Protein AF-F8IJN5-F1 (afdb_monomer_lite)

Organism: Alicyclobacillus acidocaldarius (strain Tc-4-1) (NCBI:txid1048834)

Sequence (780 aa):
MKATGIVRRIDDLGRVVIPKEIRRTLRIREGDPLEIFVDRDGEVILKKYSPIGELGDFAKEYADSLAENTGHIAMIADRDVIIAVSGAPKKEFLDKPVSEDIEQAMEERKTVHNSTAGEYAIVRDRPERFGARVIAPIIAAGDPIGAVILATRDESVRMGETEVKLAETAAGFLGSRWNNEQASSIMYHICMGCSSAIRTDERQRRMSKPTADRHRASRTGETGASGRPFCVRDPCAVSCGRCVGRRMGRRRRAEPQVQHAKTDRSPPRGPRTPRVARKPVHGGVGALSTVHIVGLGPGDPDSIPIGSYEIMRRGWPVVLRTREHPAVKRLDEAGVTYQTCDDLYKTCDTFDAVYDAIVARLLHLAEGHPHVVYAVPGHPLVAERAVQILLAQPHPGVEVEVGPGQSFLDLAAARLGIDPVEGLLLLDGLALRHDQLNPRLHTFIAQVYDRAVASEVKLTLMELYPDEYEVVVVRAAGVRGEERMERVPLYEIDRLAWIDHLTTLYVPPAKDAAVLYRDLHEAPRIVEVLRGPNGCPWDRKQTHASLRKYVVEEAYEVAEAIDEGDADHLAEELGDLLLQILLHARIAEEAGEFTLRDVFAGLAAKLVRRHPHVFGDEVAKTADDVRGIWEQVKQDERRNEEREESALSGVKLAGPALAVAQAVQKAAAKVGFDWSDEADVWQKVKEEMNELDIERRREPRDAAKLTAEAGDVLFAVVNLCRFLDLDAETVLAQATRRFVRRFRYVEERLRSNGEAWETASPEALDAYWNEAKIAFSQSN

Secondary structure (DSSP, 8-state):
--------PPPTTS--PPPHHHHHHTT--TT--EEEEE-TTS-EEEEE--TTTTTHHHHHHHHHHHHHHHSSEEEEE-SSBEEEEESS-HHHHTTPBBPHHHHHHHHHT--EEE-S-EEEEEETTEEEEESEEEEEEEEETTEEEEEEEEEES-TT----HHHHHHHHHHHHHHHHHHHHHHHHHHHHHHHHTSSSSSS-SSS--------------------------------------------------------------PPPPP-PPP---PPP--S--PPPEEEEEEE-BSS-GGGS-HHHHHHHTSS--EEES-S--TTHHHHHHTT--EEESTTHHHH-SSHHHHHHHHHHHHHHHHHH-SEEEEEESB-TTSS-HHHHHHHHS-BTTEEEEE-----HHHHHHHHHT--GGG-EEEEETTS--GGG--TTSEEEEE---SHHHHHHHHHHHHTTS-TT-EEEEEESTT-TTT-EEEEEEGGGGGG-TT--TTEEEEEPPP--HHHHTTSTTHHHHHHHHHHSTTS-HHHHH--HHHHHHHHHHHHHHHHHHHHHT-HHHHHHHHHHHHHHHHHHHHHHHHHTS--HHHHHHHHHHHHHHH-HHHHSS----SHHHHHHHHHHHHHHHHHHS-----TTTT--SSS-HHHHHHHHHHHHHHTT-S-SSHHHHHHHHHHHHHHHHHHHH-SS--HHHHHHHHHHHHHHHHHHHHHTT--HHHHHHHHHHHHHHHHHHHHHHHHHHT--TTTS-HHHHHHHHHHHHHHTTT--

Radius of gyration: 39.78 Å; chains: 1; bounding box: 106×105×98 Å

Structure (mmCIF, N/CA/C/O backbone):
data_AF-F8IJN5-F1
#
_entry.id   AF-F8IJN5-F1
#
loop_
_atom_site.group_PDB
_atom_site.id
_atom_site.type_symbol
_atom_site.label_atom_id
_atom_site.label_alt_id
_atom_site.label_comp_id
_atom_site.label_asym_id
_atom_site.label_entity_id
_atom_site.label_seq_id
_atom_site.pdbx_PDB_ins_code
_atom_site.Cartn_x
_atom_site.Cartn_y
_atom_site.Cartn_z
_atom_site.occupancy
_atom_site.B_iso_or_equiv
_atom_site.auth_seq_id
_atom_site.auth_comp_id
_atom_site.auth_asym_id
_atom_site.auth_atom_id
_atom_site.pdbx_PDB_model_num
ATOM 1 N N . MET A 1 1 ? 5.096 32.241 -8.360 1.00 29.88 1 MET A N 1
ATOM 2 C CA . MET A 1 1 ? 4.282 31.108 -7.872 1.00 29.88 1 MET A CA 1
ATOM 3 C C . MET A 1 1 ? 2.913 31.641 -7.490 1.00 29.88 1 MET A C 1
ATOM 5 O O . MET A 1 1 ? 2.860 32.597 -6.730 1.00 29.88 1 MET A O 1
ATOM 9 N N . LYS A 1 2 ? 1.823 31.118 -8.065 1.00 25.70 2 LYS A N 1
ATOM 10 C CA . LYS A 1 2 ? 0.472 31.438 -7.579 1.00 25.70 2 LYS A CA 1
ATOM 11 C C . LYS A 1 2 ? 0.274 30.662 -6.279 1.00 25.70 2 LYS A C 1
ATOM 13 O O . LYS A 1 2 ? 0.343 29.439 -6.312 1.00 25.70 2 LYS A O 1
ATOM 18 N N . ALA A 1 3 ? 0.097 31.362 -5.162 1.00 30.45 3 ALA A N 1
ATOM 19 C CA . ALA A 1 3 ? -0.222 30.741 -3.886 1.00 30.45 3 ALA A CA 1
ATOM 20 C C . ALA A 1 3 ? -1.545 29.974 -4.025 1.00 30.45 3 ALA A C 1
ATOM 22 O O . ALA A 1 3 ? -2.585 30.558 -4.332 1.00 30.45 3 ALA A O 1
ATOM 23 N N . THR A 1 4 ? -1.506 28.659 -3.842 1.00 35.78 4 THR A N 1
ATOM 24 C CA . THR A 1 4 ? -2.698 27.828 -3.658 1.00 35.78 4 THR A CA 1
ATOM 25 C C . THR A 1 4 ? -3.188 28.051 -2.230 1.00 35.78 4 THR A C 1
ATOM 27 O O . THR A 1 4 ? -2.928 27.245 -1.341 1.00 35.78 4 THR A O 1
ATOM 30 N N . GLY A 1 5 ? -3.793 29.212 -1.976 1.00 34.50 5 GLY A N 1
ATOM 31 C CA . GLY A 1 5 ? -4.299 29.575 -0.656 1.00 34.50 5 GLY A CA 1
ATOM 32 C C . GLY A 1 5 ? -5.468 28.674 -0.272 1.00 34.50 5 GLY A C 1
ATOM 33 O O . GLY A 1 5 ? -6.594 28.901 -0.704 1.00 34.50 5 GLY A O 1
ATOM 34 N N . ILE A 1 6 ? -5.199 27.640 0.524 1.00 42.84 6 ILE A N 1
ATOM 35 C CA . ILE A 1 6 ? -6.222 26.832 1.184 1.00 42.84 6 ILE A CA 1
ATOM 36 C C . ILE A 1 6 ? -6.203 27.220 2.662 1.00 42.84 6 ILE A C 1
ATOM 38 O O . ILE A 1 6 ? -5.230 26.971 3.370 1.00 42.84 6 ILE A O 1
ATOM 42 N N . VAL A 1 7 ? -7.281 27.848 3.133 1.00 44.09 7 VAL A N 1
ATOM 43 C CA . VAL A 1 7 ? -7.426 28.247 4.538 1.00 44.09 7 VAL A CA 1
ATOM 44 C C . VAL A 1 7 ? -7.708 27.003 5.381 1.00 44.09 7 VAL A C 1
ATOM 46 O O . VAL A 1 7 ? -8.750 26.365 5.234 1.00 44.09 7 VAL A O 1
ATOM 49 N N . ARG A 1 8 ? -6.793 26.658 6.293 1.00 54.19 8 ARG A N 1
ATOM 50 C CA . ARG A 1 8 ? -6.940 25.527 7.221 1.00 54.19 8 ARG A CA 1
ATOM 51 C C . ARG A 1 8 ? -6.914 26.034 8.660 1.00 54.19 8 ARG A C 1
ATOM 53 O O . ARG A 1 8 ? -6.051 26.816 9.041 1.00 54.19 8 ARG A O 1
ATOM 60 N N . ARG A 1 9 ? -7.879 25.596 9.472 1.00 45.94 9 ARG A N 1
ATOM 61 C CA . ARG A 1 9 ? -7.892 25.890 10.914 1.00 45.94 9 ARG A CA 1
ATOM 62 C C . ARG A 1 9 ? -6.937 24.948 11.641 1.00 45.94 9 ARG A C 1
ATOM 64 O O . ARG A 1 9 ? -6.897 23.766 11.303 1.00 45.94 9 ARG A O 1
ATOM 71 N N . ILE A 1 10 ? -6.225 25.480 12.626 1.00 49.03 10 ILE A N 1
ATOM 72 C CA . ILE A 1 10 ? -5.372 24.733 13.557 1.00 49.03 10 ILE A CA 1
ATOM 73 C C . ILE A 1 10 ? -6.261 23.774 14.368 1.00 49.03 10 ILE A C 1
ATOM 75 O O . ILE A 1 10 ? -7.403 24.125 14.678 1.00 49.03 10 ILE A O 1
ATOM 79 N N . ASP A 1 11 ? -5.788 22.552 14.631 1.00 51.91 11 ASP A N 1
ATOM 80 C CA . ASP A 1 11 ? -6.500 21.630 15.526 1.00 51.91 11 ASP A CA 1
ATOM 81 C C . ASP A 1 11 ? -6.397 22.081 17.000 1.00 51.91 11 ASP A C 1
ATOM 83 O O . ASP A 1 11 ? -5.630 22.979 17.350 1.00 51.91 11 ASP A O 1
ATOM 87 N N . ASP A 1 12 ? -7.172 21.464 17.890 1.00 40.34 12 ASP A N 1
ATOM 88 C CA . ASP A 1 12 ? -7.183 21.830 19.316 1.00 40.34 12 ASP A CA 1
ATOM 89 C C . ASP A 1 12 ? -5.861 21.483 20.042 1.00 40.34 12 ASP A C 1
ATOM 91 O O . ASP A 1 12 ? -5.656 21.885 21.187 1.00 40.34 12 ASP A O 1
ATOM 95 N N . LEU A 1 13 ? -4.958 20.753 19.376 1.00 45.34 13 LEU A N 1
ATOM 96 C CA . LEU A 1 13 ? -3.607 20.420 19.834 1.00 45.34 13 LEU A CA 1
ATOM 97 C C . LEU A 1 13 ? -2.547 21.382 19.268 1.00 45.34 13 LEU A C 1
ATOM 99 O O . LEU A 1 13 ? -1.357 21.200 19.519 1.00 45.34 13 LEU A O 1
ATOM 103 N N . GLY A 1 14 ? -2.956 22.412 18.521 1.00 52.09 14 GLY A N 1
ATOM 104 C CA . GLY A 1 14 ? -2.047 23.396 17.939 1.00 52.09 14 GLY A CA 1
ATOM 105 C C . GLY A 1 14 ? -1.330 22.924 16.669 1.00 52.09 14 GLY A C 1
ATOM 106 O O . GLY A 1 14 ? -0.403 23.594 16.216 1.00 52.09 14 GLY A O 1
ATOM 107 N N . ARG A 1 15 ? -1.718 21.784 16.085 1.00 60.88 15 ARG A N 1
ATOM 108 C CA . ARG A 1 15 ? -1.035 21.163 14.942 1.00 60.88 15 ARG A CA 1
ATOM 109 C C . ARG A 1 15 ? -1.649 21.610 13.616 1.00 60.88 15 ARG A C 1
ATOM 111 O O . ARG A 1 15 ? -2.865 21.754 13.467 1.00 60.88 15 ARG A O 1
ATOM 118 N N . VAL A 1 16 ? -0.781 21.773 12.621 1.00 64.25 16 VAL A N 1
ATOM 119 C CA . VAL A 1 16 ? -1.135 22.008 11.216 1.00 64.25 16 VAL A CA 1
ATOM 120 C C . VAL A 1 16 ? -0.645 20.807 10.413 1.00 64.25 16 VAL A C 1
ATOM 122 O O . VAL A 1 16 ? 0.556 20.564 10.317 1.00 64.25 16 VAL A O 1
ATOM 125 N N . VAL A 1 17 ? -1.570 20.020 9.860 1.00 66.62 17 VAL A N 1
ATOM 126 C CA . VAL A 1 17 ? -1.230 18.850 9.038 1.00 66.62 17 VAL A CA 1
ATOM 127 C C . VAL A 1 17 ? -0.984 19.313 7.606 1.00 66.62 17 VAL A C 1
ATOM 129 O O . VAL A 1 17 ? -1.893 19.818 6.955 1.00 66.62 17 VAL A O 1
ATOM 132 N N . ILE A 1 18 ? 0.246 19.139 7.118 1.00 69.12 18 ILE A N 1
ATOM 133 C CA . ILE A 1 18 ? 0.611 19.435 5.727 1.00 69.12 18 ILE A CA 1
ATOM 134 C C . ILE A 1 18 ? 0.317 18.193 4.866 1.00 69.12 18 ILE A C 1
ATOM 136 O O . ILE A 1 18 ? 0.940 17.155 5.129 1.00 69.12 18 ILE A O 1
ATOM 140 N N . PRO A 1 19 ? -0.583 18.277 3.863 1.00 63.47 19 PRO A N 1
ATOM 141 C CA . PRO A 1 19 ? -0.875 17.188 2.929 1.00 63.47 19 PRO A CA 1
ATOM 142 C C . PRO A 1 19 ? 0.376 16.658 2.230 1.00 63.47 19 PRO A C 1
ATOM 144 O O . PRO A 1 19 ? 1.329 17.405 1.984 1.00 63.47 19 PRO A O 1
ATOM 147 N N . LYS A 1 20 ? 0.367 15.370 1.875 1.00 58.75 20 LYS A N 1
ATOM 148 C CA . LYS A 1 20 ? 1.511 14.694 1.243 1.00 58.75 20 LYS A CA 1
ATOM 149 C C . LYS A 1 20 ? 1.900 15.353 -0.081 1.00 58.75 20 LYS A C 1
ATOM 151 O O . LYS A 1 20 ? 3.083 15.444 -0.394 1.00 58.75 20 LYS A O 1
ATOM 156 N N . GLU A 1 21 ? 0.919 15.856 -0.815 1.00 55.59 21 GLU A N 1
ATOM 157 C CA . GLU A 1 21 ? 1.078 16.572 -2.077 1.00 55.59 21 GLU A CA 1
ATOM 158 C C . GLU A 1 21 ? 1.878 17.864 -1.862 1.00 55.59 21 GLU A C 1
ATOM 160 O O . GLU A 1 21 ? 2.892 18.077 -2.518 1.00 55.59 21 GLU A O 1
ATOM 165 N N . ILE A 1 22 ? 1.505 18.670 -0.859 1.00 65.00 22 ILE A N 1
ATOM 166 C CA . ILE A 1 22 ? 2.220 19.907 -0.508 1.00 65.00 22 ILE A CA 1
ATOM 167 C C . ILE A 1 22 ? 3.633 19.596 -0.003 1.00 65.00 22 ILE A C 1
ATOM 169 O O . ILE A 1 22 ? 4.579 20.287 -0.380 1.00 65.00 22 ILE A O 1
ATOM 173 N N . ARG A 1 23 ? 3.806 18.533 0.797 1.00 68.19 23 ARG A N 1
ATOM 174 C CA . ARG A 1 23 ? 5.140 18.094 1.243 1.00 68.19 23 ARG A CA 1
ATOM 175 C C . ARG A 1 23 ? 6.041 17.724 0.067 1.00 68.19 23 ARG A C 1
ATOM 177 O O . ARG A 1 23 ? 7.199 18.126 0.061 1.00 68.19 23 ARG A O 1
ATOM 184 N N . ARG A 1 24 ? 5.515 17.005 -0.933 1.00 59.97 24 ARG A N 1
ATOM 185 C CA . ARG A 1 24 ? 6.250 16.643 -2.157 1.00 59.97 24 ARG A CA 1
ATOM 186 C C . ARG A 1 24 ? 6.622 17.880 -2.968 1.00 59.97 24 ARG A C 1
ATOM 188 O O . ARG A 1 24 ? 7.800 18.084 -3.243 1.00 59.97 24 ARG A O 1
ATOM 195 N N . THR A 1 25 ? 5.650 18.739 -3.279 1.00 60.75 25 THR A N 1
ATOM 196 C CA . THR A 1 25 ? 5.877 19.945 -4.091 1.00 60.75 25 THR A CA 1
ATOM 197 C C . THR A 1 25 ? 6.859 20.918 -3.436 1.00 60.75 25 THR A C 1
ATOM 199 O O . THR A 1 25 ? 7.696 21.498 -4.120 1.00 60.75 25 THR A O 1
ATOM 202 N N . LEU A 1 26 ? 6.789 21.091 -2.113 1.00 59.50 26 LEU A N 1
ATOM 203 C CA . LEU A 1 26 ? 7.677 21.986 -1.362 1.00 59.50 26 LEU A CA 1
ATOM 204 C C . LEU A 1 26 ? 8.946 21.295 -0.836 1.00 59.50 26 LEU A C 1
ATOM 206 O O . LEU A 1 26 ? 9.718 21.928 -0.117 1.00 59.50 26 LEU A O 1
ATOM 210 N N . ARG A 1 27 ? 9.168 20.016 -1.177 1.00 62.97 27 ARG A N 1
ATOM 211 C CA . ARG A 1 27 ? 10.294 19.189 -0.702 1.00 62.97 27 ARG A CA 1
ATOM 212 C C . ARG A 1 27 ? 10.487 19.248 0.823 1.00 62.97 27 ARG A C 1
ATOM 214 O O . ARG A 1 27 ? 11.616 19.300 1.300 1.00 62.97 27 ARG A O 1
ATOM 221 N N . ILE A 1 28 ? 9.386 19.262 1.576 1.00 66.75 28 ILE A N 1
ATOM 222 C CA . ILE A 1 28 ? 9.393 19.308 3.044 1.00 66.75 28 ILE A CA 1
ATOM 223 C C . ILE A 1 28 ? 9.645 17.892 3.567 1.00 66.75 28 ILE A C 1
ATOM 225 O O . ILE A 1 28 ? 8.799 17.006 3.397 1.00 66.75 28 ILE A O 1
ATOM 229 N N . ARG A 1 29 ? 10.801 17.689 4.201 1.00 63.53 29 ARG A N 1
ATOM 230 C CA . ARG A 1 29 ? 11.212 16.431 4.838 1.00 63.53 29 ARG A CA 1
ATOM 231 C C . ARG A 1 29 ? 10.869 16.443 6.329 1.00 63.53 29 ARG A C 1
ATOM 233 O O . ARG A 1 29 ? 10.594 17.484 6.924 1.00 63.53 29 ARG A O 1
ATOM 240 N N . GLU A 1 30 ? 10.852 15.265 6.941 1.00 53.72 30 GLU A N 1
ATOM 241 C CA . GLU A 1 30 ? 10.696 15.158 8.391 1.00 53.72 30 GLU A CA 1
ATOM 242 C C . GLU A 1 30 ? 11.877 15.847 9.098 1.00 53.72 30 GLU A C 1
ATOM 244 O O . GLU A 1 30 ? 13.031 15.635 8.733 1.00 53.72 30 GLU A O 1
ATOM 249 N N . GLY A 1 31 ? 11.580 16.715 10.070 1.00 54.22 31 GLY A N 1
ATOM 250 C CA . GLY A 1 31 ? 12.583 17.529 10.765 1.00 54.22 31 GLY A CA 1
ATOM 251 C C . GLY A 1 31 ? 12.967 18.845 10.072 1.00 54.22 31 GLY A C 1
ATOM 252 O O . GLY A 1 31 ? 13.757 19.598 10.638 1.00 54.22 31 GLY A O 1
ATOM 253 N N . ASP A 1 32 ? 12.419 19.166 8.893 1.00 59.34 32 ASP A N 1
ATOM 254 C CA . ASP A 1 32 ? 12.659 20.473 8.270 1.00 59.34 32 ASP A CA 1
ATOM 255 C C . ASP A 1 32 ? 11.986 21.600 9.077 1.00 59.34 32 ASP A C 1
ATOM 257 O O . ASP A 1 32 ? 10.786 21.521 9.370 1.00 59.34 32 ASP A O 1
ATOM 261 N N . PRO A 1 33 ? 12.716 22.677 9.422 1.00 58.16 33 PRO A N 1
ATOM 262 C CA . PRO A 1 33 ? 12.120 23.812 10.101 1.00 58.16 33 PRO A CA 1
ATOM 263 C C . PRO A 1 33 ? 11.238 24.615 9.134 1.00 58.16 33 PRO A C 1
ATOM 265 O O . PRO A 1 33 ? 11.589 24.852 7.974 1.00 58.16 33 PRO A O 1
ATOM 268 N N . LEU A 1 34 ? 10.081 25.060 9.621 1.00 65.06 34 LEU A N 1
ATOM 269 C CA . LEU A 1 34 ? 9.129 25.868 8.862 1.00 65.06 34 LEU A CA 1
ATOM 270 C C . LEU A 1 34 ? 8.887 27.192 9.582 1.00 65.06 34 LEU A C 1
ATOM 272 O O . LEU A 1 34 ? 8.614 27.219 10.782 1.00 65.06 34 LEU A O 1
ATOM 276 N N . GLU A 1 35 ? 8.945 28.285 8.830 1.00 60.91 35 GLU A N 1
ATOM 277 C CA . GLU A 1 35 ? 8.439 29.577 9.267 1.00 60.91 35 GLU A CA 1
ATOM 278 C C . GLU A 1 35 ? 6.925 29.594 9.126 1.00 60.91 35 GLU A C 1
ATOM 280 O O . GLU A 1 35 ? 6.375 29.326 8.053 1.00 60.91 35 GLU A O 1
ATOM 285 N N . ILE A 1 36 ? 6.262 29.944 10.225 1.00 65.50 36 ILE A N 1
ATOM 286 C CA . ILE A 1 36 ? 4.820 30.126 10.283 1.00 65.50 36 ILE A CA 1
ATOM 287 C C . ILE A 1 36 ? 4.576 31.553 10.747 1.00 65.50 36 ILE A C 1
ATOM 289 O O . ILE A 1 36 ? 4.865 31.898 11.893 1.00 65.50 36 ILE A O 1
ATOM 293 N N . PHE A 1 37 ? 4.041 32.388 9.868 1.00 66.38 37 PHE A N 1
ATOM 294 C CA . PHE A 1 37 ? 3.660 33.750 10.223 1.00 66.38 37 PHE A CA 1
ATOM 295 C C . PHE A 1 37 ? 2.308 34.105 9.630 1.00 66.38 37 PHE A C 1
ATOM 297 O O . PHE A 1 37 ? 1.820 33.463 8.702 1.00 66.38 37 PHE A O 1
ATOM 304 N N . VAL A 1 38 ? 1.683 35.118 10.220 1.00 63.25 38 VAL A N 1
ATOM 305 C CA . VAL A 1 38 ? 0.373 35.607 9.807 1.00 63.25 38 VAL A CA 1
ATOM 306 C C . VAL A 1 38 ? 0.576 36.927 9.076 1.00 63.25 38 VAL A C 1
ATOM 308 O O . VAL A 1 38 ? 1.128 37.863 9.659 1.00 63.25 38 VAL A O 1
ATOM 311 N N . ASP A 1 39 ? 0.171 37.005 7.810 1.00 67.25 39 ASP A N 1
ATOM 312 C CA . ASP A 1 39 ? 0.205 38.270 7.068 1.00 67.25 39 ASP A CA 1
ATOM 313 C C . ASP A 1 39 ? -0.889 39.235 7.573 1.00 67.25 39 ASP A C 1
ATOM 315 O O . ASP A 1 39 ? -1.772 38.874 8.353 1.00 67.25 39 ASP A O 1
ATOM 319 N N . ARG A 1 40 ? -0.847 40.491 7.127 1.00 68.38 40 ARG A N 1
ATOM 320 C CA . ARG A 1 40 ? -1.755 41.584 7.500 1.00 68.38 40 ARG A CA 1
ATOM 321 C C . ARG A 1 40 ? -3.229 41.272 7.237 1.00 68.38 40 ARG A C 1
ATOM 323 O O . ARG A 1 40 ? -4.080 41.831 7.925 1.00 68.38 40 ARG A O 1
ATOM 330 N N . ASP A 1 41 ? -3.507 40.364 6.305 1.00 71.38 41 ASP A N 1
ATOM 331 C CA . ASP A 1 41 ? -4.855 39.900 5.964 1.00 71.38 41 ASP A CA 1
ATOM 332 C C . ASP A 1 41 ? -5.309 38.678 6.792 1.00 71.38 41 ASP A C 1
ATOM 334 O O . ASP A 1 41 ? -6.418 38.175 6.613 1.00 71.38 41 ASP A O 1
ATOM 338 N N . GLY A 1 42 ? -4.489 38.212 7.742 1.00 59.38 42 GLY A N 1
ATOM 339 C CA . GLY A 1 42 ? -4.806 37.076 8.612 1.00 59.38 42 GLY A CA 1
ATOM 340 C C . GLY A 1 42 ? -4.480 35.706 8.011 1.00 59.38 42 GLY A C 1
ATOM 341 O O . GLY A 1 42 ? -4.856 34.685 8.588 1.00 59.38 42 GLY A O 1
ATOM 342 N N . GLU A 1 43 ? -3.794 35.663 6.867 1.00 62.62 43 GLU A N 1
ATOM 343 C CA . GLU A 1 43 ? -3.372 34.422 6.216 1.00 62.62 43 GLU A CA 1
ATOM 344 C C . GLU A 1 43 ? -2.158 33.813 6.919 1.00 62.62 43 GLU A C 1
ATOM 346 O O . GLU A 1 43 ? -1.165 34.498 7.154 1.00 62.62 43 GLU A O 1
ATOM 351 N N . VAL A 1 44 ? -2.227 32.516 7.234 1.00 61.75 44 VAL A N 1
ATOM 352 C CA . VAL A 1 44 ? -1.086 31.755 7.757 1.00 61.75 44 VAL A CA 1
ATOM 353 C C . VAL A 1 44 ? -0.213 31.334 6.582 1.00 61.75 44 VAL A C 1
ATOM 355 O O . VAL A 1 44 ? -0.606 30.488 5.778 1.00 61.75 44 VAL A O 1
ATOM 358 N N . ILE A 1 45 ? 0.975 31.916 6.494 1.00 64.56 45 ILE A N 1
ATOM 359 C CA . ILE A 1 45 ? 1.967 31.589 5.479 1.00 64.56 45 ILE A CA 1
ATOM 360 C C . ILE A 1 45 ? 2.918 30.551 6.068 1.00 64.56 45 ILE A C 1
ATOM 362 O O . ILE A 1 45 ? 3.557 30.786 7.092 1.00 64.56 45 ILE A O 1
ATOM 366 N N . LEU A 1 46 ? 2.989 29.398 5.400 1.00 64.56 46 LEU A N 1
ATOM 367 C CA . LEU A 1 46 ? 3.983 28.361 5.650 1.00 64.56 46 LEU A CA 1
ATOM 368 C C . LEU A 1 46 ? 5.116 28.544 4.644 1.00 64.56 46 LEU A C 1
ATOM 370 O O . LEU A 1 46 ? 4.911 28.391 3.438 1.00 64.56 46 LEU A O 1
ATOM 374 N N . LYS A 1 47 ? 6.310 28.863 5.133 1.00 63.88 47 LYS A N 1
ATOM 375 C CA . LYS A 1 47 ? 7.515 28.976 4.310 1.00 63.88 47 LYS A CA 1
ATOM 376 C C . LYS A 1 47 ? 8.570 28.017 4.848 1.00 63.88 47 LYS A C 1
ATOM 378 O O . LYS A 1 47 ? 8.726 27.887 6.058 1.00 63.88 47 LYS A O 1
ATOM 383 N N . LYS A 1 48 ? 9.300 27.332 3.961 1.00 60.75 48 LYS A N 1
ATOM 384 C CA . LYS A 1 48 ? 10.476 26.557 4.377 1.00 60.75 48 LYS A CA 1
ATOM 385 C C . LYS A 1 48 ? 11.466 27.522 5.025 1.00 60.75 48 LYS A C 1
ATOM 387 O O . LYS A 1 48 ? 11.840 28.515 4.397 1.00 60.75 48 LYS A O 1
ATOM 392 N N . TYR A 1 49 ? 11.830 27.267 6.277 1.00 60.62 49 TYR A N 1
ATOM 393 C CA . TYR A 1 49 ? 12.815 28.093 6.954 1.00 60.62 49 TYR A CA 1
ATOM 394 C C . TYR A 1 49 ? 14.187 27.737 6.393 1.00 60.62 49 TYR A C 1
ATOM 396 O O . TYR A 1 49 ? 14.576 26.570 6.430 1.00 60.62 49 TYR A O 1
ATOM 404 N N . SER A 1 50 ? 14.903 28.727 5.860 1.00 60.28 50 SER A N 1
ATOM 405 C CA . SER A 1 50 ? 16.328 28.596 5.556 1.00 60.28 50 SER A CA 1
ATOM 406 C C . SER A 1 50 ? 17.104 29.358 6.631 1.00 60.28 50 SER A C 1
ATOM 408 O O . SER A 1 50 ? 17.196 30.585 6.550 1.00 60.28 50 SER A O 1
ATOM 410 N N . PRO A 1 51 ? 17.652 28.654 7.640 1.00 57.97 51 PRO A N 1
ATOM 411 C CA . PRO A 1 51 ? 18.439 29.248 8.716 1.00 57.97 51 PRO A CA 1
ATOM 412 C C . PRO A 1 51 ? 19.538 30.199 8.238 1.00 57.97 51 PRO A C 1
ATOM 414 O O . PRO A 1 51 ? 19.796 31.236 8.836 1.00 57.97 51 PRO A O 1
ATOM 417 N N . ILE A 1 52 ? 20.197 29.853 7.133 1.00 60.41 52 ILE A N 1
ATOM 418 C CA . ILE A 1 52 ? 21.357 30.601 6.645 1.00 60.41 52 ILE A CA 1
ATOM 419 C C . ILE A 1 52 ? 20.948 31.665 5.612 1.00 60.41 52 ILE A C 1
ATOM 421 O O . ILE A 1 52 ? 21.664 32.647 5.429 1.00 60.41 52 ILE A O 1
ATOM 425 N N . GLY A 1 53 ? 19.771 31.537 4.990 1.00 57.66 53 GLY A N 1
ATOM 426 C CA . GLY A 1 53 ? 19.241 32.536 4.059 1.00 57.66 53 GLY A CA 1
ATOM 427 C C . GLY A 1 53 ? 19.010 33.914 4.697 1.00 57.66 53 GLY A C 1
ATOM 428 O O . GLY A 1 53 ? 19.244 34.930 4.045 1.00 57.66 53 GLY A O 1
ATOM 429 N N . GLU A 1 54 ? 18.620 33.975 5.978 1.00 58.44 54 GLU A N 1
ATOM 430 C CA . GLU A 1 54 ? 18.465 35.245 6.717 1.00 58.44 54 GLU A CA 1
ATOM 431 C C . GLU A 1 54 ? 19.804 35.881 7.119 1.00 58.44 54 GLU A C 1
ATOM 433 O O . GLU A 1 54 ? 19.904 37.099 7.264 1.00 58.44 54 GLU A O 1
ATOM 438 N N . LEU A 1 55 ? 20.862 35.074 7.215 1.00 65.31 55 LEU A N 1
ATOM 439 C CA . LEU A 1 55 ? 22.233 35.528 7.438 1.00 65.31 55 LEU A CA 1
ATOM 440 C C . LEU A 1 55 ? 22.912 35.989 6.140 1.00 65.31 55 LEU A C 1
ATOM 442 O O . LEU A 1 55 ? 24.119 36.187 6.150 1.00 65.31 55 LEU A O 1
ATOM 446 N N . GLY A 1 56 ? 22.189 36.168 5.028 1.00 65.44 56 GLY A N 1
ATOM 447 C CA . GLY A 1 56 ? 22.759 36.397 3.693 1.00 65.44 56 GLY A CA 1
ATOM 448 C C . GLY A 1 56 ? 23.852 37.474 3.615 1.00 65.44 56 GLY A C 1
ATOM 449 O O . GLY A 1 56 ? 24.892 37.238 3.000 1.00 65.44 56 GLY A O 1
ATOM 450 N N . ASP A 1 57 ? 23.679 38.619 4.286 1.00 74.12 57 ASP A N 1
ATOM 451 C CA . ASP A 1 57 ? 24.706 39.675 4.336 1.00 74.12 57 ASP A CA 1
ATOM 452 C C . ASP A 1 57 ? 25.947 39.237 5.133 1.00 74.12 57 ASP A C 1
ATOM 454 O O . ASP A 1 57 ? 27.077 39.462 4.701 1.00 74.12 57 ASP A O 1
ATOM 458 N N . PHE A 1 58 ? 25.750 38.523 6.242 1.00 77.44 58 PHE A N 1
ATOM 459 C CA . PHE A 1 58 ? 26.826 37.977 7.067 1.00 77.44 58 PHE A CA 1
ATOM 460 C C . PHE A 1 58 ? 27.558 36.812 6.381 1.00 77.44 58 PHE A C 1
ATOM 462 O O . PHE A 1 58 ? 28.785 36.763 6.359 1.00 77.44 58 PHE A O 1
ATOM 469 N N . ALA A 1 59 ? 26.815 35.884 5.775 1.00 84.56 59 ALA A N 1
ATOM 470 C CA . ALA A 1 59 ? 27.340 34.788 4.971 1.00 84.56 59 ALA A CA 1
ATOM 471 C C . ALA A 1 59 ? 28.184 35.334 3.811 1.00 84.56 59 ALA A C 1
ATOM 473 O O . ALA A 1 59 ? 29.265 34.824 3.520 1.00 84.56 59 ALA A O 1
ATOM 474 N N . LYS A 1 60 ? 27.741 36.429 3.191 1.00 86.69 60 LYS A N 1
ATOM 475 C CA . LYS A 1 60 ? 28.516 37.122 2.168 1.00 86.69 60 LYS A CA 1
ATOM 476 C C . LYS A 1 60 ? 29.797 37.751 2.721 1.00 86.69 60 LYS A C 1
ATOM 478 O O . LYS A 1 60 ? 30.847 37.502 2.142 1.00 86.69 60 LYS A O 1
ATOM 483 N N . GLU A 1 61 ? 29.751 38.488 3.833 1.00 85.25 61 GLU A N 1
ATOM 484 C CA . GLU A 1 61 ? 30.960 39.040 4.477 1.00 85.25 61 GLU A CA 1
ATOM 485 C C . GLU A 1 61 ? 31.973 37.945 4.846 1.00 85.25 61 GLU A C 1
ATOM 487 O O . GLU A 1 61 ? 33.189 38.122 4.718 1.00 85.25 61 GLU A O 1
ATOM 492 N N . TYR A 1 62 ? 31.473 36.786 5.274 1.00 86.69 62 TYR A N 1
ATOM 493 C CA . TYR A 1 62 ? 32.298 35.641 5.629 1.00 86.69 62 TYR A CA 1
ATOM 494 C C . TYR A 1 62 ? 32.897 34.954 4.394 1.00 86.69 62 TYR A C 1
ATOM 496 O O . TYR A 1 62 ? 34.082 34.622 4.394 1.00 86.69 62 TYR A O 1
ATOM 504 N N . ALA A 1 63 ? 32.117 34.791 3.321 1.00 89.75 63 ALA A N 1
ATOM 505 C CA . ALA A 1 63 ? 32.612 34.301 2.037 1.00 89.75 63 ALA A CA 1
ATOM 506 C C . ALA A 1 63 ? 33.664 35.254 1.442 1.00 89.75 63 ALA A C 1
ATOM 508 O O . ALA A 1 63 ? 34.704 34.790 0.983 1.00 89.75 63 ALA A O 1
ATOM 509 N N . ASP A 1 64 ? 33.439 36.569 1.511 1.00 91.19 64 ASP A N 1
ATOM 510 C CA . ASP A 1 64 ? 34.398 37.594 1.079 1.00 91.19 64 ASP A CA 1
ATOM 511 C C . ASP A 1 64 ? 35.699 37.501 1.894 1.00 91.19 64 ASP A C 1
ATOM 513 O O . ASP A 1 64 ? 36.783 37.403 1.321 1.00 91.19 64 ASP A O 1
ATOM 517 N N . SER A 1 65 ? 35.598 37.389 3.222 1.00 91.62 65 SER A N 1
ATOM 518 C CA . SER A 1 65 ? 36.765 37.216 4.100 1.00 91.62 65 SER A CA 1
ATOM 519 C C . SER A 1 65 ? 37.546 35.931 3.801 1.00 91.62 65 SER A C 1
ATOM 521 O O . SER A 1 65 ? 38.777 35.928 3.820 1.00 91.62 65 SER A O 1
ATOM 523 N N . LEU A 1 66 ? 36.859 34.817 3.536 1.00 90.88 66 LEU A N 1
ATOM 524 C CA . LEU A 1 66 ? 37.507 33.550 3.190 1.00 90.88 66 LEU A CA 1
ATOM 525 C C . LEU A 1 66 ? 38.204 33.633 1.830 1.00 90.88 66 LEU A C 1
ATOM 527 O O . LEU A 1 66 ? 39.349 33.193 1.715 1.00 90.88 66 LEU A O 1
ATOM 531 N N . ALA A 1 67 ? 37.557 34.224 0.825 1.00 91.88 67 ALA A N 1
ATOM 532 C CA . ALA A 1 67 ? 38.135 34.391 -0.503 1.00 91.88 67 ALA A CA 1
ATOM 533 C C . ALA A 1 67 ? 39.353 35.329 -0.491 1.00 91.88 67 ALA A C 1
ATOM 535 O O . ALA A 1 67 ? 40.369 35.010 -1.104 1.00 91.88 67 ALA A O 1
ATOM 536 N N . GLU A 1 68 ? 39.305 36.440 0.253 1.00 90.06 68 GLU A N 1
ATOM 537 C CA . GLU A 1 68 ? 40.431 37.379 0.383 1.00 90.06 68 GLU A CA 1
ATOM 538 C C . GLU A 1 68 ? 41.651 36.753 1.073 1.00 90.06 68 GLU A C 1
ATOM 540 O O . GLU A 1 68 ? 42.785 36.995 0.660 1.00 90.06 68 GLU A O 1
ATOM 545 N N . ASN A 1 69 ? 41.434 35.924 2.100 1.00 86.75 69 ASN A N 1
ATOM 546 C CA . ASN A 1 69 ? 42.525 35.304 2.857 1.00 86.75 69 ASN A CA 1
ATOM 547 C C . ASN A 1 69 ? 43.123 34.068 2.171 1.00 86.75 69 ASN A C 1
ATOM 549 O O . ASN A 1 69 ? 44.300 33.773 2.366 1.00 86.75 69 ASN A O 1
ATOM 553 N N . THR A 1 70 ? 42.325 33.331 1.396 1.00 87.56 70 THR A N 1
ATOM 554 C CA . THR A 1 70 ? 42.773 32.092 0.734 1.00 87.56 70 THR A CA 1
ATOM 555 C C . THR A 1 70 ? 43.147 32.283 -0.730 1.00 87.56 70 THR A C 1
ATOM 557 O O . THR A 1 70 ? 43.897 31.483 -1.283 1.00 87.56 70 THR A O 1
ATOM 560 N N . GLY A 1 71 ? 42.614 33.315 -1.389 1.00 85.25 71 GLY A N 1
ATOM 561 C CA . GLY A 1 71 ? 42.668 33.450 -2.844 1.00 85.25 71 GLY A CA 1
ATOM 562 C C . GLY A 1 71 ? 41.821 32.407 -3.589 1.00 85.25 71 GLY A C 1
ATOM 563 O O . GLY A 1 71 ? 41.990 32.238 -4.796 1.00 85.25 71 GLY A O 1
ATOM 564 N N . HIS A 1 72 ? 40.943 31.678 -2.893 1.00 92.81 72 HIS A N 1
ATOM 565 C CA . HIS A 1 72 ? 40.060 30.661 -3.465 1.00 92.81 72 HIS A CA 1
ATOM 566 C C . HIS A 1 72 ? 38.634 31.188 -3.645 1.00 92.81 72 HIS A C 1
ATOM 568 O O . HIS A 1 72 ? 38.234 32.197 -3.066 1.00 92.81 72 HIS A O 1
ATOM 574 N N . ILE A 1 73 ? 37.847 30.474 -4.446 1.00 94.88 73 ILE A N 1
ATOM 575 C CA . ILE A 1 73 ? 36.404 30.678 -4.526 1.00 94.88 73 ILE A CA 1
ATOM 576 C C . ILE A 1 73 ? 35.812 30.185 -3.207 1.00 94.88 73 ILE A C 1
ATOM 578 O O . ILE A 1 73 ? 35.981 29.018 -2.855 1.00 94.88 73 ILE A O 1
ATOM 582 N N . ALA A 1 74 ? 35.117 31.063 -2.494 1.00 95.75 74 ALA A N 1
ATOM 583 C CA . ALA A 1 74 ? 34.442 30.741 -1.248 1.00 95.75 74 ALA A CA 1
ATOM 584 C C . ALA A 1 74 ? 32.932 30.847 -1.441 1.00 95.75 74 ALA A C 1
ATOM 586 O O . ALA A 1 74 ? 32.420 31.836 -1.968 1.00 95.75 74 ALA A O 1
ATOM 587 N N . MET A 1 75 ? 32.212 29.816 -1.022 1.00 95.50 75 MET A N 1
ATOM 588 C CA . MET A 1 75 ? 30.765 29.726 -1.146 1.00 95.50 75 MET A CA 1
ATOM 589 C C . MET A 1 75 ? 30.163 29.251 0.167 1.00 95.50 75 MET A C 1
ATOM 591 O O . MET A 1 75 ? 30.768 28.474 0.904 1.00 95.50 75 MET A O 1
ATOM 595 N N . ILE A 1 76 ? 28.954 29.716 0.447 1.00 94.06 76 ILE A N 1
ATOM 596 C CA . ILE A 1 76 ? 28.148 29.235 1.564 1.00 94.06 76 ILE A CA 1
ATOM 597 C C . ILE A 1 76 ? 26.808 28.817 0.991 1.00 94.06 76 ILE A C 1
ATOM 599 O O . ILE A 1 76 ? 26.210 29.552 0.202 1.00 94.06 76 ILE A O 1
ATOM 603 N N . ALA A 1 77 ? 26.360 27.634 1.379 1.00 92.19 77 ALA A N 1
ATOM 604 C CA . ALA A 1 77 ? 25.087 27.071 0.981 1.00 92.19 77 ALA A CA 1
ATOM 605 C C . ALA A 1 77 ? 24.226 26.774 2.205 1.00 92.19 77 ALA A C 1
ATOM 607 O O . ALA A 1 77 ? 24.756 26.470 3.277 1.00 92.19 77 ALA A O 1
ATOM 608 N N . ASP A 1 78 ? 22.911 26.850 2.027 1.00 89.06 78 ASP A N 1
ATOM 609 C CA . ASP A 1 78 ? 21.973 26.172 2.916 1.00 89.06 78 ASP A CA 1
ATOM 610 C C . ASP A 1 78 ? 21.795 24.707 2.461 1.00 89.06 78 ASP A C 1
ATOM 612 O O . ASP A 1 78 ? 22.656 24.152 1.775 1.00 89.06 78 ASP A O 1
ATOM 616 N N . ARG A 1 79 ? 20.709 24.047 2.877 1.00 84.56 79 ARG A N 1
ATOM 617 C CA . ARG A 1 79 ? 20.423 22.658 2.487 1.00 84.56 79 ARG A CA 1
ATOM 618 C C . ARG A 1 79 ? 20.082 22.473 1.008 1.00 84.56 79 ARG A C 1
ATOM 620 O O . ARG A 1 79 ? 20.218 21.359 0.517 1.00 84.56 79 ARG A O 1
ATOM 627 N N . ASP A 1 80 ? 19.595 23.509 0.334 1.00 82.50 80 ASP A N 1
ATOM 628 C CA . ASP A 1 80 ? 19.008 23.402 -0.999 1.00 82.50 80 ASP A CA 1
ATOM 629 C C . ASP A 1 80 ? 19.785 24.209 -2.045 1.00 82.50 80 ASP A C 1
ATOM 631 O O . ASP A 1 80 ? 19.904 23.761 -3.185 1.00 82.50 80 ASP A O 1
ATOM 635 N N . VAL A 1 81 ? 20.299 25.393 -1.696 1.00 89.50 81 VAL A N 1
ATOM 636 C CA . VAL A 1 81 ? 20.912 26.349 -2.629 1.00 89.50 81 VAL A CA 1
ATOM 637 C C . VAL A 1 81 ? 22.154 27.043 -2.065 1.00 89.50 81 VAL A C 1
ATOM 639 O O . VAL A 1 81 ? 22.351 27.185 -0.858 1.00 89.50 81 VAL A O 1
ATOM 642 N N . ILE A 1 82 ? 22.999 27.545 -2.966 1.00 91.44 82 ILE A N 1
ATOM 643 C CA . ILE A 1 82 ? 24.134 28.407 -2.617 1.00 91.44 82 ILE A CA 1
ATOM 644 C C . ILE A 1 82 ? 23.630 29.835 -2.378 1.00 91.44 82 ILE A C 1
ATOM 646 O O . ILE A 1 82 ? 23.095 30.478 -3.281 1.00 91.44 82 ILE A O 1
ATOM 650 N N . ILE A 1 83 ? 23.859 30.351 -1.174 1.00 90.06 83 ILE A N 1
ATOM 651 C CA . ILE A 1 83 ? 23.327 31.637 -0.699 1.00 90.06 83 ILE A CA 1
ATOM 652 C C . ILE A 1 83 ? 24.363 32.772 -0.716 1.00 90.06 83 ILE A C 1
ATOM 654 O O . ILE A 1 83 ? 24.000 33.946 -0.698 1.00 90.06 83 ILE A O 1
ATOM 658 N N . ALA A 1 84 ? 25.659 32.447 -0.758 1.00 91.50 84 ALA A N 1
ATOM 659 C CA . ALA A 1 84 ? 26.739 33.426 -0.835 1.00 91.50 84 ALA A CA 1
ATOM 660 C C . ALA A 1 84 ? 27.910 32.886 -1.656 1.00 91.50 84 ALA A C 1
ATOM 662 O O . ALA A 1 84 ? 28.223 31.698 -1.611 1.00 91.50 84 ALA A O 1
ATOM 663 N N . VAL A 1 85 ? 28.551 33.775 -2.416 1.00 93.69 85 VAL A N 1
ATOM 664 C CA . VAL A 1 85 ? 29.645 33.451 -3.339 1.00 93.69 85 VAL A CA 1
ATOM 665 C C . VAL A 1 85 ? 30.626 34.616 -3.366 1.00 93.69 85 VAL A C 1
ATOM 667 O O . VAL A 1 85 ? 30.209 35.756 -3.598 1.00 93.69 85 VAL A O 1
ATOM 670 N N . SER A 1 86 ? 31.911 34.315 -3.206 1.00 94.75 86 SER A N 1
ATOM 671 C CA . SER A 1 86 ? 33.027 35.237 -3.403 1.00 94.75 86 SER A CA 1
ATOM 672 C C . SER A 1 86 ? 34.173 34.559 -4.156 1.00 94.75 86 SER A C 1
ATOM 674 O O . SER A 1 86 ? 34.304 33.337 -4.145 1.00 94.75 86 SER A O 1
ATOM 676 N N . GLY A 1 87 ? 34.973 35.336 -4.888 1.00 89.12 87 GLY A N 1
ATOM 677 C CA . GLY A 1 87 ? 36.031 34.814 -5.766 1.00 89.12 87 GLY A CA 1
ATOM 678 C C . GLY A 1 87 ? 35.555 34.237 -7.113 1.00 89.12 87 GLY A C 1
ATOM 679 O O . GLY A 1 87 ? 36.389 33.858 -7.932 1.00 89.12 87 GLY A O 1
ATOM 680 N N . ALA A 1 88 ? 34.243 34.213 -7.392 1.00 90.69 88 ALA A N 1
ATOM 681 C CA . ALA A 1 88 ? 33.666 33.802 -8.681 1.00 90.69 88 ALA A CA 1
ATOM 682 C C . ALA A 1 88 ? 32.424 34.634 -9.077 1.00 90.69 88 ALA A C 1
ATOM 684 O O . ALA A 1 88 ? 31.792 35.255 -8.216 1.00 90.69 88 ALA A O 1
ATOM 685 N N . PRO A 1 89 ? 32.032 34.665 -10.369 1.00 90.38 89 PRO A N 1
ATOM 686 C CA . PRO A 1 89 ? 30.833 35.375 -10.809 1.00 90.38 89 PRO A CA 1
ATOM 687 C C . PRO A 1 89 ? 29.558 34.820 -10.163 1.00 90.38 89 PRO A C 1
ATOM 689 O O . PRO A 1 89 ? 29.224 33.648 -10.318 1.00 90.38 89 PRO A O 1
ATOM 692 N N . LYS A 1 90 ? 28.773 35.686 -9.509 1.00 88.44 90 LYS A N 1
ATOM 693 C CA . LYS A 1 90 ? 27.539 35.287 -8.802 1.00 88.44 90 LYS A CA 1
ATOM 694 C C . LYS A 1 90 ? 26.562 34.487 -9.663 1.00 88.44 90 LYS A C 1
ATOM 696 O O . LYS A 1 90 ? 25.958 33.550 -9.168 1.00 88.44 90 LYS A O 1
ATOM 701 N N . LYS A 1 91 ? 26.430 34.820 -10.952 1.00 85.81 91 LYS A N 1
ATOM 702 C CA . LYS A 1 91 ? 25.510 34.146 -11.889 1.00 85.81 91 LYS A CA 1
ATOM 703 C C . LYS A 1 91 ? 25.795 32.642 -12.039 1.00 85.81 91 LYS A C 1
ATOM 705 O O . LYS A 1 91 ? 24.910 31.899 -12.461 1.00 85.81 91 LYS A O 1
ATOM 710 N N . GLU A 1 92 ? 27.018 32.211 -11.735 1.00 85.00 92 GLU A N 1
ATOM 711 C CA . GLU A 1 92 ? 27.435 30.816 -11.864 1.00 85.00 92 GLU A CA 1
ATOM 712 C C . GLU A 1 92 ? 26.941 29.950 -10.704 1.00 85.00 92 GLU A C 1
ATOM 714 O O . GLU A 1 92 ? 26.536 28.817 -10.959 1.00 85.00 92 GLU A O 1
ATOM 719 N N . PHE A 1 93 ? 26.907 30.496 -9.483 1.00 91.19 93 PHE A N 1
ATOM 720 C CA . PHE A 1 93 ? 26.698 29.723 -8.255 1.00 91.19 93 PHE A CA 1
ATOM 721 C C . PHE A 1 93 ? 25.546 30.235 -7.380 1.00 91.19 93 PHE A C 1
ATOM 723 O O . PHE A 1 93 ? 24.837 29.427 -6.806 1.00 91.19 93 PHE A O 1
ATOM 730 N N . LEU A 1 94 ? 25.305 31.545 -7.290 1.00 90.19 94 LEU A N 1
ATOM 731 C CA . LEU A 1 94 ? 24.287 32.107 -6.394 1.00 90.19 94 LEU A CA 1
ATOM 732 C C . LEU A 1 94 ? 22.870 31.665 -6.801 1.00 90.19 94 LEU A C 1
ATOM 734 O O . LEU A 1 94 ? 22.541 31.669 -7.991 1.00 90.19 94 LEU A O 1
ATOM 738 N N . ASP A 1 95 ? 22.049 31.307 -5.811 1.00 85.69 95 ASP A N 1
ATOM 739 C CA . ASP A 1 95 ? 20.683 30.779 -5.959 1.00 85.69 95 ASP A CA 1
ATOM 740 C C . ASP A 1 95 ? 20.598 29.501 -6.816 1.00 85.69 95 ASP A C 1
ATOM 742 O O . ASP A 1 95 ? 19.544 29.161 -7.363 1.00 85.69 95 ASP A O 1
ATOM 746 N N . LYS A 1 96 ? 21.719 28.789 -6.982 1.00 90.62 96 LYS A N 1
ATOM 747 C CA . LYS A 1 96 ? 21.764 27.504 -7.681 1.00 90.62 96 LYS A CA 1
ATOM 748 C C . LYS A 1 96 ? 21.621 26.344 -6.701 1.00 90.62 96 LYS A C 1
ATOM 750 O O . LYS A 1 96 ? 22.142 26.448 -5.591 1.00 90.62 96 LYS A O 1
ATOM 755 N N . PRO A 1 97 ? 20.952 25.250 -7.111 1.00 89.00 97 PRO A N 1
ATOM 756 C CA . PRO A 1 97 ? 20.790 24.079 -6.265 1.00 89.00 97 PRO A CA 1
ATOM 757 C C . PRO A 1 97 ? 22.141 23.441 -5.942 1.00 89.00 97 PRO A C 1
ATOM 759 O O . PRO A 1 97 ? 22.995 23.333 -6.827 1.00 89.00 97 PRO A O 1
ATOM 762 N N . VAL A 1 98 ? 22.323 23.012 -4.693 1.00 92.06 98 VAL A N 1
ATOM 763 C CA . VAL A 1 98 ? 23.537 22.309 -4.254 1.00 92.06 98 VAL A CA 1
ATOM 764 C C . VAL A 1 98 ? 23.659 20.938 -4.924 1.00 92.06 98 VAL A C 1
ATOM 766 O O . VAL A 1 98 ? 22.661 20.320 -5.302 1.00 92.06 98 VAL A O 1
ATOM 769 N N . SER A 1 99 ? 24.894 20.479 -5.112 1.00 93.25 99 SER A N 1
ATOM 770 C CA . SER A 1 99 ? 25.191 19.154 -5.658 1.00 93.25 99 SER A CA 1
ATOM 771 C C . SER A 1 99 ? 24.984 18.029 -4.641 1.00 93.25 99 SER A C 1
ATOM 773 O O . SER A 1 99 ? 25.001 18.258 -3.430 1.00 93.25 99 SER A O 1
ATOM 775 N N . GLU A 1 100 ? 24.874 16.794 -5.136 1.00 88.75 100 GLU A 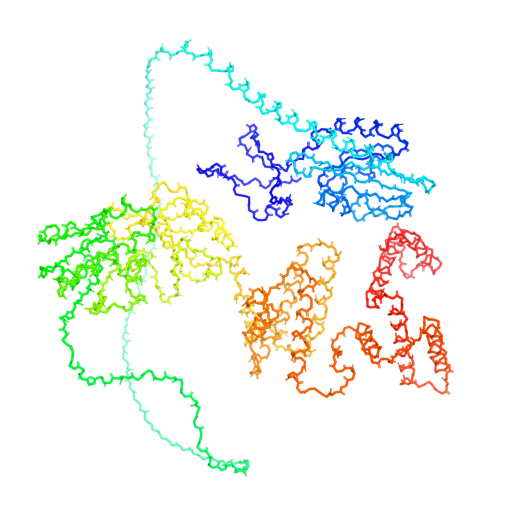N 1
ATOM 776 C CA . GLU A 1 100 ? 24.774 15.589 -4.299 1.00 88.75 100 GLU A CA 1
ATOM 777 C C . GLU A 1 100 ? 25.963 15.439 -3.344 1.00 88.75 100 GLU A C 1
ATOM 779 O O . GLU A 1 100 ? 25.778 15.059 -2.195 1.00 88.75 100 GLU A O 1
ATOM 784 N N . ASP A 1 101 ? 27.167 15.835 -3.763 1.00 88.69 101 ASP A N 1
ATOM 785 C CA . ASP A 1 101 ? 28.359 15.806 -2.907 1.00 88.69 101 ASP A CA 1
ATOM 786 C C . ASP A 1 101 ? 28.210 16.692 -1.659 1.00 88.69 101 ASP A C 1
ATOM 788 O O . ASP A 1 101 ? 28.698 16.357 -0.578 1.00 88.69 101 ASP A O 1
ATOM 792 N N . ILE A 1 102 ? 27.553 17.848 -1.805 1.00 92.31 102 ILE A N 1
ATOM 793 C CA . ILE A 1 102 ? 27.295 18.771 -0.696 1.00 92.31 102 ILE A CA 1
ATOM 794 C C . ILE A 1 102 ? 26.182 18.206 0.191 1.00 92.31 102 ILE A C 1
ATOM 796 O O . ILE A 1 102 ? 26.300 18.253 1.417 1.00 92.31 102 ILE A O 1
ATOM 800 N N . GLU A 1 103 ? 25.138 17.626 -0.407 1.00 89.56 103 GLU A N 1
ATOM 801 C CA . GLU A 1 103 ? 24.057 16.950 0.324 1.00 89.56 103 GLU A CA 1
ATOM 802 C C . GLU A 1 103 ? 24.585 15.778 1.156 1.00 89.56 103 GLU A C 1
ATOM 804 O O . GLU A 1 103 ? 24.309 15.702 2.355 1.00 89.56 103 GLU A O 1
ATOM 809 N N . GLN A 1 104 ? 25.430 14.935 0.565 1.00 88.44 104 GLN A N 1
ATOM 810 C CA . GLN A 1 104 ? 26.062 13.806 1.236 1.00 88.44 104 GLN A CA 1
ATOM 811 C C . GLN A 1 104 ? 27.000 14.269 2.358 1.00 88.44 104 GLN A C 1
ATOM 813 O O . GLN A 1 104 ? 26.957 13.722 3.460 1.00 88.44 104 GLN A O 1
ATOM 818 N N . ALA A 1 105 ? 27.807 15.313 2.133 1.00 88.94 105 ALA A N 1
ATOM 819 C CA . ALA A 1 105 ? 28.666 15.884 3.175 1.00 88.94 105 ALA A CA 1
ATOM 820 C C . ALA A 1 105 ? 27.856 16.380 4.389 1.00 88.94 105 ALA A C 1
ATOM 822 O O . ALA A 1 105 ? 28.263 16.191 5.542 1.00 88.94 105 ALA A O 1
ATOM 823 N N . MET A 1 106 ? 26.691 16.990 4.142 1.00 90.94 106 MET A N 1
ATOM 824 C CA . MET A 1 106 ? 25.758 17.427 5.184 1.00 90.94 106 MET A CA 1
ATOM 825 C C . MET A 1 106 ? 25.110 16.248 5.918 1.00 90.94 106 MET A C 1
ATOM 827 O O . MET A 1 106 ? 25.060 16.258 7.149 1.00 90.94 106 MET A O 1
ATOM 831 N N . GLU A 1 107 ? 24.648 15.228 5.196 1.00 86.38 107 GLU A N 1
ATOM 832 C CA . GLU A 1 107 ? 23.982 14.051 5.766 1.00 86.38 107 GLU A CA 1
ATOM 833 C C . GLU A 1 107 ? 24.937 13.198 6.613 1.00 86.38 107 GLU A C 1
ATOM 835 O O . GLU A 1 107 ? 24.642 12.859 7.766 1.00 86.38 107 GLU A O 1
ATOM 840 N N . GLU A 1 108 ? 26.136 12.936 6.090 1.00 89.25 108 GLU A N 1
ATOM 841 C CA . GLU A 1 108 ? 27.193 12.213 6.799 1.00 89.25 108 GLU A CA 1
ATOM 842 C C . GLU A 1 108 ? 27.848 13.046 7.909 1.00 89.25 108 GLU A C 1
ATOM 844 O O . GLU A 1 108 ? 28.566 12.494 8.749 1.00 89.25 108 GLU A O 1
ATOM 849 N N . ARG A 1 109 ? 27.599 14.364 7.931 1.00 91.00 109 ARG A N 1
ATOM 850 C CA . ARG A 1 109 ? 28.217 15.343 8.842 1.00 91.00 109 ARG A CA 1
ATOM 851 C C . ARG A 1 109 ? 29.747 15.286 8.803 1.00 91.00 109 ARG A C 1
ATOM 853 O O . ARG A 1 109 ? 30.412 15.419 9.834 1.00 91.00 109 ARG A O 1
ATOM 860 N N . LYS A 1 110 ? 30.312 15.064 7.616 1.00 90.44 110 LYS A N 1
ATOM 861 C CA . LYS A 1 110 ? 31.756 14.930 7.402 1.00 90.44 110 LYS A CA 1
ATOM 862 C C . LYS A 1 110 ? 32.246 15.926 6.369 1.00 90.44 110 LYS A C 1
ATOM 864 O O . LYS A 1 110 ? 31.627 16.118 5.329 1.00 90.44 110 LYS A O 1
ATOM 869 N N . THR A 1 111 ? 33.399 16.520 6.656 1.00 93.25 111 THR A N 1
ATOM 870 C CA . THR A 1 111 ? 34.103 17.373 5.705 1.00 93.25 111 THR A CA 1
ATOM 871 C C . THR A 1 111 ? 34.602 16.530 4.535 1.00 93.25 111 THR A C 1
ATOM 873 O O . THR A 1 111 ? 35.354 15.573 4.731 1.00 93.25 111 THR A O 1
ATOM 876 N N . VAL A 1 112 ? 34.210 16.901 3.320 1.00 91.69 112 VAL A N 1
ATOM 877 C CA . VAL A 1 112 ? 34.710 16.293 2.085 1.00 91.69 112 VAL A CA 1
ATOM 878 C C . VAL A 1 112 ? 35.841 17.160 1.557 1.00 91.69 112 VAL A C 1
ATOM 880 O O . VAL A 1 112 ? 35.702 18.374 1.426 1.00 91.69 112 VAL A O 1
ATOM 883 N N . HIS A 1 113 ? 36.978 16.545 1.254 1.00 89.31 113 HIS A N 1
ATOM 884 C CA . HIS A 1 113 ? 38.138 17.241 0.719 1.00 89.31 113 HIS A CA 1
ATOM 885 C C . HIS A 1 113 ? 38.698 16.486 -0.477 1.00 89.31 113 HIS A C 1
ATOM 887 O O . HIS A 1 113 ? 39.056 15.311 -0.382 1.00 89.31 113 HIS A O 1
ATOM 893 N N . ASN A 1 114 ? 38.805 17.190 -1.597 1.00 89.25 114 ASN A N 1
ATOM 894 C CA . ASN A 1 114 ? 39.415 16.683 -2.806 1.00 89.25 114 ASN A CA 1
ATOM 895 C C . ASN A 1 114 ? 40.660 17.514 -3.122 1.00 89.25 114 ASN A C 1
ATOM 897 O O . ASN A 1 114 ? 40.564 18.634 -3.623 1.00 89.25 114 ASN A O 1
ATOM 901 N N . SER A 1 115 ? 41.836 16.945 -2.851 1.00 81.25 115 SER A N 1
ATOM 902 C CA . SER A 1 115 ? 43.122 17.635 -3.001 1.00 81.25 115 SER A CA 1
ATOM 903 C C . SER A 1 115 ? 43.637 17.676 -4.439 1.00 81.25 115 SER A C 1
ATOM 905 O O . SER A 1 115 ? 44.666 18.291 -4.679 1.00 81.25 115 SER A O 1
ATOM 907 N N . THR A 1 116 ? 43.006 16.981 -5.389 1.00 76.06 116 THR A N 1
ATOM 908 C CA . THR A 1 116 ? 43.521 16.830 -6.764 1.00 76.06 116 THR A CA 1
ATOM 909 C C . THR A 1 116 ? 42.592 17.441 -7.801 1.00 76.06 116 THR A C 1
ATOM 911 O O . THR A 1 116 ? 41.398 17.573 -7.551 1.00 76.06 116 THR A O 1
ATOM 914 N N . ALA A 1 117 ? 43.132 17.808 -8.963 1.00 82.69 117 ALA A N 1
ATOM 915 C CA . ALA A 1 117 ? 42.332 18.386 -10.034 1.00 82.69 117 ALA A CA 1
ATOM 916 C C . ALA A 1 117 ? 41.367 17.333 -10.587 1.00 82.69 117 ALA A C 1
ATOM 918 O O . ALA A 1 117 ? 41.782 16.211 -10.876 1.00 82.69 117 ALA A O 1
ATOM 919 N N . GLY A 1 118 ? 40.097 17.696 -10.724 1.00 84.19 118 GLY A N 1
ATOM 920 C CA . GLY A 1 118 ? 39.033 16.786 -11.131 1.00 84.19 118 GLY A CA 1
ATOM 921 C C . GLY A 1 118 ? 37.760 17.530 -11.512 1.00 84.19 118 GLY A C 1
ATOM 922 O O . GLY A 1 118 ? 37.662 18.750 -11.360 1.00 84.19 118 GLY A O 1
ATOM 923 N N . GLU A 1 119 ? 36.794 16.788 -12.037 1.00 85.88 119 GLU A N 1
ATOM 924 C CA . GLU A 1 119 ? 35.435 17.285 -12.224 1.00 85.88 119 GLU A CA 1
ATOM 925 C C . GLU A 1 119 ? 34.678 17.116 -10.914 1.00 85.88 119 GLU A C 1
ATOM 927 O O . GLU A 1 119 ? 34.550 16.011 -10.388 1.00 85.88 119 GLU A O 1
ATOM 932 N N . TYR A 1 120 ? 34.220 18.236 -10.368 1.00 85.81 120 TYR A N 1
ATOM 933 C CA . TYR A 1 120 ? 33.500 18.267 -9.110 1.00 85.81 120 TYR A CA 1
ATOM 934 C C . TYR A 1 120 ? 32.208 19.053 -9.287 1.00 85.81 120 TYR A C 1
ATOM 936 O O . TYR A 1 120 ? 32.200 20.156 -9.840 1.00 85.81 120 TYR A O 1
ATOM 944 N N . ALA A 1 121 ? 31.106 18.505 -8.787 1.00 86.06 121 ALA A N 1
ATOM 945 C CA . ALA A 1 121 ? 29.832 19.201 -8.784 1.00 86.06 121 ALA A CA 1
ATOM 946 C C . ALA A 1 121 ? 29.735 20.076 -7.530 1.00 86.06 121 ALA A C 1
ATOM 948 O O . ALA A 1 121 ? 29.811 19.588 -6.404 1.00 86.06 121 ALA A O 1
ATOM 949 N N . ILE A 1 122 ? 29.569 21.383 -7.715 1.00 89.88 122 ILE A N 1
ATOM 950 C CA . ILE A 1 122 ? 29.183 22.319 -6.640 1.00 89.88 122 ILE A CA 1
ATOM 951 C C . ILE A 1 122 ? 27.720 22.734 -6.821 1.00 89.88 122 ILE A C 1
ATOM 953 O O . ILE A 1 122 ? 26.984 22.891 -5.852 1.00 89.88 122 ILE A O 1
ATOM 957 N N . VAL A 1 123 ? 27.290 22.848 -8.078 1.00 89.75 123 VAL A N 1
ATOM 958 C CA . VAL A 1 123 ? 25.895 23.024 -8.476 1.00 89.75 123 VAL A CA 1
ATOM 959 C C . VAL A 1 123 ? 25.368 21.692 -8.996 1.00 89.75 123 VAL A C 1
ATOM 961 O O . VAL A 1 123 ? 26.091 20.972 -9.692 1.00 89.75 123 VAL A O 1
ATOM 964 N N . ARG A 1 124 ? 24.116 21.369 -8.661 1.00 87.62 124 ARG A N 1
ATOM 965 C CA . ARG A 1 124 ? 23.432 20.156 -9.122 1.00 87.62 124 ARG A CA 1
ATOM 966 C C . ARG A 1 124 ? 23.488 20.017 -10.645 1.00 87.62 124 ARG A C 1
ATOM 968 O O . ARG A 1 124 ? 23.315 21.008 -11.358 1.00 87.62 124 ARG A O 1
ATOM 975 N N . ASP A 1 125 ? 23.758 18.800 -11.112 1.00 76.69 125 ASP A N 1
ATOM 976 C CA . ASP A 1 125 ? 23.808 18.408 -12.531 1.00 76.69 125 ASP A CA 1
ATOM 977 C C . ASP A 1 125 ? 24.762 19.253 -13.390 1.00 76.69 125 ASP A C 1
ATOM 979 O O . ASP A 1 125 ? 24.648 19.327 -14.616 1.00 76.69 125 ASP A O 1
ATOM 983 N N . ARG A 1 126 ? 25.721 19.920 -12.739 1.00 84.88 126 ARG A N 1
ATOM 984 C CA . ARG A 1 126 ? 26.693 20.795 -13.385 1.00 84.88 126 ARG A CA 1
ATOM 985 C C . ARG A 1 126 ? 28.090 20.571 -12.801 1.00 84.88 126 ARG A C 1
ATOM 987 O O . ARG A 1 126 ? 28.595 21.429 -12.069 1.00 84.88 126 ARG A O 1
ATOM 994 N N . PRO A 1 127 ? 28.727 19.426 -13.110 1.00 82.62 127 PRO A N 1
ATOM 995 C CA . PRO A 1 127 ? 30.131 19.230 -12.791 1.00 82.62 127 PRO A CA 1
ATOM 996 C C . PRO A 1 127 ? 30.969 20.277 -13.531 1.00 82.62 127 PRO A C 1
ATOM 998 O O . PRO A 1 127 ? 30.813 20.500 -14.732 1.00 82.62 127 PRO A O 1
ATOM 1001 N N . GLU A 1 128 ? 31.846 20.951 -12.795 1.00 84.69 128 GLU A N 1
ATOM 1002 C CA . GLU A 1 128 ? 32.847 21.851 -13.357 1.00 84.69 128 GLU A CA 1
ATOM 1003 C C . GLU A 1 128 ? 34.232 21.378 -12.920 1.00 84.69 128 GLU A C 1
ATOM 1005 O O . GLU A 1 128 ? 34.408 20.711 -11.897 1.00 84.69 128 GLU A O 1
ATOM 1010 N N . ARG A 1 129 ? 35.246 21.712 -13.713 1.00 85.31 129 ARG A N 1
ATOM 1011 C CA . ARG A 1 129 ? 36.618 21.327 -13.412 1.00 85.31 129 ARG A CA 1
ATOM 1012 C C . ARG A 1 129 ? 37.213 22.270 -12.366 1.00 85.31 129 ARG A C 1
ATOM 1014 O O . ARG A 1 129 ? 37.328 23.473 -12.608 1.00 85.31 129 ARG A O 1
ATOM 1021 N N . PHE A 1 130 ? 37.625 21.714 -11.229 1.00 89.44 130 PHE A N 1
ATOM 1022 C CA . PHE A 1 130 ? 38.330 22.439 -10.169 1.00 89.44 130 PHE A CA 1
ATOM 1023 C C . PHE A 1 130 ? 39.666 21.756 -9.858 1.00 89.44 130 PHE A C 1
ATOM 1025 O O . PHE A 1 130 ? 39.790 20.535 -9.923 1.00 89.44 130 PHE A O 1
ATOM 1032 N N . GLY A 1 131 ? 40.679 22.550 -9.510 1.00 85.56 131 GLY A N 1
ATOM 1033 C CA . GLY A 1 131 ? 41.997 22.073 -9.088 1.00 85.56 131 GLY A CA 1
ATOM 1034 C C . GLY A 1 131 ? 41.984 21.387 -7.720 1.00 85.56 131 GLY A C 1
ATOM 1035 O O . GLY A 1 131 ? 42.742 20.444 -7.501 1.00 85.56 131 GLY A O 1
ATOM 1036 N N . ALA A 1 132 ? 41.102 21.843 -6.829 1.00 89.19 132 ALA A N 1
ATOM 1037 C CA . ALA A 1 132 ? 40.801 21.242 -5.534 1.00 89.19 132 ALA A CA 1
ATOM 1038 C C . ALA A 1 132 ? 39.518 21.862 -4.949 1.00 89.19 132 ALA A C 1
ATOM 1040 O O . ALA A 1 132 ? 39.143 22.984 -5.318 1.00 89.19 132 ALA A O 1
ATOM 1041 N N . ARG A 1 133 ? 38.869 21.150 -4.020 1.00 93.62 133 ARG A N 1
ATOM 1042 C CA . ARG A 1 133 ? 37.744 21.675 -3.233 1.00 93.62 133 ARG A CA 1
ATOM 1043 C C . ARG A 1 133 ? 37.694 21.112 -1.814 1.00 93.62 133 ARG A C 1
ATOM 1045 O O . ARG A 1 133 ? 38.126 19.986 -1.566 1.00 93.62 133 ARG A O 1
ATOM 1052 N N . VAL A 1 134 ? 37.085 21.870 -0.915 1.00 95.00 134 VAL A N 1
ATOM 1053 C CA . VAL A 1 134 ? 36.716 21.477 0.447 1.00 95.00 134 VAL A CA 1
ATOM 1054 C C . VAL A 1 134 ? 35.242 21.810 0.652 1.00 95.00 134 VAL A C 1
ATOM 1056 O O . VAL A 1 134 ? 34.821 22.915 0.327 1.00 95.00 134 VAL A O 1
ATOM 1059 N N . ILE A 1 135 ? 34.475 20.881 1.215 1.00 96.38 135 ILE A N 1
ATOM 1060 C CA . ILE A 1 135 ? 33.080 21.065 1.627 1.00 96.38 135 ILE A CA 1
ATOM 1061 C C . ILE A 1 135 ? 33.004 20.733 3.115 1.00 96.38 135 ILE A C 1
ATOM 1063 O O . ILE A 1 135 ? 33.177 19.578 3.496 1.00 96.38 135 ILE A O 1
ATOM 1067 N N . ALA A 1 136 ? 32.754 21.731 3.955 1.00 95.88 136 ALA A N 1
ATOM 1068 C CA . ALA A 1 136 ? 32.600 21.569 5.396 1.00 95.88 136 ALA A CA 1
ATOM 1069 C C . ALA A 1 136 ? 31.134 21.806 5.799 1.00 95.88 136 ALA A C 1
ATOM 1071 O O . ALA A 1 136 ? 30.629 22.916 5.602 1.00 95.88 136 ALA A O 1
ATOM 1072 N N . PRO A 1 137 ? 30.428 20.808 6.361 1.00 94.44 137 PRO A N 1
ATOM 1073 C CA . PRO A 1 137 ? 29.038 20.977 6.764 1.00 94.44 137 PRO A CA 1
ATOM 1074 C C . PRO A 1 137 ? 28.919 21.912 7.976 1.00 94.44 137 PRO A C 1
ATOM 1076 O O . PRO A 1 137 ? 29.659 21.807 8.955 1.00 94.44 137 PRO A O 1
ATOM 1079 N N . ILE A 1 138 ? 27.954 22.824 7.920 1.00 92.38 138 ILE A N 1
ATOM 1080 C CA . ILE A 1 138 ? 27.589 23.735 9.005 1.00 92.38 138 ILE A CA 1
ATOM 1081 C C . ILE A 1 138 ? 26.608 22.994 9.907 1.00 92.38 138 ILE A C 1
ATOM 1083 O O . ILE A 1 138 ? 25.466 22.744 9.520 1.00 92.38 138 ILE A O 1
ATOM 1087 N N . ILE A 1 139 ? 27.053 22.646 11.112 1.00 87.94 139 ILE A N 1
ATOM 1088 C CA . ILE A 1 139 ? 26.235 21.946 12.105 1.00 87.94 139 ILE A CA 1
ATOM 1089 C C . ILE A 1 139 ? 25.823 22.925 13.203 1.00 87.94 139 ILE A C 1
ATOM 1091 O O . ILE A 1 139 ? 26.677 23.544 13.841 1.00 87.94 139 ILE A O 1
ATOM 1095 N N . ALA A 1 140 ? 24.523 23.026 13.466 1.00 82.00 140 ALA A N 1
ATOM 1096 C CA . ALA A 1 140 ? 23.983 23.817 14.564 1.00 82.00 140 ALA A CA 1
ATOM 1097 C C . ALA A 1 140 ? 22.974 22.988 15.364 1.00 82.00 140 ALA A C 1
ATOM 1099 O O . ALA A 1 140 ? 22.179 22.256 14.790 1.00 82.00 140 ALA A O 1
ATOM 1100 N N . ALA A 1 141 ? 23.057 23.040 16.695 1.00 76.00 141 ALA A N 1
ATOM 1101 C CA . ALA A 1 141 ? 22.266 22.214 17.618 1.00 76.00 141 ALA A CA 1
ATOM 1102 C C . ALA A 1 141 ? 22.187 20.693 17.300 1.00 76.00 141 ALA A C 1
ATOM 1104 O O . ALA A 1 141 ? 21.298 20.012 17.797 1.00 76.00 141 ALA A O 1
ATOM 1105 N N . GLY A 1 142 ? 23.137 20.140 16.532 1.00 75.62 142 GLY A N 1
ATOM 1106 C CA . GLY A 1 142 ? 23.154 18.729 16.107 1.00 75.62 142 GLY A CA 1
ATOM 1107 C C . GLY A 1 142 ? 22.637 18.477 14.683 1.00 75.62 142 GLY A C 1
ATOM 1108 O O . GLY A 1 142 ? 22.862 17.392 14.133 1.00 75.62 142 GLY A O 1
ATOM 1109 N N . ASP A 1 143 ? 22.045 19.492 14.053 1.00 77.69 143 ASP A N 1
ATOM 1110 C CA . ASP A 1 143 ? 21.470 19.414 12.715 1.00 77.69 143 ASP A CA 1
ATOM 1111 C C . ASP A 1 143 ? 22.375 20.073 11.663 1.00 77.69 143 ASP A C 1
ATOM 1113 O O . ASP A 1 143 ? 22.907 21.164 11.895 1.00 77.69 143 ASP A O 1
ATOM 1117 N N . PRO A 1 144 ? 22.565 19.443 10.486 1.00 85.38 144 PRO A N 1
ATOM 1118 C CA . PRO A 1 144 ? 23.240 20.082 9.367 1.00 85.38 144 PRO A CA 1
ATOM 1119 C C . PRO A 1 144 ? 22.314 21.134 8.762 1.00 85.38 144 PRO A C 1
ATOM 1121 O O . PRO A 1 144 ? 21.238 20.797 8.268 1.00 85.38 144 PRO A O 1
ATOM 1124 N N . ILE A 1 145 ? 22.711 22.402 8.812 1.00 85.75 145 ILE A N 1
ATOM 1125 C CA . ILE A 1 145 ? 21.906 23.535 8.327 1.00 85.75 145 ILE A CA 1
ATOM 1126 C C . ILE A 1 145 ? 22.408 24.102 6.991 1.00 85.75 145 ILE A C 1
ATOM 1128 O O . ILE A 1 145 ? 21.710 24.900 6.370 1.00 85.75 145 ILE A O 1
ATOM 1132 N N . GLY A 1 146 ? 23.590 23.682 6.539 1.00 90.69 146 GLY A N 1
ATOM 1133 C CA . GLY A 1 146 ? 24.198 24.111 5.282 1.00 90.69 146 GLY A CA 1
ATOM 1134 C C . GLY A 1 146 ? 25.647 23.652 5.161 1.00 90.69 146 GLY A C 1
ATOM 1135 O O . GLY A 1 146 ? 26.077 22.757 5.891 1.00 90.69 146 GLY A O 1
ATOM 1136 N N . ALA A 1 147 ? 26.422 24.286 4.284 1.00 94.44 147 ALA A N 1
ATOM 1137 C CA . ALA A 1 147 ? 27.838 23.978 4.086 1.00 94.44 147 ALA A CA 1
ATOM 1138 C C . ALA A 1 147 ? 28.670 25.219 3.723 1.00 94.44 147 ALA A C 1
ATOM 1140 O O . ALA A 1 147 ? 28.190 26.139 3.061 1.00 94.44 147 ALA A O 1
ATOM 1141 N N . VAL A 1 148 ? 29.942 25.216 4.126 1.00 95.50 148 VAL A N 1
ATOM 1142 C CA . VAL A 1 148 ? 30.985 26.120 3.625 1.00 95.50 148 VAL A CA 1
ATOM 1143 C C . VAL A 1 148 ? 31.790 25.375 2.572 1.00 95.50 148 VAL A C 1
ATOM 1145 O O . VAL A 1 148 ? 32.296 24.284 2.833 1.00 95.50 148 VAL A O 1
ATOM 1148 N N . ILE A 1 149 ? 31.933 25.969 1.394 1.00 96.19 149 ILE A N 1
ATOM 1149 C CA . ILE A 1 149 ? 32.659 25.385 0.271 1.00 96.19 149 ILE A CA 1
ATOM 1150 C C . ILE A 1 149 ? 33.828 26.295 -0.107 1.00 96.19 149 ILE A C 1
ATOM 1152 O O . ILE A 1 149 ? 33.639 27.482 -0.369 1.00 96.19 149 ILE A O 1
ATOM 1156 N N . LEU A 1 150 ? 35.032 25.730 -0.174 1.00 95.31 150 LEU A N 1
ATOM 1157 C CA . LEU A 1 150 ? 36.203 26.355 -0.788 1.00 95.31 150 LEU A CA 1
ATOM 1158 C C . LEU A 1 150 ? 36.540 25.601 -2.069 1.00 95.31 150 LEU A C 1
ATOM 1160 O O . LEU A 1 150 ? 36.585 24.374 -2.066 1.00 95.31 150 LEU A O 1
ATOM 1164 N N . ALA A 1 151 ? 36.795 26.311 -3.160 1.00 93.50 151 ALA A N 1
ATOM 1165 C CA . ALA A 1 151 ? 37.167 25.707 -4.433 1.00 93.50 151 ALA A CA 1
ATOM 1166 C C . ALA A 1 151 ? 38.191 26.565 -5.179 1.00 93.50 151 ALA A C 1
ATOM 1168 O O . ALA A 1 151 ? 38.192 27.789 -5.082 1.00 93.50 151 ALA A O 1
ATOM 1169 N N . THR A 1 152 ? 39.059 25.937 -5.964 1.00 92.00 152 THR A N 1
ATOM 1170 C CA . THR A 1 152 ? 39.999 26.646 -6.843 1.00 92.00 152 THR A CA 1
ATOM 1171 C C . THR A 1 152 ? 39.892 26.124 -8.264 1.00 92.00 152 THR A C 1
ATOM 1173 O O . THR A 1 152 ? 39.752 24.925 -8.478 1.00 92.00 152 THR A O 1
ATOM 1176 N N . ARG A 1 153 ? 39.968 27.017 -9.254 1.00 89.44 153 ARG A N 1
ATOM 1177 C CA . ARG A 1 153 ? 40.083 26.640 -10.674 1.00 89.44 153 ARG A CA 1
ATOM 1178 C C . ARG A 1 153 ? 41.539 26.451 -11.114 1.00 89.44 153 ARG A C 1
ATOM 1180 O O . ARG A 1 153 ? 41.777 25.954 -12.207 1.00 89.44 153 ARG A O 1
ATOM 1187 N N . ASP A 1 154 ? 42.503 26.835 -10.277 1.00 87.31 154 ASP A N 1
ATOM 1188 C CA . ASP A 1 154 ? 43.924 26.648 -10.560 1.00 87.31 154 ASP A CA 1
ATOM 1189 C C . ASP A 1 154 ? 44.339 25.202 -10.260 1.00 87.31 154 ASP A C 1
ATOM 1191 O O . ASP A 1 154 ? 44.358 24.769 -9.109 1.00 87.31 154 ASP A O 1
ATOM 1195 N N . GLU A 1 155 ? 44.678 24.450 -11.306 1.00 83.62 155 GLU A N 1
ATOM 1196 C CA . GLU A 1 155 ? 45.066 23.037 -11.219 1.00 83.62 155 GLU A CA 1
ATOM 1197 C C . GLU A 1 155 ? 46.418 22.806 -10.529 1.00 83.62 155 GLU A C 1
ATOM 1199 O O . GLU A 1 155 ? 46.707 21.683 -10.099 1.00 83.62 155 GLU A O 1
ATOM 1204 N N . SER A 1 156 ? 47.244 23.854 -10.421 1.00 78.44 156 SER A N 1
ATOM 1205 C CA . SER A 1 156 ? 48.527 23.808 -9.713 1.00 78.44 156 SER A CA 1
ATOM 1206 C C . SER A 1 156 ? 48.366 23.932 -8.196 1.00 78.44 156 SER A C 1
ATOM 1208 O O . SER A 1 156 ? 49.256 23.528 -7.443 1.00 78.44 156 SER A O 1
ATOM 1210 N N . VAL A 1 157 ? 47.216 24.439 -7.744 1.00 81.44 157 VAL A N 1
ATOM 1211 C CA . VAL A 1 157 ? 46.896 24.625 -6.333 1.00 81.44 157 VAL A CA 1
ATOM 1212 C C . VAL A 1 157 ? 46.314 23.335 -5.762 1.00 81.44 157 VAL A C 1
ATOM 1214 O O . VAL A 1 157 ? 45.353 22.764 -6.275 1.00 81.44 157 VAL A O 1
ATOM 1217 N N . ARG A 1 158 ? 46.908 22.878 -4.661 1.00 82.81 158 ARG A N 1
ATOM 1218 C CA . ARG A 1 158 ? 46.446 21.739 -3.865 1.00 82.81 158 ARG A CA 1
ATOM 1219 C C . ARG A 1 158 ? 45.910 22.285 -2.547 1.00 82.81 158 ARG A C 1
ATOM 1221 O O . ARG A 1 158 ? 46.635 23.004 -1.869 1.00 82.81 158 ARG A O 1
ATOM 1228 N N . MET A 1 159 ? 44.680 21.932 -2.188 1.00 86.31 159 MET A N 1
ATOM 1229 C CA . MET A 1 159 ? 44.177 22.169 -0.834 1.00 86.31 159 MET A CA 1
ATOM 1230 C C . MET A 1 159 ? 44.706 21.065 0.090 1.00 86.31 159 MET A C 1
ATOM 1232 O O . MET A 1 159 ? 44.852 19.909 -0.318 1.00 86.31 159 MET A O 1
ATOM 1236 N N . GLY A 1 160 ? 45.087 21.435 1.306 1.00 84.06 160 GLY A N 1
ATOM 1237 C CA . GLY A 1 160 ? 45.631 20.544 2.324 1.00 84.06 160 GLY A CA 1
ATOM 1238 C C . GLY A 1 160 ? 44.894 20.697 3.650 1.00 84.06 160 GLY A C 1
ATOM 1239 O O . GLY A 1 160 ? 43.756 21.159 3.711 1.00 84.06 160 GLY A O 1
ATOM 1240 N N . GLU A 1 161 ? 45.545 20.311 4.748 1.00 87.38 161 GLU A N 1
ATOM 1241 C CA . GLU A 1 161 ? 44.940 20.415 6.084 1.00 87.38 161 GLU A CA 1
ATOM 1242 C C . GLU A 1 161 ? 44.578 21.856 6.469 1.00 87.38 161 GLU A C 1
ATOM 1244 O O . GLU A 1 161 ? 43.622 22.064 7.213 1.00 87.38 161 GLU A O 1
ATOM 1249 N N . THR A 1 162 ? 45.301 22.851 5.947 1.00 86.31 162 THR A N 1
ATOM 1250 C CA . THR A 1 162 ? 45.056 24.268 6.234 1.00 86.31 162 THR A CA 1
ATOM 1251 C C . THR A 1 162 ? 43.679 24.714 5.742 1.00 86.31 162 THR A C 1
ATOM 1253 O O . THR A 1 162 ? 42.907 25.273 6.520 1.00 86.31 162 THR A O 1
ATOM 1256 N N . GLU A 1 163 ? 43.331 24.431 4.485 1.00 91.00 163 GLU A N 1
ATOM 1257 C CA . GLU A 1 163 ? 42.047 24.819 3.888 1.00 91.00 163 GLU A CA 1
ATOM 1258 C C . GLU A 1 163 ? 40.888 24.014 4.480 1.00 91.00 163 GLU A C 1
ATOM 1260 O O . GLU A 1 163 ? 39.816 24.568 4.725 1.00 91.00 163 GLU A O 1
ATOM 1265 N N . VAL A 1 164 ? 41.125 22.736 4.796 1.00 91.88 164 VAL A N 1
ATOM 1266 C CA . VAL A 1 164 ? 40.168 21.896 5.532 1.00 91.88 164 VAL A CA 1
ATOM 1267 C C . VAL A 1 164 ? 39.847 22.515 6.889 1.00 91.88 164 VAL A C 1
ATOM 1269 O O . VAL A 1 164 ? 38.681 22.749 7.201 1.00 91.88 164 VAL A O 1
ATOM 1272 N N . LYS A 1 165 ? 40.869 22.852 7.684 1.00 91.62 165 LYS A N 1
ATOM 1273 C CA . LYS A 1 165 ? 40.669 23.453 9.009 1.00 91.62 165 LYS A CA 1
ATOM 1274 C C . LYS A 1 165 ? 40.047 24.836 8.932 1.00 91.62 165 LYS A C 1
ATOM 1276 O O . LYS A 1 165 ? 39.264 25.191 9.813 1.00 91.62 165 LYS A O 1
ATOM 1281 N N . LEU A 1 166 ? 40.353 25.604 7.892 1.00 90.75 166 LEU A N 1
ATOM 1282 C CA . LEU A 1 166 ? 39.744 26.907 7.672 1.00 90.75 166 LEU A CA 1
ATOM 1283 C C . LEU A 1 166 ? 38.245 26.782 7.369 1.00 90.75 166 LEU A C 1
ATOM 1285 O O . LEU A 1 166 ? 37.447 27.465 8.010 1.00 90.75 166 LEU A O 1
ATOM 1289 N N . ALA A 1 167 ? 37.855 25.882 6.462 1.00 91.38 167 ALA A N 1
ATOM 1290 C CA . ALA A 1 167 ? 36.451 25.625 6.140 1.00 91.38 167 ALA A CA 1
ATOM 1291 C C . ALA A 1 167 ? 35.680 25.044 7.339 1.00 91.38 167 ALA A C 1
ATOM 1293 O O . ALA A 1 167 ? 34.560 25.466 7.612 1.00 91.38 167 ALA A O 1
ATOM 1294 N N . GLU A 1 168 ? 36.289 24.139 8.112 1.00 93.12 168 GLU A N 1
ATOM 1295 C CA . GLU A 1 168 ? 35.701 23.606 9.351 1.00 93.12 168 GLU A CA 1
ATOM 1296 C C . GLU A 1 168 ? 35.515 24.689 10.416 1.00 93.12 168 GLU A C 1
ATOM 1298 O O . GLU A 1 168 ? 34.480 24.746 11.078 1.00 93.12 168 GLU A O 1
ATOM 1303 N N . THR A 1 169 ? 36.499 25.578 10.575 1.00 90.56 169 THR A N 1
ATOM 1304 C CA . THR A 1 169 ? 36.419 26.693 11.530 1.00 90.56 169 THR A CA 1
ATOM 1305 C C . THR A 1 169 ? 35.341 27.687 11.110 1.00 90.56 169 THR A C 1
ATOM 1307 O O . THR A 1 169 ? 34.562 28.140 11.948 1.00 90.56 169 THR A O 1
ATOM 1310 N N . ALA A 1 170 ? 35.254 27.979 9.811 1.00 89.50 170 ALA A N 1
ATOM 1311 C CA . ALA A 1 170 ? 34.201 28.792 9.223 1.00 89.50 170 ALA A CA 1
ATOM 1312 C C . ALA A 1 170 ? 32.811 28.197 9.480 1.00 89.50 170 ALA A C 1
ATOM 1314 O O . ALA A 1 170 ? 31.917 28.880 9.983 1.00 89.50 170 ALA A O 1
ATOM 1315 N N . ALA A 1 171 ? 32.652 26.904 9.194 1.00 91.19 171 ALA A N 1
ATOM 1316 C CA . ALA A 1 171 ? 31.400 26.191 9.381 1.00 91.19 171 ALA A CA 1
ATOM 1317 C C . ALA A 1 171 ? 30.999 26.112 10.862 1.00 91.19 171 ALA A C 1
ATOM 1319 O O . ALA A 1 171 ? 29.848 26.374 11.213 1.00 91.19 171 ALA A O 1
ATOM 1320 N N . GLY A 1 172 ? 31.957 25.840 11.753 1.00 88.56 172 GLY A N 1
ATOM 1321 C CA . GLY A 1 172 ? 31.741 25.839 13.199 1.00 88.56 172 GLY A CA 1
ATOM 1322 C C . GLY A 1 172 ? 31.365 27.219 13.744 1.00 88.56 172 GLY A C 1
ATOM 1323 O O . GLY A 1 172 ? 30.488 27.329 14.602 1.00 88.56 172 GLY A O 1
ATOM 1324 N N . PHE A 1 173 ? 31.970 28.289 13.220 1.00 86.06 173 PHE A N 1
ATOM 1325 C CA . PHE A 1 173 ? 31.620 29.655 13.601 1.00 86.06 173 PHE A CA 1
ATOM 1326 C C . PHE A 1 173 ? 30.191 30.009 13.177 1.00 86.06 173 PHE A C 1
ATOM 1328 O O . PHE A 1 173 ? 29.415 30.472 14.017 1.00 86.06 173 PHE A O 1
ATOM 1335 N N . LEU A 1 174 ? 29.824 29.732 11.921 1.00 85.88 174 LEU A N 1
ATOM 1336 C CA . LEU A 1 174 ? 28.470 29.945 11.396 1.00 85.88 174 LEU A CA 1
ATOM 1337 C C . LEU A 1 174 ? 27.425 29.149 12.194 1.00 85.88 174 LEU A C 1
ATOM 1339 O O . LEU A 1 174 ? 26.412 29.713 12.607 1.00 85.88 174 LEU A O 1
ATOM 1343 N N . GLY A 1 175 ? 27.715 27.888 12.527 1.00 84.56 175 GLY A N 1
ATOM 1344 C CA . GLY A 1 175 ? 26.848 27.065 13.378 1.00 84.56 175 GLY A CA 1
ATOM 1345 C C . GLY A 1 175 ? 26.731 27.579 14.822 1.00 84.56 175 GLY A C 1
ATOM 1346 O O . GLY A 1 175 ? 25.651 27.570 15.412 1.00 84.56 175 GLY A O 1
ATOM 1347 N N . SER A 1 176 ? 27.818 28.093 15.408 1.00 79.69 176 SER A N 1
ATOM 1348 C CA . SER A 1 176 ? 27.800 28.655 16.770 1.00 79.69 176 SER A CA 1
ATOM 1349 C C . SER A 1 176 ? 27.058 29.993 16.865 1.00 79.69 176 SER A C 1
ATOM 1351 O O . SER A 1 176 ? 26.379 30.264 17.859 1.00 79.69 176 SER A O 1
ATOM 1353 N N . ARG A 1 177 ? 27.160 30.833 15.826 1.00 75.19 177 ARG A N 1
ATOM 1354 C CA . ARG A 1 177 ? 26.426 32.099 15.718 1.00 75.19 177 ARG A CA 1
ATOM 1355 C C . ARG A 1 177 ? 24.932 31.855 15.631 1.00 75.19 177 ARG A C 1
ATOM 1357 O O . ARG A 1 177 ? 24.191 32.507 16.360 1.00 75.19 177 ARG A O 1
ATOM 1364 N N . TRP A 1 178 ? 24.533 30.851 14.857 1.00 67.94 178 TRP A N 1
ATOM 1365 C CA . TRP A 1 178 ? 23.152 30.400 14.792 1.00 67.94 178 TRP A CA 1
ATOM 1366 C C . TRP A 1 178 ? 22.585 30.020 16.168 1.00 67.94 178 TRP A C 1
ATOM 1368 O O . TRP A 1 178 ? 21.536 30.519 16.575 1.00 67.94 178 TRP A O 1
ATOM 1378 N N . ASN A 1 179 ? 23.317 29.209 16.942 1.00 63.09 179 ASN A N 1
ATOM 1379 C CA . ASN A 1 179 ? 22.891 28.827 18.295 1.00 63.09 179 ASN A CA 1
ATOM 1380 C C . ASN A 1 179 ? 22.695 30.053 19.218 1.00 63.09 179 ASN A C 1
ATOM 1382 O O . ASN A 1 179 ? 21.786 30.072 20.049 1.00 63.09 179 ASN A O 1
ATOM 1386 N N . ASN A 1 180 ? 23.525 31.092 19.071 1.00 56.06 180 ASN A N 1
ATOM 1387 C CA . ASN A 1 180 ? 23.441 32.323 19.868 1.00 56.06 180 ASN A CA 1
ATOM 1388 C C . ASN A 1 180 ? 22.320 33.278 19.411 1.00 56.06 180 ASN A C 1
ATOM 1390 O O . ASN A 1 180 ? 21.742 33.988 20.242 1.00 56.06 180 ASN A O 1
ATOM 1394 N N . GLU A 1 181 ? 21.986 33.303 18.120 1.00 55.97 181 GLU A N 1
ATOM 1395 C CA . GLU A 1 181 ? 20.842 34.060 17.596 1.00 55.97 181 GLU A CA 1
ATOM 1396 C C . GLU A 1 181 ? 19.507 33.402 17.943 1.00 55.97 181 GLU A C 1
ATOM 1398 O O . GLU A 1 181 ? 18.581 34.120 18.316 1.00 55.97 181 GLU A O 1
ATOM 1403 N N . GLN A 1 182 ? 19.414 32.065 17.975 1.00 51.81 182 GLN A N 1
ATOM 1404 C CA . GLN A 1 182 ? 18.246 31.383 18.549 1.00 51.81 182 GLN A CA 1
ATOM 1405 C C . GLN A 1 182 ? 18.044 31.748 20.025 1.00 51.81 182 GLN A C 1
ATOM 1407 O O . GLN A 1 182 ? 16.927 32.073 20.431 1.00 51.81 182 GLN A O 1
ATOM 1412 N N . ALA A 1 183 ? 19.118 31.780 20.823 1.00 38.94 183 ALA A N 1
ATOM 1413 C CA . ALA A 1 183 ? 19.043 32.212 22.219 1.00 38.94 183 ALA A CA 1
ATOM 1414 C C . ALA A 1 183 ? 18.592 33.681 22.349 1.00 38.94 183 ALA A C 1
ATOM 1416 O O . ALA A 1 183 ? 17.810 34.006 23.242 1.00 38.94 183 ALA A O 1
ATOM 1417 N N . SER A 1 184 ? 19.020 34.560 21.436 1.00 38.56 184 SER A N 1
ATOM 1418 C CA . SER A 1 184 ? 18.602 35.969 21.417 1.00 38.56 184 SER A CA 1
ATOM 1419 C C . SER A 1 184 ? 17.174 36.168 20.906 1.00 38.56 184 SER A C 1
ATOM 1421 O O . SER A 1 184 ? 16.459 36.980 21.481 1.00 38.56 184 SER A O 1
ATOM 1423 N N . SER A 1 185 ? 16.722 35.419 19.898 1.00 41.25 185 SER A N 1
ATOM 1424 C CA . SER A 1 185 ? 15.358 35.470 19.347 1.00 41.25 185 SER A CA 1
ATOM 1425 C C . SER A 1 185 ? 14.322 34.959 20.358 1.00 41.25 185 SER A C 1
ATOM 1427 O O . SER A 1 185 ? 13.328 35.639 20.636 1.00 41.25 185 SER A O 1
ATOM 1429 N N . ILE A 1 186 ? 14.625 33.843 21.037 1.00 39.88 186 ILE A N 1
ATOM 1430 C CA . ILE A 1 186 ? 13.819 33.310 22.146 1.00 39.88 186 ILE A CA 1
ATOM 1431 C C . ILE A 1 186 ? 13.767 34.318 23.306 1.00 39.88 186 ILE A C 1
ATOM 1433 O O . ILE A 1 186 ? 12.702 34.559 23.877 1.00 39.88 186 ILE A O 1
ATOM 1437 N N . MET A 1 187 ? 14.879 34.985 23.628 1.00 29.27 187 MET A N 1
ATOM 1438 C CA . MET A 1 187 ? 14.907 35.974 24.709 1.00 29.27 187 MET A CA 1
ATOM 1439 C C . MET A 1 187 ? 14.240 37.313 24.324 1.00 29.27 187 MET A C 1
ATOM 1441 O O . MET A 1 187 ? 13.619 37.947 25.178 1.00 29.27 187 MET A O 1
ATOM 1445 N N . TYR A 1 188 ? 14.282 37.730 23.053 1.00 32.78 188 TYR A N 1
ATOM 1446 C CA . TYR A 1 188 ? 13.608 38.941 22.558 1.00 32.78 188 TYR A CA 1
ATOM 1447 C C . TYR A 1 188 ? 12.081 38.770 22.528 1.00 32.78 188 TYR A C 1
ATOM 1449 O O . TYR A 1 188 ? 11.345 39.706 22.850 1.00 32.78 188 TYR A O 1
ATOM 1457 N N . HIS A 1 189 ? 11.590 37.561 22.227 1.00 38.59 189 HIS A N 1
ATOM 1458 C CA . HIS A 1 189 ? 10.159 37.235 22.286 1.00 38.59 189 HIS A CA 1
ATOM 1459 C C . HIS A 1 189 ? 9.637 37.073 23.723 1.00 38.59 189 HIS A C 1
ATOM 1461 O O . HIS A 1 189 ? 8.511 37.479 24.011 1.00 38.59 189 HIS A O 1
ATOM 1467 N N . ILE A 1 190 ? 10.469 36.611 24.664 1.00 37.75 190 ILE A N 1
ATOM 1468 C CA . ILE A 1 190 ? 10.122 36.602 26.097 1.00 37.75 190 ILE A CA 1
ATOM 1469 C C . ILE A 1 190 ? 10.123 38.030 26.686 1.00 37.75 190 ILE A C 1
ATOM 1471 O O . ILE A 1 190 ? 9.292 38.351 27.537 1.00 37.75 190 ILE A O 1
ATOM 1475 N N . CYS A 1 191 ? 10.991 38.932 26.211 1.00 29.38 191 CYS A N 1
ATOM 1476 C CA . CYS A 1 191 ? 11.105 40.289 26.761 1.00 29.38 191 CYS A CA 1
ATOM 1477 C C . CYS A 1 191 ? 10.012 41.260 26.254 1.00 29.38 191 CYS A C 1
ATOM 1479 O O . CYS A 1 191 ? 9.543 42.110 27.017 1.00 29.38 191 CYS A O 1
ATOM 1481 N N . MET A 1 192 ? 9.520 41.107 25.013 1.00 30.94 192 MET A N 1
ATOM 1482 C CA . MET A 1 192 ? 8.396 41.919 24.503 1.00 30.94 192 MET A CA 1
ATOM 1483 C C . MET A 1 192 ? 7.017 41.502 25.046 1.00 30.94 192 MET A C 1
ATOM 1485 O O . MET A 1 192 ? 6.099 42.322 25.049 1.00 30.94 192 MET A O 1
ATOM 1489 N N . GLY A 1 193 ? 6.876 40.292 25.599 1.00 34.62 193 GLY A N 1
ATOM 1490 C CA . GLY A 1 193 ? 5.667 39.865 26.318 1.00 34.62 193 GLY A CA 1
ATOM 1491 C C . GLY A 1 193 ? 5.502 40.485 27.714 1.00 34.62 193 GLY A C 1
ATOM 1492 O O . GLY A 1 193 ? 4.411 40.444 28.276 1.00 34.62 193 GLY A O 1
ATOM 1493 N N . CYS A 1 194 ? 6.553 41.096 28.275 1.00 30.36 194 CYS A N 1
ATOM 1494 C CA . CYS A 1 194 ? 6.556 41.571 29.666 1.00 30.36 194 CYS A CA 1
ATOM 1495 C C . CYS A 1 194 ? 6.387 43.099 29.823 1.00 30.36 194 CYS A C 1
ATOM 1497 O O . CYS A 1 194 ? 6.209 43.583 30.938 1.00 30.36 194 CYS A O 1
ATOM 1499 N N . SER A 1 195 ? 6.387 43.878 28.731 1.00 29.23 195 SER A N 1
ATOM 1500 C CA . SER A 1 195 ? 6.235 45.349 28.789 1.00 29.23 195 SER A CA 1
ATOM 1501 C C . SER A 1 195 ? 4.852 45.886 28.383 1.00 29.23 195 SER A C 1
ATOM 1503 O O . SER A 1 195 ? 4.599 47.079 28.544 1.00 29.23 195 SER A O 1
ATOM 1505 N N . SER A 1 196 ? 3.920 45.042 27.924 1.00 31.83 196 SER A N 1
ATOM 1506 C CA . SER A 1 196 ? 2.542 45.452 27.586 1.00 31.83 196 SER A CA 1
ATOM 1507 C C . SER A 1 196 ? 1.503 45.156 28.681 1.00 31.83 196 SER A C 1
ATOM 1509 O O . SER A 1 196 ? 0.376 45.635 28.587 1.00 31.83 196 SER A O 1
ATOM 1511 N N . ALA A 1 197 ? 1.871 44.461 29.765 1.00 32.97 197 ALA A N 1
ATOM 1512 C CA . ALA A 1 197 ? 0.932 44.030 30.810 1.00 32.97 197 ALA A CA 1
ATOM 1513 C C . ALA A 1 197 ? 0.807 44.967 32.038 1.00 32.97 197 ALA A C 1
ATOM 1515 O O . ALA A 1 197 ? 0.094 44.632 32.978 1.00 32.97 197 ALA A O 1
ATOM 1516 N N . ILE A 1 198 ? 1.466 46.140 32.070 1.00 32.41 198 ILE A N 1
ATOM 1517 C CA . ILE A 1 198 ? 1.465 47.035 33.262 1.00 32.41 198 ILE A CA 1
ATOM 1518 C C . ILE A 1 198 ? 0.856 48.431 33.003 1.00 32.41 198 ILE A C 1
ATOM 1520 O O . ILE A 1 198 ? 0.757 49.262 33.903 1.00 32.41 198 ILE A O 1
ATOM 1524 N N . ARG A 1 199 ? 0.341 48.723 31.805 1.00 30.48 199 ARG A N 1
ATOM 1525 C CA . ARG A 1 199 ? -0.388 49.983 31.564 1.00 30.48 199 ARG A CA 1
ATOM 1526 C C . ARG A 1 199 ? -1.638 49.751 30.738 1.00 30.48 199 ARG A C 1
ATOM 1528 O O . ARG A 1 199 ? -1.581 49.914 29.528 1.00 30.48 199 ARG A O 1
ATOM 1535 N N . THR A 1 200 ? -2.744 49.391 31.392 1.00 30.19 200 THR A N 1
ATOM 1536 C CA . THR A 1 200 ? -4.135 49.769 31.034 1.00 30.19 200 THR A CA 1
ATOM 1537 C C . THR A 1 200 ? -5.154 49.059 31.948 1.00 30.19 200 THR A C 1
ATOM 1539 O O . THR A 1 200 ? -6.047 48.375 31.474 1.00 30.19 200 THR A O 1
ATOM 1542 N N . ASP A 1 201 ? -5.062 49.248 33.272 1.00 30.34 201 ASP A N 1
ATOM 1543 C CA . ASP A 1 201 ? -6.162 48.909 34.211 1.00 30.34 201 ASP A CA 1
ATOM 1544 C C . ASP A 1 201 ? -6.769 50.161 34.883 1.00 30.34 201 ASP A C 1
ATOM 1546 O O . ASP A 1 201 ? -7.351 50.134 35.960 1.00 30.34 201 ASP A O 1
ATOM 1550 N N . GLU A 1 202 ? -6.657 51.313 34.218 1.00 30.44 202 GLU A N 1
ATOM 1551 C CA . GLU A 1 202 ? -7.296 52.560 34.641 1.00 30.44 202 GLU A CA 1
ATOM 1552 C C . GLU A 1 202 ? -7.792 53.337 33.421 1.00 30.44 202 GLU A C 1
ATOM 1554 O O . GLU A 1 202 ? -7.145 54.279 32.971 1.00 30.44 202 GLU A O 1
ATOM 1559 N N . ARG A 1 203 ? -8.927 52.917 32.847 1.00 28.47 203 ARG A N 1
ATOM 1560 C CA . ARG A 1 203 ? -9.916 53.751 32.119 1.00 28.47 203 ARG A CA 1
ATOM 1561 C C . ARG A 1 203 ? -10.792 52.853 31.250 1.00 28.47 203 ARG A C 1
ATOM 1563 O O . ARG A 1 203 ? -10.487 52.651 30.087 1.00 28.47 203 ARG A O 1
ATOM 1570 N N . GLN A 1 204 ? -11.903 52.375 31.808 1.00 29.20 204 GLN A N 1
ATOM 1571 C CA . GLN A 1 204 ? -13.241 52.391 31.179 1.00 29.20 204 GLN A CA 1
ATOM 1572 C C . GLN A 1 204 ? -14.245 51.550 31.989 1.00 29.20 204 GLN A C 1
ATOM 1574 O O . GLN A 1 204 ? -14.948 50.683 31.491 1.00 29.20 204 GLN A O 1
ATOM 1579 N N . ARG A 1 205 ? -14.414 51.896 33.271 1.00 27.66 205 ARG A N 1
ATOM 1580 C CA . ARG A 1 205 ? -15.748 51.878 33.882 1.00 27.66 205 ARG A CA 1
ATOM 1581 C C . ARG A 1 205 ? -16.327 53.275 33.722 1.00 27.66 205 ARG A C 1
ATOM 1583 O O . ARG A 1 205 ? -16.017 54.136 34.540 1.00 27.66 205 ARG A O 1
ATOM 1590 N N . ARG A 1 206 ? -17.136 53.514 32.685 1.00 26.70 206 ARG A N 1
ATOM 1591 C CA . ARG A 1 206 ? -18.202 54.534 32.707 1.00 26.70 206 ARG A CA 1
ATOM 1592 C C . ARG A 1 206 ? -19.040 54.524 31.426 1.00 26.70 206 ARG A C 1
ATOM 1594 O O . ARG A 1 206 ? -18.532 54.751 30.340 1.00 26.70 206 ARG A O 1
ATOM 1601 N N . MET A 1 207 ? -20.342 54.419 31.673 1.00 26.62 207 MET A N 1
ATOM 1602 C CA . MET A 1 207 ? -21.471 54.940 30.899 1.00 26.62 207 MET A CA 1
ATOM 1603 C C . MET A 1 207 ? -22.177 54.008 29.905 1.00 26.62 207 MET A C 1
ATOM 1605 O O . MET A 1 207 ? -21.778 53.759 28.778 1.00 26.62 207 MET A O 1
ATOM 1609 N N . SER A 1 208 ? -23.321 53.560 30.415 1.00 24.23 208 SER A N 1
ATOM 1610 C CA . SER A 1 208 ? -24.479 52.942 29.797 1.00 24.23 208 SER A CA 1
ATOM 1611 C C . SER A 1 208 ? -25.402 53.942 29.076 1.00 24.23 208 SER A C 1
ATOM 1613 O O . SER A 1 208 ? -25.708 54.980 29.663 1.00 24.23 208 SER A O 1
ATOM 1615 N N . LYS A 1 209 ? -26.011 53.459 27.970 1.00 24.02 209 LYS A N 1
ATOM 1616 C CA . LYS A 1 209 ? -27.382 53.734 27.444 1.00 24.02 209 LYS A CA 1
ATOM 1617 C C . LYS A 1 209 ? -27.664 55.103 26.769 1.00 24.02 209 LYS A C 1
ATOM 1619 O O . LYS A 1 209 ? -26.950 56.052 27.069 1.00 24.02 209 LYS A O 1
ATOM 1624 N N . PRO A 1 210 ? -28.788 55.281 26.012 1.00 41.28 210 PRO A N 1
ATOM 1625 C CA . PRO A 1 210 ? -29.716 54.332 25.331 1.00 41.28 210 PRO A CA 1
ATOM 1626 C C . PRO A 1 210 ? -30.264 54.828 23.942 1.00 41.28 210 PRO A C 1
ATOM 1628 O O . PRO A 1 210 ? -29.851 55.865 23.442 1.00 41.28 210 PRO A O 1
ATOM 1631 N N . THR A 1 211 ? -31.310 54.138 23.432 1.00 25.66 211 THR A N 1
ATOM 1632 C CA . THR A 1 211 ? -32.391 54.530 22.464 1.00 25.66 211 THR A CA 1
ATOM 1633 C C . THR A 1 211 ? -32.154 54.261 20.966 1.00 25.66 211 THR A C 1
ATOM 1635 O O . THR A 1 211 ? -31.148 54.682 20.418 1.00 25.66 211 THR A O 1
ATOM 1638 N N . ALA A 1 212 ? -32.930 53.351 20.346 1.00 24.94 212 ALA A N 1
ATOM 1639 C CA . ALA A 1 212 ? -34.250 53.498 19.671 1.00 24.94 212 ALA A CA 1
ATOM 1640 C C . ALA A 1 212 ? -34.027 53.733 18.154 1.00 24.94 212 ALA A C 1
ATOM 1642 O O . ALA A 1 212 ? -32.986 54.242 17.783 1.00 24.94 212 ALA A O 1
ATOM 1643 N N . ASP A 1 213 ? -34.863 53.382 17.183 1.00 25.52 213 ASP A N 1
ATOM 1644 C CA . ASP A 1 213 ? -36.262 52.996 17.128 1.00 25.52 213 ASP A CA 1
ATOM 1645 C C . ASP A 1 213 ? -36.531 52.421 15.709 1.00 25.52 213 ASP A C 1
ATOM 1647 O O . ASP A 1 213 ? -35.853 52.787 14.753 1.00 25.52 213 ASP A O 1
ATOM 1651 N N . ARG A 1 214 ? -37.612 51.641 15.590 1.00 26.86 214 ARG A N 1
ATOM 1652 C CA . ARG A 1 214 ? -38.595 51.629 14.479 1.00 26.86 214 ARG A CA 1
ATOM 1653 C C . ARG A 1 214 ? -38.341 51.091 13.049 1.00 26.86 214 ARG A C 1
ATOM 1655 O O . ARG A 1 214 ? -37.495 51.534 12.290 1.00 26.86 214 ARG A O 1
ATOM 1662 N N . HIS A 1 215 ? -39.409 50.368 12.669 1.00 27.23 215 HIS A N 1
ATOM 1663 C CA . HIS A 1 215 ? -40.128 50.249 11.382 1.00 27.23 215 HIS A CA 1
ATOM 1664 C C . HIS A 1 215 ? -39.717 49.103 10.443 1.00 27.23 215 HIS A C 1
ATOM 1666 O O . HIS A 1 215 ? -38.568 49.013 10.054 1.00 27.23 215 HIS A O 1
ATOM 1672 N N . ARG A 1 216 ? -40.552 48.099 10.107 1.00 24.86 216 ARG A N 1
ATOM 1673 C CA . ARG A 1 216 ? -42.007 47.908 9.823 1.00 24.86 216 ARG A CA 1
ATOM 1674 C C . ARG A 1 216 ? -42.276 47.844 8.311 1.00 24.86 216 ARG A C 1
ATOM 1676 O O . ARG A 1 216 ? -42.067 48.832 7.626 1.00 24.86 216 ARG A O 1
ATOM 1683 N N . ALA A 1 217 ? -42.943 46.741 7.931 1.00 25.41 217 ALA A N 1
ATOM 1684 C CA . ALA A 1 217 ? -43.847 46.544 6.784 1.00 25.41 217 ALA A CA 1
ATOM 1685 C C . ALA A 1 217 ? -43.229 46.497 5.375 1.00 25.41 217 ALA A C 1
ATOM 1687 O O . ALA A 1 217 ? -42.248 47.166 5.112 1.00 25.41 217 ALA A O 1
ATOM 1688 N N . SER A 1 218 ? -43.813 45.852 4.364 1.00 25.86 218 SER A N 1
ATOM 1689 C CA . SER A 1 218 ? -44.769 44.743 4.159 1.00 25.86 218 SER A CA 1
ATOM 1690 C C . SER A 1 218 ? -45.124 44.771 2.655 1.00 25.86 218 SER A C 1
ATOM 1692 O O . SER A 1 218 ? -44.876 45.780 1.999 1.00 25.86 218 SER A O 1
ATOM 1694 N N . ARG A 1 219 ? -45.813 43.717 2.182 1.00 27.42 219 ARG A N 1
ATOM 1695 C CA . ARG A 1 219 ? -46.560 43.552 0.904 1.00 27.42 219 ARG A CA 1
ATOM 1696 C C . ARG A 1 219 ? -45.794 42.830 -0.211 1.00 27.42 219 ARG A C 1
ATOM 1698 O O . ARG A 1 219 ? -44.711 43.262 -0.566 1.00 27.42 219 ARG A O 1
ATOM 1705 N N . THR A 1 220 ? -46.183 41.639 -0.689 1.00 26.05 220 THR A N 1
ATOM 1706 C CA . THR A 1 220 ? -47.458 41.039 -1.191 1.00 26.05 220 THR A CA 1
ATOM 1707 C C . THR A 1 220 ? -47.811 41.371 -2.643 1.00 26.05 220 THR A C 1
ATOM 1709 O O . THR A 1 220 ? -48.073 42.531 -2.946 1.00 26.05 220 THR A O 1
ATOM 1712 N N . GLY A 1 221 ? -47.995 40.293 -3.424 1.00 25.11 221 GLY A N 1
ATOM 1713 C CA . GLY A 1 221 ? -48.903 40.148 -4.578 1.00 25.11 221 GLY A CA 1
ATOM 1714 C C . GLY A 1 221 ? -48.229 40.204 -5.956 1.00 25.11 221 GLY A C 1
ATOM 1715 O O . GLY A 1 221 ? -47.331 41.008 -6.142 1.00 25.11 221 GLY A O 1
ATOM 1716 N N . GLU A 1 222 ? -48.595 39.427 -6.982 1.00 30.47 222 GLU A N 1
ATOM 1717 C CA . GLU A 1 222 ? -49.668 38.435 -7.172 1.00 30.47 222 GLU A CA 1
ATOM 1718 C C . GLU A 1 222 ? -49.541 37.792 -8.587 1.00 30.47 222 GLU A C 1
ATOM 1720 O O . GLU A 1 222 ? -49.171 38.485 -9.528 1.00 30.47 222 GLU A O 1
ATOM 1725 N N . THR A 1 223 ? -49.965 36.518 -8.728 1.00 28.70 223 THR A N 1
ATOM 1726 C CA . THR A 1 223 ? -50.646 35.848 -9.890 1.00 28.70 223 THR A CA 1
ATOM 1727 C C . THR A 1 223 ? -49.943 35.654 -11.260 1.00 28.70 223 THR A C 1
ATOM 1729 O O . THR A 1 223 ? -49.229 36.527 -11.720 1.00 28.70 223 THR A O 1
ATOM 1732 N N . GLY A 1 224 ? -50.142 34.563 -12.032 1.00 25.69 224 GLY A N 1
ATOM 1733 C CA . GLY A 1 224 ? -50.994 33.366 -11.884 1.00 25.69 224 GLY A CA 1
ATOM 1734 C C . GLY A 1 224 ? -51.009 32.417 -13.120 1.00 25.69 224 GLY A C 1
ATOM 1735 O O . GLY A 1 224 ? -50.535 32.799 -14.181 1.00 25.69 224 GLY A O 1
ATOM 1736 N N . ALA A 1 225 ? -51.624 31.225 -12.928 1.00 28.50 225 ALA A N 1
ATOM 1737 C CA . ALA A 1 225 ? -52.309 30.297 -13.880 1.00 28.50 225 ALA A CA 1
ATOM 1738 C C . ALA A 1 225 ? -51.512 29.631 -15.049 1.00 28.50 225 ALA A C 1
ATOM 1740 O O . ALA A 1 225 ? -50.657 30.254 -15.646 1.00 28.50 225 ALA A O 1
ATOM 1741 N N . SER A 1 226 ? -51.741 28.391 -15.532 1.00 27.42 226 SER A N 1
ATOM 1742 C CA . SER A 1 226 ? -52.713 27.300 -15.271 1.00 27.42 226 SER A CA 1
ATOM 1743 C C . SER A 1 226 ? -52.380 26.049 -16.127 1.00 27.42 226 SER A C 1
ATOM 1745 O O . SER A 1 226 ? -51.826 26.202 -17.211 1.00 27.42 226 SER A O 1
ATOM 1747 N N . GLY A 1 227 ? -52.820 24.842 -15.703 1.00 25.36 227 GLY A N 1
ATOM 1748 C CA . GLY A 1 227 ? -53.239 23.764 -16.636 1.00 25.36 227 GLY A CA 1
ATOM 1749 C C . GLY A 1 227 ? -52.815 22.303 -16.346 1.00 25.36 227 GLY A C 1
ATOM 1750 O O . GLY A 1 227 ? -51.655 21.932 -16.463 1.00 25.36 227 GLY A O 1
ATOM 1751 N N . ARG A 1 228 ? -53.819 21.458 -16.073 1.00 26.89 228 ARG A N 1
ATOM 1752 C CA . ARG A 1 228 ? -53.917 19.968 -16.114 1.00 26.89 228 ARG A CA 1
ATOM 1753 C C . ARG A 1 228 ? -55.311 19.642 -16.725 1.00 26.89 228 ARG A C 1
ATOM 1755 O O . ARG A 1 228 ? -56.058 20.612 -16.886 1.00 26.89 228 ARG A O 1
ATOM 1762 N N . PRO A 1 229 ? -55.788 18.383 -16.934 1.00 47.53 229 PRO A N 1
ATOM 1763 C CA . PRO A 1 229 ? -55.189 17.024 -16.837 1.00 47.53 229 PRO A CA 1
ATOM 1764 C C . PRO A 1 229 ? -55.556 16.097 -18.041 1.00 47.53 229 PRO A C 1
ATOM 1766 O O . PRO A 1 229 ? -56.301 16.514 -18.915 1.00 47.53 229 PRO A O 1
ATOM 1769 N N . PHE A 1 230 ? -55.143 14.813 -18.045 1.00 23.62 230 PHE A N 1
ATOM 1770 C CA . PHE A 1 230 ? -56.047 13.669 -18.333 1.00 23.62 230 PHE A CA 1
ATOM 1771 C C . PHE A 1 230 ? -55.443 12.304 -17.917 1.00 23.62 230 PHE A C 1
ATOM 1773 O O . PHE A 1 230 ? -54.246 12.074 -18.057 1.00 23.62 230 PHE A O 1
ATOM 1780 N N . CYS A 1 231 ? -56.298 11.425 -17.377 1.00 23.56 231 CYS A N 1
ATOM 1781 C CA . CYS A 1 231 ? -56.062 10.020 -16.990 1.00 23.56 231 CYS A CA 1
ATOM 1782 C C . CYS A 1 231 ? -56.311 9.051 -18.164 1.00 23.56 231 CYS A C 1
ATOM 1784 O O . CYS A 1 231 ? -56.938 9.471 -19.130 1.00 23.56 231 CYS A O 1
ATOM 1786 N N . VAL A 1 232 ? -55.967 7.753 -18.016 1.00 26.06 232 VAL A N 1
ATOM 1787 C CA . VAL A 1 232 ? -56.870 6.577 -18.213 1.00 26.06 232 VAL A CA 1
ATOM 1788 C C . VAL A 1 232 ? -56.138 5.227 -17.959 1.00 26.06 232 VAL A C 1
ATOM 1790 O O . VAL A 1 232 ? -55.220 4.872 -18.682 1.00 26.06 232 VAL A O 1
ATOM 1793 N N . ARG A 1 233 ? -56.633 4.508 -16.930 1.00 25.36 233 ARG A N 1
ATOM 1794 C CA . ARG A 1 233 ? -56.975 3.062 -16.776 1.00 25.36 233 ARG A CA 1
ATOM 1795 C C . ARG A 1 233 ? -55.966 1.897 -16.965 1.00 25.36 233 ARG A C 1
ATOM 1797 O O . ARG A 1 233 ? -55.503 1.624 -18.062 1.00 25.36 233 ARG A O 1
ATOM 1804 N N . ASP A 1 234 ? -55.887 1.091 -15.897 1.00 30.17 234 ASP A N 1
ATOM 1805 C CA . ASP A 1 234 ? -55.760 -0.389 -15.812 1.00 30.17 234 ASP A CA 1
ATOM 1806 C C . ASP A 1 234 ? -56.919 -1.139 -16.528 1.00 30.17 234 ASP A C 1
ATOM 1808 O O . ASP A 1 234 ? -57.994 -0.531 -16.636 1.00 30.17 234 ASP A O 1
ATOM 1812 N N . PRO A 1 235 ? -56.821 -2.437 -16.955 1.00 38.53 235 PRO A N 1
ATOM 1813 C CA . PRO A 1 235 ? -56.585 -3.571 -16.023 1.00 38.53 235 PRO A CA 1
ATOM 1814 C C . PRO A 1 235 ? -55.989 -4.910 -16.565 1.00 38.53 235 PRO A C 1
ATOM 1816 O O . PRO A 1 235 ? -55.941 -5.148 -17.766 1.00 38.53 235 PRO A O 1
ATOM 1819 N N . CYS A 1 236 ? -55.747 -5.849 -15.620 1.00 22.72 236 CYS A N 1
ATOM 1820 C CA . CYS A 1 236 ? -55.813 -7.333 -15.748 1.00 22.72 236 CYS A CA 1
ATOM 1821 C C . CYS A 1 236 ? -54.735 -8.046 -16.604 1.00 22.72 236 CYS A C 1
ATOM 1823 O O . CYS A 1 236 ? -54.196 -7.480 -17.536 1.00 22.72 236 CYS A O 1
ATOM 1825 N N . ALA A 1 237 ? -54.399 -9.334 -16.464 1.00 24.47 237 ALA A N 1
ATOM 1826 C CA . ALA A 1 237 ? -54.635 -10.424 -15.512 1.00 24.47 237 ALA A CA 1
ATOM 1827 C C . ALA A 1 237 ? -53.891 -11.673 -16.065 1.00 24.47 237 ALA A C 1
ATOM 1829 O O . ALA A 1 237 ? -53.828 -11.847 -17.275 1.00 24.47 237 ALA A O 1
ATOM 1830 N N . VAL A 1 238 ? -53.420 -12.561 -15.177 1.00 24.72 238 VAL A N 1
ATOM 1831 C CA . VAL A 1 238 ? -53.410 -14.042 -15.314 1.00 24.72 238 VAL A CA 1
ATOM 1832 C C . VAL A 1 238 ? -52.716 -14.683 -16.544 1.00 24.72 238 VAL A C 1
ATOM 1834 O O . VAL A 1 238 ? -53.246 -14.702 -17.646 1.00 24.72 238 VAL A O 1
ATOM 1837 N N . SER A 1 239 ? -51.636 -15.446 -16.322 1.00 24.73 239 SER A N 1
ATOM 1838 C CA . SER A 1 239 ? -51.711 -16.927 -16.343 1.00 24.73 239 SER A CA 1
ATOM 1839 C C . SER A 1 239 ? -50.362 -17.628 -16.123 1.00 24.73 239 SER A C 1
ATOM 1841 O O . SER A 1 239 ? -49.351 -17.381 -16.768 1.00 24.73 239 SER A O 1
ATOM 1843 N N . CYS A 1 240 ? -50.414 -18.569 -15.185 1.00 24.84 240 CYS A N 1
ATOM 1844 C CA . CYS A 1 240 ? -49.556 -19.734 -15.035 1.00 24.84 240 CYS A CA 1
ATOM 1845 C C . CYS A 1 240 ? -50.015 -20.825 -16.026 1.00 24.84 240 CYS A C 1
ATOM 1847 O O . CYS A 1 240 ? -51.220 -20.948 -16.247 1.00 24.84 240 CYS A O 1
ATOM 1849 N N . GLY A 1 241 ? -49.115 -21.675 -16.545 1.00 24.95 241 GLY A N 1
ATOM 1850 C CA . GLY A 1 241 ? -49.549 -22.967 -17.101 1.00 24.95 241 GLY A CA 1
ATOM 1851 C C . GLY A 1 241 ? -48.627 -23.699 -18.084 1.00 24.95 241 GLY A C 1
ATOM 1852 O O . GLY A 1 241 ? -48.720 -23.483 -19.280 1.00 24.95 241 GLY A O 1
ATOM 1853 N N . ARG A 1 242 ? -47.852 -24.655 -17.545 1.00 25.95 242 ARG A N 1
ATOM 1854 C CA . ARG A 1 242 ? -47.624 -26.054 -18.003 1.00 25.95 242 ARG A CA 1
ATOM 1855 C C . ARG A 1 242 ? -47.393 -26.388 -19.496 1.00 25.95 242 ARG A C 1
ATOM 1857 O O . ARG A 1 242 ? -48.259 -26.169 -20.326 1.00 25.95 242 ARG A O 1
ATOM 1864 N N . CYS A 1 243 ? -46.350 -27.194 -19.752 1.00 22.95 243 CYS A N 1
ATOM 1865 C CA . CYS A 1 243 ? -46.402 -28.617 -20.193 1.00 22.95 243 CYS A CA 1
ATOM 1866 C C . CYS A 1 243 ? -45.068 -29.003 -20.872 1.00 22.95 243 CYS A C 1
ATOM 1868 O O . CYS A 1 243 ? -44.656 -28.385 -21.839 1.00 22.95 243 CYS A O 1
ATOM 1870 N N . VAL A 1 244 ? -44.255 -29.885 -20.283 1.00 25.34 244 VAL A N 1
ATOM 1871 C CA . VAL A 1 244 ? -44.202 -31.342 -20.544 1.00 25.34 244 VAL A CA 1
ATOM 1872 C C . VAL A 1 244 ? -43.978 -31.708 -22.020 1.00 25.34 244 VAL A C 1
ATOM 1874 O O . VAL A 1 244 ? -44.905 -31.653 -22.816 1.00 25.34 244 VAL A O 1
ATOM 1877 N N . GLY A 1 245 ? -42.815 -32.306 -22.315 1.00 23.97 245 GLY A N 1
ATOM 1878 C CA . GLY A 1 245 ? -42.803 -33.528 -23.127 1.00 23.97 245 GLY A CA 1
ATOM 1879 C C . GLY A 1 245 ? -41.833 -33.632 -24.308 1.00 23.97 245 GLY A C 1
ATOM 1880 O O . GLY A 1 245 ? -42.182 -33.297 -25.425 1.00 23.97 245 GLY A O 1
ATOM 1881 N N . ARG A 1 246 ? -40.749 -34.383 -24.055 1.00 24.16 246 ARG A N 1
ATOM 1882 C CA . ARG A 1 246 ? -40.284 -35.556 -24.834 1.00 24.16 246 ARG A CA 1
ATOM 1883 C C . ARG A 1 246 ? -39.573 -35.382 -26.191 1.00 24.16 246 ARG A C 1
ATOM 1885 O O . ARG A 1 246 ? -40.191 -35.005 -27.170 1.00 24.16 246 ARG A O 1
ATOM 1892 N N . ARG A 1 247 ? -38.417 -36.087 -26.226 1.00 23.03 247 ARG A N 1
ATOM 1893 C CA . ARG A 1 247 ? -37.881 -36.979 -27.296 1.00 23.03 247 ARG A CA 1
ATOM 1894 C C . ARG A 1 247 ? -37.436 -36.256 -28.569 1.00 23.03 247 ARG A C 1
ATOM 1896 O O . ARG A 1 247 ? -38.065 -35.313 -28.988 1.00 23.03 247 ARG A O 1
ATOM 1903 N N . MET A 1 248 ? -36.411 -36.631 -29.322 1.00 24.44 248 MET A N 1
ATOM 1904 C CA . MET A 1 248 ? -35.403 -37.696 -29.482 1.00 24.44 248 MET A CA 1
ATOM 1905 C C . MET A 1 248 ? -34.413 -37.023 -30.478 1.00 24.44 248 MET A C 1
ATOM 1907 O O . MET A 1 248 ? -34.836 -36.177 -31.249 1.00 24.44 248 MET A O 1
ATOM 1911 N N . GLY A 1 249 ? -33.120 -37.280 -30.612 1.00 25.52 249 GLY A N 1
ATOM 1912 C CA . GLY A 1 249 ? -32.270 -38.396 -30.265 1.00 25.52 249 GLY A CA 1
ATOM 1913 C C . GLY A 1 249 ? -31.191 -38.522 -31.356 1.00 25.52 249 GLY A C 1
ATOM 1914 O O . GLY A 1 249 ? -31.464 -38.272 -32.522 1.00 25.52 249 GLY A O 1
ATOM 1915 N N . ARG A 1 250 ? -30.026 -39.043 -30.942 1.00 26.44 250 ARG A N 1
ATOM 1916 C CA . ARG A 1 250 ? -29.004 -39.771 -31.734 1.00 26.44 250 ARG A CA 1
ATOM 1917 C C . ARG A 1 250 ? -28.028 -38.920 -32.566 1.00 26.44 250 ARG A C 1
ATOM 1919 O O . ARG A 1 250 ? -28.418 -38.259 -33.507 1.00 26.44 250 ARG A O 1
ATOM 1926 N N . ARG A 1 251 ? -26.749 -38.841 -32.164 1.00 24.67 251 ARG A N 1
ATOM 1927 C CA . ARG A 1 251 ? -25.649 -39.857 -32.137 1.00 24.67 251 ARG A CA 1
ATOM 1928 C C . ARG A 1 251 ? -24.901 -39.919 -33.477 1.00 24.67 251 ARG A C 1
ATOM 1930 O O . ARG A 1 251 ? -25.481 -40.403 -34.440 1.00 24.67 251 ARG A O 1
ATOM 1937 N N . ARG A 1 252 ? -23.578 -39.695 -33.443 1.00 25.48 252 ARG A N 1
ATOM 1938 C CA . ARG A 1 252 ? -22.479 -40.695 -33.584 1.00 25.48 252 ARG A CA 1
ATOM 1939 C C . ARG A 1 252 ? -21.139 -39.939 -33.723 1.00 25.48 252 ARG A C 1
ATOM 1941 O O . ARG A 1 252 ? -21.073 -39.027 -34.525 1.00 25.48 252 ARG A O 1
ATOM 1948 N N . ARG A 1 253 ? -20.192 -40.158 -32.794 1.00 25.55 253 ARG A N 1
ATOM 1949 C CA . ARG A 1 253 ? -18.985 -41.039 -32.865 1.00 25.55 253 ARG A CA 1
ATOM 1950 C C . ARG A 1 253 ? -17.788 -40.316 -33.508 1.00 25.55 253 ARG A C 1
ATOM 1952 O O . ARG A 1 253 ? -18.000 -39.632 -34.487 1.00 25.55 253 ARG A O 1
ATOM 1959 N N . ALA A 1 254 ? -16.537 -40.511 -33.105 1.00 26.11 254 ALA A N 1
ATOM 1960 C CA . ALA A 1 254 ? -15.910 -41.210 -31.980 1.00 26.11 254 ALA A CA 1
ATOM 1961 C C . ALA A 1 254 ? -14.400 -40.918 -32.062 1.00 26.11 254 ALA A C 1
ATOM 1963 O O . ALA A 1 254 ? -13.873 -40.886 -33.167 1.00 26.11 254 ALA A O 1
ATOM 1964 N N . GLU A 1 255 ? -13.723 -40.844 -30.920 1.00 22.94 255 GLU A N 1
ATOM 1965 C CA . GLU A 1 255 ? -12.283 -41.106 -30.806 1.00 22.94 255 GLU A CA 1
ATOM 1966 C C . GLU A 1 255 ? -12.029 -42.119 -29.674 1.00 22.94 255 GLU A C 1
ATOM 1968 O O . GLU A 1 255 ? -12.909 -42.307 -28.820 1.00 22.94 255 GLU A O 1
ATOM 1973 N N . PRO A 1 256 ? -10.912 -42.872 -29.723 1.00 30.58 256 PRO A N 1
ATOM 1974 C CA . PRO A 1 256 ? -10.780 -44.176 -29.086 1.00 30.58 256 PRO A CA 1
ATOM 1975 C C . PRO A 1 256 ? -10.098 -44.145 -27.712 1.00 30.58 256 PRO A C 1
ATOM 1977 O O . PRO A 1 256 ? -9.291 -43.283 -27.387 1.00 30.58 256 PRO A O 1
ATOM 1980 N N . GLN A 1 257 ? -10.433 -45.172 -26.931 1.00 24.88 257 GLN A N 1
ATOM 1981 C CA . GLN A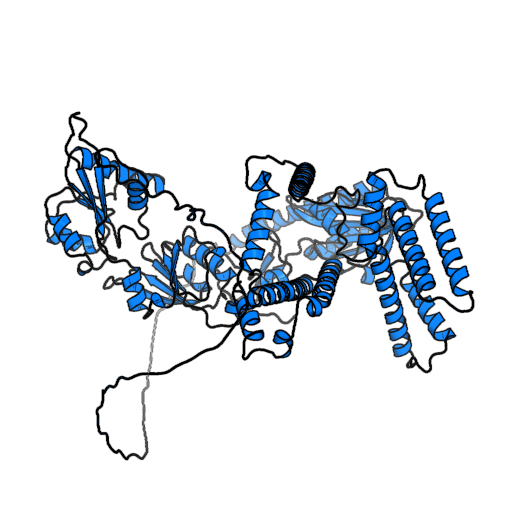 1 257 ? -9.897 -45.533 -25.619 1.00 24.88 257 GLN A CA 1
ATOM 1982 C C . GLN A 1 257 ? -8.503 -46.164 -25.718 1.00 24.88 257 GLN A C 1
ATOM 1984 O O . GLN A 1 257 ? -8.327 -46.988 -26.609 1.00 24.88 257 GLN A O 1
ATOM 1989 N N . VAL A 1 258 ? -7.652 -45.983 -24.693 1.00 26.05 258 VAL A N 1
ATOM 1990 C CA . VAL A 1 258 ? -6.974 -47.101 -23.993 1.00 26.05 258 VAL A CA 1
ATOM 1991 C C . VAL A 1 258 ? -6.733 -46.764 -22.507 1.00 26.05 258 VAL A C 1
ATOM 1993 O O . VAL A 1 258 ? -5.927 -45.916 -22.158 1.00 26.05 258 VAL A O 1
ATOM 1996 N N . GLN A 1 259 ? -7.483 -47.477 -21.662 1.00 25.20 259 GLN A N 1
ATOM 1997 C CA . GLN A 1 259 ? -7.148 -48.136 -20.386 1.00 25.20 259 GLN A CA 1
ATOM 1998 C C . GLN A 1 259 ? -6.153 -47.501 -19.393 1.00 25.20 259 GLN A C 1
ATOM 2000 O O . GLN A 1 259 ? -4.947 -47.563 -19.599 1.00 25.20 259 GLN A O 1
ATOM 2005 N N . HIS A 1 260 ? -6.649 -47.184 -18.187 1.00 27.72 260 HIS A N 1
ATOM 2006 C CA . HIS A 1 260 ? -5.886 -47.383 -16.951 1.00 27.72 260 HIS A CA 1
ATOM 2007 C C . HIS A 1 260 ? -6.711 -48.048 -15.848 1.00 27.72 260 HIS A C 1
ATOM 2009 O O . HIS A 1 260 ? -7.918 -47.848 -15.701 1.00 27.72 260 HIS A O 1
ATOM 2015 N N . ALA A 1 261 ? -6.008 -48.937 -15.152 1.00 27.70 261 ALA A N 1
ATOM 2016 C CA . ALA A 1 261 ? -6.485 -49.880 -14.167 1.00 27.70 261 ALA A CA 1
ATOM 2017 C C . ALA A 1 261 ? -6.919 -49.201 -12.863 1.00 27.70 261 ALA A C 1
ATOM 2019 O O . ALA A 1 261 ? -6.448 -48.131 -12.492 1.00 27.70 261 ALA A O 1
ATOM 2020 N N . LYS A 1 262 ? -7.816 -49.887 -12.153 1.00 32.00 262 LYS A N 1
ATOM 2021 C CA . LYS A 1 262 ? -8.279 -49.544 -10.812 1.00 32.00 262 LYS A CA 1
ATOM 2022 C C . LYS A 1 262 ? -7.105 -49.515 -9.829 1.00 32.00 262 LYS A C 1
ATOM 2024 O O . LYS A 1 262 ? -6.580 -50.570 -9.483 1.00 32.00 262 LYS A O 1
ATOM 2029 N N . THR A 1 263 ? -6.792 -48.339 -9.302 1.00 28.47 263 THR A N 1
ATOM 2030 C CA . THR A 1 263 ? -6.180 -48.178 -7.983 1.00 28.47 263 THR A CA 1
ATOM 2031 C C . THR A 1 263 ? -6.974 -47.138 -7.202 1.00 28.47 263 THR A C 1
ATOM 2033 O O . THR A 1 263 ? -7.222 -46.017 -7.632 1.00 28.47 263 THR A O 1
ATOM 2036 N N . ASP A 1 264 ? -7.460 -47.596 -6.063 1.00 36.41 264 ASP A N 1
ATOM 2037 C CA . ASP A 1 264 ? -8.211 -46.868 -5.058 1.00 36.41 264 ASP A CA 1
ATOM 2038 C C . ASP A 1 264 ? -7.288 -45.870 -4.343 1.00 36.41 264 ASP A C 1
ATOM 2040 O O . ASP A 1 264 ? -6.456 -46.297 -3.546 1.00 36.41 264 ASP A O 1
ATOM 2044 N N . ARG A 1 265 ? -7.381 -44.564 -4.649 1.00 29.47 265 ARG A N 1
ATOM 2045 C CA . ARG A 1 265 ? -6.846 -43.466 -3.815 1.00 29.47 265 ARG A CA 1
ATOM 2046 C C . ARG A 1 265 ? -7.690 -42.197 -3.976 1.00 29.47 265 ARG A C 1
ATOM 2048 O O . ARG A 1 265 ? -7.558 -41.452 -4.940 1.00 29.47 265 ARG A O 1
ATOM 2055 N N . SER A 1 266 ? -8.562 -41.964 -3.000 1.00 32.53 266 SER A N 1
ATOM 2056 C CA . SER A 1 266 ? -9.207 -40.667 -2.752 1.00 32.53 266 SER A CA 1
ATOM 2057 C C . SER A 1 266 ? -8.192 -39.649 -2.185 1.00 32.53 266 SER A C 1
ATOM 2059 O O . SER A 1 266 ? -7.244 -40.070 -1.520 1.00 32.53 266 SER A O 1
ATOM 2061 N N . PRO A 1 267 ? -8.382 -38.329 -2.385 1.00 32.78 267 PRO A N 1
ATOM 2062 C CA . PRO A 1 267 ? -7.514 -37.288 -1.821 1.00 32.78 267 PRO A CA 1
ATOM 2063 C C . PRO A 1 267 ? -7.634 -37.213 -0.284 1.00 32.78 267 PRO A C 1
ATOM 2065 O O . PRO A 1 267 ? -8.684 -37.573 0.267 1.00 32.78 267 PRO A O 1
ATOM 2068 N N . PRO A 1 268 ? -6.591 -36.754 0.439 1.00 32.50 268 PRO A N 1
ATOM 2069 C CA . PRO A 1 268 ? -6.583 -36.767 1.895 1.00 32.50 268 PRO A CA 1
ATOM 2070 C C . PRO A 1 268 ? -7.584 -35.744 2.439 1.00 32.50 268 PRO A C 1
ATOM 2072 O O . PRO A 1 268 ? -7.512 -34.548 2.170 1.00 32.50 268 PRO A O 1
ATOM 2075 N N . ARG A 1 269 ? -8.540 -36.233 3.231 1.00 34.59 269 ARG A N 1
ATOM 2076 C CA . ARG A 1 269 ? -9.401 -35.401 4.074 1.00 34.59 269 ARG A CA 1
ATOM 2077 C C . ARG A 1 269 ? -8.563 -34.907 5.255 1.00 34.59 269 ARG A C 1
ATOM 2079 O O . ARG A 1 269 ? -8.019 -35.733 5.984 1.00 34.59 269 ARG A O 1
ATOM 2086 N N . GLY A 1 270 ? -8.491 -33.590 5.452 1.00 32.97 270 GLY A N 1
ATOM 2087 C CA . GLY A 1 270 ? -7.921 -32.979 6.659 1.00 32.97 270 GLY A CA 1
ATOM 2088 C C . GLY A 1 270 ? -8.580 -33.512 7.943 1.00 32.97 270 GLY A C 1
ATOM 2089 O O . GLY A 1 270 ? -9.694 -34.055 7.886 1.00 32.97 270 GLY A O 1
ATOM 2090 N N . PRO A 1 271 ? -7.899 -33.419 9.099 1.00 31.58 271 PRO A N 1
ATOM 2091 C CA . PRO A 1 271 ? -8.272 -34.166 10.289 1.00 31.58 271 PRO A CA 1
ATOM 2092 C C . PRO A 1 271 ? -9.627 -33.690 10.814 1.00 31.58 271 PRO A C 1
ATOM 2094 O O . PRO A 1 271 ? -9.784 -32.580 11.314 1.00 31.58 271 PRO A O 1
ATOM 2097 N N . ARG A 1 272 ? -10.625 -34.571 10.714 1.00 32.09 272 ARG A N 1
ATOM 2098 C CA . ARG A 1 272 ? -11.863 -34.468 11.484 1.00 32.09 272 ARG A CA 1
ATOM 2099 C C . ARG A 1 272 ? -11.491 -34.649 12.950 1.00 32.09 272 ARG A C 1
ATOM 2101 O O . ARG A 1 272 ? -11.022 -35.721 13.329 1.00 32.09 272 ARG A O 1
ATOM 2108 N N . THR A 1 273 ? -11.709 -33.625 13.763 1.00 28.11 273 THR A N 1
ATOM 2109 C CA . THR A 1 273 ? -11.639 -33.750 15.218 1.00 28.11 273 THR A CA 1
ATOM 2110 C C . THR A 1 273 ? -12.580 -34.878 15.667 1.00 28.11 273 THR A C 1
ATOM 2112 O O . THR A 1 273 ? -13.754 -34.906 15.280 1.00 28.11 273 THR A O 1
ATOM 2115 N N . PRO A 1 274 ? -12.093 -35.873 16.427 1.00 30.25 274 PRO A N 1
ATOM 2116 C CA . PRO A 1 274 ? -12.940 -36.960 16.879 1.00 30.25 274 PRO A CA 1
ATOM 2117 C C . PRO A 1 274 ? -13.902 -36.433 17.947 1.00 30.25 274 PRO A C 1
ATOM 2119 O O . PRO A 1 274 ? -13.478 -35.878 18.960 1.00 30.25 274 PRO A O 1
ATOM 2122 N N . ARG A 1 275 ? -15.208 -36.668 17.764 1.00 32.81 275 ARG A N 1
ATOM 2123 C CA . ARG A 1 275 ? -16.154 -36.736 18.887 1.00 32.81 275 ARG A CA 1
ATOM 2124 C C . ARG A 1 275 ? -15.695 -37.881 19.790 1.00 32.81 275 ARG A C 1
ATOM 2126 O O . ARG A 1 275 ? -16.020 -39.041 19.545 1.00 32.81 275 ARG A O 1
ATOM 2133 N N . VAL A 1 276 ? -14.897 -37.564 20.805 1.00 30.83 276 VAL A N 1
ATOM 2134 C CA . VAL A 1 276 ? -14.501 -38.522 21.837 1.00 30.83 276 VAL A CA 1
ATOM 2135 C C . VAL A 1 276 ? -15.693 -38.711 22.767 1.00 30.83 276 VAL A C 1
ATOM 2137 O O . VAL A 1 276 ? -15.963 -37.883 23.632 1.00 30.83 276 VAL A O 1
ATOM 2140 N N . ALA A 1 277 ? -16.407 -39.822 22.601 1.00 34.44 277 ALA A N 1
ATOM 2141 C CA . ALA A 1 277 ? -17.237 -40.368 23.663 1.00 34.44 277 ALA A CA 1
ATOM 2142 C C . ALA A 1 277 ? -16.313 -40.745 24.835 1.00 34.44 277 ALA A C 1
ATOM 2144 O O . ALA A 1 277 ? -15.614 -41.759 24.782 1.00 34.44 277 ALA A O 1
ATOM 2145 N N . ARG A 1 278 ? -16.249 -39.907 25.876 1.00 34.06 278 ARG A N 1
ATOM 2146 C CA . ARG A 1 278 ? -15.515 -40.231 27.106 1.00 34.06 278 ARG A CA 1
ATOM 2147 C C . ARG A 1 278 ? -16.394 -41.117 27.992 1.00 34.06 278 ARG A C 1
ATOM 2149 O O . ARG A 1 278 ? -17.462 -40.702 28.430 1.00 34.06 278 ARG A O 1
ATOM 2156 N N . LYS A 1 279 ? -15.934 -42.348 28.249 1.00 29.78 279 LYS A N 1
ATOM 2157 C CA . LYS A 1 279 ? -16.402 -43.170 29.379 1.00 29.78 279 LYS A CA 1
ATOM 2158 C C . LYS A 1 279 ? -16.131 -42.421 30.695 1.00 29.78 279 LYS A C 1
ATOM 2160 O O . LYS A 1 279 ? -15.111 -41.733 30.772 1.00 29.78 279 LYS A O 1
ATOM 2165 N N . PRO A 1 280 ? -16.984 -42.565 31.724 1.00 32.44 280 PRO A N 1
ATOM 2166 C CA . PRO A 1 280 ? -16.800 -41.850 32.976 1.00 32.44 280 PRO A CA 1
ATOM 2167 C C . PRO A 1 280 ? -15.591 -42.424 33.718 1.00 32.44 280 PRO A C 1
ATOM 2169 O O . PRO A 1 280 ? -15.541 -43.611 34.037 1.00 32.44 280 PRO A O 1
ATOM 2172 N N . VAL A 1 281 ? -14.607 -41.567 33.979 1.00 34.75 281 VAL A N 1
ATOM 2173 C CA . VAL A 1 281 ? -13.569 -41.819 34.977 1.00 34.75 281 VAL A CA 1
ATOM 2174 C C . VAL A 1 281 ? -14.183 -41.431 36.318 1.00 34.75 281 VAL A C 1
ATOM 2176 O O . VAL A 1 281 ? -14.538 -40.274 36.528 1.00 34.75 281 VAL A O 1
ATOM 2179 N N . HIS A 1 282 ? -14.373 -42.407 37.203 1.00 36.53 282 HIS A N 1
ATOM 2180 C CA . HIS A 1 282 ? -14.806 -42.163 38.575 1.00 36.53 282 HIS A CA 1
ATOM 2181 C C . HIS A 1 282 ? -13.671 -41.502 39.368 1.00 36.53 282 HIS A C 1
ATOM 2183 O O . HIS A 1 282 ? -12.820 -42.173 39.942 1.00 36.53 282 HIS A O 1
ATOM 2189 N N . GLY A 1 283 ? -13.685 -40.172 39.388 1.00 32.91 283 GLY A N 1
ATOM 2190 C CA . GLY A 1 283 ? -13.014 -39.311 40.359 1.00 32.91 283 GLY A CA 1
ATOM 2191 C C . GLY A 1 283 ? -13.954 -38.138 40.630 1.00 32.91 283 GLY A C 1
ATOM 2192 O O . GLY A 1 283 ? -14.480 -37.572 39.678 1.00 32.91 283 GLY A O 1
ATOM 2193 N N . GLY A 1 284 ? -14.266 -37.868 41.901 1.00 39.44 284 GLY A N 1
ATOM 2194 C CA . GLY A 1 284 ? -15.378 -37.009 42.332 1.00 39.44 284 GLY A CA 1
ATOM 2195 C C . GLY A 1 284 ? -15.470 -35.677 41.582 1.00 39.44 284 GLY A C 1
ATOM 2196 O O . GLY A 1 284 ? -14.574 -34.845 41.676 1.00 39.44 284 GLY A O 1
ATOM 2197 N N . VAL A 1 285 ? -16.560 -35.489 40.838 1.00 41.75 285 VAL A N 1
ATOM 2198 C CA . VAL A 1 285 ? -16.840 -34.273 40.069 1.00 41.75 285 VAL A CA 1
ATOM 2199 C C . VAL A 1 285 ? -17.618 -33.321 40.975 1.00 41.75 285 VAL A C 1
ATOM 2201 O O . VAL A 1 285 ? -18.768 -33.597 41.317 1.00 41.75 285 VAL A O 1
ATOM 2204 N N . GLY A 1 286 ? -16.981 -32.222 41.388 1.00 53.78 286 GLY A N 1
ATOM 2205 C CA . GLY A 1 286 ? -17.706 -31.037 41.853 1.00 53.78 286 GLY A CA 1
ATOM 2206 C C . GLY A 1 286 ? -18.617 -30.537 40.729 1.00 53.78 286 GLY A C 1
ATOM 2207 O O . GLY A 1 286 ? -18.262 -30.670 39.559 1.00 53.78 286 GLY A O 1
ATOM 2208 N N . ALA A 1 287 ? -19.815 -30.058 41.065 1.00 61.88 287 ALA A N 1
ATOM 2209 C CA . ALA A 1 287 ? -20.802 -29.617 40.079 1.00 61.88 287 ALA A CA 1
ATOM 2210 C C . ALA A 1 287 ? -20.180 -28.615 39.087 1.00 61.88 287 ALA A C 1
ATOM 2212 O O . ALA A 1 287 ? -19.493 -27.690 39.507 1.00 61.88 287 ALA A O 1
ATOM 2213 N N . LEU A 1 288 ? -20.404 -28.829 37.786 1.00 82.06 288 LEU A N 1
ATOM 2214 C CA . LEU A 1 288 ? -20.004 -27.886 36.739 1.00 82.06 288 LEU A CA 1
ATOM 2215 C C . LEU A 1 288 ? -20.755 -26.569 36.947 1.00 82.06 288 LEU A C 1
ATOM 2217 O O . LEU A 1 288 ? -21.987 -26.575 37.005 1.00 82.06 288 LEU A O 1
ATOM 2221 N N . SER A 1 289 ? -20.014 -25.471 37.050 1.00 93.50 289 SER A N 1
ATOM 2222 C CA . SER A 1 289 ? -20.574 -24.123 37.109 1.00 93.50 289 SER A CA 1
ATOM 2223 C C . SER A 1 289 ? -20.638 -23.516 35.712 1.00 93.50 289 SER A C 1
ATOM 2225 O O . SER A 1 289 ? -19.796 -23.812 34.869 1.00 93.50 289 SER A O 1
ATOM 2227 N N . THR A 1 290 ? -21.608 -22.642 35.458 1.00 96.00 290 THR A N 1
ATOM 2228 C CA . THR A 1 290 ? -21.786 -21.978 34.160 1.00 96.00 290 THR A CA 1
ATOM 2229 C C . THR A 1 290 ? -21.736 -20.462 34.314 1.00 96.00 290 THR A C 1
ATOM 2231 O O . THR A 1 290 ? -22.492 -19.893 35.104 1.00 96.00 290 THR A O 1
ATOM 2234 N N . VAL A 1 291 ? -20.895 -19.796 33.524 1.00 96.81 291 VAL A N 1
ATOM 2235 C CA . VAL A 1 291 ? -20.892 -18.338 33.362 1.00 96.81 291 VAL A CA 1
ATOM 2236 C C . VAL A 1 291 ? -21.702 -17.983 32.116 1.00 96.81 291 VAL A C 1
ATOM 2238 O O . VAL A 1 291 ? -21.277 -18.236 30.991 1.00 96.81 291 VAL A O 1
ATOM 2241 N N . HIS A 1 292 ? -22.875 -17.393 32.329 1.00 96.94 292 HIS A N 1
ATOM 2242 C CA . HIS A 1 292 ? -23.795 -16.908 31.302 1.00 96.94 292 HIS A CA 1
ATOM 2243 C C . HIS A 1 292 ? -23.448 -15.470 30.935 1.00 96.94 292 HIS A C 1
ATOM 2245 O O . HIS A 1 292 ? -23.648 -14.566 31.741 1.00 96.94 292 HIS A O 1
ATOM 2251 N N . ILE A 1 293 ? -22.963 -15.230 29.726 1.00 97.06 293 ILE A N 1
ATOM 2252 C CA . ILE A 1 293 ? -22.644 -13.885 29.247 1.00 97.06 293 ILE A CA 1
ATOM 2253 C C . ILE A 1 293 ? -23.838 -13.332 28.479 1.00 97.06 293 ILE A C 1
ATOM 2255 O O . ILE A 1 293 ? -24.276 -13.937 27.504 1.00 97.06 293 ILE A O 1
ATOM 2259 N N . VAL A 1 294 ? -24.364 -12.179 28.882 1.00 95.88 294 VAL A N 1
ATOM 2260 C CA . VAL A 1 294 ? -25.572 -11.592 28.289 1.00 95.88 294 VAL A CA 1
ATOM 2261 C C . VAL A 1 294 ? -25.347 -10.152 27.839 1.00 95.88 294 VAL A C 1
ATOM 2263 O O . VAL A 1 294 ? -24.654 -9.383 28.500 1.00 95.88 294 VAL A O 1
ATOM 2266 N N . GLY A 1 295 ? -25.944 -9.776 26.707 1.00 93.94 295 GLY A N 1
ATOM 2267 C CA . GLY A 1 295 ? -25.894 -8.406 26.200 1.00 93.94 295 GLY A CA 1
ATOM 2268 C C . GLY A 1 295 ? -27.029 -7.543 26.742 1.00 93.94 295 GLY A C 1
ATOM 2269 O O . GLY A 1 295 ? -28.192 -7.953 26.702 1.00 93.94 295 GLY A O 1
ATOM 2270 N N . LEU A 1 296 ? -26.704 -6.334 27.199 1.00 91.75 296 LEU A N 1
ATOM 2271 C CA . LEU A 1 296 ? -27.675 -5.314 27.611 1.00 91.75 296 LEU A CA 1
ATOM 2272 C C . LEU A 1 296 ? -28.204 -4.479 26.433 1.00 91.75 296 LEU A C 1
ATOM 2274 O O . LEU A 1 296 ? -29.095 -3.652 26.623 1.00 91.75 296 LEU A O 1
ATOM 2278 N N . GLY A 1 297 ? -27.673 -4.687 25.225 1.00 88.56 297 GLY A N 1
ATOM 2279 C CA . GLY A 1 297 ? -27.959 -3.832 24.076 1.00 88.56 297 GLY A CA 1
ATOM 2280 C C . GLY A 1 297 ? -27.221 -2.488 24.157 1.00 88.56 297 GLY A C 1
ATOM 2281 O O . GLY A 1 297 ? -26.494 -2.241 25.114 1.00 88.56 297 GLY A O 1
ATOM 2282 N N . PRO A 1 298 ? -27.358 -1.618 23.147 1.00 81.81 298 PRO A N 1
ATOM 2283 C CA . PRO A 1 298 ? -26.542 -0.405 23.008 1.00 81.81 298 PRO A CA 1
ATOM 2284 C C . PRO A 1 298 ? -26.984 0.773 23.893 1.00 81.81 298 PRO A C 1
ATOM 2286 O O . PRO A 1 298 ? -26.344 1.819 23.875 1.00 81.81 298 PRO A O 1
ATOM 2289 N N . GLY A 1 299 ? -28.068 0.621 24.662 1.00 80.19 299 GLY A N 1
ATOM 2290 C CA . GLY A 1 299 ? -28.442 1.562 25.719 1.00 80.19 299 GLY A CA 1
ATOM 2291 C C . GLY A 1 299 ? -29.945 1.676 25.970 1.00 80.19 299 GLY A C 1
ATOM 2292 O O . GLY A 1 299 ? -30.329 1.864 27.121 1.00 80.19 299 GLY A O 1
ATOM 2293 N N . ASP A 1 300 ? -30.808 1.506 24.958 1.00 82.38 300 ASP A N 1
ATOM 2294 C CA . ASP A 1 300 ? -32.266 1.486 25.177 1.00 82.38 300 ASP A CA 1
ATOM 2295 C C . ASP A 1 300 ? -32.640 0.285 26.079 1.00 82.38 300 ASP A C 1
ATOM 2297 O O . ASP A 1 300 ? -32.306 -0.854 25.744 1.00 82.38 300 ASP A O 1
ATOM 2301 N N . PRO A 1 301 ? -33.310 0.489 27.230 1.00 83.94 301 PRO A N 1
ATOM 2302 C CA . PRO A 1 301 ? -33.710 -0.613 28.102 1.00 83.94 301 PRO A CA 1
ATOM 2303 C C . PRO A 1 301 ? -34.616 -1.657 27.436 1.00 83.94 301 PRO A C 1
ATOM 2305 O O . PRO A 1 301 ? -34.633 -2.808 27.874 1.00 83.94 301 PRO A O 1
ATOM 2308 N N . ASP A 1 302 ? -35.364 -1.277 26.396 1.00 85.75 302 ASP A N 1
ATOM 2309 C CA . ASP A 1 302 ? -36.211 -2.201 25.636 1.00 85.75 302 ASP A CA 1
ATOM 2310 C C . ASP A 1 302 ? -35.403 -3.042 24.622 1.00 85.75 302 ASP A C 1
ATOM 2312 O O . ASP A 1 302 ? -35.922 -4.016 24.075 1.00 85.75 302 ASP A O 1
ATOM 2316 N N . SER A 1 303 ? -34.121 -2.717 24.401 1.00 86.06 303 SER A N 1
ATOM 2317 C CA . SER A 1 303 ? -33.200 -3.490 23.556 1.00 86.06 303 SER A CA 1
ATOM 2318 C C . SER A 1 303 ? -32.594 -4.710 24.252 1.00 86.06 303 SER A C 1
ATOM 2320 O O . SER A 1 303 ? -31.934 -5.511 23.584 1.00 86.06 303 SER A O 1
ATOM 2322 N N . ILE A 1 304 ? -32.792 -4.891 25.566 1.00 91.12 304 ILE A N 1
ATOM 2323 C CA . ILE A 1 304 ? -32.333 -6.104 26.256 1.00 91.12 304 ILE A CA 1
ATOM 2324 C C . ILE A 1 304 ? -33.126 -7.298 25.697 1.00 91.12 304 ILE A C 1
ATOM 2326 O O . ILE A 1 304 ? -34.355 -7.326 25.826 1.00 91.12 304 ILE A O 1
ATOM 2330 N N . PRO A 1 305 ? -32.471 -8.329 25.127 1.00 91.69 305 PRO A N 1
ATOM 2331 C CA . PRO A 1 305 ? -33.183 -9.514 24.674 1.00 91.69 305 PRO A CA 1
ATOM 2332 C C . PRO A 1 305 ? -33.949 -10.161 25.828 1.00 91.69 305 PRO A C 1
ATOM 2334 O O . PRO A 1 305 ? -33.401 -10.357 26.914 1.00 91.69 305 PRO A O 1
ATOM 2337 N N . ILE A 1 306 ? -35.199 -10.562 25.583 1.00 91.88 306 ILE A N 1
ATOM 2338 C CA . ILE A 1 306 ? -36.063 -11.144 26.621 1.00 91.88 306 ILE A CA 1
ATOM 2339 C C . ILE A 1 306 ? -35.397 -12.337 27.331 1.00 91.88 306 ILE A C 1
ATOM 2341 O O . ILE A 1 306 ? -35.491 -12.460 28.545 1.00 91.88 306 ILE A O 1
ATOM 2345 N N . GLY A 1 307 ? -34.650 -13.174 26.600 1.00 91.31 307 GLY A N 1
ATOM 2346 C CA . GLY A 1 307 ? -33.906 -14.295 27.183 1.00 91.31 307 GLY A CA 1
ATOM 2347 C C . GLY A 1 307 ? -32.810 -13.848 28.157 1.00 91.31 307 GLY A C 1
ATOM 2348 O O . GLY A 1 307 ? -32.698 -14.403 29.247 1.00 91.31 307 GLY A O 1
ATOM 2349 N N . SER A 1 308 ? -32.056 -12.809 27.795 1.00 93.38 308 SER A N 1
ATOM 2350 C CA . SER A 1 308 ? -31.015 -12.197 28.630 1.00 93.38 308 SER A CA 1
ATOM 2351 C C . SER A 1 308 ? -31.608 -11.564 29.890 1.00 93.38 308 SER A C 1
ATOM 2353 O O . SER A 1 308 ? -31.105 -11.774 30.995 1.00 93.38 308 SER A O 1
ATOM 2355 N N . TYR A 1 309 ? -32.722 -10.842 29.737 1.00 93.19 309 TYR A N 1
ATOM 2356 C CA . TYR A 1 309 ? -33.448 -10.230 30.848 1.00 93.19 309 TYR A CA 1
ATOM 2357 C C . TYR A 1 309 ? -33.978 -11.272 31.841 1.00 93.19 309 TYR A C 1
ATOM 2359 O O . TYR A 1 309 ? -33.788 -11.137 33.049 1.00 93.19 309 TYR A O 1
ATOM 2367 N N . GLU A 1 310 ? -34.589 -12.349 31.343 1.00 92.88 310 GLU A N 1
ATOM 2368 C CA . GLU A 1 310 ? -35.121 -13.418 32.189 1.00 92.88 310 GLU A CA 1
ATOM 2369 C C . GLU A 1 310 ? -34.018 -14.187 32.926 1.00 92.88 310 GLU A C 1
ATOM 2371 O O . GLU A 1 310 ? -34.206 -14.531 34.090 1.00 92.88 310 GLU A O 1
ATOM 2376 N N . ILE A 1 311 ? -32.852 -14.415 32.308 1.00 93.44 311 ILE A N 1
ATOM 2377 C CA . ILE A 1 311 ? -31.697 -15.044 32.975 1.00 93.44 311 ILE A CA 1
ATOM 2378 C C . ILE A 1 311 ? -31.230 -14.214 34.179 1.00 93.44 311 ILE A C 1
ATOM 2380 O O . ILE A 1 311 ? -31.045 -14.769 35.263 1.00 93.44 311 ILE A O 1
ATOM 2384 N N . MET A 1 312 ? -31.118 -12.890 34.030 1.00 94.56 312 MET A N 1
ATOM 2385 C CA . MET A 1 312 ? -30.716 -11.991 35.124 1.00 94.56 312 MET A CA 1
ATOM 2386 C C . MET A 1 312 ? -31.722 -11.964 36.288 1.00 94.56 312 MET A C 1
ATOM 2388 O O . MET A 1 312 ? -31.357 -11.636 37.414 1.00 94.56 312 MET A O 1
ATOM 2392 N N . ARG A 1 313 ? -32.983 -12.349 36.058 1.00 94.31 313 ARG A N 1
ATOM 2393 C CA . ARG A 1 313 ? -34.043 -12.372 37.083 1.00 94.31 313 ARG A CA 1
ATOM 2394 C C . ARG A 1 313 ? -34.159 -13.694 37.844 1.00 94.31 313 ARG A C 1
ATOM 2396 O O . ARG A 1 313 ? -34.970 -13.793 38.762 1.00 94.31 313 ARG A O 1
ATOM 2403 N N . ARG A 1 314 ? -33.343 -14.703 37.523 1.00 92.62 314 ARG A N 1
ATOM 2404 C CA . ARG A 1 314 ? -33.397 -16.037 38.160 1.00 92.62 314 ARG A CA 1
ATOM 2405 C C . ARG A 1 314 ? -32.839 -16.091 39.584 1.00 92.62 314 ARG A C 1
ATOM 2407 O O . ARG A 1 314 ? -32.854 -17.157 40.193 1.00 92.62 314 ARG A O 1
ATOM 2414 N N . GLY A 1 315 ? -32.341 -14.972 40.112 1.00 89.19 315 GLY A N 1
ATOM 2415 C CA . GLY A 1 315 ? -31.709 -14.907 41.434 1.00 89.19 315 GLY A CA 1
ATOM 2416 C C . GLY A 1 315 ? -30.287 -15.472 41.468 1.00 89.19 315 GLY A C 1
ATOM 2417 O O . GLY A 1 315 ? -29.753 -15.722 42.545 1.00 89.19 315 GLY A O 1
ATOM 2418 N N . TRP A 1 316 ? -29.675 -15.694 40.303 1.00 94.50 316 TRP A N 1
ATOM 2419 C CA . TRP A 1 316 ? -28.253 -16.016 40.192 1.00 94.50 316 TRP A CA 1
ATOM 2420 C C . TRP A 1 316 ? -27.403 -14.759 40.431 1.00 94.50 316 TRP A C 1
ATOM 2422 O O . TRP A 1 316 ? -27.886 -13.657 40.166 1.00 94.50 316 TRP A O 1
ATOM 2432 N N . PRO A 1 317 ? -26.152 -14.887 40.907 1.00 96.38 317 PRO A N 1
ATOM 2433 C CA . PRO A 1 317 ? -25.216 -13.771 40.959 1.00 96.38 317 PRO A CA 1
ATOM 2434 C C . PRO A 1 317 ? -25.093 -13.099 39.589 1.00 96.38 317 PRO A C 1
ATOM 2436 O O . PRO A 1 317 ? -24.687 -13.737 38.619 1.00 96.38 317 PRO A O 1
ATOM 2439 N N . VAL A 1 318 ? -25.439 -11.814 39.520 1.00 97.19 318 VAL A N 1
ATOM 2440 C CA . VAL A 1 318 ? -25.277 -10.985 38.322 1.00 97.19 318 VAL A CA 1
ATOM 2441 C C . VAL A 1 318 ? -24.087 -10.055 38.524 1.00 97.19 318 VAL A C 1
ATOM 2443 O O . VAL A 1 318 ? -23.994 -9.374 39.543 1.00 97.19 318 VAL A O 1
ATOM 2446 N N . VAL A 1 319 ? -23.189 -10.006 37.548 1.00 97.44 319 VAL A N 1
ATOM 2447 C CA . VAL A 1 319 ? -22.052 -9.089 37.482 1.00 97.44 319 VAL A CA 1
ATOM 2448 C C . VAL A 1 319 ? -22.234 -8.212 36.252 1.00 97.44 319 VAL A C 1
ATOM 2450 O O . VAL A 1 319 ? -22.303 -8.717 35.136 1.00 97.44 319 VAL A O 1
ATOM 2453 N N . LEU A 1 320 ? -22.322 -6.901 36.440 1.00 96.50 320 LEU A N 1
ATOM 2454 C CA . LEU A 1 320 ? -22.371 -5.930 35.354 1.00 96.50 320 LEU A CA 1
ATOM 2455 C C . LEU A 1 320 ? -20.958 -5.446 35.029 1.00 96.50 320 LEU A C 1
ATOM 2457 O O . LEU A 1 320 ? -20.202 -5.091 35.939 1.00 96.50 320 LEU A O 1
ATOM 2461 N N . ARG A 1 321 ? -20.634 -5.328 33.736 1.00 94.25 321 ARG A N 1
ATOM 2462 C CA . ARG A 1 321 ? -19.400 -4.659 33.284 1.00 94.25 321 ARG A CA 1
ATOM 2463 C C . ARG A 1 321 ? -19.261 -3.265 33.887 1.00 94.25 321 ARG A C 1
ATOM 2465 O O . ARG A 1 321 ? -18.159 -2.886 34.277 1.00 94.25 321 ARG A O 1
ATOM 2472 N N . THR A 1 322 ? -20.370 -2.532 33.935 1.00 90.38 322 THR A N 1
ATOM 2473 C CA . THR A 1 322 ? -20.468 -1.198 34.518 1.00 90.38 322 THR A CA 1
ATOM 2474 C C . THR A 1 322 ? -21.893 -0.901 34.979 1.00 90.38 322 THR A C 1
ATOM 2476 O O . THR A 1 322 ? -22.857 -1.406 34.393 1.00 90.38 322 THR A O 1
ATOM 2479 N N . ARG A 1 323 ? -22.044 -0.085 36.029 1.00 91.44 323 ARG A N 1
ATOM 2480 C CA . ARG A 1 323 ? -23.334 0.511 36.409 1.00 91.44 323 ARG A CA 1
ATOM 2481 C C . ARG A 1 323 ? -23.753 1.628 35.453 1.00 91.44 323 ARG A C 1
ATOM 2483 O O . ARG A 1 323 ? -24.944 1.918 35.353 1.00 91.44 323 ARG A O 1
ATOM 2490 N N . GLU A 1 324 ? -22.800 2.253 34.765 1.00 85.50 324 GLU A N 1
ATOM 2491 C CA . GLU A 1 324 ? -22.997 3.418 33.896 1.00 85.50 324 GLU A CA 1
ATOM 2492 C C . GLU A 1 324 ? -23.537 3.019 32.513 1.00 85.50 324 GLU A C 1
ATOM 2494 O O . GLU A 1 324 ? -23.019 3.411 31.475 1.00 85.50 324 GLU A O 1
ATOM 2499 N N . HIS A 1 325 ? -24.602 2.215 32.487 1.00 86.44 325 HIS A N 1
ATOM 2500 C CA . HIS A 1 325 ? -25.279 1.818 31.257 1.00 86.44 325 HIS A CA 1
ATOM 2501 C C . HIS A 1 325 ? -26.785 2.107 31.364 1.00 86.44 325 HIS A C 1
ATOM 2503 O O . HIS A 1 325 ? -27.415 1.656 32.326 1.00 86.44 325 HIS A O 1
ATOM 2509 N N . PRO A 1 326 ? -27.418 2.816 30.405 1.00 83.69 326 PRO A N 1
ATOM 2510 C CA . PRO A 1 326 ? -28.794 3.291 30.586 1.00 83.69 326 PRO A CA 1
ATOM 2511 C C . PRO A 1 326 ? -29.822 2.167 30.805 1.00 83.69 326 PRO A C 1
ATOM 2513 O O . PRO A 1 326 ? -30.763 2.336 31.585 1.00 83.69 326 PRO A O 1
ATOM 2516 N N . ALA A 1 327 ? -29.597 0.988 30.214 1.00 87.25 327 ALA A N 1
ATOM 2517 C CA . ALA A 1 327 ? -30.449 -0.192 30.390 1.00 87.25 327 ALA A CA 1
ATOM 2518 C C . ALA A 1 327 ? -30.463 -0.758 31.830 1.00 87.25 327 ALA A C 1
ATOM 2520 O O . ALA A 1 327 ? -31.392 -1.477 32.199 1.00 87.25 327 ALA A O 1
ATOM 2521 N N . VAL A 1 328 ? -29.484 -0.404 32.676 1.00 90.19 328 VAL A N 1
ATOM 2522 C CA . VAL A 1 328 ? -29.390 -0.877 34.073 1.00 90.19 328 VAL A CA 1
ATOM 2523 C C . VAL A 1 328 ? -30.547 -0.359 34.925 1.00 90.19 328 VAL A C 1
ATOM 2525 O O . VAL A 1 328 ? -31.009 -1.074 35.811 1.00 90.19 328 VAL A O 1
ATOM 2528 N N . LYS A 1 329 ? -31.116 0.810 34.599 1.00 87.56 329 LYS A N 1
ATOM 2529 C CA . LYS A 1 329 ? -32.305 1.343 35.290 1.00 87.56 329 LYS A CA 1
ATOM 2530 C C . LYS A 1 329 ? -33.472 0.353 35.289 1.00 87.56 329 LYS A C 1
ATOM 2532 O O . LYS A 1 329 ? -34.193 0.246 36.273 1.00 87.56 329 LYS A O 1
ATOM 2537 N N . ARG A 1 330 ? -33.627 -0.426 34.216 1.00 89.62 330 ARG A N 1
ATOM 2538 C CA . ARG A 1 330 ? -34.684 -1.439 34.115 1.00 89.62 330 ARG A CA 1
ATOM 2539 C C . ARG A 1 330 ? -34.410 -2.688 34.953 1.00 89.62 330 ARG A C 1
ATOM 2541 O O . ARG A 1 330 ? -35.344 -3.406 35.306 1.00 89.62 330 ARG A O 1
ATOM 2548 N N . LEU A 1 331 ? -33.146 -2.951 35.279 1.00 91.94 331 LEU A N 1
ATOM 2549 C CA . LEU A 1 331 ? -32.761 -3.980 36.245 1.00 91.94 331 LEU A CA 1
ATOM 2550 C C . LEU A 1 331 ? -33.044 -3.501 37.676 1.00 91.94 331 LEU A C 1
ATOM 2552 O O . LEU A 1 331 ? -33.605 -4.269 38.458 1.00 91.94 331 LEU A O 1
ATOM 2556 N N . ASP A 1 332 ? -32.743 -2.230 37.973 1.00 91.50 332 ASP A N 1
ATOM 2557 C CA . ASP A 1 332 ? -33.082 -1.578 39.248 1.00 91.50 332 ASP A CA 1
ATOM 2558 C C . ASP A 1 332 ? -34.607 -1.606 39.493 1.00 91.50 332 ASP A C 1
ATOM 2560 O O . ASP A 1 332 ? -35.063 -2.074 40.536 1.00 91.50 332 ASP A O 1
ATOM 2564 N N . GLU A 1 333 ? -35.415 -1.191 38.507 1.00 91.00 333 GLU A N 1
ATOM 2565 C CA . GLU A 1 333 ? -36.891 -1.226 38.569 1.00 91.00 333 GLU A CA 1
ATOM 2566 C C . GLU A 1 333 ? -37.454 -2.643 38.765 1.00 91.00 333 GLU A C 1
ATOM 2568 O O . GLU A 1 333 ? -38.509 -2.825 39.374 1.00 91.00 333 GLU A O 1
ATOM 2573 N N . ALA A 1 334 ? -36.745 -3.656 38.264 1.00 90.44 334 ALA A N 1
ATOM 2574 C CA . ALA A 1 334 ? -37.119 -5.060 38.388 1.00 90.44 334 ALA A CA 1
ATOM 2575 C C . ALA A 1 334 ? -36.630 -5.722 39.687 1.00 90.44 334 ALA A C 1
ATOM 2577 O O . ALA A 1 334 ? -36.933 -6.896 39.914 1.00 90.44 334 ALA A O 1
ATOM 2578 N N . GLY A 1 335 ? -35.876 -4.998 40.522 1.00 92.38 335 GLY A N 1
ATOM 2579 C CA . GLY A 1 335 ? -35.322 -5.504 41.778 1.00 92.38 335 GLY A CA 1
ATOM 2580 C C . GLY A 1 335 ? -34.214 -6.548 41.602 1.00 92.38 335 GLY A C 1
ATOM 2581 O O . GLY A 1 335 ? -34.009 -7.375 42.492 1.00 92.38 335 GLY A O 1
ATOM 2582 N N . VAL A 1 336 ? -33.512 -6.552 40.465 1.00 93.44 336 VAL A N 1
ATOM 2583 C CA . VAL A 1 336 ? -32.378 -7.461 40.238 1.00 93.44 336 VAL A CA 1
ATOM 2584 C C . VAL A 1 336 ? -31.201 -7.018 41.104 1.00 93.44 336 VAL A C 1
ATOM 2586 O O . VAL A 1 336 ? -30.785 -5.865 41.057 1.00 93.44 336 VAL A O 1
ATOM 2589 N N . THR A 1 337 ? -30.640 -7.938 41.889 1.00 93.81 337 THR A N 1
ATOM 2590 C CA . THR A 1 337 ? -29.427 -7.672 42.678 1.00 93.81 337 THR A CA 1
ATOM 2591 C C . THR A 1 337 ? -28.193 -8.018 41.854 1.00 93.81 337 THR A C 1
ATOM 2593 O O . THR A 1 337 ? -28.119 -9.107 41.288 1.00 93.81 337 THR A O 1
ATOM 2596 N N . TYR A 1 338 ? -27.218 -7.112 41.798 1.00 95.81 338 TYR A N 1
ATOM 2597 C CA . TYR A 1 338 ? -26.014 -7.286 40.990 1.00 95.81 338 TYR A CA 1
ATOM 2598 C C . TYR A 1 338 ? -24.767 -6.680 41.647 1.00 95.81 338 TYR A C 1
ATOM 2600 O O . TYR A 1 338 ? -24.851 -5.783 42.487 1.00 95.81 338 TYR A O 1
ATOM 2608 N N . GLN A 1 339 ? -23.603 -7.175 41.231 1.00 95.75 339 GLN A N 1
ATOM 2609 C CA . GLN A 1 339 ? -22.285 -6.585 41.465 1.00 95.75 339 GLN A CA 1
ATOM 2610 C C . GLN A 1 339 ? -21.826 -5.848 40.203 1.00 95.75 339 GLN A C 1
ATOM 2612 O O . GLN A 1 339 ? -22.329 -6.104 39.112 1.00 95.75 339 GLN A O 1
ATOM 2617 N N . THR A 1 340 ? -20.868 -4.938 40.333 1.00 96.06 340 THR A N 1
ATOM 2618 C CA . THR A 1 340 ? -20.321 -4.155 39.214 1.00 96.06 340 THR A CA 1
ATOM 2619 C C . THR A 1 340 ? -18.812 -4.342 39.135 1.00 96.06 340 THR A C 1
ATOM 2621 O O . THR A 1 340 ? -18.181 -4.659 40.142 1.00 96.06 340 THR A O 1
ATOM 2624 N N . CYS A 1 341 ? -18.226 -4.103 37.966 1.00 95.31 341 CYS A N 1
ATOM 2625 C CA . CYS A 1 341 ? -16.772 -4.064 37.781 1.00 95.31 341 CYS A CA 1
ATOM 2626 C C . CYS A 1 341 ? -16.192 -2.634 37.791 1.00 95.31 341 CYS A C 1
ATOM 2628 O O . CYS A 1 341 ? -15.016 -2.453 37.489 1.00 95.31 341 CYS A O 1
ATOM 2630 N N . ASP A 1 342 ? -16.992 -1.621 38.147 1.00 92.31 342 ASP A N 1
ATOM 2631 C CA . ASP A 1 342 ? -16.579 -0.205 38.191 1.00 92.31 342 ASP A CA 1
ATOM 2632 C C . ASP A 1 342 ? -15.435 0.072 39.180 1.00 92.31 342 ASP A C 1
ATOM 2634 O O . ASP A 1 342 ? -14.679 1.027 39.018 1.00 92.31 342 ASP A O 1
ATOM 2638 N N . ASP A 1 343 ? -15.298 -0.749 40.222 1.00 93.19 343 ASP A N 1
ATOM 2639 C CA . ASP A 1 343 ? -14.193 -0.672 41.176 1.00 93.19 343 ASP A CA 1
ATOM 2640 C C . ASP A 1 343 ? -12.855 -1.064 40.537 1.00 93.19 343 ASP A C 1
ATOM 2642 O O . ASP A 1 343 ? -11.846 -0.419 40.809 1.00 93.19 343 ASP A O 1
ATOM 2646 N N . LEU A 1 344 ? -12.857 -2.043 39.625 1.00 91.00 344 LEU A N 1
ATOM 2647 C CA . LEU A 1 344 ? -11.646 -2.528 38.958 1.00 91.00 344 LEU A CA 1
ATOM 2648 C C . LEU A 1 344 ? -11.009 -1.447 38.079 1.00 91.00 344 LEU A C 1
ATOM 2650 O O . LEU A 1 344 ? -9.790 -1.299 38.067 1.00 91.00 344 LEU A O 1
ATOM 2654 N N . TYR A 1 345 ? -11.830 -0.628 37.419 1.00 83.50 345 TYR A N 1
ATOM 2655 C CA . TYR A 1 345 ? -11.358 0.527 36.649 1.00 83.50 345 TYR A CA 1
ATOM 2656 C C . TYR A 1 345 ? -10.688 1.611 37.498 1.00 83.50 345 TYR A C 1
ATOM 2658 O O . TYR A 1 345 ? -9.952 2.431 36.961 1.00 83.50 345 TYR A O 1
ATOM 2666 N N . LYS A 1 346 ? -10.946 1.645 38.811 1.00 87.69 346 LYS A N 1
ATOM 2667 C CA . LYS A 1 346 ? -10.321 2.606 39.732 1.00 87.69 346 LYS A CA 1
ATOM 2668 C C . LYS A 1 346 ? -9.029 2.072 40.339 1.00 87.69 346 LYS A C 1
ATOM 2670 O O . LYS A 1 346 ? -8.217 2.864 40.804 1.00 87.69 346 LYS A O 1
ATOM 2675 N N . THR A 1 347 ? -8.874 0.750 40.402 1.00 89.56 347 THR A N 1
ATOM 2676 C CA . THR A 1 347 ? -7.756 0.092 41.092 1.00 89.56 347 THR A CA 1
ATOM 2677 C C . THR A 1 347 ? -6.649 -0.391 40.165 1.00 89.56 347 THR A C 1
ATOM 2679 O O . THR A 1 347 ? -5.537 -0.596 40.636 1.00 89.56 347 THR A O 1
ATOM 2682 N N . CYS A 1 348 ? -6.942 -0.635 38.888 1.00 86.06 348 CYS A N 1
ATOM 2683 C CA . CYS A 1 348 ? -5.969 -1.140 37.923 1.00 86.06 348 CYS A CA 1
ATOM 2684 C C . CYS A 1 348 ? -5.328 0.003 37.126 1.00 86.06 348 CYS A C 1
ATOM 2686 O O . CYS A 1 348 ? -6.015 0.935 36.717 1.00 86.06 348 CYS A O 1
ATOM 2688 N N . ASP A 1 349 ? -4.030 -0.121 36.843 1.00 82.31 349 ASP A N 1
ATOM 2689 C CA . ASP A 1 349 ? -3.261 0.909 36.129 1.00 82.31 349 ASP A CA 1
ATOM 2690 C C . ASP A 1 349 ? -3.469 0.881 34.603 1.00 82.31 349 ASP A C 1
ATOM 2692 O O . ASP A 1 349 ? -3.211 1.871 33.920 1.00 82.31 349 ASP A O 1
ATOM 2696 N N . THR A 1 350 ? -3.924 -0.249 34.045 1.00 80.44 350 THR A N 1
ATOM 2697 C CA . THR A 1 350 ? -4.125 -0.441 32.598 1.00 80.44 350 THR A CA 1
ATOM 2698 C C . THR A 1 350 ? -5.455 -1.125 32.285 1.00 80.44 350 THR A C 1
ATOM 2700 O O . THR A 1 350 ? -5.975 -1.900 33.090 1.00 80.44 350 THR A O 1
ATOM 2703 N N . PHE A 1 351 ? -5.998 -0.885 31.085 1.00 79.62 351 PHE A N 1
ATOM 2704 C CA . PHE A 1 351 ? -7.238 -1.529 30.634 1.00 79.62 351 PHE A CA 1
ATOM 2705 C C . PHE A 1 351 ? -7.114 -3.054 30.527 1.00 79.62 351 PHE A C 1
ATOM 2707 O O . PHE A 1 351 ? -8.036 -3.755 30.935 1.00 79.62 351 PHE A O 1
ATOM 2714 N N . ASP A 1 352 ? -5.983 -3.580 30.052 1.00 83.12 352 ASP A N 1
ATOM 2715 C CA . ASP A 1 352 ? -5.759 -5.031 29.991 1.00 83.12 352 ASP A CA 1
ATOM 2716 C C . ASP A 1 352 ? -5.817 -5.674 31.381 1.00 83.12 352 ASP A C 1
ATOM 2718 O O . ASP A 1 352 ? -6.529 -6.661 31.571 1.00 83.12 352 ASP A O 1
ATOM 2722 N N . ALA A 1 353 ? -5.193 -5.045 32.385 1.00 88.12 353 ALA A N 1
ATOM 2723 C CA . ALA A 1 353 ? -5.275 -5.511 33.766 1.00 88.12 353 ALA A CA 1
ATOM 2724 C C . ALA A 1 353 ? -6.715 -5.474 34.312 1.00 88.12 353 ALA A C 1
ATOM 2726 O O . ALA A 1 353 ? -7.107 -6.367 35.065 1.00 88.12 353 ALA A O 1
ATOM 2727 N N . VAL A 1 354 ? -7.525 -4.483 33.911 1.00 89.44 354 VAL A N 1
ATOM 2728 C CA . VAL A 1 354 ? -8.961 -4.452 34.243 1.00 89.44 354 VAL A CA 1
ATOM 2729 C C . VAL A 1 354 ? -9.671 -5.670 33.651 1.00 89.44 354 VAL A C 1
ATOM 2731 O O . VAL A 1 354 ? -10.440 -6.324 34.355 1.00 89.44 354 VAL A O 1
ATOM 2734 N N . TYR A 1 355 ? -9.444 -5.983 32.372 1.00 91.56 355 TYR A N 1
ATOM 2735 C CA . TYR A 1 355 ? -10.121 -7.101 31.712 1.00 91.56 355 TYR A CA 1
ATOM 2736 C C . TYR A 1 355 ? -9.735 -8.454 32.324 1.00 91.56 355 TYR A C 1
ATOM 2738 O O . TYR A 1 355 ? -10.625 -9.263 32.597 1.00 91.56 355 TYR A O 1
ATOM 2746 N N . ASP A 1 356 ? -8.456 -8.666 32.637 1.00 92.06 356 ASP A N 1
ATOM 2747 C CA . ASP A 1 356 ? -7.986 -9.868 33.336 1.00 92.06 356 ASP A CA 1
ATOM 2748 C C . ASP A 1 356 ? -8.600 -9.993 34.741 1.00 92.06 356 ASP A C 1
ATOM 2750 O O . ASP A 1 356 ? -9.056 -11.068 35.145 1.00 92.06 356 ASP A O 1
ATOM 2754 N N . ALA A 1 357 ? -8.688 -8.883 35.482 1.00 94.56 357 ALA A N 1
ATOM 2755 C CA . ALA A 1 357 ? -9.283 -8.863 36.816 1.00 94.56 357 ALA A CA 1
ATOM 2756 C C . ALA A 1 357 ? -10.787 -9.193 36.805 1.00 94.56 357 ALA A C 1
ATOM 2758 O O . ALA A 1 357 ? -11.294 -9.833 37.732 1.00 94.56 357 ALA A O 1
ATOM 2759 N N . ILE A 1 358 ? -11.513 -8.801 35.754 1.00 95.56 358 ILE A N 1
ATOM 2760 C CA . ILE A 1 358 ? -12.927 -9.170 35.579 1.00 95.56 358 ILE A CA 1
ATOM 2761 C C . ILE A 1 358 ? -13.065 -10.666 35.375 1.00 95.56 358 ILE A C 1
ATOM 2763 O O . ILE A 1 358 ? -13.891 -11.292 36.036 1.00 95.56 358 ILE A O 1
ATOM 2767 N N . VAL A 1 359 ? -12.248 -11.243 34.492 1.00 95.31 359 VAL A N 1
ATOM 2768 C CA . VAL A 1 359 ? -12.243 -12.688 34.244 1.00 95.31 359 VAL A CA 1
ATOM 2769 C C . VAL A 1 359 ? -11.962 -13.437 35.545 1.00 95.31 359 VAL A C 1
ATOM 2771 O O . VAL A 1 359 ? -12.728 -14.329 35.907 1.00 95.31 359 VAL A O 1
ATOM 2774 N N . ALA A 1 360 ? -10.954 -13.014 36.311 1.00 94.38 360 ALA A N 1
ATOM 2775 C CA . ALA A 1 360 ? -10.653 -13.597 37.617 1.00 94.38 360 ALA A CA 1
ATOM 2776 C C . ALA A 1 360 ? -11.842 -13.510 38.592 1.00 94.38 360 ALA A C 1
ATOM 2778 O O . ALA A 1 360 ? -12.164 -14.492 39.262 1.00 94.38 360 ALA A O 1
ATOM 2779 N N . ARG A 1 361 ? -12.546 -12.369 38.640 1.00 95.31 361 ARG A N 1
ATOM 2780 C CA . ARG A 1 361 ? -13.746 -12.193 39.476 1.00 95.31 361 ARG A CA 1
ATOM 2781 C C . ARG A 1 361 ? -14.883 -13.130 39.067 1.00 95.31 361 ARG A C 1
ATOM 2783 O O . ARG A 1 361 ? -15.528 -13.711 39.938 1.00 95.31 361 ARG A O 1
ATOM 2790 N N . LEU A 1 362 ? -15.133 -13.284 37.767 1.00 95.62 362 LEU A N 1
ATOM 2791 C CA . LEU A 1 362 ? -16.175 -14.176 37.249 1.00 95.62 362 LEU A CA 1
ATOM 2792 C C . LEU A 1 362 ? -15.879 -15.639 37.580 1.00 95.62 362 LEU A C 1
ATOM 2794 O O . LEU A 1 362 ? -16.768 -16.353 38.042 1.00 95.62 362 LEU A O 1
ATOM 2798 N N . LEU A 1 363 ? -14.629 -16.066 37.391 1.00 94.25 363 LEU A N 1
ATOM 2799 C CA . LEU A 1 363 ? -14.195 -17.425 37.707 1.00 94.25 363 LEU A CA 1
ATOM 2800 C C . LEU A 1 363 ? -14.278 -17.704 39.208 1.00 94.25 363 LEU A C 1
ATOM 2802 O O . LEU A 1 363 ? -14.802 -18.741 39.598 1.00 94.25 363 LEU A O 1
ATOM 2806 N N . HIS A 1 364 ? -13.862 -16.754 40.048 1.00 94.00 364 HIS A N 1
ATOM 2807 C CA . HIS A 1 364 ? -13.979 -16.893 41.497 1.00 94.00 364 HIS A CA 1
ATOM 2808 C C . HIS A 1 364 ? -15.440 -17.025 41.955 1.00 94.00 364 HIS A C 1
ATOM 2810 O O . HIS A 1 364 ? -15.765 -17.867 42.789 1.00 94.00 364 HIS A O 1
ATOM 2816 N N . LEU A 1 365 ? -16.362 -16.248 41.376 1.00 93.88 365 LEU A N 1
ATOM 2817 C CA . LEU A 1 365 ? -17.793 -16.401 41.664 1.00 93.88 365 LEU A CA 1
ATOM 2818 C C . LEU A 1 365 ? -18.333 -17.763 41.208 1.00 93.88 365 LEU A C 1
ATOM 2820 O O . LEU A 1 365 ? -19.194 -18.333 41.882 1.00 93.88 365 LEU A O 1
ATOM 2824 N N . ALA A 1 366 ? -17.822 -18.302 40.100 1.00 93.81 366 ALA A N 1
ATOM 2825 C CA . ALA A 1 366 ? -18.215 -19.612 39.594 1.00 93.81 366 ALA A CA 1
ATOM 2826 C C . ALA A 1 366 ? -17.745 -20.772 40.497 1.00 93.81 366 ALA A C 1
ATOM 2828 O O . ALA A 1 366 ? -18.369 -21.830 40.484 1.00 93.81 366 ALA A O 1
ATOM 2829 N N . GLU A 1 367 ? -16.721 -20.590 41.340 1.00 91.19 367 GLU A N 1
ATOM 2830 C CA . GLU A 1 367 ? -16.312 -21.601 42.335 1.00 91.19 367 GLU A CA 1
ATOM 2831 C C . GLU A 1 367 ? -17.399 -21.840 43.400 1.00 91.19 367 GLU A C 1
ATOM 2833 O O . GLU A 1 367 ? -17.554 -22.956 43.898 1.00 91.19 367 GLU A O 1
ATOM 2838 N N . GLY A 1 368 ? -18.161 -20.795 43.750 1.00 89.44 368 GLY A N 1
ATOM 2839 C CA . GLY A 1 368 ? -19.195 -20.831 44.791 1.00 89.44 368 GLY A CA 1
ATOM 2840 C C . GLY A 1 368 ? -20.632 -20.938 44.275 1.00 89.44 368 GLY A C 1
ATOM 2841 O O . GLY A 1 368 ? -21.553 -21.165 45.067 1.00 89.44 368 GLY A O 1
ATOM 2842 N N . HIS A 1 369 ? -20.847 -20.773 42.968 1.00 92.69 369 HIS A N 1
ATOM 2843 C CA . HIS A 1 369 ? -22.178 -20.690 42.376 1.00 92.69 369 HIS A CA 1
ATOM 2844 C C . HIS A 1 369 ? -22.291 -21.505 41.083 1.00 92.69 369 HIS A C 1
ATOM 2846 O O . HIS A 1 369 ? -21.499 -21.297 40.167 1.00 92.69 369 HIS A O 1
ATOM 2852 N N . PRO A 1 370 ? -23.323 -22.365 40.946 1.00 93.38 370 PRO A N 1
ATOM 2853 C CA . PRO A 1 370 ? -23.505 -23.189 39.750 1.00 93.38 370 PRO A CA 1
ATOM 2854 C C . PRO A 1 370 ? -23.844 -22.359 38.508 1.00 93.38 370 PRO A C 1
ATOM 2856 O O . PRO A 1 370 ? -23.625 -22.806 37.389 1.00 93.38 370 PRO A O 1
ATOM 2859 N N . HIS A 1 371 ? -24.379 -21.150 38.686 1.00 96.06 371 HIS A N 1
ATOM 2860 C CA . HIS A 1 371 ? -24.659 -20.221 37.602 1.00 96.06 371 HIS A CA 1
ATOM 2861 C C . HIS A 1 371 ? -24.256 -18.811 38.020 1.00 96.06 371 HIS A C 1
ATOM 2863 O O . HIS A 1 371 ? -24.656 -18.356 39.088 1.00 96.06 371 HIS A O 1
ATOM 2869 N N . VAL A 1 372 ? -23.503 -18.125 37.167 1.00 96.88 372 VAL A N 1
ATOM 2870 C CA . VAL A 1 372 ? -23.133 -16.711 37.302 1.00 96.88 372 VAL A CA 1
ATOM 2871 C C . VAL A 1 372 ? -23.519 -16.016 36.007 1.00 96.88 372 VAL A C 1
ATOM 2873 O O . VAL A 1 372 ? -23.303 -16.566 34.933 1.00 96.88 372 VAL A O 1
ATOM 2876 N N . VAL A 1 373 ? -24.100 -14.825 36.085 1.00 97.44 373 VAL A N 1
ATOM 2877 C CA . VAL A 1 373 ? -24.468 -14.033 34.910 1.00 97.44 373 VAL A CA 1
ATOM 2878 C C . VAL A 1 373 ? -23.516 -12.856 34.794 1.00 97.44 373 VAL A C 1
ATOM 2880 O O . VAL A 1 373 ? -23.390 -12.076 35.731 1.00 97.44 373 VAL A O 1
ATOM 2883 N N . TYR A 1 374 ? -22.872 -12.703 33.646 1.00 97.50 374 TYR A N 1
ATOM 2884 C CA . TYR A 1 374 ? -22.058 -11.546 33.312 1.00 97.50 374 TYR A CA 1
ATOM 2885 C C . TYR A 1 374 ? -22.763 -10.718 32.240 1.00 97.50 374 TYR A C 1
ATOM 2887 O O . TYR A 1 374 ? -22.915 -11.168 31.107 1.00 97.50 374 TYR A O 1
ATOM 2895 N N . ALA A 1 375 ? -23.228 -9.523 32.594 1.00 95.75 375 ALA A N 1
ATOM 2896 C CA . ALA A 1 375 ? -23.946 -8.648 31.678 1.00 95.75 375 ALA A CA 1
ATOM 2897 C C . ALA A 1 375 ? -23.045 -7.519 31.170 1.00 95.75 375 ALA A C 1
ATOM 2899 O O . ALA A 1 375 ? -22.445 -6.778 31.958 1.00 95.75 375 ALA A O 1
ATOM 2900 N N . VAL A 1 376 ? -22.982 -7.376 29.849 1.00 94.12 376 VAL A N 1
ATOM 2901 C CA . VAL A 1 376 ? -22.105 -6.420 29.162 1.00 94.12 376 VAL A CA 1
ATOM 2902 C C . VAL A 1 376 ? -22.902 -5.461 28.270 1.00 94.12 376 VAL A C 1
ATOM 2904 O O . VAL A 1 376 ? -23.967 -5.842 27.771 1.00 94.12 376 VAL A O 1
ATOM 2907 N N . PRO A 1 377 ? -22.426 -4.220 28.059 1.00 89.31 377 PRO A N 1
ATOM 2908 C CA . PRO A 1 377 ? -22.988 -3.303 27.074 1.00 89.31 377 PRO A CA 1
ATOM 2909 C C . PRO A 1 377 ? -23.016 -3.916 25.672 1.00 89.31 377 PRO A C 1
ATOM 2911 O O . PRO A 1 377 ? -22.099 -4.629 25.270 1.00 89.31 377 PRO A O 1
ATOM 2914 N N . GLY A 1 378 ? -24.061 -3.621 24.902 1.00 88.62 378 GLY A N 1
ATOM 2915 C CA . GLY A 1 378 ? -24.171 -4.071 23.516 1.00 88.62 378 GLY A CA 1
ATOM 2916 C C . GLY A 1 378 ? -24.305 -5.589 23.372 1.00 88.62 378 GLY A C 1
ATOM 2917 O O . GLY A 1 378 ? -25.113 -6.233 24.050 1.00 88.62 378 GLY A O 1
ATOM 2918 N N . HIS A 1 379 ? -23.534 -6.146 22.436 1.00 90.81 379 HIS A N 1
ATOM 2919 C CA . HIS A 1 379 ? -23.494 -7.573 22.133 1.00 90.81 379 HIS A CA 1
ATOM 2920 C C . HIS A 1 379 ? -22.234 -8.211 22.753 1.00 90.81 379 HIS A C 1
ATOM 2922 O O . HIS A 1 379 ? -21.142 -7.710 22.494 1.00 90.81 379 HIS A O 1
ATOM 2928 N N . PRO A 1 380 ? -22.325 -9.362 23.455 1.00 91.81 380 PRO A N 1
ATOM 2929 C CA . PRO A 1 380 ? -21.192 -9.982 24.157 1.00 91.81 380 PRO A CA 1
ATOM 2930 C C . PRO A 1 380 ? -19.915 -10.243 23.353 1.00 91.81 380 PRO A C 1
ATOM 2932 O O . PRO A 1 380 ? -18.828 -10.287 23.911 1.00 91.81 380 PRO A O 1
ATOM 2935 N N . LEU A 1 381 ? -20.049 -10.456 22.046 1.00 89.44 381 LEU A N 1
ATOM 2936 C CA . LEU A 1 381 ? -18.932 -10.716 21.129 1.00 89.44 381 LEU A CA 1
ATOM 2937 C C . LEU A 1 381 ? -18.455 -9.490 20.332 1.00 89.44 381 LEU A C 1
ATOM 2939 O O . LEU A 1 381 ? -17.562 -9.631 19.500 1.00 89.44 381 LEU A O 1
ATOM 2943 N N . VAL A 1 382 ? -19.040 -8.306 20.537 1.00 85.81 382 VAL A N 1
ATOM 2944 C CA . VAL A 1 382 ? -18.692 -7.097 19.774 1.00 85.81 382 VAL A CA 1
ATOM 2945 C C . VAL A 1 382 ? -17.926 -6.138 20.675 1.00 85.81 382 VAL A C 1
ATOM 2947 O O . VAL A 1 382 ? -18.497 -5.590 21.609 1.00 85.81 382 VAL A O 1
ATOM 2950 N N . ALA A 1 383 ? -16.640 -5.932 20.374 1.00 77.56 383 ALA A N 1
ATOM 2951 C CA . ALA A 1 383 ? -15.759 -4.989 21.071 1.00 77.56 383 ALA A CA 1
ATOM 2952 C C . ALA A 1 383 ? -15.650 -5.187 22.605 1.00 77.56 383 ALA A C 1
ATOM 2954 O O . ALA A 1 383 ? -15.302 -4.252 23.320 1.00 77.56 383 ALA A O 1
ATOM 2955 N N . GLU A 1 384 ? -15.896 -6.403 23.112 1.00 87.06 384 GLU A N 1
ATOM 2956 C CA . GLU A 1 384 ? -15.847 -6.722 24.546 1.00 87.06 384 GLU A CA 1
ATOM 2957 C C . GLU A 1 384 ? -14.660 -7.644 24.882 1.00 87.06 384 GLU A C 1
ATOM 2959 O O . GLU A 1 384 ? -14.697 -8.869 24.714 1.00 87.06 384 GLU A O 1
ATOM 2964 N N . ARG A 1 385 ? -13.571 -7.035 25.362 1.00 86.44 385 ARG A N 1
ATOM 2965 C CA . ARG A 1 385 ? -12.279 -7.701 25.577 1.00 86.44 385 ARG A CA 1
ATOM 2966 C C . ARG A 1 385 ? -12.306 -8.742 26.698 1.00 86.44 385 ARG A C 1
ATOM 2968 O O . ARG A 1 385 ? -11.704 -9.802 26.537 1.00 86.44 385 ARG A O 1
ATOM 2975 N N . ALA A 1 386 ? -13.031 -8.499 27.794 1.00 90.50 386 ALA A N 1
ATOM 2976 C CA . ALA A 1 386 ? -13.103 -9.458 28.902 1.00 90.50 386 ALA A CA 1
ATOM 2977 C C . ALA A 1 386 ? -13.758 -10.780 28.468 1.00 90.50 386 ALA A C 1
ATOM 2979 O O . ALA A 1 386 ? -13.320 -11.859 28.867 1.00 90.50 386 ALA A O 1
ATOM 2980 N N . VAL A 1 387 ? -14.769 -10.709 27.595 1.00 93.12 387 VAL A N 1
ATOM 2981 C CA . VAL A 1 387 ? -15.422 -11.897 27.026 1.00 93.12 387 VAL A CA 1
ATOM 2982 C C . VAL A 1 387 ? -14.467 -12.660 26.112 1.00 93.12 387 VAL A C 1
ATOM 2984 O O . VAL A 1 387 ? -14.400 -13.884 26.189 1.00 93.12 387 VAL A O 1
ATOM 2987 N N . GLN A 1 388 ? -13.678 -11.960 25.291 1.00 91.06 388 GLN A N 1
ATOM 2988 C CA . GLN A 1 388 ? -12.663 -12.603 24.450 1.00 91.06 388 GLN A CA 1
ATOM 2989 C C . GLN A 1 388 ? -11.621 -13.360 25.283 1.00 91.06 388 GLN A C 1
ATOM 2991 O O . GLN A 1 388 ? -11.319 -14.506 24.961 1.00 91.06 388 GLN A O 1
ATOM 2996 N N . ILE A 1 389 ? -11.109 -12.754 26.360 1.00 90.62 389 ILE A N 1
ATOM 2997 C CA . ILE A 1 389 ? -10.135 -13.395 27.262 1.00 90.62 389 ILE A CA 1
ATOM 2998 C C . ILE A 1 389 ? -10.755 -14.628 27.927 1.00 90.62 389 ILE A C 1
ATOM 3000 O O . ILE A 1 389 ? -10.147 -15.698 27.940 1.00 90.62 389 ILE A O 1
ATOM 3004 N N . LEU A 1 390 ? -11.994 -14.509 28.418 1.00 92.00 390 LEU A N 1
ATOM 3005 C CA . LEU A 1 390 ? -12.709 -15.621 29.040 1.00 92.00 390 LEU A CA 1
ATOM 3006 C C . LEU A 1 390 ? -12.901 -16.801 28.068 1.00 92.00 390 LEU A C 1
ATOM 3008 O O . LEU A 1 390 ? -12.787 -17.948 28.490 1.00 92.00 390 LEU A O 1
ATOM 3012 N N . LEU A 1 391 ? -13.145 -16.537 26.780 1.00 92.56 391 LEU A N 1
ATOM 3013 C CA . LEU A 1 391 ? -13.327 -17.566 25.746 1.00 92.56 391 LEU A CA 1
ATOM 3014 C C . LEU A 1 391 ? -12.013 -18.129 25.181 1.00 92.56 391 LEU A C 1
ATOM 3016 O O . LEU A 1 391 ? -12.016 -19.228 24.624 1.00 92.56 391 LEU A O 1
ATOM 3020 N N . ALA A 1 392 ? -10.903 -17.397 25.291 1.00 91.12 392 ALA A N 1
ATOM 3021 C CA . ALA A 1 392 ? -9.627 -17.771 24.679 1.00 91.12 392 ALA A CA 1
ATOM 3022 C C . ALA A 1 392 ? -9.003 -19.038 25.289 1.00 91.12 392 ALA A C 1
ATOM 3024 O O . ALA A 1 392 ? -8.208 -19.711 24.629 1.00 91.12 392 ALA A O 1
ATOM 3025 N N . GLN A 1 393 ? -9.360 -19.381 26.528 1.00 84.94 393 GLN A N 1
ATOM 3026 C CA . GLN A 1 393 ? -8.799 -20.521 27.247 1.00 84.94 393 GLN A CA 1
ATOM 3027 C C . GLN A 1 393 ? -9.880 -21.332 27.979 1.00 84.94 393 GLN A C 1
ATOM 3029 O O . GLN A 1 393 ? -10.854 -20.762 28.467 1.00 84.94 393 GLN A O 1
ATOM 3034 N N . PRO A 1 394 ? -9.732 -22.667 28.077 1.00 86.69 394 PRO A N 1
ATOM 3035 C CA . PRO A 1 394 ? -10.653 -23.498 28.842 1.00 86.69 394 PRO A CA 1
ATOM 3036 C C . PRO A 1 394 ? -10.437 -23.314 30.349 1.00 86.69 394 PRO A C 1
ATOM 3038 O O . PRO A 1 394 ? -9.302 -23.333 30.825 1.00 86.69 394 PRO A O 1
ATOM 3041 N N . HIS A 1 395 ? -11.531 -23.240 31.108 1.00 89.38 395 HIS A N 1
ATOM 3042 C CA . HIS A 1 395 ? -11.512 -23.108 32.568 1.00 89.38 395 HIS A CA 1
ATOM 3043 C C . HIS A 1 395 ? -12.023 -24.408 33.209 1.00 89.38 395 HIS A C 1
ATOM 3045 O O . HIS A 1 395 ? -13.203 -24.735 33.076 1.00 89.38 395 HIS A O 1
ATOM 3051 N N . PRO A 1 396 ? -11.167 -25.219 33.861 1.00 88.25 396 PRO A N 1
ATOM 3052 C CA . PRO A 1 396 ? -11.595 -26.487 34.447 1.00 88.25 396 PRO A CA 1
ATOM 3053 C C . PRO A 1 396 ? -12.737 -26.304 35.456 1.00 88.25 396 PRO A C 1
ATOM 3055 O O . PRO A 1 396 ? -12.590 -25.584 36.436 1.00 88.25 396 PRO A O 1
ATOM 3058 N N . GLY A 1 397 ? -13.867 -26.980 35.230 1.00 88.62 397 GLY A N 1
ATOM 3059 C CA . GLY A 1 397 ? -15.040 -26.904 36.111 1.00 88.62 397 GLY A CA 1
ATOM 3060 C C . GLY A 1 397 ? -15.988 -25.730 35.839 1.00 88.62 397 GLY A C 1
ATOM 3061 O O . GLY A 1 397 ? -17.050 -25.686 36.457 1.00 88.62 397 GLY A O 1
ATOM 3062 N N . VAL A 1 398 ? -15.656 -24.843 34.892 1.00 92.88 398 VAL A N 1
ATOM 3063 C CA . VAL A 1 398 ? -16.498 -23.712 34.484 1.00 92.88 398 VAL A CA 1
ATOM 3064 C C . VAL A 1 398 ? -16.801 -23.786 32.988 1.00 92.88 398 VAL A C 1
ATOM 3066 O O . VAL A 1 398 ? -15.905 -23.763 32.146 1.00 92.88 398 VAL A O 1
ATOM 3069 N N . GLU A 1 399 ? -18.082 -23.862 32.650 1.00 94.75 399 GLU A N 1
ATOM 3070 C CA . GLU A 1 399 ? -18.590 -23.725 31.287 1.00 94.75 399 GLU A CA 1
ATOM 3071 C C . GLU A 1 399 ? -18.965 -22.263 31.017 1.00 94.75 399 GLU A C 1
ATOM 3073 O O . GLU A 1 399 ? -19.479 -21.574 31.895 1.00 94.75 399 GLU A O 1
ATOM 3078 N N . VAL A 1 400 ? -18.700 -21.769 29.810 1.00 94.50 400 VAL A N 1
ATOM 3079 C CA . VAL A 1 400 ? -19.014 -20.390 29.418 1.00 94.50 400 VAL A CA 1
ATOM 3080 C C . VAL A 1 400 ? -20.060 -20.431 28.315 1.00 94.50 400 VAL A C 1
ATOM 3082 O O . VAL A 1 400 ? -19.812 -20.982 27.243 1.00 94.50 400 VAL A O 1
ATOM 3085 N N . GLU A 1 401 ? -21.221 -19.833 28.569 1.00 94.62 401 GLU A N 1
ATOM 3086 C CA . GLU A 1 401 ? -22.327 -19.750 27.616 1.00 94.62 401 GLU A CA 1
ATOM 3087 C C . GLU A 1 401 ? -22.542 -18.298 27.195 1.00 94.62 401 GLU A C 1
ATOM 3089 O O . GLU A 1 401 ? -22.766 -17.422 28.028 1.00 94.62 401 GLU A O 1
ATOM 3094 N N . VAL A 1 402 ? -22.494 -18.029 25.890 1.00 94.38 402 VAL A N 1
ATOM 3095 C CA . VAL A 1 402 ? -22.715 -16.685 25.344 1.00 94.38 402 VAL A CA 1
ATOM 3096 C C . VAL A 1 402 ? -24.149 -16.566 24.841 1.00 94.38 402 VAL A C 1
ATOM 3098 O O . VAL A 1 402 ? -24.553 -17.246 23.898 1.00 94.38 402 VAL A O 1
ATOM 3101 N N . GLY A 1 403 ? -24.917 -15.693 25.482 1.00 89.56 403 GLY A N 1
ATOM 3102 C CA . GLY A 1 403 ? -26.273 -15.331 25.101 1.00 89.56 403 GLY A CA 1
ATOM 3103 C C . GLY A 1 403 ? -26.330 -14.239 24.024 1.00 89.56 403 GLY A C 1
ATOM 3104 O O . GLY A 1 403 ? -25.313 -13.648 23.655 1.00 89.56 403 GLY A O 1
ATOM 3105 N N . PRO A 1 404 ? -27.536 -13.946 23.507 1.00 87.25 404 PRO A N 1
ATOM 3106 C CA . PRO A 1 404 ? -27.726 -12.910 22.503 1.00 87.25 404 PRO A CA 1
ATOM 3107 C C . PRO A 1 404 ? -27.569 -11.499 23.093 1.00 87.25 404 PRO A C 1
ATOM 3109 O O . PRO A 1 404 ? -27.766 -11.260 24.289 1.00 87.25 404 PRO A O 1
ATOM 3112 N N . GLY A 1 405 ? -27.294 -10.542 22.213 1.00 86.75 405 GLY A N 1
ATOM 3113 C CA . GLY A 1 405 ? -27.351 -9.106 22.478 1.00 86.75 405 GLY A CA 1
ATOM 3114 C C . GLY A 1 405 ? -27.681 -8.350 21.195 1.00 86.75 405 GLY A C 1
ATOM 3115 O O . GLY A 1 405 ? -27.540 -8.902 20.109 1.00 86.75 405 GLY A O 1
ATOM 3116 N N . GLN A 1 406 ? -28.132 -7.104 21.299 1.00 88.00 406 GLN A N 1
ATOM 3117 C CA . GLN A 1 406 ? -28.224 -6.221 20.135 1.00 88.00 406 GLN A CA 1
ATOM 3118 C C . GLN A 1 406 ? -26.916 -5.438 20.007 1.00 88.00 406 GLN A C 1
ATOM 3120 O O . GLN A 1 406 ? -26.442 -4.870 20.993 1.00 88.00 406 GLN A O 1
ATOM 3125 N N . SER A 1 407 ? -26.324 -5.413 18.813 1.00 86.31 407 SER A N 1
ATOM 3126 C CA . SER A 1 407 ? -25.118 -4.622 18.563 1.00 86.31 407 SER A CA 1
ATOM 3127 C C . SER A 1 407 ? -25.482 -3.173 18.236 1.00 86.31 407 SER A C 1
ATOM 3129 O O . SER A 1 407 ? -26.561 -2.893 17.709 1.00 86.31 407 SER A O 1
ATOM 3131 N N . PHE A 1 408 ? -24.555 -2.241 18.475 1.00 83.19 408 PHE A N 1
ATOM 3132 C CA . PHE A 1 408 ? -24.679 -0.881 17.944 1.00 83.19 408 PHE A CA 1
ATOM 3133 C C . PHE A 1 408 ? -24.765 -0.889 16.409 1.00 83.19 408 PHE A C 1
ATOM 3135 O O . PHE A 1 408 ? -25.383 -0.000 15.830 1.00 83.19 408 PHE A O 1
ATOM 3142 N N . LEU A 1 409 ? -24.174 -1.901 15.759 1.00 86.06 409 LEU A N 1
ATOM 3143 C CA . LEU A 1 409 ? -24.122 -2.032 14.307 1.00 86.06 409 LEU A CA 1
ATOM 3144 C C . LEU A 1 409 ? -25.519 -2.143 13.692 1.00 86.06 409 LEU A C 1
ATOM 3146 O O . LEU A 1 409 ? -25.800 -1.466 12.708 1.00 86.06 409 LEU A O 1
ATOM 3150 N N . ASP A 1 410 ? -26.403 -2.943 14.293 1.00 84.88 410 ASP A N 1
ATOM 3151 C CA . ASP A 1 410 ? -27.765 -3.150 13.789 1.00 84.88 410 ASP A CA 1
ATOM 3152 C C . ASP A 1 410 ? -28.547 -1.831 13.781 1.00 84.88 410 ASP A C 1
ATOM 3154 O O . ASP A 1 410 ? -29.258 -1.502 12.830 1.00 84.88 410 ASP A O 1
ATOM 3158 N N . LEU A 1 411 ? -28.380 -1.042 14.846 1.00 86.12 411 LEU A N 1
ATOM 3159 C CA . LEU A 1 411 ? -29.033 0.254 14.981 1.00 86.12 411 LEU A CA 1
ATOM 3160 C C . LEU A 1 411 ? -28.399 1.296 14.070 1.00 86.12 411 LEU A C 1
ATOM 3162 O O . LEU A 1 411 ? -29.124 2.003 13.373 1.00 86.12 411 LEU A O 1
ATOM 3166 N N . ALA A 1 412 ? -27.070 1.370 14.029 1.00 87.75 412 ALA A N 1
ATOM 3167 C CA . ALA A 1 412 ? -26.359 2.300 13.166 1.00 87.75 412 ALA A CA 1
ATOM 3168 C C . ALA A 1 412 ? -26.691 2.047 11.689 1.00 87.75 412 ALA A C 1
ATOM 3170 O O . ALA A 1 412 ? -27.013 2.995 10.977 1.00 87.75 412 ALA A O 1
ATOM 3171 N N . ALA A 1 413 ? -26.718 0.785 11.247 1.00 90.06 413 ALA A N 1
ATOM 3172 C CA . ALA A 1 413 ? -27.096 0.420 9.886 1.00 90.06 413 ALA A CA 1
ATOM 3173 C C . ALA A 1 413 ? -28.534 0.850 9.556 1.00 90.06 413 ALA A C 1
ATOM 3175 O O . ALA A 1 413 ? -28.770 1.512 8.543 1.00 90.06 413 ALA A O 1
ATOM 3176 N N . ALA A 1 414 ? -29.481 0.569 10.458 1.00 88.56 414 ALA A N 1
ATOM 3177 C CA . ALA A 1 414 ? -30.871 0.985 10.298 1.00 88.56 414 ALA A CA 1
ATOM 3178 C C . ALA A 1 414 ? -31.034 2.516 10.245 1.00 88.56 414 ALA A C 1
ATOM 3180 O O . ALA A 1 414 ? -31.842 3.017 9.465 1.00 88.56 414 ALA A O 1
ATOM 3181 N N . ARG A 1 415 ? -30.269 3.276 11.047 1.00 88.56 415 ARG A N 1
ATOM 3182 C CA . ARG A 1 415 ? -30.322 4.751 11.047 1.00 88.56 415 ARG A CA 1
ATOM 3183 C C . ARG A 1 415 ? -29.646 5.377 9.835 1.00 88.56 415 ARG A C 1
ATOM 3185 O O . ARG A 1 415 ? -30.122 6.393 9.338 1.00 88.56 415 ARG A O 1
ATOM 3192 N N . LEU A 1 416 ? -28.559 4.777 9.363 1.00 91.31 416 LEU A N 1
ATOM 3193 C CA . LEU A 1 416 ? -27.846 5.213 8.164 1.00 91.31 416 LEU A CA 1
ATOM 3194 C C . LEU A 1 416 ? -28.559 4.790 6.872 1.00 91.31 416 LEU A C 1
ATOM 3196 O O . LEU A 1 416 ? -28.227 5.312 5.811 1.00 91.31 416 LEU A O 1
ATOM 3200 N N . GLY A 1 417 ? -29.538 3.882 6.959 1.00 92.19 417 GLY A N 1
ATOM 3201 C CA . GLY A 1 417 ? -30.277 3.369 5.807 1.00 92.19 417 GLY A CA 1
ATOM 3202 C C . GLY A 1 417 ? -29.407 2.522 4.883 1.00 92.19 417 GLY A C 1
ATOM 3203 O O . GLY A 1 417 ? -29.582 2.582 3.670 1.00 92.19 417 GLY A O 1
ATOM 3204 N N . ILE A 1 418 ? -28.451 1.785 5.452 1.00 93.69 418 ILE A N 1
ATOM 3205 C CA . ILE A 1 418 ? -27.520 0.937 4.701 1.00 93.69 418 ILE A CA 1
ATOM 3206 C C . ILE A 1 418 ? -27.905 -0.533 4.841 1.00 93.69 418 ILE A C 1
ATOM 3208 O O . ILE A 1 418 ? -28.411 -0.953 5.886 1.00 93.69 418 ILE A O 1
ATOM 3212 N N . ASP A 1 419 ? -27.623 -1.317 3.806 1.00 91.06 419 ASP A N 1
ATOM 3213 C CA . ASP A 1 419 ? -27.736 -2.771 3.845 1.00 91.06 419 ASP A CA 1
ATOM 3214 C C . ASP A 1 419 ? -26.333 -3.383 4.012 1.00 91.06 419 ASP A C 1
ATOM 3216 O O . ASP A 1 419 ? -25.517 -3.299 3.093 1.00 91.06 419 ASP A O 1
ATOM 3220 N N . PRO A 1 420 ? -26.017 -4.023 5.156 1.00 90.00 420 PRO A N 1
ATOM 3221 C CA . PRO A 1 420 ? -24.732 -4.691 5.359 1.00 90.00 420 PRO A CA 1
ATOM 3222 C C . PRO A 1 420 ? -24.380 -5.744 4.295 1.00 90.00 420 PRO A C 1
ATOM 3224 O O . PRO A 1 420 ? -23.203 -6.074 4.142 1.00 90.00 420 PRO A O 1
ATOM 3227 N N . VAL A 1 421 ? -25.366 -6.272 3.554 1.00 92.19 421 VAL A N 1
ATOM 3228 C CA . VAL A 1 421 ? -25.154 -7.219 2.444 1.00 92.19 421 VAL A CA 1
ATOM 3229 C C . VAL A 1 421 ? -24.436 -6.570 1.256 1.00 92.19 421 VAL A C 1
ATOM 3231 O O . VAL A 1 421 ? -23.740 -7.272 0.523 1.00 92.19 421 VAL A O 1
ATOM 3234 N N . GLU A 1 422 ? -24.533 -5.247 1.087 1.00 90.38 422 GLU A N 1
ATOM 3235 C CA . GLU A 1 422 ? -23.784 -4.501 0.059 1.00 90.38 422 GLU A CA 1
ATOM 3236 C C . GLU A 1 422 ? -22.265 -4.538 0.299 1.00 90.38 422 GLU A C 1
ATOM 3238 O O . GLU A 1 422 ? -21.481 -4.281 -0.614 1.00 90.38 422 GLU A O 1
ATOM 3243 N N . GLY A 1 423 ? -21.849 -4.930 1.506 1.00 93.00 423 GLY A N 1
ATOM 3244 C CA . GLY A 1 423 ? -20.461 -5.098 1.899 1.00 93.00 423 GLY A CA 1
ATOM 3245 C C . GLY A 1 423 ? -20.107 -4.192 3.071 1.00 93.00 423 GLY A C 1
ATOM 3246 O O . GLY A 1 423 ? -20.268 -2.975 3.004 1.00 93.00 423 GLY A O 1
ATOM 3247 N N . LEU A 1 424 ? -19.605 -4.795 4.148 1.00 94.31 424 LEU A N 1
ATOM 3248 C CA . LEU A 1 424 ? -19.383 -4.134 5.429 1.00 94.31 424 LEU A CA 1
ATOM 3249 C C . LEU A 1 424 ? -18.009 -4.488 6.012 1.00 94.31 424 LEU A C 1
ATOM 3251 O O . LEU A 1 424 ? -17.656 -5.663 6.115 1.00 94.31 424 LEU A O 1
ATOM 3255 N N . LEU A 1 425 ? -17.286 -3.471 6.470 1.00 95.12 425 LEU A N 1
ATOM 3256 C CA . LEU A 1 425 ? -16.118 -3.570 7.332 1.00 95.12 425 LEU A CA 1
ATOM 3257 C C . LEU A 1 425 ? -16.456 -3.010 8.712 1.00 95.12 425 LEU A C 1
ATOM 3259 O O . LEU A 1 425 ? -17.007 -1.918 8.837 1.00 95.12 425 LEU A O 1
ATOM 3263 N N . LEU A 1 426 ? -16.096 -3.760 9.749 1.00 93.50 426 LEU A N 1
ATOM 3264 C CA . LEU A 1 426 ? -16.113 -3.301 11.130 1.00 93.50 426 LEU A CA 1
ATOM 3265 C C . LEU A 1 426 ? -14.681 -3.355 11.658 1.00 93.50 426 LEU A C 1
ATOM 3267 O O . LEU A 1 426 ? -14.106 -4.436 11.779 1.00 93.50 426 LEU A O 1
ATOM 3271 N N . LEU A 1 427 ? -14.117 -2.184 11.928 1.00 94.44 427 LEU A N 1
ATOM 3272 C CA . LEU A 1 427 ? -12.729 -1.984 12.320 1.00 94.44 427 LEU A CA 1
ATOM 3273 C C . LEU A 1 427 ? -12.649 -1.350 13.712 1.00 94.44 427 LEU A C 1
ATOM 3275 O O . LEU A 1 427 ? -13.597 -0.729 14.200 1.00 94.44 427 LEU A O 1
ATOM 3279 N N . ASP A 1 428 ? -11.498 -1.528 14.342 1.00 90.31 428 ASP A N 1
ATOM 3280 C CA . ASP A 1 428 ? -11.174 -0.988 15.656 1.00 90.31 428 ASP A CA 1
ATOM 3281 C C . ASP A 1 428 ? -10.351 0.296 15.490 1.00 90.31 428 ASP A C 1
ATOM 3283 O O . ASP A 1 428 ? -9.294 0.264 14.862 1.00 90.31 428 ASP A O 1
ATOM 3287 N N . GLY A 1 429 ? -10.828 1.417 16.038 1.00 91.00 429 GLY A N 1
ATOM 3288 C CA . GLY A 1 429 ? -10.133 2.703 16.001 1.00 91.00 429 GLY A CA 1
ATOM 3289 C C . GLY A 1 429 ? -8.808 2.725 16.767 1.00 91.00 429 GLY A C 1
ATOM 3290 O O . GLY A 1 429 ? -7.948 3.533 16.433 1.00 91.00 429 GLY A O 1
ATOM 3291 N N . LEU A 1 430 ? -8.608 1.827 17.738 1.00 87.69 430 LEU A N 1
ATOM 3292 C CA . LEU A 1 430 ? -7.354 1.708 18.492 1.00 87.69 430 LEU A CA 1
ATOM 3293 C C . LEU A 1 430 ? -6.242 0.988 17.733 1.00 87.69 430 LEU A C 1
ATOM 3295 O O . LEU A 1 430 ? -5.063 1.182 18.021 1.00 87.69 430 LEU A O 1
ATOM 3299 N N . ALA A 1 431 ? -6.621 0.122 16.798 1.00 88.56 431 ALA A N 1
ATOM 3300 C CA . ALA A 1 431 ? -5.711 -0.745 16.056 1.00 88.56 431 ALA A CA 1
ATOM 3301 C C . ALA A 1 431 ? -5.911 -0.611 14.540 1.00 88.56 431 ALA A C 1
ATOM 3303 O O . ALA A 1 431 ? -5.622 -1.548 13.789 1.00 88.56 431 ALA A O 1
ATOM 3304 N N . LEU A 1 432 ? -6.437 0.537 14.100 1.00 92.88 432 LEU A N 1
ATOM 3305 C CA . LEU A 1 432 ? -6.741 0.799 12.703 1.00 92.88 432 LEU A CA 1
ATOM 3306 C C . LEU A 1 432 ? -5.447 0.865 11.897 1.00 92.88 432 LEU A C 1
ATOM 3308 O O . LEU A 1 432 ? -4.518 1.592 12.244 1.00 92.88 432 LEU A O 1
ATOM 3312 N N . ARG A 1 433 ? -5.404 0.128 10.790 1.00 91.62 433 ARG A N 1
ATOM 3313 C CA . ARG A 1 433 ? -4.297 0.180 9.838 1.00 91.62 433 ARG A CA 1
ATOM 3314 C C . ARG A 1 433 ? -4.806 0.424 8.427 1.00 91.62 433 ARG A C 1
ATOM 3316 O O . ARG A 1 433 ? -5.895 -0.023 8.062 1.00 91.62 433 ARG A O 1
ATOM 3323 N N . HIS A 1 434 ? -3.992 1.097 7.619 1.00 88.75 434 HIS A N 1
ATOM 3324 C CA . HIS A 1 434 ? -4.354 1.450 6.247 1.00 88.75 434 HIS A CA 1
ATOM 3325 C C . HIS A 1 434 ? -4.615 0.218 5.358 1.00 88.75 434 HIS A C 1
ATOM 3327 O O . HIS A 1 434 ? -5.487 0.269 4.496 1.00 88.75 434 HIS A O 1
ATOM 3333 N N . ASP A 1 435 ? -3.929 -0.910 5.598 1.00 89.00 435 ASP A N 1
ATOM 3334 C CA . ASP A 1 435 ? -4.050 -2.160 4.826 1.00 89.00 435 ASP A CA 1
ATOM 3335 C C . ASP A 1 435 ? -5.415 -2.852 4.980 1.00 89.00 435 ASP A C 1
ATOM 3337 O O . ASP A 1 435 ? -5.754 -3.748 4.208 1.00 89.00 435 ASP A O 1
ATOM 3341 N N . GLN A 1 436 ? -6.206 -2.445 5.975 1.00 91.56 436 GLN A N 1
ATOM 3342 C CA . GLN A 1 436 ? -7.540 -2.986 6.240 1.00 91.56 436 GLN A CA 1
ATOM 3343 C C . GLN A 1 436 ? -8.652 -2.202 5.535 1.00 91.56 436 GLN A C 1
ATOM 3345 O O . GLN A 1 436 ? -9.796 -2.660 5.498 1.00 91.56 436 GLN A O 1
ATOM 3350 N N . LEU A 1 437 ? -8.347 -1.009 5.020 1.00 91.88 437 LEU A N 1
ATOM 3351 C CA . LEU A 1 437 ? -9.337 -0.127 4.418 1.00 91.88 437 LEU A CA 1
ATOM 3352 C C . LEU A 1 437 ? -9.722 -0.622 3.023 1.00 91.88 437 LEU A C 1
ATOM 3354 O O . LEU A 1 437 ? -8.876 -0.989 2.212 1.00 91.88 437 LEU A O 1
ATOM 3358 N N . ASN A 1 438 ? -11.018 -0.571 2.722 1.00 92.38 438 ASN A N 1
ATOM 3359 C CA . ASN A 1 438 ? -11.525 -0.796 1.376 1.00 92.38 438 ASN A CA 1
ATOM 3360 C C . ASN A 1 438 ? -12.528 0.310 1.029 1.00 92.38 438 ASN A C 1
ATOM 3362 O O . ASN A 1 438 ? -13.604 0.353 1.633 1.00 92.38 438 ASN A O 1
ATOM 3366 N N . PRO A 1 439 ? -12.227 1.176 0.046 1.00 93.44 439 PRO A N 1
ATOM 3367 C CA . PRO A 1 439 ? -13.070 2.323 -0.263 1.00 93.44 439 PRO A CA 1
ATOM 3368 C C . PRO A 1 439 ? -14.414 1.942 -0.882 1.00 93.44 439 PRO A C 1
ATOM 3370 O O . PRO A 1 439 ? -15.277 2.797 -1.027 1.00 93.44 439 PRO A O 1
ATOM 3373 N N . ARG A 1 440 ? -14.637 0.674 -1.238 1.00 92.06 440 ARG A N 1
ATOM 3374 C CA . ARG A 1 440 ? -15.894 0.197 -1.833 1.00 92.06 440 ARG A CA 1
ATOM 3375 C C . ARG A 1 440 ? -16.899 -0.308 -0.809 1.00 92.06 440 ARG A C 1
ATOM 3377 O O . ARG A 1 440 ? -18.036 -0.573 -1.185 1.00 92.06 440 ARG A O 1
ATOM 3384 N N . LEU A 1 441 ? -16.485 -0.494 0.442 1.00 94.56 441 LEU A N 1
ATOM 3385 C CA . LEU A 1 441 ? -17.300 -1.125 1.477 1.00 94.56 441 LEU A CA 1
ATOM 3386 C C . LEU A 1 441 ? -17.777 -0.093 2.497 1.00 94.56 441 LEU A C 1
ATOM 3388 O O . LEU A 1 441 ? -17.082 0.877 2.802 1.00 94.56 441 LEU A O 1
ATOM 3392 N N . HIS A 1 442 ? -18.957 -0.331 3.067 1.00 96.50 442 HIS A N 1
ATOM 3393 C CA . HIS A 1 442 ? -19.414 0.407 4.238 1.00 96.50 442 HIS A CA 1
ATOM 3394 C C . HIS A 1 442 ? -18.440 0.148 5.380 1.00 96.50 442 HIS A C 1
ATOM 3396 O O . HIS A 1 442 ? -18.270 -1.002 5.769 1.00 96.50 442 HIS A O 1
ATOM 3402 N N . THR A 1 443 ? -17.810 1.179 5.935 1.00 96.81 443 THR A N 1
ATOM 3403 C CA . THR A 1 443 ? -16.807 0.983 6.989 1.00 96.81 443 THR A CA 1
ATOM 3404 C C . THR A 1 443 ? -17.271 1.626 8.287 1.00 96.81 443 THR A C 1
ATOM 3406 O O . THR A 1 443 ? -17.475 2.835 8.345 1.00 96.81 443 THR A O 1
ATOM 3409 N N . PHE A 1 444 ? -17.430 0.823 9.337 1.00 95.69 444 PHE A N 1
ATOM 3410 C CA . PHE A 1 444 ? -17.598 1.294 10.709 1.00 95.69 444 PHE A CA 1
ATOM 3411 C C . PHE A 1 444 ? -16.283 1.164 11.458 1.00 95.69 444 PHE A C 1
ATOM 3413 O O . PHE A 1 444 ? -15.674 0.099 11.460 1.00 95.69 444 PHE A O 1
ATOM 3420 N N . ILE A 1 445 ? -15.879 2.232 12.131 1.00 95.50 445 ILE A N 1
ATOM 3421 C CA . ILE A 1 445 ? -14.718 2.264 13.013 1.00 95.50 445 ILE A CA 1
ATOM 3422 C C . ILE A 1 445 ? -15.251 2.518 14.420 1.00 95.50 445 ILE A C 1
ATOM 3424 O O . ILE A 1 445 ? -15.769 3.597 14.724 1.00 95.50 445 ILE A O 1
ATOM 3428 N N . ALA A 1 446 ? -15.200 1.477 15.244 1.00 90.94 446 ALA A N 1
ATOM 3429 C CA . ALA A 1 446 ? -15.626 1.516 16.635 1.00 90.94 446 ALA A CA 1
ATOM 3430 C C . ALA A 1 446 ? -14.498 2.037 17.539 1.00 90.94 446 ALA A C 1
ATOM 3432 O O . ALA A 1 446 ? -13.374 2.242 17.090 1.00 90.94 446 ALA A O 1
ATOM 3433 N N . GLN A 1 447 ? -14.800 2.218 18.827 1.00 86.06 447 GLN A N 1
ATOM 3434 C CA . GLN A 1 447 ? -13.823 2.605 19.854 1.00 86.06 447 GLN A CA 1
ATOM 3435 C C . GLN A 1 447 ? -13.131 3.957 19.590 1.00 86.06 447 GLN A C 1
ATOM 3437 O O . GLN A 1 447 ? -11.995 4.169 19.998 1.00 86.06 447 GLN A O 1
ATOM 3442 N N . VAL A 1 448 ? -13.831 4.911 18.968 1.00 90.00 448 VAL A N 1
ATOM 3443 C CA . VAL A 1 448 ? -13.335 6.287 18.779 1.00 90.00 448 VAL A CA 1
ATOM 3444 C C . VAL A 1 448 ? -13.684 7.116 20.016 1.00 90.00 448 VAL A C 1
ATOM 3446 O O . VAL A 1 448 ? -14.556 7.976 19.971 1.00 90.00 448 VAL A O 1
ATOM 3449 N N . TYR A 1 449 ? -13.080 6.789 21.160 1.00 83.38 449 TYR A N 1
ATOM 3450 C CA . TYR A 1 449 ? -13.572 7.261 22.462 1.00 83.38 449 TYR A CA 1
ATOM 3451 C C . TYR A 1 449 ? -13.122 8.667 22.859 1.00 83.38 449 TYR A C 1
ATOM 3453 O O . TYR A 1 449 ? -13.702 9.258 23.768 1.00 83.38 449 TYR A O 1
ATOM 3461 N N . ASP A 1 450 ? -12.092 9.203 22.213 1.00 83.75 450 ASP A N 1
ATOM 3462 C CA . ASP A 1 450 ? -11.610 10.550 22.467 1.00 83.75 450 ASP A CA 1
ATOM 3463 C C . ASP A 1 450 ? -11.044 11.197 21.199 1.00 83.75 450 ASP A C 1
ATOM 3465 O O . ASP A 1 450 ? -10.998 10.617 20.110 1.00 83.75 450 ASP A O 1
ATOM 3469 N N . ARG A 1 451 ? -10.618 12.449 21.354 1.00 87.62 451 ARG A N 1
ATOM 3470 C CA . ARG A 1 451 ? -10.060 13.255 20.269 1.00 87.62 451 ARG A CA 1
ATOM 3471 C C . ARG A 1 451 ? -8.708 12.745 19.769 1.00 87.62 451 ARG A C 1
ATOM 3473 O O . ARG A 1 451 ? -8.406 12.945 18.597 1.00 87.62 451 ARG A O 1
ATOM 3480 N N . ALA A 1 452 ? -7.903 12.107 20.619 1.00 84.69 452 ALA A N 1
ATOM 3481 C CA . ALA A 1 452 ? -6.614 11.558 20.209 1.00 84.69 452 ALA A CA 1
ATOM 3482 C C . ALA A 1 452 ? -6.830 10.369 19.266 1.00 84.69 452 ALA A C 1
ATOM 3484 O O . ALA A 1 452 ? -6.288 10.364 18.163 1.00 84.69 452 ALA A O 1
ATOM 3485 N N . VAL A 1 453 ? -7.719 9.439 19.628 1.00 88.81 453 VAL A N 1
ATOM 3486 C CA . VAL A 1 453 ? -8.100 8.321 18.752 1.00 88.81 453 VAL A CA 1
ATOM 3487 C C . VAL A 1 453 ? -8.759 8.829 17.472 1.00 88.81 453 VAL A C 1
ATOM 3489 O O . VAL A 1 453 ? -8.414 8.379 16.382 1.00 88.81 453 VAL A O 1
ATOM 3492 N N . ALA A 1 454 ? -9.657 9.815 17.565 1.00 92.38 454 ALA A N 1
ATOM 3493 C CA . ALA A 1 454 ? -10.256 10.430 16.380 1.00 92.38 454 ALA A CA 1
ATOM 3494 C C . ALA A 1 454 ? -9.201 11.048 15.444 1.00 92.38 454 ALA A C 1
ATOM 3496 O O . ALA A 1 454 ? -9.330 10.949 14.225 1.00 92.38 454 ALA A O 1
ATOM 3497 N N . SER A 1 455 ? -8.139 11.647 15.994 1.00 91.06 455 SER A N 1
ATOM 3498 C CA . SER A 1 455 ? -7.020 12.181 15.214 1.00 91.06 455 SER A CA 1
ATOM 3499 C C . SER A 1 455 ? -6.238 11.077 14.496 1.00 91.06 455 SER A C 1
ATOM 3501 O O . SER A 1 455 ? -5.938 11.237 13.316 1.00 91.06 455 SER A O 1
ATOM 3503 N N . GLU A 1 456 ? -5.923 9.965 15.159 1.00 91.56 456 GLU A N 1
ATOM 3504 C CA . GLU A 1 456 ? -5.208 8.841 14.529 1.00 91.56 456 GLU A CA 1
ATOM 3505 C C . GLU A 1 456 ? -6.049 8.171 13.434 1.00 91.56 456 GLU A C 1
ATOM 3507 O O . GLU A 1 456 ? -5.574 7.925 12.321 1.00 91.56 456 GLU A O 1
ATOM 3512 N N . VAL A 1 457 ? -7.344 7.967 13.702 1.00 95.50 457 VAL A N 1
ATOM 3513 C CA . VAL A 1 457 ? -8.301 7.454 12.715 1.00 95.50 457 VAL A CA 1
ATOM 3514 C C . VAL A 1 457 ? -8.395 8.386 11.506 1.00 95.50 457 VAL A C 1
ATOM 3516 O O . VAL A 1 457 ? -8.344 7.920 10.367 1.00 95.50 457 VAL A O 1
ATOM 3519 N N . LYS A 1 458 ? -8.481 9.704 11.733 1.00 94.62 458 LYS A N 1
ATOM 3520 C CA . LYS A 1 458 ? -8.480 10.718 10.668 1.00 94.62 458 LYS A CA 1
ATOM 3521 C C . LYS A 1 458 ? -7.246 10.585 9.782 1.00 94.62 458 LYS A C 1
ATOM 3523 O O . LYS A 1 458 ? -7.389 10.521 8.565 1.00 94.62 458 LYS A O 1
ATOM 3528 N N . LEU A 1 459 ? -6.055 10.563 10.382 1.00 90.62 459 LEU A N 1
ATOM 3529 C CA . LEU A 1 459 ? -4.791 10.502 9.645 1.00 90.62 459 LEU A CA 1
ATOM 3530 C C . LEU A 1 459 ? -4.689 9.215 8.822 1.00 90.62 459 LEU A C 1
ATOM 3532 O O . LEU A 1 459 ? -4.342 9.280 7.646 1.00 90.62 459 LEU A O 1
ATOM 3536 N N . THR A 1 460 ? -5.087 8.081 9.402 1.00 93.56 460 THR A N 1
ATOM 3537 C CA . THR A 1 460 ? -5.095 6.784 8.708 1.00 93.56 460 THR A CA 1
ATOM 3538 C C . THR A 1 460 ? -6.057 6.784 7.518 1.00 93.56 460 THR A C 1
ATOM 3540 O O . THR A 1 460 ? -5.723 6.303 6.438 1.00 93.56 460 THR A O 1
ATOM 3543 N N . LEU A 1 461 ? -7.252 7.362 7.673 1.00 94.31 461 LEU A N 1
ATOM 3544 C CA . LEU A 1 461 ? -8.211 7.492 6.574 1.00 94.31 461 LEU A CA 1
ATOM 3545 C C . LEU A 1 461 ? -7.714 8.455 5.484 1.00 94.31 461 LEU A C 1
ATOM 3547 O O . LEU A 1 461 ? -7.931 8.190 4.304 1.00 94.31 461 LEU A O 1
ATOM 3551 N N . MET A 1 462 ? -7.015 9.534 5.847 1.00 91.56 462 MET A N 1
ATOM 3552 C CA . MET A 1 462 ? -6.470 10.518 4.899 1.00 91.56 462 MET A CA 1
ATOM 3553 C C . MET A 1 462 ? -5.382 9.957 3.967 1.00 91.56 462 MET A C 1
ATOM 3555 O O . MET A 1 462 ? -5.048 10.584 2.963 1.00 91.56 462 MET A O 1
ATOM 3559 N N . GLU A 1 463 ? -4.836 8.771 4.248 1.00 86.88 463 GLU A N 1
ATOM 3560 C CA . GLU A 1 463 ? -3.934 8.087 3.312 1.00 86.88 463 GLU A CA 1
ATOM 3561 C C . GLU A 1 463 ? -4.651 7.616 2.036 1.00 86.88 463 GLU A C 1
ATOM 3563 O O . GLU A 1 463 ? -4.024 7.490 0.977 1.00 86.88 463 GLU A O 1
ATOM 3568 N N . LEU A 1 464 ? -5.964 7.384 2.127 1.00 87.88 464 LEU A N 1
ATOM 3569 C CA . LEU A 1 464 ? -6.800 6.868 1.045 1.00 87.88 464 LEU A CA 1
ATOM 3570 C C . LEU A 1 464 ? -7.874 7.867 0.599 1.00 87.88 464 LEU A C 1
ATOM 3572 O O . LEU A 1 464 ? -8.112 8.023 -0.599 1.00 87.88 464 LEU A O 1
ATOM 3576 N N . TYR A 1 465 ? -8.522 8.537 1.549 1.00 91.25 465 TYR A N 1
ATOM 3577 C CA . TYR A 1 465 ? -9.623 9.459 1.301 1.00 91.25 465 TYR A CA 1
ATOM 3578 C C . TYR A 1 465 ? -9.143 10.919 1.310 1.00 91.25 465 TYR A C 1
ATOM 3580 O O . TYR A 1 465 ? -8.298 11.281 2.128 1.00 91.25 465 TYR A O 1
ATOM 3588 N N . PRO A 1 466 ? -9.711 11.788 0.457 1.00 90.69 466 PRO A N 1
ATOM 3589 C CA . PRO A 1 466 ? -9.527 13.228 0.556 1.00 90.69 466 PRO A CA 1
ATOM 3590 C C . PRO A 1 466 ? -9.931 13.755 1.934 1.00 90.69 466 PRO A C 1
ATOM 3592 O O . PRO A 1 466 ? -10.815 13.217 2.599 1.00 90.69 466 PRO A O 1
ATOM 3595 N N . ASP A 1 467 ? -9.331 14.862 2.345 1.00 90.25 467 ASP A N 1
ATOM 3596 C CA . ASP A 1 467 ? -9.627 15.511 3.622 1.00 90.25 467 ASP A CA 1
ATOM 3597 C C . ASP A 1 467 ? -11.067 16.036 3.730 1.00 90.25 467 ASP A C 1
ATOM 3599 O O . ASP A 1 467 ? -11.639 16.072 4.821 1.00 90.25 467 ASP A O 1
ATOM 3603 N N . GLU A 1 468 ? -11.662 16.416 2.602 1.00 91.12 468 GLU A N 1
ATOM 3604 C CA . GLU A 1 468 ? -13.059 16.842 2.488 1.00 91.12 468 GLU A CA 1
ATOM 3605 C C . GLU A 1 468 ? -14.053 15.677 2.365 1.00 91.12 468 GLU A C 1
ATOM 3607 O O . GLU A 1 468 ? -15.260 15.909 2.304 1.00 91.12 468 GLU A O 1
ATOM 3612 N N . TYR A 1 469 ? -13.579 14.425 2.346 1.00 94.75 469 TYR A N 1
ATOM 3613 C CA . TYR A 1 469 ? -14.450 13.262 2.201 1.00 94.75 469 TYR A CA 1
ATOM 3614 C C . TYR A 1 469 ? -15.470 13.197 3.344 1.00 94.75 469 TYR A C 1
ATOM 3616 O O . TYR A 1 469 ? -15.107 13.235 4.521 1.00 94.75 469 TYR A O 1
ATOM 3624 N N . GLU A 1 470 ? -16.756 13.114 3.002 1.00 96.31 470 GLU A N 1
ATOM 3625 C CA . GLU A 1 470 ? -17.825 13.135 3.996 1.00 96.31 470 GLU A CA 1
ATOM 3626 C C . GLU A 1 470 ? -17.928 11.803 4.741 1.00 96.31 470 GLU A C 1
ATOM 3628 O O . GLU A 1 470 ? -18.182 10.744 4.160 1.00 96.31 470 GLU A O 1
ATOM 3633 N N . VAL A 1 471 ? -17.832 11.885 6.061 1.00 97.31 471 VAL A N 1
ATOM 3634 C CA . VAL A 1 471 ? -18.023 10.777 6.996 1.00 97.31 471 VAL A CA 1
ATOM 3635 C C . VAL A 1 471 ? -19.179 11.092 7.939 1.00 97.31 471 VAL A C 1
ATOM 3637 O O . VAL A 1 471 ? -19.607 12.240 8.059 1.00 97.31 471 VAL A O 1
ATOM 3640 N N . VAL A 1 472 ? -19.732 10.076 8.598 1.00 97.44 472 VAL A N 1
ATOM 3641 C CA . VAL A 1 472 ? -20.784 10.264 9.604 1.00 97.44 472 VAL A CA 1
ATOM 3642 C C . VAL A 1 472 ? -20.255 9.845 10.962 1.00 97.44 472 VAL A C 1
ATOM 3644 O O . VAL A 1 472 ? -19.890 8.691 11.164 1.00 97.44 472 VAL A O 1
ATOM 3647 N N . VAL A 1 473 ? -20.249 10.773 11.908 1.00 96.06 473 VAL A N 1
ATOM 3648 C CA . VAL A 1 473 ? -19.919 10.490 13.303 1.00 96.06 473 VAL A CA 1
ATOM 3649 C C . VAL A 1 473 ? -21.217 10.179 14.032 1.00 96.06 473 VAL A C 1
ATOM 3651 O O . VAL A 1 473 ? -22.156 10.979 14.028 1.00 96.06 473 VAL A O 1
ATOM 3654 N N . VAL A 1 474 ? -21.288 8.989 14.617 1.00 93.12 474 VAL A N 1
ATOM 3655 C CA . VAL A 1 474 ? -22.467 8.452 15.295 1.00 93.12 474 VAL A CA 1
ATOM 3656 C C . VAL A 1 474 ? -22.142 8.294 16.771 1.00 93.12 474 VAL A C 1
ATOM 3658 O O . VAL A 1 474 ? -21.200 7.592 17.117 1.00 93.12 474 VAL A O 1
ATOM 3661 N N . ARG A 1 475 ? -22.936 8.900 17.651 1.00 90.25 475 ARG A N 1
ATOM 3662 C CA . ARG A 1 475 ? -22.840 8.730 19.104 1.00 90.25 475 ARG A CA 1
ATOM 3663 C C . ARG A 1 475 ? -24.115 8.113 19.645 1.00 90.25 475 ARG A C 1
ATOM 3665 O O . ARG A 1 475 ? -25.208 8.551 19.284 1.00 90.25 475 ARG A O 1
ATOM 3672 N N . ALA A 1 476 ? -23.951 7.129 20.531 1.00 83.62 476 ALA A N 1
ATOM 3673 C CA . ALA A 1 476 ? -25.036 6.490 21.276 1.00 83.62 476 ALA A CA 1
ATOM 3674 C C . ALA A 1 476 ? -26.195 6.027 20.366 1.00 83.62 476 ALA A C 1
ATOM 3676 O O . ALA A 1 476 ? -27.363 6.341 20.606 1.00 83.62 476 ALA A O 1
ATOM 3677 N N . ALA A 1 477 ? -25.863 5.309 19.284 1.00 82.56 477 ALA A N 1
ATOM 3678 C CA . ALA A 1 477 ? -26.834 4.837 18.296 1.00 82.56 477 ALA A CA 1
ATOM 3679 C C . ALA A 1 477 ? -27.996 4.091 18.973 1.00 82.56 477 ALA A C 1
ATOM 3681 O O . ALA A 1 477 ? -27.792 3.085 19.652 1.00 82.56 477 ALA A O 1
ATOM 3682 N N . GLY A 1 478 ? -29.223 4.580 18.778 1.00 76.06 478 GLY A N 1
ATOM 3683 C CA . GLY A 1 478 ? -30.431 4.001 19.356 1.00 76.06 478 GLY A CA 1
ATOM 3684 C C . GLY A 1 478 ? -30.775 4.414 20.786 1.00 76.06 478 GLY A C 1
ATOM 3685 O O . GLY A 1 478 ? -31.845 4.038 21.260 1.00 76.06 478 GLY A O 1
ATOM 3686 N N . VAL A 1 479 ? -29.948 5.209 21.470 1.00 78.75 479 VAL A N 1
ATOM 3687 C CA . VAL A 1 479 ? -30.241 5.680 22.832 1.00 78.75 479 VAL A CA 1
ATOM 3688 C C . VAL A 1 479 ? -31.096 6.945 22.774 1.00 78.75 479 VAL A C 1
ATOM 3690 O O . VAL A 1 479 ? -30.653 8.011 22.341 1.00 78.75 479 VAL A O 1
ATOM 3693 N N . ARG A 1 480 ? -32.358 6.848 23.208 1.00 75.56 480 ARG A N 1
ATOM 3694 C CA . ARG A 1 480 ? -33.303 7.977 23.157 1.00 75.56 480 ARG A CA 1
ATOM 3695 C C . ARG A 1 480 ? -32.784 9.179 23.950 1.00 75.56 480 ARG A C 1
ATOM 3697 O O . ARG A 1 480 ? -32.544 9.077 25.146 1.00 75.56 480 ARG A O 1
ATOM 3704 N N . GLY A 1 481 ? -32.692 10.331 23.287 1.00 79.81 481 GLY A N 1
ATOM 3705 C CA . GLY A 1 481 ? -32.262 11.594 23.897 1.00 79.81 481 GLY A CA 1
ATOM 3706 C C . GLY A 1 481 ? -30.745 11.798 23.965 1.00 79.81 481 GLY A C 1
ATOM 3707 O O . GLY A 1 481 ? -30.318 12.918 24.227 1.00 79.81 481 GLY A O 1
ATOM 3708 N N . GLU A 1 482 ? -29.948 10.765 23.683 1.00 81.62 482 GLU A N 1
ATOM 3709 C CA . GLU A 1 482 ? -28.478 10.838 23.637 1.00 81.62 482 GLU A CA 1
ATOM 3710 C C . GLU A 1 482 ? -27.912 10.592 22.231 1.00 81.62 482 GLU A C 1
ATOM 3712 O O . GLU A 1 482 ? -26.797 11.033 21.940 1.00 81.62 482 GLU A O 1
ATOM 3717 N N . GLU A 1 483 ? -28.691 9.934 21.361 1.00 87.75 483 GLU A N 1
ATOM 3718 C CA . GLU A 1 483 ? -28.347 9.677 19.963 1.00 87.75 483 GLU A CA 1
ATOM 3719 C C . GLU A 1 483 ? -28.030 10.979 19.223 1.00 87.75 483 GLU A C 1
ATOM 3721 O O . GLU A 1 483 ? -28.840 11.911 19.161 1.00 87.75 483 GLU A O 1
ATOM 3726 N N . ARG A 1 484 ? -26.850 11.008 18.607 1.00 91.06 484 ARG A N 1
ATOM 3727 C CA . ARG A 1 484 ? -26.418 12.088 17.726 1.00 91.06 484 ARG A CA 1
ATOM 3728 C C . ARG A 1 484 ? -25.749 11.502 16.495 1.00 91.06 484 ARG A C 1
ATOM 3730 O O . ARG A 1 484 ? -24.930 10.595 16.599 1.00 91.06 484 ARG A O 1
ATOM 3737 N N . MET A 1 485 ? -26.091 12.039 15.330 1.00 92.81 485 MET A N 1
ATOM 3738 C CA . MET A 1 485 ? -25.470 11.680 14.060 1.00 92.81 485 MET A CA 1
ATOM 3739 C C . MET A 1 485 ? -25.166 12.953 13.293 1.00 92.81 485 MET A C 1
ATOM 3741 O O . MET A 1 485 ? -26.060 13.772 13.075 1.00 92.81 485 MET A O 1
ATOM 3745 N N . GLU A 1 486 ? -23.913 13.119 12.897 1.00 94.56 486 GLU A N 1
ATOM 3746 C CA . GLU A 1 486 ? -23.462 14.312 12.194 1.00 94.56 486 GLU A CA 1
ATOM 3747 C C . GLU A 1 486 ? -22.614 13.907 10.998 1.00 94.56 486 GLU A C 1
ATOM 3749 O O . GLU A 1 486 ? -21.686 13.111 11.126 1.00 94.56 486 GLU A O 1
ATOM 3754 N N . ARG A 1 487 ? -22.970 14.430 9.824 1.00 96.94 487 ARG A N 1
ATOM 3755 C CA . ARG A 1 487 ? -22.164 14.292 8.616 1.00 96.94 487 ARG A CA 1
ATOM 3756 C C . ARG A 1 487 ? -21.160 15.431 8.600 1.00 96.94 487 ARG A C 1
ATOM 3758 O O . ARG A 1 487 ? -21.572 16.587 8.639 1.00 96.94 487 ARG A O 1
ATOM 3765 N N . VAL A 1 488 ? -19.880 15.091 8.560 1.00 96.25 488 VAL A N 1
ATOM 3766 C CA . VAL A 1 488 ? -18.778 16.051 8.612 1.00 96.25 488 VAL A CA 1
ATOM 3767 C C . VAL A 1 488 ? -17.702 15.672 7.595 1.00 96.25 488 VAL A C 1
ATOM 3769 O O . VAL A 1 488 ? -17.559 14.489 7.274 1.00 96.25 488 VAL A O 1
ATOM 3772 N N . PRO A 1 489 ? -16.925 16.638 7.088 1.00 96.00 489 PRO A N 1
ATOM 3773 C CA . PRO A 1 489 ? -15.688 16.347 6.379 1.00 96.00 489 PRO A CA 1
ATOM 3774 C C . PRO A 1 489 ? -14.703 15.581 7.268 1.00 96.00 489 PRO A C 1
ATOM 3776 O O . PRO A 1 489 ? -14.627 15.820 8.478 1.00 96.00 489 PRO A O 1
ATOM 3779 N N . LEU A 1 490 ? -13.899 14.702 6.670 1.00 94.31 490 LEU A N 1
ATOM 3780 C CA . LEU A 1 490 ? -12.929 13.872 7.386 1.00 94.31 490 LEU A CA 1
ATOM 3781 C C . LEU A 1 490 ? -11.970 14.695 8.260 1.00 94.31 490 LEU A C 1
ATOM 3783 O O . LEU A 1 490 ? -11.655 14.289 9.378 1.00 94.31 490 LEU A O 1
ATOM 3787 N N . TYR A 1 491 ? -11.545 15.880 7.807 1.00 90.19 491 TYR A N 1
ATOM 3788 C CA . TYR A 1 491 ? -10.659 16.747 8.593 1.00 90.19 491 TYR A CA 1
ATOM 3789 C C . TYR A 1 491 ? -11.269 17.267 9.906 1.00 90.19 491 TYR A C 1
ATOM 3791 O O . TYR A 1 491 ? -10.534 17.789 10.747 1.00 90.19 491 TYR A O 1
ATOM 3799 N N . GLU A 1 492 ? -12.594 17.210 10.059 1.00 93.56 492 GLU A N 1
ATOM 3800 C CA . GLU A 1 492 ? -13.326 17.835 11.162 1.00 93.56 492 GLU A CA 1
ATOM 3801 C C . GLU A 1 492 ? -13.638 16.860 12.305 1.00 93.56 492 GLU A C 1
ATOM 3803 O O . GLU A 1 492 ? -14.017 17.305 13.389 1.00 93.56 492 GLU A O 1
ATOM 3808 N N . ILE A 1 493 ? -13.436 15.549 12.112 1.00 93.75 493 ILE A N 1
ATOM 3809 C CA . ILE A 1 493 ? -13.873 14.539 13.087 1.00 93.75 493 ILE A CA 1
ATOM 3810 C C . ILE A 1 493 ? -13.281 14.768 14.482 1.00 93.75 493 ILE A C 1
ATOM 3812 O O . ILE A 1 493 ? -14.014 14.755 15.462 1.00 93.75 493 ILE A O 1
ATOM 3816 N N . ASP A 1 494 ? -11.992 15.087 14.597 1.00 90.50 494 ASP A N 1
ATOM 3817 C CA . ASP A 1 494 ? -11.308 15.292 15.881 1.00 90.50 494 ASP A CA 1
ATOM 3818 C C . ASP A 1 494 ? -11.614 16.648 16.543 1.00 90.50 494 ASP A C 1
ATOM 3820 O O . ASP A 1 494 ? -11.185 16.909 17.668 1.00 90.50 494 ASP A O 1
ATOM 3824 N N . ARG A 1 495 ? -12.398 17.507 15.880 1.00 90.38 495 ARG A N 1
ATOM 3825 C CA . ARG A 1 495 ? -12.835 18.818 16.395 1.00 90.38 495 ARG A CA 1
ATOM 3826 C C . ARG A 1 495 ? -14.182 18.748 17.100 1.00 90.38 495 ARG A C 1
ATOM 3828 O O . ARG A 1 495 ? -14.572 19.680 17.808 1.00 90.38 495 ARG A O 1
ATOM 3835 N N . LEU A 1 496 ? -14.898 17.638 16.951 1.00 90.00 496 LEU A N 1
ATOM 3836 C CA . LEU A 1 496 ? -16.188 17.433 17.590 1.00 90.00 496 LEU A CA 1
ATOM 3837 C C . LEU A 1 496 ? -16.002 17.319 19.110 1.00 90.00 496 LEU A C 1
ATOM 3839 O O . LEU A 1 496 ? -15.397 16.388 19.634 1.00 90.00 496 LEU A O 1
ATOM 3843 N N . ALA A 1 497 ? -16.529 18.301 19.846 1.00 89.94 497 ALA A N 1
ATOM 3844 C CA . ALA A 1 497 ? -16.404 18.378 21.307 1.00 89.94 497 ALA A CA 1
ATOM 3845 C C . ALA A 1 497 ? -17.190 17.293 22.066 1.00 89.94 497 ALA A C 1
ATOM 3847 O O . ALA A 1 497 ? -17.050 17.168 23.276 1.00 89.94 497 ALA A O 1
ATOM 3848 N N . TRP A 1 498 ? -18.044 16.547 21.367 1.00 90.25 498 TRP A N 1
ATOM 3849 C CA . TRP A 1 498 ? -18.942 15.544 21.937 1.00 90.25 498 TRP A CA 1
ATOM 3850 C C . TRP A 1 498 ? -18.489 14.102 21.676 1.00 90.25 498 TRP A C 1
ATOM 3852 O O . TRP A 1 498 ? -19.252 13.189 21.979 1.00 90.25 498 TRP A O 1
ATOM 3862 N N . ILE A 1 499 ? -17.288 13.893 21.121 1.00 89.25 499 ILE A N 1
ATOM 3863 C CA . ILE A 1 499 ? -16.699 12.554 21.005 1.00 89.25 499 ILE A CA 1
ATOM 3864 C C . ILE A 1 499 ? -16.484 11.971 22.399 1.00 89.25 499 ILE A C 1
ATOM 3866 O O . ILE A 1 499 ? -15.932 12.625 23.283 1.00 89.25 499 ILE A O 1
ATOM 3870 N N . ASP A 1 500 ? -16.930 10.734 22.565 1.00 83.00 500 ASP A N 1
ATOM 3871 C CA . ASP A 1 500 ? -16.799 9.944 2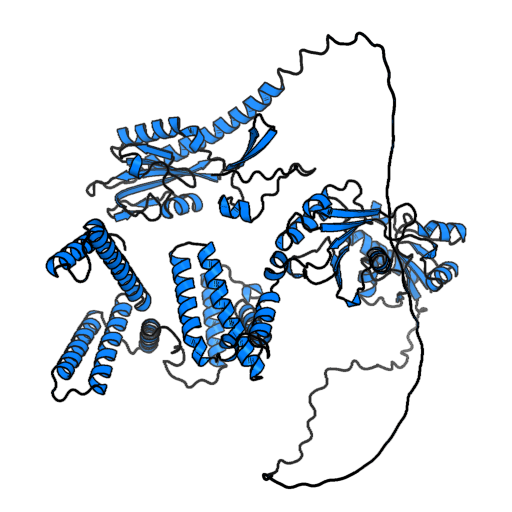3.781 1.00 83.00 500 ASP A CA 1
ATOM 3872 C C . ASP A 1 500 ? -16.793 8.440 23.467 1.00 83.00 500 ASP A C 1
ATOM 3874 O O . ASP A 1 500 ? -16.899 8.018 22.316 1.00 83.00 500 ASP A O 1
ATOM 3878 N N . HIS A 1 501 ? -16.725 7.609 24.505 1.00 78.62 501 HIS A N 1
ATOM 3879 C CA . HIS A 1 501 ? -16.698 6.147 24.417 1.00 78.62 501 HIS A CA 1
ATOM 3880 C C . HIS A 1 501 ? -17.898 5.488 23.706 1.00 78.62 501 HIS A C 1
ATOM 3882 O O . HIS A 1 501 ? -17.827 4.298 23.404 1.00 78.62 501 HIS A O 1
ATOM 3888 N N . LEU A 1 502 ? -18.975 6.225 23.404 1.00 82.38 502 LEU A N 1
ATOM 3889 C CA . LEU A 1 502 ? -20.122 5.742 22.622 1.00 82.38 502 LEU A CA 1
ATOM 3890 C C . LEU A 1 502 ? -20.068 6.189 21.156 1.00 82.38 502 LEU A C 1
ATOM 3892 O O . LEU A 1 502 ? -21.058 6.051 20.429 1.00 82.38 502 LEU A O 1
ATOM 3896 N N . THR A 1 503 ? -18.939 6.753 20.727 1.00 89.56 503 THR A N 1
ATOM 3897 C CA . THR A 1 503 ? -18.745 7.267 19.376 1.00 89.56 503 THR A CA 1
ATOM 3898 C C . THR A 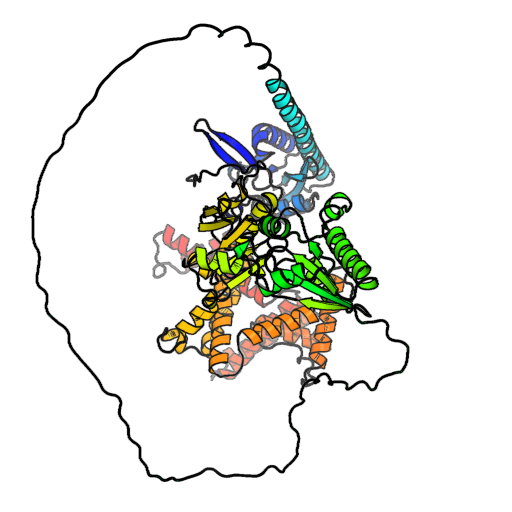1 503 ? -18.224 6.181 18.438 1.00 89.56 503 THR A C 1
ATOM 3900 O O . THR A 1 503 ? -17.290 5.434 18.727 1.00 89.56 503 THR A O 1
ATOM 3903 N N . THR A 1 504 ? -18.862 6.097 17.278 1.00 92.19 504 THR A N 1
ATOM 3904 C CA . THR A 1 504 ? -18.499 5.252 16.145 1.00 92.19 504 THR A CA 1
ATOM 3905 C C . THR A 1 504 ? -18.421 6.130 14.908 1.00 92.19 504 THR A C 1
ATOM 3907 O O . THR A 1 504 ? -19.326 6.923 14.638 1.00 92.19 504 THR A O 1
ATOM 3910 N N . LEU A 1 505 ? -17.356 5.977 14.132 1.00 96.50 505 LEU A N 1
ATOM 3911 C CA . LEU A 1 505 ? -17.223 6.634 12.840 1.00 96.50 505 LEU A CA 1
ATOM 3912 C C . LEU A 1 505 ? -17.753 5.713 11.740 1.00 96.50 505 LEU A C 1
ATOM 3914 O O . LEU A 1 505 ? -17.407 4.537 11.687 1.00 96.50 505 LEU A O 1
ATOM 3918 N N . TYR A 1 506 ? -18.576 6.249 10.848 1.00 97.31 506 TYR A N 1
ATOM 3919 C CA . TYR A 1 506 ? -19.035 5.572 9.644 1.00 97.31 506 TYR A CA 1
ATOM 3920 C C . TYR A 1 506 ? -18.483 6.273 8.401 1.00 97.31 506 TYR A C 1
ATOM 3922 O O . TYR A 1 506 ? -18.712 7.465 8.187 1.00 97.31 506 TYR A O 1
ATOM 3930 N N . VAL A 1 507 ? -17.786 5.512 7.562 1.00 97.19 507 VAL A N 1
ATOM 3931 C CA . VAL A 1 507 ? -17.247 5.952 6.276 1.00 97.19 507 VAL A CA 1
ATOM 3932 C C . VAL A 1 507 ? -18.073 5.294 5.164 1.00 97.19 507 VAL A C 1
ATOM 3934 O O . VAL A 1 507 ? -18.089 4.061 5.061 1.00 97.19 507 VAL A O 1
ATOM 3937 N N . PRO A 1 508 ? -18.807 6.077 4.352 1.00 96.31 508 PRO A N 1
ATOM 3938 C CA . PRO A 1 508 ? -19.589 5.532 3.250 1.00 96.31 508 PRO A CA 1
ATOM 3939 C C . PRO A 1 508 ? -18.689 5.049 2.097 1.00 96.31 508 PRO A C 1
ATOM 3941 O O . PRO A 1 508 ? -17.610 5.615 1.906 1.00 96.31 508 PRO A O 1
ATOM 3944 N N . PRO A 1 509 ? -19.151 4.081 1.279 1.00 95.31 509 PRO A N 1
ATOM 3945 C CA . PRO A 1 509 ? -18.460 3.667 0.062 1.00 95.31 509 PRO A CA 1
ATOM 3946 C C . PRO A 1 509 ? -18.189 4.841 -0.882 1.00 95.31 509 PRO A C 1
ATOM 3948 O O . PRO A 1 509 ? -19.087 5.635 -1.189 1.00 95.31 509 PRO A O 1
ATOM 3951 N N . ALA A 1 510 ? -16.963 4.913 -1.384 1.00 93.69 510 ALA A N 1
ATOM 3952 C CA . ALA A 1 510 ? -16.527 5.898 -2.349 1.00 93.69 510 ALA A CA 1
ATOM 3953 C C . ALA A 1 510 ? -17.175 5.657 -3.711 1.00 93.69 510 ALA A C 1
ATOM 3955 O O . ALA A 1 510 ? -17.194 4.550 -4.250 1.00 93.69 510 ALA A O 1
ATOM 3956 N N . LYS A 1 511 ? -17.689 6.746 -4.282 1.00 89.06 511 LYS A N 1
ATOM 3957 C CA . LYS A 1 511 ? -18.172 6.809 -5.670 1.00 89.06 511 LYS A CA 1
ATOM 3958 C C . LYS A 1 511 ? -17.235 7.610 -6.568 1.00 89.06 511 LYS A C 1
ATOM 3960 O O . LYS A 1 511 ? -17.365 7.553 -7.786 1.00 89.06 511 LYS A O 1
ATOM 3965 N N . ASP A 1 512 ? -16.336 8.375 -5.959 1.00 88.81 512 ASP A N 1
ATOM 3966 C CA . ASP A 1 512 ? -15.392 9.232 -6.654 1.00 88.81 512 ASP A CA 1
ATOM 3967 C C . ASP A 1 512 ? -14.263 8.393 -7.262 1.00 88.81 512 ASP A C 1
ATOM 3969 O O . ASP A 1 512 ? -13.621 7.591 -6.579 1.00 88.81 512 ASP A O 1
ATOM 3973 N N . ALA A 1 513 ? -14.026 8.594 -8.556 1.00 86.00 513 ALA A N 1
ATOM 3974 C CA . ALA A 1 513 ? -12.996 7.890 -9.299 1.00 86.00 513 ALA A CA 1
ATOM 3975 C C . ALA A 1 513 ? -11.587 8.153 -8.743 1.00 86.00 513 ALA A C 1
ATOM 3977 O O . ALA A 1 513 ? -10.785 7.231 -8.704 1.00 86.00 513 ALA A O 1
ATOM 3978 N N . ALA A 1 514 ? -11.288 9.357 -8.247 1.00 85.62 514 ALA A N 1
ATOM 3979 C CA . ALA A 1 514 ? -9.983 9.695 -7.680 1.00 85.62 514 ALA A CA 1
ATOM 3980 C C . ALA A 1 514 ? -9.656 8.868 -6.427 1.00 85.62 514 ALA A C 1
ATOM 3982 O O . ALA A 1 514 ? -8.499 8.512 -6.208 1.00 85.62 514 ALA A O 1
ATOM 3983 N N . VAL A 1 515 ? -10.671 8.518 -5.630 1.00 89.25 515 VAL A N 1
ATOM 3984 C CA . VAL A 1 515 ? -10.505 7.609 -4.483 1.00 89.25 515 VAL A CA 1
ATOM 3985 C C . VAL A 1 515 ? -10.349 6.174 -4.971 1.00 89.25 515 VAL A C 1
ATOM 3987 O O . VAL A 1 515 ? -9.445 5.460 -4.546 1.00 89.25 515 VAL A O 1
ATOM 3990 N N . LEU A 1 516 ? -11.211 5.753 -5.898 1.00 90.88 516 LEU A N 1
ATOM 3991 C CA . LEU A 1 516 ? -11.217 4.381 -6.400 1.00 90.88 516 LEU A CA 1
ATOM 3992 C C . LEU A 1 516 ? -9.969 4.037 -7.224 1.00 90.88 516 LEU A C 1
ATOM 3994 O O . LEU A 1 516 ? -9.534 2.897 -7.180 1.00 90.88 516 LEU A O 1
ATOM 3998 N N . TYR A 1 517 ? -9.347 4.981 -7.929 1.00 90.25 517 TYR A N 1
ATOM 3999 C CA . TYR A 1 517 ? -8.114 4.734 -8.691 1.00 90.25 517 TYR A CA 1
ATOM 4000 C C . TYR A 1 517 ? -6.891 4.484 -7.804 1.00 90.25 517 TYR A C 1
ATOM 4002 O O . TYR A 1 517 ? -5.901 3.935 -8.277 1.00 90.25 517 TYR A O 1
ATOM 4010 N N . ARG A 1 518 ? -6.966 4.833 -6.515 1.00 86.06 518 ARG A N 1
ATOM 4011 C CA . ARG A 1 518 ? -5.933 4.513 -5.518 1.00 86.06 518 ARG A CA 1
ATOM 4012 C C . ARG A 1 518 ? -6.139 3.137 -4.869 1.00 86.06 518 ARG A C 1
ATOM 4014 O O . ARG A 1 518 ? -5.294 2.706 -4.092 1.00 86.06 518 ARG A O 1
ATOM 4021 N N . ASP A 1 519 ? -7.242 2.451 -5.179 1.00 86.94 519 ASP A N 1
ATOM 4022 C CA . ASP A 1 519 ? -7.534 1.091 -4.718 1.00 86.94 519 ASP A CA 1
ATOM 4023 C C . ASP A 1 519 ? -6.717 0.060 -5.510 1.00 86.94 519 ASP A C 1
ATOM 4025 O O . ASP A 1 519 ? -6.749 0.026 -6.743 1.00 86.94 519 ASP A O 1
ATOM 4029 N N . LEU A 1 520 ? -6.045 -0.850 -4.801 1.00 87.56 520 LEU A N 1
ATOM 4030 C CA . LEU A 1 520 ? -5.178 -1.879 -5.397 1.00 87.56 520 LEU A CA 1
ATOM 4031 C C . LEU A 1 520 ? -5.932 -2.839 -6.333 1.00 87.56 520 LEU A C 1
ATOM 4033 O O . LEU A 1 520 ? -5.324 -3.519 -7.161 1.00 87.56 520 LEU A O 1
ATOM 4037 N N . HIS A 1 521 ? -7.257 -2.915 -6.207 1.00 88.44 521 HIS A N 1
ATOM 4038 C CA . HIS A 1 521 ? -8.099 -3.781 -7.027 1.00 88.44 521 HIS A CA 1
ATOM 4039 C C . HIS A 1 521 ? -8.632 -3.111 -8.297 1.00 88.44 521 HIS A C 1
ATOM 4041 O O . HIS A 1 521 ? -9.140 -3.810 -9.178 1.00 88.44 521 HIS A O 1
ATOM 4047 N N . GLU A 1 522 ? -8.519 -1.788 -8.427 1.00 91.94 522 GLU A N 1
ATOM 4048 C CA . GLU A 1 522 ? -9.160 -1.063 -9.524 1.00 91.94 522 GLU A CA 1
ATOM 4049 C C . GLU A 1 522 ? -8.442 -1.256 -10.862 1.00 91.94 522 GLU A C 1
ATOM 4051 O O . GLU A 1 522 ? -9.092 -1.606 -11.846 1.00 91.94 522 GLU A O 1
ATOM 4056 N N . ALA A 1 523 ? -7.114 -1.122 -10.913 1.00 94.75 523 ALA A N 1
ATOM 4057 C CA . ALA A 1 523 ? -6.362 -1.345 -12.151 1.00 94.75 523 ALA A CA 1
ATOM 4058 C C . ALA A 1 523 ? -6.527 -2.782 -12.707 1.00 94.75 523 ALA A C 1
ATOM 4060 O O . ALA A 1 523 ? -6.872 -2.918 -13.885 1.00 94.75 523 ALA A O 1
ATOM 4061 N N . PRO A 1 524 ? -6.411 -3.864 -11.901 1.00 95.31 524 PRO A N 1
ATOM 4062 C CA . PRO A 1 524 ? -6.732 -5.218 -12.362 1.00 95.31 524 PRO A CA 1
ATOM 4063 C C . PRO A 1 524 ? -8.160 -5.359 -12.911 1.00 95.31 524 PRO A C 1
ATOM 4065 O O . PRO A 1 524 ? -8.363 -5.989 -13.951 1.00 95.31 524 PRO A O 1
ATOM 4068 N N . ARG A 1 525 ? -9.153 -4.740 -12.252 1.00 94.56 525 ARG A N 1
ATOM 4069 C CA . ARG A 1 525 ? -10.552 -4.737 -12.711 1.00 94.56 525 ARG A CA 1
ATOM 4070 C C . ARG A 1 525 ? -10.697 -4.031 -14.060 1.00 94.56 525 ARG A C 1
ATOM 4072 O O . ARG A 1 525 ? -11.427 -4.511 -14.925 1.00 94.56 525 ARG A O 1
ATOM 4079 N N . ILE A 1 526 ? -10.022 -2.898 -14.253 1.00 95.62 526 ILE A N 1
ATOM 4080 C CA . ILE A 1 526 ? -10.030 -2.164 -15.524 1.00 95.62 526 ILE A CA 1
ATOM 4081 C C . ILE A 1 526 ? -9.436 -3.032 -16.637 1.00 95.62 526 ILE A C 1
ATOM 4083 O O . ILE A 1 526 ? -10.062 -3.163 -17.685 1.00 95.62 526 ILE A O 1
ATOM 4087 N N . VAL A 1 527 ? -8.297 -3.691 -16.403 1.00 97.06 527 VAL A N 1
ATOM 4088 C CA . VAL A 1 527 ? -7.676 -4.601 -17.383 1.00 97.06 527 VAL A CA 1
ATOM 4089 C C . VAL A 1 527 ? -8.613 -5.754 -17.759 1.00 97.06 527 VAL A C 1
ATOM 4091 O O . VAL A 1 527 ? -8.751 -6.082 -18.940 1.00 97.06 527 VAL A O 1
ATOM 4094 N N . GLU A 1 528 ? -9.321 -6.332 -16.786 1.00 96.00 528 GLU A N 1
ATOM 4095 C CA . GLU A 1 528 ? -10.356 -7.333 -17.058 1.00 96.00 528 GLU A CA 1
ATOM 4096 C C . GLU A 1 528 ? -11.472 -6.780 -17.962 1.00 96.00 528 GLU A C 1
ATOM 4098 O O . GLU A 1 528 ? -11.879 -7.446 -18.917 1.00 96.00 528 GLU A O 1
ATOM 4103 N N . VAL A 1 529 ? -11.945 -5.556 -17.711 1.00 96.31 529 VAL A N 1
ATOM 4104 C CA . VAL A 1 529 ? -12.958 -4.903 -18.557 1.00 96.31 529 VAL A CA 1
ATOM 4105 C C . VAL A 1 529 ? -12.421 -4.644 -19.967 1.00 96.31 529 VAL A C 1
ATOM 4107 O O . VAL A 1 529 ? -13.119 -4.936 -20.941 1.00 96.31 529 VAL A O 1
ATOM 4110 N N . LEU A 1 530 ? -11.185 -4.149 -20.095 1.00 97.25 530 LEU A N 1
ATOM 4111 C CA . LEU A 1 530 ? -10.534 -3.871 -21.379 1.00 97.25 530 LEU A CA 1
ATOM 4112 C C . LEU A 1 530 ? -10.380 -5.131 -22.234 1.00 97.25 530 LEU A C 1
ATOM 4114 O O . LEU A 1 530 ? -10.540 -5.067 -23.452 1.00 97.25 530 LEU A O 1
ATOM 4118 N N . ARG A 1 531 ? -10.129 -6.285 -21.614 1.00 95.56 531 ARG A N 1
ATOM 4119 C CA . ARG A 1 531 ? -10.021 -7.572 -22.316 1.00 95.56 531 ARG A CA 1
ATOM 4120 C C . ARG A 1 531 ? -11.336 -8.353 -22.404 1.00 95.56 531 ARG A C 1
ATOM 4122 O O . ARG A 1 531 ? -11.420 -9.352 -23.120 1.00 95.56 531 ARG A O 1
ATOM 4129 N N . GLY A 1 532 ? -12.383 -7.893 -21.724 1.00 93.69 532 GLY A N 1
ATOM 4130 C CA . GLY A 1 532 ? -13.703 -8.515 -21.734 1.00 93.69 532 GLY A CA 1
ATOM 4131 C C . GLY A 1 532 ? -14.391 -8.481 -23.110 1.00 93.69 532 GLY A C 1
ATOM 4132 O O . GLY A 1 532 ? -13.931 -7.812 -24.035 1.00 93.69 532 GLY A O 1
ATOM 4133 N N . PRO A 1 533 ? -15.543 -9.160 -23.281 1.00 91.44 533 PRO A N 1
ATOM 4134 C CA . PRO A 1 533 ? -16.235 -9.259 -24.574 1.00 91.44 533 PRO A CA 1
ATOM 4135 C C . PRO A 1 533 ? -16.566 -7.912 -25.237 1.00 91.44 533 PRO A C 1
ATOM 4137 O O . PRO A 1 533 ? -16.508 -7.803 -26.461 1.00 91.44 533 PRO A O 1
ATOM 4140 N N . ASN A 1 534 ? -16.871 -6.896 -24.425 1.00 93.25 534 ASN A N 1
ATOM 4141 C CA . ASN A 1 534 ? -17.189 -5.529 -24.854 1.00 93.25 534 ASN A CA 1
ATOM 4142 C C . ASN A 1 534 ? -16.014 -4.552 -24.649 1.00 93.25 534 ASN A C 1
ATOM 4144 O O . ASN A 1 534 ? -16.221 -3.341 -24.638 1.00 93.25 534 ASN A O 1
ATOM 4148 N N . GLY A 1 535 ? -14.809 -5.076 -24.419 1.00 92.62 535 GLY A N 1
ATOM 4149 C CA . GLY A 1 535 ? -13.610 -4.298 -24.142 1.00 92.62 535 GLY A CA 1
ATOM 4150 C C . GLY A 1 535 ? -12.921 -3.750 -25.395 1.00 92.62 535 GLY A C 1
ATOM 4151 O O . GLY A 1 535 ? -13.434 -3.822 -26.516 1.00 92.62 535 GLY A O 1
ATOM 4152 N N . CYS A 1 536 ? -11.722 -3.212 -25.204 1.00 94.62 536 CYS A N 1
ATOM 4153 C CA . CYS A 1 536 ? -10.903 -2.623 -26.252 1.00 94.62 536 CYS A CA 1
ATOM 4154 C C . CYS A 1 536 ? -10.418 -3.690 -27.260 1.00 94.62 536 CYS A C 1
ATOM 4156 O O . CYS A 1 536 ? -9.803 -4.689 -26.871 1.00 94.62 536 CYS A O 1
ATOM 4158 N N . PRO A 1 537 ? -10.638 -3.506 -28.578 1.00 92.69 537 PRO A N 1
ATOM 4159 C CA . PRO A 1 537 ? -10.197 -4.468 -29.590 1.00 92.69 537 PRO A CA 1
ATOM 4160 C C . PRO A 1 537 ? -8.681 -4.682 -29.636 1.00 92.69 537 PRO A C 1
ATOM 4162 O O . PRO A 1 537 ? -8.236 -5.777 -29.986 1.00 92.69 537 PRO A O 1
ATOM 4165 N N . TRP A 1 538 ? -7.896 -3.648 -29.314 1.00 94.38 538 TRP A N 1
ATOM 4166 C CA . TRP A 1 538 ? -6.438 -3.738 -29.297 1.00 94.38 538 TRP A CA 1
ATOM 4167 C C . TRP A 1 538 ? -5.965 -4.626 -28.148 1.00 94.38 538 TRP A C 1
ATOM 4169 O O . TRP A 1 538 ? -5.243 -5.586 -28.416 1.00 94.38 538 TRP A O 1
ATOM 4179 N N . ASP A 1 539 ? -6.441 -4.378 -26.922 1.00 94.69 539 ASP A N 1
ATOM 4180 C CA . ASP A 1 539 ? -6.079 -5.157 -25.732 1.00 94.69 539 ASP A CA 1
ATOM 4181 C C . ASP A 1 539 ? -6.439 -6.626 -25.915 1.00 94.69 539 ASP A C 1
ATOM 4183 O O . ASP A 1 539 ? -5.594 -7.504 -25.774 1.00 94.69 539 ASP A O 1
ATOM 4187 N N . ARG A 1 540 ? -7.667 -6.908 -26.359 1.00 94.25 540 ARG A N 1
ATOM 4188 C CA . ARG A 1 540 ? -8.151 -8.276 -26.607 1.00 94.25 540 ARG A CA 1
ATOM 4189 C C . ARG A 1 540 ? -7.304 -9.074 -27.597 1.00 94.25 540 ARG A C 1
ATOM 4191 O O . ARG A 1 540 ? -7.257 -10.297 -27.502 1.00 94.25 540 ARG A O 1
ATOM 4198 N N . LYS A 1 541 ? -6.670 -8.410 -28.569 1.00 93.69 541 LYS A N 1
ATOM 4199 C CA . LYS A 1 541 ? -5.820 -9.066 -29.576 1.00 93.69 541 LYS A CA 1
ATOM 4200 C C . LYS A 1 541 ? -4.423 -9.398 -29.036 1.00 93.69 541 LYS A C 1
ATOM 4202 O O . LYS A 1 541 ? -3.719 -10.196 -29.653 1.00 93.69 541 LYS A O 1
ATOM 4207 N N . GLN A 1 542 ? -4.011 -8.794 -27.922 1.00 93.50 542 GLN A N 1
ATOM 4208 C CA . GLN A 1 542 ? -2.672 -8.987 -27.377 1.00 93.50 542 GLN A CA 1
ATOM 4209 C C . GLN A 1 542 ? -2.447 -10.407 -26.855 1.00 93.50 542 GLN A C 1
ATOM 4211 O O . GLN A 1 542 ? -3.349 -11.053 -26.320 1.00 93.50 542 GLN A O 1
ATOM 4216 N N . THR A 1 543 ? -1.203 -10.854 -26.999 1.00 89.00 543 THR A N 1
ATOM 4217 C CA . THR A 1 543 ? -0.668 -12.144 -26.551 1.00 89.00 543 THR A CA 1
ATOM 4218 C C . THR A 1 543 ? 0.629 -11.900 -25.782 1.00 89.00 543 THR A C 1
ATOM 4220 O O . THR A 1 543 ? 1.239 -10.841 -25.927 1.00 89.00 543 THR A O 1
ATOM 4223 N N . HIS A 1 544 ? 1.126 -12.891 -25.037 1.00 86.75 544 HIS A N 1
ATOM 4224 C CA . HIS A 1 544 ? 2.431 -12.772 -24.374 1.00 86.75 544 HIS A CA 1
ATOM 4225 C C . HIS A 1 544 ? 3.567 -12.398 -25.338 1.00 86.75 544 HIS A C 1
ATOM 4227 O O . HIS A 1 544 ? 4.436 -11.601 -24.996 1.00 86.75 544 HIS A O 1
ATOM 4233 N N . ALA A 1 545 ? 3.550 -12.946 -26.557 1.00 77.12 545 ALA A N 1
ATOM 4234 C CA . ALA A 1 545 ? 4.574 -12.672 -27.557 1.00 77.12 545 ALA A CA 1
ATOM 4235 C C . ALA A 1 545 ? 4.496 -11.236 -28.096 1.00 77.12 545 ALA A C 1
ATOM 4237 O O . ALA A 1 545 ? 5.533 -10.603 -28.280 1.00 77.12 545 ALA A O 1
ATOM 4238 N N . SER A 1 546 ? 3.285 -10.712 -28.330 1.00 76.69 546 SER A N 1
ATOM 4239 C CA . SER A 1 546 ? 3.115 -9.340 -28.826 1.00 76.69 546 SER A CA 1
ATOM 4240 C C . SER A 1 546 ? 3.418 -8.287 -27.761 1.00 76.69 546 SER A C 1
ATOM 4242 O O . SER A 1 546 ? 3.882 -7.207 -28.120 1.00 76.69 546 SER A O 1
ATOM 4244 N N . LEU A 1 547 ? 3.212 -8.613 -26.478 1.00 89.38 547 LEU A N 1
ATOM 4245 C CA . LEU A 1 547 ? 3.491 -7.710 -25.359 1.00 89.38 547 LEU A CA 1
ATOM 4246 C C . LEU A 1 547 ? 4.950 -7.705 -24.890 1.00 89.38 547 LEU A C 1
ATOM 4248 O O . LEU A 1 547 ? 5.383 -6.746 -24.261 1.00 89.38 547 LEU A O 1
ATOM 4252 N N . ARG A 1 548 ? 5.741 -8.727 -25.250 1.00 81.12 548 ARG A N 1
ATOM 4253 C CA . ARG A 1 548 ? 7.145 -8.866 -24.823 1.00 81.12 548 ARG A CA 1
ATOM 4254 C C . ARG A 1 548 ? 7.977 -7.600 -25.038 1.00 81.12 548 ARG A C 1
ATOM 4256 O O . ARG A 1 548 ? 8.826 -7.305 -24.207 1.00 81.12 548 ARG A O 1
ATOM 4263 N N . LYS A 1 549 ? 7.801 -6.909 -26.170 1.00 75.81 549 LYS A N 1
ATOM 4264 C CA . LYS A 1 549 ? 8.587 -5.705 -26.475 1.00 75.81 549 LYS A CA 1
ATOM 4265 C C . LYS A 1 549 ? 8.281 -4.556 -25.509 1.00 75.81 549 LYS A C 1
ATOM 4267 O O . LYS A 1 549 ? 9.228 -3.947 -25.042 1.00 75.81 549 LYS A O 1
ATOM 4272 N N . TYR A 1 550 ? 7.014 -4.374 -25.131 1.00 82.25 550 TYR A N 1
ATOM 4273 C CA . TYR A 1 550 ? 6.594 -3.312 -24.220 1.00 82.25 550 TYR A CA 1
ATOM 4274 C C . TYR A 1 550 ? 7.162 -3.550 -22.822 1.00 82.25 550 TYR A C 1
ATOM 4276 O O . TYR A 1 550 ? 7.737 -2.651 -22.247 1.00 82.25 550 TYR A O 1
ATOM 4284 N N . VAL A 1 551 ? 7.166 -4.797 -22.326 1.00 86.12 551 VAL A N 1
ATOM 4285 C CA . VAL A 1 551 ? 7.835 -5.136 -21.049 1.00 86.12 551 VAL A CA 1
ATOM 4286 C C . VAL A 1 551 ? 9.305 -4.702 -21.025 1.00 86.12 551 VAL A C 1
ATOM 4288 O O . VAL A 1 551 ? 9.816 -4.331 -19.975 1.00 86.12 551 VAL A O 1
ATOM 4291 N N . VAL A 1 552 ? 10.001 -4.813 -22.160 1.00 81.06 552 VAL A N 1
ATOM 4292 C CA . VAL A 1 552 ? 11.398 -4.380 -22.259 1.00 81.06 552 VAL A CA 1
ATOM 4293 C C . VAL A 1 552 ? 11.471 -2.860 -22.342 1.00 81.06 552 VAL A C 1
ATOM 4295 O O . VAL A 1 552 ? 12.245 -2.290 -21.590 1.00 81.06 552 VAL A O 1
ATOM 4298 N N . GLU A 1 553 ? 10.673 -2.233 -23.209 1.00 79.44 553 GLU A N 1
ATOM 4299 C CA . GLU A 1 553 ? 10.578 -0.773 -23.360 1.00 79.44 553 GLU A CA 1
ATOM 4300 C C . GLU A 1 553 ? 10.309 -0.099 -21.996 1.00 79.44 553 GLU A C 1
ATOM 4302 O O . GLU A 1 553 ? 11.207 0.581 -21.503 1.00 79.44 553 GLU A O 1
ATOM 4307 N N . GLU A 1 554 ? 9.216 -0.441 -21.298 1.00 90.31 554 GLU A N 1
ATOM 4308 C CA . GLU A 1 554 ? 8.869 0.162 -19.993 1.00 90.31 554 GLU A CA 1
ATOM 4309 C C . GLU A 1 554 ? 9.956 -0.073 -18.927 1.00 90.31 554 GLU A C 1
ATOM 4311 O O . GLU A 1 554 ? 10.191 0.746 -18.045 1.00 90.31 554 GLU A O 1
ATOM 4316 N N . ALA A 1 555 ? 10.657 -1.214 -18.969 1.00 86.12 555 ALA A N 1
ATOM 4317 C CA . ALA A 1 555 ? 11.733 -1.482 -18.014 1.00 86.12 555 ALA A CA 1
ATOM 4318 C C . ALA A 1 555 ? 12.955 -0.572 -18.228 1.00 86.12 555 ALA A C 1
ATOM 4320 O O . ALA A 1 555 ? 13.657 -0.267 -17.261 1.00 86.12 555 ALA A O 1
ATOM 4321 N N . TYR A 1 556 ? 13.225 -0.162 -19.472 1.00 81.25 556 TYR A N 1
ATOM 4322 C CA . TYR A 1 556 ? 14.265 0.822 -19.772 1.00 81.25 556 TYR A CA 1
ATOM 4323 C C . TYR A 1 556 ? 13.799 2.248 -19.471 1.00 81.25 556 TYR A C 1
ATOM 4325 O O . TYR A 1 556 ? 14.620 3.025 -18.994 1.00 81.25 556 TYR A O 1
ATOM 4333 N N . GLU A 1 557 ? 12.520 2.570 -19.670 1.00 81.56 557 GLU A N 1
ATOM 4334 C CA . GLU A 1 557 ? 11.956 3.881 -19.307 1.00 81.56 557 GLU A CA 1
ATOM 4335 C C . GLU A 1 557 ? 11.972 4.078 -17.780 1.00 81.56 557 GLU A C 1
ATOM 4337 O O . GLU A 1 557 ? 12.475 5.090 -17.294 1.00 81.56 557 GLU A O 1
ATOM 4342 N N . VAL A 1 558 ? 11.646 3.040 -16.996 1.00 89.44 558 VAL A N 1
ATOM 4343 C CA . VAL A 1 558 ? 11.876 3.035 -15.536 1.00 89.44 558 VAL A CA 1
ATOM 4344 C C . VAL A 1 558 ? 13.349 3.290 -15.189 1.00 89.44 558 VAL A C 1
ATOM 4346 O O . VAL A 1 558 ? 13.642 4.043 -14.262 1.00 89.44 558 VAL A O 1
ATOM 4349 N N . ALA A 1 559 ? 14.292 2.654 -15.893 1.00 81.75 559 ALA A N 1
ATOM 4350 C CA . ALA A 1 559 ? 15.719 2.853 -15.633 1.00 81.75 559 ALA A CA 1
ATOM 4351 C C . ALA A 1 559 ? 16.179 4.279 -15.983 1.00 81.75 559 ALA A C 1
ATOM 4353 O O . ALA A 1 559 ? 16.980 4.857 -15.254 1.00 81.75 559 ALA A O 1
ATOM 4354 N N . GLU A 1 560 ? 15.654 4.858 -17.064 1.00 78.31 560 GLU A N 1
ATOM 4355 C CA . GLU A 1 560 ? 15.901 6.250 -17.443 1.00 78.31 560 GLU A CA 1
ATOM 4356 C C . GLU A 1 560 ? 15.330 7.225 -16.407 1.00 78.31 560 GLU A C 1
ATOM 4358 O O . GLU A 1 560 ? 16.062 8.094 -15.941 1.00 78.31 560 GLU A O 1
ATOM 4363 N N . ALA A 1 561 ? 14.093 7.024 -15.948 1.00 80.25 561 ALA A N 1
ATOM 4364 C CA . ALA A 1 561 ? 13.488 7.860 -14.913 1.00 80.25 561 ALA A CA 1
ATOM 4365 C C . ALA A 1 561 ? 14.263 7.816 -13.578 1.00 80.25 561 ALA A C 1
ATOM 4367 O O . ALA A 1 561 ? 14.352 8.823 -12.872 1.00 80.25 561 ALA A O 1
ATOM 4368 N N . ILE A 1 562 ? 14.869 6.667 -13.237 1.00 80.62 562 ILE A N 1
ATOM 4369 C CA . ILE A 1 562 ? 15.787 6.547 -12.091 1.00 80.62 562 ILE A CA 1
ATOM 4370 C C . ILE A 1 562 ? 17.058 7.372 -12.321 1.00 80.62 562 ILE A C 1
ATOM 4372 O O . ILE A 1 562 ? 17.449 8.122 -11.427 1.00 80.62 562 ILE A O 1
ATOM 4376 N N . ASP A 1 563 ? 17.689 7.240 -13.493 1.00 75.50 563 ASP A N 1
ATOM 4377 C CA . ASP A 1 563 ? 18.917 7.969 -13.848 1.00 75.50 563 ASP A CA 1
ATOM 4378 C C . ASP A 1 563 ? 18.701 9.498 -13.835 1.00 75.50 563 ASP A C 1
ATOM 4380 O O . ASP A 1 563 ? 19.619 10.252 -13.519 1.00 75.50 563 ASP A O 1
ATOM 4384 N N . GLU A 1 564 ? 17.495 9.963 -14.171 1.00 79.88 564 GLU A N 1
ATOM 4385 C CA . GLU A 1 564 ? 17.125 11.386 -14.195 1.00 79.88 564 GLU A CA 1
ATOM 4386 C C . GLU A 1 564 ? 16.728 11.952 -12.820 1.00 79.88 564 GLU A C 1
ATOM 4388 O O . GLU A 1 564 ? 16.640 13.171 -12.654 1.00 79.88 564 GLU A O 1
ATOM 4393 N N . GLY A 1 565 ? 16.483 11.095 -11.822 1.00 79.06 565 GLY A N 1
ATOM 4394 C CA . GLY A 1 565 ? 16.046 11.517 -10.488 1.00 79.06 565 GLY A CA 1
ATOM 4395 C C . GLY A 1 565 ? 14.652 12.165 -10.456 1.00 79.06 565 GLY A C 1
ATOM 4396 O O . GLY A 1 565 ? 14.327 12.876 -9.497 1.00 79.06 565 GLY A O 1
ATOM 4397 N N . ASP A 1 566 ? 13.825 11.936 -11.481 1.00 81.75 566 ASP A N 1
ATOM 4398 C CA . ASP A 1 566 ? 12.458 12.452 -11.570 1.00 81.75 566 ASP A CA 1
ATOM 4399 C C . ASP A 1 566 ? 11.472 11.461 -10.935 1.00 81.75 566 ASP A C 1
ATOM 4401 O O . ASP A 1 566 ? 11.133 10.415 -11.486 1.00 81.75 566 ASP A O 1
ATOM 4405 N N . ALA A 1 567 ? 11.008 11.792 -9.729 1.00 83.50 567 ALA A N 1
ATOM 4406 C CA . ALA A 1 567 ? 10.121 10.927 -8.959 1.00 83.50 567 ALA A CA 1
ATOM 4407 C C . ALA A 1 567 ? 8.702 10.809 -9.542 1.00 83.50 567 ALA A C 1
ATOM 4409 O O . ALA A 1 567 ? 8.040 9.801 -9.281 1.00 83.50 567 ALA A O 1
ATOM 4410 N N . ASP A 1 568 ? 8.222 11.824 -10.268 1.00 84.94 568 ASP A N 1
ATOM 4411 C CA . ASP A 1 568 ? 6.885 11.795 -10.868 1.00 84.94 568 ASP A CA 1
ATOM 4412 C C . ASP A 1 568 ? 6.919 10.947 -12.145 1.00 84.94 568 ASP A C 1
ATOM 4414 O O . ASP A 1 568 ? 6.087 10.051 -12.292 1.00 84.94 568 ASP A O 1
ATOM 4418 N N . HIS A 1 569 ? 7.943 11.140 -12.983 1.00 88.88 569 HIS A N 1
ATOM 4419 C CA . HIS A 1 569 ? 8.203 10.294 -14.152 1.00 88.88 569 HIS A CA 1
ATOM 4420 C C . HIS A 1 569 ? 8.418 8.831 -13.735 1.00 88.88 569 HIS A C 1
ATOM 4422 O O . HIS A 1 569 ? 7.759 7.934 -14.246 1.00 88.88 569 HIS A O 1
ATOM 4428 N N . LEU A 1 570 ? 9.226 8.570 -12.698 1.00 92.50 570 LEU A N 1
ATOM 4429 C CA . LEU A 1 570 ? 9.423 7.211 -12.181 1.00 92.50 570 LEU A CA 1
ATOM 4430 C C . LEU A 1 570 ? 8.108 6.547 -11.744 1.00 92.50 570 LEU A C 1
ATOM 4432 O O . LEU A 1 570 ? 7.933 5.340 -11.913 1.00 92.50 570 LEU A O 1
ATOM 4436 N N . ALA A 1 571 ? 7.185 7.304 -11.147 1.00 92.12 571 ALA A N 1
ATOM 4437 C CA . ALA A 1 571 ? 5.891 6.767 -10.742 1.00 92.12 571 ALA A CA 1
ATOM 4438 C C . ALA A 1 571 ? 4.998 6.415 -11.944 1.00 92.12 571 ALA A C 1
ATOM 4440 O O . ALA A 1 571 ? 4.263 5.427 -11.863 1.00 92.12 571 ALA A O 1
ATOM 4441 N N . GLU A 1 572 ? 5.067 7.198 -13.023 1.00 93.81 572 GLU A N 1
ATOM 4442 C CA . GLU A 1 572 ? 4.389 6.940 -14.300 1.00 93.81 572 GLU A CA 1
ATOM 4443 C C . GLU A 1 572 ? 4.921 5.649 -14.940 1.00 93.81 572 GLU A C 1
ATOM 4445 O O . GLU A 1 572 ? 4.160 4.693 -15.099 1.00 93.81 572 GLU A O 1
ATOM 4450 N N . GLU A 1 573 ? 6.240 5.545 -15.115 1.00 95.25 573 GLU A N 1
ATOM 4451 C CA . GLU A 1 573 ? 6.890 4.390 -15.751 1.00 95.25 573 GLU A CA 1
ATOM 4452 C C . GLU A 1 573 ? 6.715 3.081 -14.964 1.00 95.25 573 GLU A C 1
ATOM 4454 O O . GLU A 1 573 ? 6.501 1.995 -15.513 1.00 95.25 573 GLU A O 1
ATOM 4459 N N . LEU A 1 574 ? 6.737 3.151 -13.626 1.00 97.44 574 LEU A N 1
ATOM 4460 C CA . LEU A 1 574 ? 6.402 1.997 -12.784 1.00 97.44 574 LEU A CA 1
ATOM 4461 C C . LEU A 1 574 ? 4.942 1.558 -12.968 1.00 97.44 574 LEU A C 1
ATOM 4463 O O . LEU A 1 574 ? 4.637 0.366 -12.833 1.00 97.44 574 LEU A O 1
ATOM 4467 N N . GLY A 1 575 ? 4.044 2.503 -13.251 1.00 96.44 575 GLY A N 1
ATOM 4468 C CA . GLY A 1 575 ? 2.651 2.244 -13.594 1.00 96.44 575 GLY A CA 1
ATOM 4469 C C . GLY A 1 575 ? 2.513 1.505 -14.922 1.00 96.44 575 GLY A C 1
ATOM 4470 O O . GLY A 1 575 ? 1.789 0.505 -14.985 1.00 96.44 575 GLY A O 1
ATOM 4471 N N . ASP A 1 576 ? 3.256 1.921 -15.943 1.00 97.06 576 ASP A N 1
ATOM 4472 C CA . ASP A 1 576 ? 3.231 1.293 -17.266 1.00 97.06 576 ASP A CA 1
ATOM 4473 C C . ASP A 1 576 ? 3.870 -0.099 -17.256 1.00 97.06 576 ASP A C 1
ATOM 4475 O O . ASP A 1 576 ? 3.293 -1.068 -17.770 1.00 97.06 576 ASP A O 1
ATOM 4479 N N . LEU A 1 577 ? 4.971 -0.282 -16.523 1.00 97.31 577 LEU A N 1
ATOM 4480 C CA . LEU A 1 577 ? 5.528 -1.612 -16.284 1.00 97.31 577 LEU A CA 1
ATOM 4481 C C . LEU A 1 577 ? 4.540 -2.521 -15.526 1.00 97.31 577 LEU A C 1
ATOM 4483 O O . LEU A 1 577 ? 4.399 -3.710 -15.846 1.00 97.31 577 LEU A O 1
ATOM 4487 N N . LEU A 1 578 ? 3.818 -1.980 -14.537 1.00 97.56 578 LEU A N 1
ATOM 4488 C CA . LEU A 1 578 ? 2.773 -2.715 -13.822 1.00 97.56 578 LEU A CA 1
ATOM 4489 C C . LEU A 1 578 ? 1.614 -3.097 -14.752 1.00 97.56 578 LEU A C 1
ATOM 4491 O O . LEU A 1 578 ? 1.130 -4.230 -14.670 1.00 97.56 578 LEU A O 1
ATOM 4495 N N . LEU A 1 579 ? 1.196 -2.213 -15.664 1.00 97.56 579 LEU A N 1
ATOM 4496 C CA . LEU A 1 579 ? 0.179 -2.514 -16.675 1.00 97.56 579 LEU A CA 1
ATOM 4497 C C . LEU A 1 579 ? 0.570 -3.748 -17.496 1.00 97.56 579 LEU A C 1
ATOM 4499 O O . LEU A 1 579 ? -0.270 -4.631 -17.705 1.00 97.56 579 LEU A O 1
ATOM 4503 N N . GLN A 1 580 ? 1.842 -3.872 -17.887 1.00 97.12 580 GLN A N 1
ATOM 4504 C CA . GLN A 1 580 ? 2.310 -5.067 -18.591 1.00 97.12 580 GLN A CA 1
ATOM 4505 C C . GLN A 1 580 ? 2.144 -6.331 -17.734 1.00 97.12 580 GLN A C 1
ATOM 4507 O O . GLN A 1 580 ? 1.612 -7.339 -18.208 1.00 97.12 580 GLN A O 1
ATOM 4512 N N . ILE A 1 581 ? 2.515 -6.290 -16.448 1.00 97.19 581 ILE A N 1
ATOM 4513 C CA . ILE A 1 581 ? 2.326 -7.424 -15.523 1.00 97.19 581 ILE A CA 1
ATOM 4514 C C . ILE A 1 581 ? 0.843 -7.817 -15.437 1.00 97.19 581 ILE A C 1
ATOM 4516 O O . ILE A 1 581 ? 0.517 -9.007 -15.510 1.00 97.19 581 ILE A O 1
ATOM 4520 N N . LEU A 1 582 ? -0.060 -6.837 -15.324 1.00 98.06 582 LEU A N 1
ATOM 4521 C CA . LEU A 1 582 ? -1.505 -7.072 -15.250 1.00 98.06 582 LEU A CA 1
ATOM 4522 C C . LEU A 1 582 ? -2.059 -7.688 -16.542 1.00 98.06 582 LEU A C 1
ATOM 4524 O O . LEU A 1 582 ? -2.833 -8.647 -16.478 1.00 98.06 582 LEU A O 1
ATOM 4528 N N . LEU A 1 583 ? -1.642 -7.194 -17.712 1.00 97.69 583 LEU A N 1
ATOM 4529 C CA . LEU A 1 583 ? -2.041 -7.748 -19.010 1.00 97.69 583 LEU A CA 1
ATOM 4530 C C . LEU A 1 583 ? -1.571 -9.196 -19.174 1.00 97.69 583 LEU A C 1
ATOM 4532 O O . LEU A 1 583 ? -2.357 -10.054 -19.579 1.00 97.69 583 LEU A O 1
ATOM 4536 N N . HIS A 1 584 ? -0.317 -9.493 -18.821 1.00 97.62 584 HIS A N 1
ATOM 4537 C CA . HIS A 1 584 ? 0.210 -10.856 -18.847 1.00 97.62 584 HIS A CA 1
ATOM 4538 C C . HIS A 1 584 ? -0.552 -11.773 -17.880 1.00 97.62 584 HIS A C 1
ATOM 4540 O O . HIS A 1 584 ? -0.987 -12.850 -18.286 1.00 97.62 584 HIS A O 1
ATOM 4546 N N . ALA A 1 585 ? -0.779 -11.349 -16.636 1.00 97.62 585 ALA A N 1
ATOM 4547 C CA . ALA A 1 585 ? -1.549 -12.136 -15.676 1.00 97.62 585 ALA A CA 1
ATOM 4548 C C . ALA A 1 585 ? -2.976 -12.411 -16.173 1.00 97.62 585 ALA A C 1
ATOM 4550 O O . ALA A 1 585 ? -3.479 -13.522 -16.007 1.00 97.62 585 ALA A O 1
ATOM 4551 N N . ARG A 1 586 ? -3.614 -11.437 -16.837 1.00 97.38 586 ARG A N 1
ATOM 4552 C CA . ARG A 1 586 ? -4.958 -11.627 -17.384 1.00 97.38 586 ARG A CA 1
ATOM 4553 C C . ARG A 1 586 ? -4.991 -12.573 -18.587 1.00 97.38 586 ARG A C 1
ATOM 4555 O O . ARG A 1 586 ? -5.887 -13.406 -18.669 1.00 97.38 586 ARG A O 1
ATOM 4562 N N . ILE A 1 587 ? -4.018 -12.483 -19.497 1.00 96.50 587 ILE A N 1
ATOM 4563 C CA . ILE A 1 587 ? -3.884 -13.422 -20.628 1.00 96.50 587 ILE A CA 1
ATOM 4564 C C . ILE A 1 587 ? -3.700 -14.859 -20.119 1.00 96.50 587 ILE A C 1
ATOM 4566 O O . ILE A 1 587 ? -4.338 -15.778 -20.632 1.00 96.50 587 ILE A O 1
ATOM 4570 N N . ALA A 1 588 ? -2.865 -15.050 -19.096 1.00 96.12 588 ALA A N 1
ATOM 4571 C CA . ALA A 1 588 ? -2.634 -16.361 -18.496 1.00 96.12 588 ALA A CA 1
ATOM 4572 C C . ALA A 1 588 ? -3.890 -16.910 -17.799 1.00 96.12 588 ALA A C 1
ATOM 4574 O O . ALA A 1 588 ? -4.197 -18.097 -17.915 1.00 96.12 588 ALA A O 1
ATOM 4575 N N . GLU A 1 589 ? -4.654 -16.047 -17.125 1.00 96.81 589 GLU A N 1
ATOM 4576 C CA . GLU A 1 589 ? -5.918 -16.424 -16.488 1.00 96.81 589 GLU A CA 1
ATOM 4577 C C . GLU A 1 589 ? -6.964 -16.853 -17.530 1.00 96.81 589 GLU A C 1
ATOM 4579 O O . GLU A 1 589 ? -7.632 -17.871 -17.349 1.00 96.81 589 GLU A O 1
ATOM 4584 N N . GLU A 1 590 ? -7.062 -16.138 -18.658 1.00 94.38 590 GLU A N 1
ATOM 4585 C CA . GLU A 1 590 ? -7.928 -16.496 -19.794 1.00 94.38 590 GLU A CA 1
ATOM 4586 C C . GLU A 1 590 ? -7.560 -17.858 -20.410 1.00 94.38 590 GLU A C 1
ATOM 4588 O O . GLU A 1 590 ? -8.442 -18.583 -20.879 1.00 94.38 590 GLU A O 1
ATOM 4593 N N . ALA A 1 591 ? -6.275 -18.223 -20.381 1.00 93.38 591 ALA A N 1
ATOM 4594 C CA . ALA A 1 591 ? -5.771 -19.524 -20.817 1.00 93.38 591 ALA A CA 1
ATOM 4595 C C . ALA A 1 591 ? -5.891 -20.627 -19.741 1.00 93.38 591 ALA A C 1
ATOM 4597 O O . ALA A 1 591 ? -5.693 -21.805 -20.047 1.00 93.38 591 ALA A O 1
ATOM 4598 N N . GLY A 1 592 ? -6.246 -20.275 -18.499 1.00 94.06 592 GLY A N 1
ATOM 4599 C CA . GLY A 1 592 ? -6.317 -21.202 -17.367 1.00 94.06 592 GLY A CA 1
ATOM 4600 C C . GLY A 1 592 ? -4.950 -21.657 -16.841 1.00 94.06 592 GLY A C 1
ATOM 4601 O O . GLY A 1 592 ? -4.859 -22.738 -16.263 1.00 94.06 592 GLY A O 1
ATOM 4602 N N . GLU A 1 593 ? -3.897 -20.865 -17.061 1.00 96.00 593 GLU A N 1
ATOM 4603 C CA . GLU A 1 593 ? -2.513 -21.199 -16.700 1.00 96.00 593 GLU A CA 1
ATOM 4604 C C . GLU A 1 593 ? -2.158 -20.743 -15.278 1.00 96.00 593 GLU A C 1
ATOM 4606 O O . GLU A 1 593 ? -1.778 -21.559 -14.439 1.00 96.00 593 GLU A O 1
ATOM 4611 N N . PHE A 1 594 ? -2.295 -19.444 -14.998 1.00 96.94 594 PHE A N 1
ATOM 4612 C CA . PHE A 1 594 ? -2.099 -18.844 -13.676 1.00 96.94 594 PHE A CA 1
ATOM 4613 C C . PHE A 1 594 ? -2.858 -17.518 -13.570 1.00 96.94 594 PHE A C 1
ATOM 4615 O O . PHE A 1 594 ? -3.271 -16.938 -14.569 1.00 96.94 594 PHE A O 1
ATOM 4622 N N . THR A 1 595 ? -3.025 -17.021 -12.349 1.00 95.62 595 THR A N 1
ATOM 4623 C CA . THR A 1 595 ? -3.711 -15.761 -12.045 1.00 95.62 595 THR A CA 1
ATOM 4624 C C . THR A 1 595 ? -2.754 -14.729 -11.454 1.00 95.62 595 THR A C 1
ATOM 4626 O O . THR A 1 595 ? -1.663 -15.054 -10.983 1.00 95.62 595 THR A O 1
ATOM 4629 N N . LEU A 1 596 ? -3.192 -13.469 -11.372 1.00 96.12 596 LEU A N 1
ATOM 4630 C CA . LEU A 1 596 ? -2.450 -12.433 -10.644 1.00 96.12 596 LEU A CA 1
ATOM 4631 C C . LEU A 1 596 ? -2.202 -12.819 -9.170 1.00 96.12 596 LEU A C 1
ATOM 4633 O O . LEU A 1 596 ? -1.168 -12.477 -8.599 1.00 96.12 596 LEU A O 1
ATOM 4637 N N . ARG A 1 597 ? -3.116 -13.584 -8.554 1.00 96.44 597 ARG A N 1
ATOM 4638 C CA . ARG A 1 597 ? -2.938 -14.082 -7.180 1.00 96.44 597 ARG A CA 1
ATOM 4639 C C . ARG A 1 597 ? -1.776 -15.065 -7.076 1.00 96.44 597 ARG A C 1
ATOM 4641 O O . ARG A 1 597 ? -1.058 -15.028 -6.082 1.00 96.44 597 ARG A O 1
ATOM 4648 N N . ASP A 1 598 ? -1.563 -15.894 -8.093 1.00 96.38 598 ASP A N 1
ATOM 4649 C CA . ASP A 1 598 ? -0.440 -16.835 -8.127 1.00 96.38 598 ASP A CA 1
ATOM 4650 C C . ASP A 1 598 ? 0.899 -16.096 -8.258 1.00 96.38 598 ASP A C 1
ATOM 4652 O O . ASP A 1 598 ? 1.877 -16.466 -7.606 1.00 96.38 598 ASP A O 1
ATOM 4656 N N . VAL A 1 599 ? 0.926 -14.990 -9.015 1.00 95.44 599 VAL A N 1
ATOM 4657 C CA . VAL A 1 599 ? 2.092 -14.091 -9.096 1.00 95.44 599 VAL A CA 1
ATOM 4658 C C . VAL A 1 599 ? 2.426 -13.514 -7.716 1.00 95.44 599 VAL A C 1
ATOM 4660 O O . VAL A 1 599 ? 3.570 -13.622 -7.265 1.00 95.44 599 VAL A O 1
ATOM 4663 N N . PHE A 1 600 ? 1.432 -12.963 -7.007 1.00 95.31 600 PHE A N 1
ATOM 4664 C CA . PHE A 1 600 ? 1.623 -12.451 -5.645 1.00 95.31 600 PHE A CA 1
ATOM 4665 C C . PHE A 1 600 ? 2.049 -13.543 -4.661 1.00 95.31 600 PHE A C 1
ATOM 4667 O O . PHE A 1 600 ? 2.971 -13.326 -3.877 1.00 95.31 600 PHE A O 1
ATOM 4674 N N . ALA A 1 601 ? 1.428 -14.724 -4.713 1.00 94.06 601 ALA A N 1
ATOM 4675 C CA . ALA A 1 601 ? 1.772 -15.844 -3.841 1.00 94.06 601 ALA A CA 1
ATOM 4676 C C . ALA A 1 601 ? 3.224 -16.300 -4.054 1.00 94.06 601 ALA A C 1
ATOM 4678 O O . ALA A 1 601 ? 3.970 -16.475 -3.086 1.00 94.06 601 ALA A O 1
ATOM 4679 N N . GLY A 1 602 ? 3.653 -16.426 -5.314 1.00 89.62 602 GLY A N 1
ATOM 4680 C CA . GLY A 1 602 ? 5.029 -16.767 -5.667 1.00 89.62 602 GLY A CA 1
ATOM 4681 C C . GLY A 1 602 ? 6.037 -15.721 -5.186 1.00 89.62 602 GLY A C 1
ATOM 4682 O O . GLY A 1 602 ? 7.082 -16.081 -4.636 1.00 89.62 602 GLY A O 1
ATOM 4683 N N . LEU A 1 603 ? 5.716 -14.431 -5.338 1.00 91.00 603 LEU A N 1
ATOM 4684 C CA . LEU A 1 603 ? 6.551 -13.332 -4.852 1.00 91.00 603 LEU A CA 1
ATOM 4685 C C . LEU A 1 603 ? 6.638 -13.318 -3.321 1.00 91.00 603 LEU A C 1
ATOM 4687 O O . LEU A 1 603 ? 7.744 -13.315 -2.785 1.00 91.00 603 LEU A O 1
ATOM 4691 N N . ALA A 1 604 ? 5.506 -13.356 -2.618 1.00 91.25 604 ALA A N 1
ATOM 4692 C CA . ALA A 1 604 ? 5.455 -13.296 -1.159 1.00 91.25 604 ALA A CA 1
ATOM 4693 C C . ALA A 1 604 ? 6.208 -14.471 -0.519 1.00 91.25 604 ALA A C 1
ATOM 4695 O O . ALA A 1 604 ? 7.087 -14.262 0.317 1.00 91.25 604 ALA A O 1
ATOM 4696 N N . ALA A 1 605 ? 5.954 -15.703 -0.976 1.00 88.69 605 ALA A N 1
ATOM 4697 C CA . ALA A 1 605 ? 6.658 -16.886 -0.481 1.00 88.69 605 ALA A CA 1
ATOM 4698 C C . ALA A 1 605 ? 8.176 -16.796 -0.716 1.00 88.69 605 ALA A C 1
ATOM 4700 O O . ALA A 1 605 ? 8.973 -17.217 0.124 1.00 88.69 605 ALA A O 1
ATOM 4701 N N . LYS A 1 606 ? 8.591 -16.227 -1.853 1.00 82.75 606 LYS A N 1
ATOM 4702 C CA . LYS A 1 606 ? 10.001 -16.000 -2.182 1.00 82.75 606 LYS A CA 1
ATOM 4703 C C . LYS A 1 606 ? 10.634 -14.909 -1.318 1.00 82.75 606 LYS A C 1
ATOM 4705 O O . LYS A 1 606 ? 11.777 -15.082 -0.907 1.00 82.75 606 LYS A O 1
ATOM 4710 N N . LEU A 1 607 ? 9.927 -13.812 -1.045 1.00 84.19 607 LEU A N 1
ATOM 4711 C CA . LEU A 1 607 ? 10.409 -12.738 -0.174 1.00 84.19 607 LEU A CA 1
ATOM 4712 C C . LEU A 1 607 ? 10.592 -13.240 1.258 1.00 84.19 607 LEU A C 1
ATOM 4714 O O . LEU A 1 607 ? 11.670 -13.050 1.809 1.00 84.19 607 LEU A O 1
ATOM 4718 N N . VAL A 1 608 ? 9.612 -13.959 1.814 1.00 85.50 608 VAL A N 1
ATOM 4719 C CA . VAL A 1 608 ? 9.719 -14.551 3.159 1.00 85.50 608 VAL A CA 1
ATOM 4720 C C . VAL A 1 608 ? 10.893 -15.530 3.230 1.00 85.50 608 VAL A C 1
ATOM 4722 O O . VAL A 1 608 ? 11.758 -15.397 4.090 1.00 85.50 608 VAL A O 1
ATOM 4725 N N . ARG A 1 609 ? 10.992 -16.463 2.272 1.00 84.50 609 ARG A N 1
ATOM 4726 C CA . ARG A 1 609 ? 12.070 -17.467 2.237 1.00 84.50 609 ARG A CA 1
ATOM 4727 C C . ARG A 1 609 ? 13.470 -16.856 2.116 1.00 84.50 609 ARG A C 1
ATOM 4729 O O . ARG A 1 609 ? 14.415 -17.406 2.663 1.00 84.50 609 ARG A O 1
ATOM 4736 N N . ARG A 1 610 ? 13.622 -15.755 1.376 1.00 80.94 610 ARG A N 1
ATOM 4737 C CA . ARG A 1 610 ? 14.923 -15.098 1.143 1.00 80.94 610 ARG A CA 1
ATOM 4738 C C . ARG A 1 610 ? 15.342 -14.134 2.250 1.00 80.94 610 ARG A C 1
ATOM 4740 O O . ARG A 1 610 ? 16.467 -13.647 2.203 1.00 80.94 610 ARG A O 1
ATOM 4747 N N . HIS A 1 611 ? 14.469 -13.884 3.224 1.00 85.38 611 HIS A N 1
ATOM 4748 C CA . HIS A 1 611 ? 14.759 -13.045 4.385 1.00 85.38 611 HIS A CA 1
ATOM 4749 C C . HIS A 1 611 ? 14.482 -13.806 5.693 1.00 85.38 611 HIS A C 1
ATOM 4751 O O . HIS A 1 611 ? 13.675 -13.352 6.509 1.00 85.38 611 HIS A O 1
ATOM 4757 N N . PRO A 1 612 ? 15.156 -14.951 5.934 1.00 84.31 612 PRO A N 1
ATOM 4758 C CA . PRO A 1 612 ? 14.999 -15.700 7.184 1.00 84.31 612 PRO A CA 1
ATOM 4759 C C . PRO A 1 612 ? 15.448 -14.892 8.409 1.00 84.31 612 PRO A C 1
ATOM 4761 O O . PRO A 1 612 ? 15.014 -15.181 9.512 1.00 84.31 612 PRO A O 1
ATOM 4764 N N . HIS A 1 613 ? 16.256 -13.847 8.214 1.00 83.56 613 HIS A N 1
ATOM 4765 C CA . HIS A 1 613 ? 16.666 -12.918 9.265 1.00 83.56 613 HIS A CA 1
ATOM 4766 C C . HIS A 1 613 ? 15.611 -11.858 9.627 1.00 83.56 613 HIS A C 1
ATOM 4768 O O . HIS A 1 613 ? 15.747 -11.185 10.642 1.00 83.56 613 HIS A O 1
ATOM 4774 N N . VAL A 1 614 ? 14.582 -11.677 8.789 1.00 85.25 614 VAL A N 1
ATOM 4775 C CA . VAL A 1 614 ? 13.445 -10.776 9.063 1.00 85.25 614 VAL A CA 1
ATOM 4776 C C . VAL A 1 614 ? 12.220 -11.571 9.511 1.00 85.25 614 VAL A C 1
ATOM 4778 O O . VAL A 1 614 ? 11.510 -11.147 10.417 1.00 85.25 614 VAL A O 1
ATOM 4781 N N . PHE A 1 615 ? 11.960 -12.717 8.872 1.00 86.88 615 PHE A N 1
ATOM 4782 C CA . PHE A 1 615 ? 10.735 -13.504 9.069 1.00 86.88 615 PHE A CA 1
ATOM 4783 C C . PHE A 1 615 ? 10.952 -14.853 9.775 1.00 86.88 615 PHE A C 1
ATOM 4785 O O . PHE A 1 615 ? 9.997 -15.612 9.932 1.00 86.88 615 PHE A O 1
ATOM 4792 N N . GLY A 1 616 ? 12.186 -15.178 10.158 1.00 83.00 616 GLY A N 1
ATOM 4793 C CA . GLY A 1 616 ? 12.557 -16.411 10.855 1.00 83.00 616 GLY A CA 1
ATOM 4794 C C . GLY A 1 616 ? 13.521 -16.139 12.011 1.00 83.00 616 GLY A C 1
ATOM 4795 O O . GLY A 1 616 ? 13.552 -15.035 12.549 1.00 83.00 616 GLY A O 1
ATOM 4796 N N . ASP A 1 617 ? 14.303 -17.153 12.384 1.00 78.12 617 ASP A N 1
ATOM 4797 C CA . ASP A 1 617 ? 15.159 -17.122 13.581 1.00 78.12 617 ASP A CA 1
ATOM 4798 C C . ASP A 1 617 ? 16.630 -16.752 13.296 1.00 78.12 617 ASP A C 1
ATOM 4800 O O . ASP A 1 617 ? 17.445 -16.681 14.219 1.00 78.12 617 ASP A O 1
ATOM 4804 N N . GLU A 1 618 ? 17.011 -16.553 12.029 1.00 76.31 618 GLU A N 1
ATOM 4805 C CA . GLU A 1 618 ? 18.383 -16.162 11.688 1.00 76.31 618 GLU A CA 1
ATOM 4806 C C . GLU A 1 618 ? 18.661 -14.703 12.076 1.00 76.31 618 GLU A C 1
ATOM 4808 O O . GLU A 1 618 ? 17.762 -13.873 12.158 1.00 76.31 618 GLU A O 1
ATOM 4813 N N . VAL A 1 619 ? 19.927 -14.356 12.309 1.00 75.81 619 VAL A N 1
ATOM 4814 C CA . VAL A 1 619 ? 20.315 -12.992 12.688 1.00 75.81 619 VAL A CA 1
ATOM 4815 C C . VAL A 1 619 ? 21.348 -12.477 11.698 1.00 75.81 619 VAL A C 1
ATOM 4817 O O . VAL A 1 619 ? 22.452 -13.010 11.625 1.00 75.81 619 VAL A O 1
ATOM 4820 N N . ALA A 1 620 ? 21.009 -11.407 10.980 1.00 74.69 620 ALA A N 1
ATOM 4821 C CA . ALA A 1 620 ? 21.939 -10.647 10.149 1.00 74.69 620 ALA A CA 1
ATOM 4822 C C . ALA A 1 620 ? 22.177 -9.275 10.791 1.00 74.69 620 ALA A C 1
ATOM 4824 O O . ALA A 1 620 ? 21.219 -8.593 11.155 1.00 74.69 620 ALA A O 1
ATOM 4825 N N . LYS A 1 621 ? 23.443 -8.873 10.968 1.00 75.44 621 LYS A N 1
ATOM 4826 C CA . LYS A 1 621 ? 23.797 -7.596 11.620 1.00 75.44 621 LYS A CA 1
ATOM 4827 C C . LYS A 1 621 ? 24.314 -6.555 10.634 1.00 75.44 621 LYS A C 1
ATOM 4829 O O . LYS A 1 621 ? 24.294 -5.368 10.942 1.00 75.44 621 LYS A O 1
ATOM 4834 N N . THR A 1 622 ? 24.781 -6.994 9.470 1.00 77.06 622 THR A N 1
ATOM 4835 C CA . THR A 1 622 ? 25.357 -6.138 8.432 1.00 77.06 622 THR A CA 1
ATOM 4836 C C . THR A 1 622 ? 24.772 -6.457 7.058 1.00 77.06 622 THR A C 1
ATOM 4838 O O . THR A 1 622 ? 24.220 -7.535 6.832 1.00 77.06 622 THR A O 1
ATOM 4841 N N . ALA A 1 623 ? 24.908 -5.524 6.112 1.00 73.00 623 ALA A N 1
ATOM 4842 C CA . ALA A 1 623 ? 24.471 -5.731 4.731 1.00 73.00 623 ALA A CA 1
ATOM 4843 C C . ALA A 1 623 ? 25.205 -6.901 4.044 1.00 73.00 623 ALA A C 1
ATOM 4845 O O . ALA A 1 623 ? 24.618 -7.593 3.211 1.00 73.00 623 ALA A O 1
ATOM 4846 N N . ASP A 1 624 ? 26.462 -7.160 4.414 1.00 74.50 624 ASP A N 1
ATOM 4847 C CA . ASP A 1 624 ? 27.235 -8.273 3.860 1.00 74.50 624 ASP A CA 1
ATOM 4848 C C . ASP A 1 624 ? 26.774 -9.631 4.412 1.00 74.50 624 ASP A C 1
ATOM 4850 O O . ASP A 1 624 ? 26.700 -10.595 3.647 1.00 74.50 624 ASP A O 1
ATOM 4854 N N . ASP A 1 625 ? 26.342 -9.698 5.680 1.00 74.88 625 ASP A N 1
ATOM 4855 C CA . ASP A 1 625 ? 25.693 -10.898 6.234 1.00 74.88 625 ASP A CA 1
ATOM 4856 C C . ASP A 1 625 ? 24.421 -11.241 5.440 1.00 74.88 625 ASP A C 1
ATOM 4858 O O . ASP A 1 625 ? 24.198 -12.393 5.063 1.00 74.88 625 ASP A O 1
ATOM 4862 N N . VAL A 1 626 ? 23.608 -10.224 5.121 1.00 76.25 626 VAL A N 1
ATOM 4863 C CA . VAL A 1 626 ? 22.381 -10.383 4.321 1.00 76.25 626 VAL A CA 1
ATOM 4864 C C . VAL A 1 626 ? 22.702 -10.898 2.919 1.00 76.25 626 VAL A C 1
ATOM 4866 O O . VAL A 1 626 ? 22.041 -11.822 2.440 1.00 76.25 626 VAL A O 1
ATOM 4869 N N . ARG A 1 627 ? 23.731 -10.348 2.258 1.00 69.69 627 ARG A N 1
ATOM 4870 C CA . ARG A 1 627 ? 24.178 -10.823 0.937 1.00 69.69 627 ARG A CA 1
ATOM 4871 C C . ARG A 1 627 ? 24.621 -12.284 0.982 1.00 69.69 627 ARG A C 1
ATOM 4873 O O . ARG A 1 627 ? 24.230 -13.048 0.101 1.00 69.69 627 ARG A O 1
ATOM 4880 N N . GLY A 1 628 ? 25.379 -12.678 2.008 1.00 71.81 628 GLY A N 1
ATOM 4881 C CA . GLY A 1 628 ? 25.830 -14.058 2.203 1.00 71.81 628 GLY A CA 1
ATOM 4882 C C . GLY A 1 628 ? 24.671 -15.048 2.343 1.00 71.81 628 GLY A C 1
ATOM 4883 O O . GLY A 1 628 ? 24.629 -16.050 1.626 1.00 71.81 628 GLY A O 1
ATOM 4884 N N . ILE A 1 629 ? 23.687 -14.726 3.189 1.00 76.50 629 ILE A N 1
ATOM 4885 C CA . ILE A 1 629 ? 22.459 -15.524 3.360 1.00 76.50 629 ILE A CA 1
ATOM 4886 C C . ILE A 1 629 ? 21.689 -15.606 2.034 1.00 76.50 629 ILE A C 1
ATOM 4888 O O . ILE A 1 629 ? 21.231 -16.673 1.626 1.00 76.50 629 ILE A O 1
ATOM 4892 N N . TRP A 1 630 ? 21.584 -14.493 1.304 1.00 73.94 630 TRP A N 1
ATOM 4893 C CA . TRP A 1 630 ? 20.858 -14.447 0.035 1.00 73.94 630 TRP A CA 1
ATOM 4894 C C . TRP A 1 630 ? 21.506 -15.299 -1.063 1.00 73.94 630 TRP A C 1
ATOM 4896 O O . TRP A 1 630 ? 20.804 -15.963 -1.833 1.00 73.94 630 TRP A O 1
ATOM 4906 N N . GLU A 1 631 ? 22.838 -15.292 -1.144 1.00 73.69 631 GLU A N 1
ATOM 4907 C CA . GLU A 1 631 ? 23.611 -16.125 -2.067 1.00 73.69 631 GLU A CA 1
ATOM 4908 C C . GLU A 1 631 ? 23.402 -17.616 -1.753 1.00 73.69 631 GLU A C 1
ATOM 4910 O O . GLU A 1 631 ? 23.128 -18.393 -2.671 1.00 73.69 631 GLU A O 1
ATOM 4915 N N . GLN A 1 632 ? 23.445 -17.997 -0.469 1.00 76.81 632 GLN A N 1
ATOM 4916 C CA . GLN A 1 632 ? 23.204 -19.370 -0.005 1.00 76.81 632 GLN A CA 1
ATOM 4917 C C . GLN A 1 632 ? 21.785 -19.845 -0.334 1.00 76.81 632 GLN A C 1
ATOM 4919 O O . GLN A 1 632 ? 21.622 -20.850 -1.025 1.00 76.81 632 GLN A O 1
ATOM 4924 N N . VAL A 1 633 ? 20.755 -19.069 0.025 1.00 77.50 633 VAL A N 1
ATOM 4925 C CA . VAL A 1 633 ? 19.353 -19.410 -0.284 1.00 77.50 633 VAL A CA 1
ATOM 4926 C C . VAL A 1 633 ? 19.138 -19.560 -1.796 1.00 77.50 633 VAL A C 1
ATOM 4928 O O . VAL A 1 633 ? 18.433 -20.463 -2.245 1.00 77.50 633 VAL A O 1
ATOM 4931 N N . LYS A 1 634 ? 19.780 -18.722 -2.623 1.00 72.31 634 LYS A N 1
ATOM 4932 C CA . LYS A 1 634 ? 19.735 -18.861 -4.091 1.00 72.31 634 LYS A CA 1
ATOM 4933 C C . LYS A 1 634 ? 20.456 -20.102 -4.617 1.00 72.31 634 LYS A C 1
ATOM 4935 O O . LYS A 1 634 ? 20.127 -20.549 -5.718 1.00 72.31 634 LYS A O 1
ATOM 4940 N N . GLN A 1 635 ? 21.497 -20.581 -3.940 1.00 71.50 635 GLN A N 1
ATOM 4941 C CA . GLN A 1 635 ? 22.188 -21.815 -4.320 1.00 71.50 635 GLN A CA 1
ATOM 4942 C C . GLN A 1 635 ? 21.333 -23.036 -3.975 1.00 71.50 635 GLN A C 1
ATOM 4944 O O . GLN A 1 635 ? 21.187 -23.925 -4.814 1.00 71.50 635 GLN A O 1
ATOM 4949 N N . ASP A 1 636 ? 20.685 -23.030 -2.813 1.00 73.56 636 ASP A N 1
ATOM 4950 C CA . ASP A 1 636 ? 19.787 -24.105 -2.385 1.00 73.56 636 ASP A CA 1
ATOM 4951 C C . ASP A 1 636 ? 18.522 -24.188 -3.254 1.00 73.56 636 ASP A C 1
ATOM 4953 O O . ASP A 1 636 ? 18.096 -25.280 -3.632 1.00 73.56 636 ASP A O 1
ATOM 4957 N N . GLU A 1 637 ? 17.961 -23.042 -3.664 1.00 72.12 637 GLU A N 1
ATOM 4958 C CA . GLU A 1 637 ? 16.880 -22.985 -4.662 1.00 72.12 637 GLU A CA 1
ATOM 4959 C C . GLU A 1 637 ? 17.297 -23.644 -5.985 1.00 72.12 637 GLU A C 1
ATOM 4961 O O . GLU A 1 637 ? 16.534 -24.414 -6.563 1.00 72.12 637 GLU A O 1
ATOM 4966 N N . ARG A 1 638 ? 18.528 -23.383 -6.443 1.00 65.25 638 ARG A N 1
ATOM 4967 C CA . ARG A 1 638 ? 19.060 -23.955 -7.688 1.00 65.25 638 ARG A CA 1
ATOM 4968 C C . ARG A 1 638 ? 19.331 -25.455 -7.591 1.00 65.25 638 ARG A C 1
ATOM 4970 O O . ARG A 1 638 ? 19.177 -26.133 -8.596 1.00 65.25 638 ARG A O 1
ATOM 4977 N N . ARG A 1 639 ? 19.703 -25.976 -6.416 1.00 62.84 639 ARG A N 1
ATOM 4978 C CA . ARG A 1 639 ? 19.882 -27.423 -6.187 1.00 62.84 639 ARG A CA 1
ATOM 4979 C C . ARG A 1 639 ? 18.573 -28.211 -6.241 1.00 62.84 639 ARG A C 1
ATOM 4981 O O . ARG A 1 639 ? 18.604 -29.389 -6.571 1.00 62.84 639 ARG A O 1
ATOM 4988 N N . ASN A 1 640 ? 17.452 -27.580 -5.894 1.00 58.47 640 ASN A N 1
ATOM 4989 C CA . ASN A 1 640 ? 16.138 -28.227 -5.867 1.00 58.47 640 ASN A CA 1
ATOM 4990 C C . ASN A 1 640 ? 15.403 -28.190 -7.220 1.00 58.47 640 ASN A C 1
ATOM 4992 O O . ASN A 1 640 ? 14.403 -28.886 -7.382 1.00 58.47 640 ASN A O 1
ATOM 4996 N N . GLU A 1 641 ? 15.877 -27.405 -8.190 1.00 56.78 641 GLU A N 1
ATOM 4997 C CA . GLU A 1 641 ? 15.405 -27.461 -9.575 1.00 56.78 641 GLU A CA 1
ATOM 4998 C C . GLU A 1 641 ? 16.264 -28.479 -10.345 1.00 56.78 641 GLU A C 1
ATOM 5000 O O . GLU A 1 641 ? 17.465 -28.272 -10.497 1.00 56.78 641 GLU A O 1
ATOM 5005 N N . GLU A 1 642 ? 15.674 -29.577 -10.837 1.00 45.66 642 GLU A N 1
ATOM 5006 C CA . GLU A 1 642 ? 16.344 -30.523 -11.746 1.00 45.66 642 GLU A CA 1
ATOM 5007 C C . GLU A 1 642 ? 16.741 -29.796 -13.046 1.00 45.66 642 GLU A C 1
ATOM 5009 O O . GLU A 1 642 ? 15.983 -29.740 -14.014 1.00 45.66 642 GLU A O 1
ATOM 5014 N N . ARG A 1 643 ? 17.922 -29.174 -13.066 1.00 51.72 643 ARG A N 1
ATOM 5015 C CA . ARG A 1 643 ? 18.532 -28.577 -14.259 1.00 51.72 643 ARG A CA 1
ATOM 5016 C C . ARG A 1 643 ? 19.790 -29.353 -14.620 1.00 51.72 643 ARG A C 1
ATOM 5018 O O . ARG A 1 643 ? 20.531 -29.782 -13.741 1.00 51.72 643 ARG A O 1
ATOM 5025 N N . GLU A 1 644 ? 20.027 -29.512 -15.919 1.00 49.38 644 GLU A N 1
ATOM 5026 C CA . GLU A 1 644 ? 21.247 -30.121 -16.454 1.00 49.38 644 GLU A CA 1
ATOM 5027 C C . GLU A 1 644 ? 22.500 -29.439 -15.871 1.00 49.38 644 GLU A C 1
ATOM 5029 O O . GLU A 1 644 ? 22.595 -28.206 -15.846 1.00 49.38 644 GLU A O 1
ATOM 5034 N N . GLU A 1 645 ? 23.463 -30.241 -15.404 1.00 49.97 645 GLU A N 1
ATOM 5035 C CA . GLU A 1 645 ? 24.752 -29.785 -14.867 1.00 49.97 645 GLU A CA 1
ATOM 5036 C C . GLU A 1 645 ? 25.611 -29.157 -15.978 1.00 49.97 645 GLU A C 1
ATOM 5038 O O . GLU A 1 645 ? 26.501 -29.779 -16.552 1.00 49.97 645 GLU A O 1
ATOM 5043 N N . SER A 1 646 ? 25.339 -27.896 -16.306 1.00 60.62 646 SER A N 1
ATOM 5044 C CA . SER A 1 646 ? 26.187 -27.070 -17.169 1.00 60.62 646 SER A CA 1
ATOM 5045 C C . SER A 1 646 ? 26.854 -25.971 -16.348 1.00 60.62 646 SER A C 1
ATOM 5047 O O . SER A 1 646 ? 26.209 -25.355 -15.497 1.00 60.62 646 SER A O 1
ATOM 5049 N N . ALA A 1 647 ? 28.115 -25.648 -16.649 1.00 59.91 647 ALA A N 1
ATOM 5050 C CA . ALA A 1 647 ? 28.807 -24.478 -16.092 1.00 59.91 647 ALA A CA 1
ATOM 5051 C C . ALA A 1 647 ? 28.037 -23.160 -16.339 1.00 59.91 647 ALA A C 1
ATOM 5053 O O . ALA A 1 647 ? 28.174 -22.199 -15.583 1.00 59.91 647 ALA A O 1
ATOM 5054 N N . LEU A 1 648 ? 27.176 -23.137 -17.365 1.00 64.38 648 LEU A N 1
ATOM 5055 C CA . LEU A 1 648 ? 26.335 -22.003 -17.753 1.00 64.38 648 LEU A CA 1
ATOM 5056 C C . LEU A 1 648 ? 24.883 -22.114 -17.255 1.00 64.38 648 LEU A C 1
ATOM 5058 O O . LEU A 1 648 ? 24.098 -21.196 -17.478 1.00 64.38 648 LEU A O 1
ATOM 5062 N N . SER A 1 649 ? 24.511 -23.189 -16.547 1.00 57.94 649 SER A N 1
ATOM 5063 C CA . SER A 1 649 ? 23.140 -23.435 -16.044 1.00 57.94 649 SER A CA 1
ATOM 5064 C C . SER A 1 649 ? 22.603 -22.322 -15.126 1.00 57.94 649 SER A C 1
ATOM 5066 O O . SER A 1 649 ? 21.390 -22.139 -14.990 1.00 57.94 649 SER A O 1
ATOM 5068 N N . GLY A 1 650 ? 23.505 -21.547 -14.511 1.00 59.31 650 GLY A N 1
ATOM 5069 C CA . GLY A 1 650 ? 23.186 -20.385 -13.681 1.00 59.31 650 GLY A CA 1
ATOM 5070 C C . GLY A 1 650 ? 22.977 -19.072 -14.443 1.00 59.31 650 GLY A C 1
ATOM 5071 O O . GLY A 1 650 ? 22.561 -18.094 -13.816 1.00 59.31 650 GLY A O 1
ATOM 5072 N N . VAL A 1 651 ? 23.258 -19.022 -15.750 1.00 65.69 651 VAL A N 1
ATOM 5073 C CA . VAL A 1 651 ? 23.125 -17.811 -16.570 1.00 65.69 651 VAL A CA 1
ATOM 5074 C C . VAL A 1 651 ? 21.741 -17.768 -17.202 1.00 65.69 651 VAL A C 1
ATOM 5076 O O . VAL A 1 651 ? 21.337 -18.661 -17.943 1.00 65.69 651 VAL A O 1
ATOM 5079 N N . LYS A 1 652 ? 20.987 -16.707 -16.912 1.00 67.44 652 LYS A N 1
ATOM 5080 C CA . LYS A 1 652 ? 19.707 -16.464 -17.578 1.00 67.44 652 LYS A CA 1
ATOM 5081 C C . LYS A 1 652 ? 19.983 -15.880 -18.959 1.00 67.44 652 LYS A C 1
ATOM 5083 O O . LYS A 1 652 ? 20.483 -14.769 -19.055 1.00 67.44 652 LYS A O 1
ATOM 5088 N N . LEU A 1 653 ? 19.605 -16.607 -20.008 1.00 71.81 653 LEU A N 1
ATOM 5089 C CA . LEU A 1 653 ? 19.671 -16.111 -21.389 1.00 71.81 653 LEU A CA 1
ATOM 5090 C C . LEU A 1 653 ? 18.570 -15.083 -21.710 1.00 71.81 653 LEU A C 1
ATOM 5092 O O . LEU A 1 653 ? 18.597 -14.445 -22.756 1.00 71.81 653 LEU A O 1
ATOM 5096 N N . ALA A 1 654 ? 17.592 -14.923 -20.814 1.00 59.62 654 ALA A N 1
ATOM 5097 C CA . ALA A 1 654 ? 16.589 -13.873 -20.896 1.00 59.62 654 ALA A CA 1
ATOM 5098 C C . ALA A 1 654 ? 17.145 -12.580 -20.278 1.00 59.62 654 ALA A C 1
ATOM 5100 O O . ALA A 1 654 ? 17.255 -12.480 -19.055 1.00 59.62 654 ALA A O 1
ATOM 5101 N N . GLY A 1 655 ? 17.487 -11.614 -21.129 1.00 66.56 655 GLY A N 1
ATOM 5102 C CA . GLY A 1 655 ? 17.982 -10.292 -20.751 1.00 66.56 655 GLY A CA 1
ATOM 5103 C C . GLY A 1 655 ? 18.533 -9.527 -21.962 1.00 66.56 655 GLY A C 1
ATOM 5104 O O . GLY A 1 655 ? 18.499 -10.061 -23.077 1.00 66.56 655 GLY A O 1
ATOM 5105 N N . PRO A 1 656 ? 19.026 -8.295 -21.762 1.00 79.00 656 PRO A N 1
ATOM 5106 C CA . PRO A 1 656 ? 19.729 -7.537 -22.792 1.00 79.00 656 PRO A CA 1
ATOM 5107 C C . PRO A 1 656 ? 20.939 -8.303 -23.332 1.00 79.00 656 PRO A C 1
ATOM 5109 O O . PRO A 1 656 ? 21.637 -8.984 -22.578 1.00 79.00 656 PRO A O 1
ATOM 5112 N N . ALA A 1 657 ? 21.174 -8.233 -24.643 1.00 84.56 657 ALA A N 1
ATOM 5113 C CA . ALA A 1 657 ? 22.131 -9.114 -25.310 1.00 84.56 657 ALA A CA 1
ATOM 5114 C C . ALA A 1 657 ? 23.568 -8.946 -24.784 1.00 84.56 657 ALA A C 1
ATOM 5116 O O . ALA A 1 657 ? 24.263 -9.951 -24.622 1.00 84.56 657 ALA A O 1
ATOM 5117 N N . LEU A 1 658 ? 23.999 -7.717 -24.461 1.00 89.75 658 LEU A N 1
ATOM 5118 C CA . LEU A 1 658 ? 25.350 -7.471 -23.943 1.00 89.75 658 LEU A CA 1
ATOM 5119 C C . LEU A 1 658 ? 25.471 -7.929 -22.491 1.00 89.75 658 LEU A C 1
ATOM 5121 O O . LEU A 1 658 ? 26.423 -8.629 -22.154 1.00 89.75 658 LEU A O 1
ATOM 5125 N N . ALA A 1 659 ? 24.474 -7.627 -21.654 1.00 82.25 659 ALA A N 1
ATOM 5126 C CA . ALA A 1 659 ? 24.430 -8.102 -20.270 1.00 82.25 659 ALA A CA 1
ATOM 5127 C C . ALA A 1 659 ? 24.436 -9.642 -20.181 1.00 82.25 659 ALA A C 1
ATOM 5129 O O . ALA A 1 659 ? 25.153 -10.227 -19.365 1.00 82.25 659 ALA A O 1
ATOM 5130 N N . VAL A 1 660 ? 23.674 -10.318 -21.050 1.00 85.56 660 VAL A N 1
ATOM 5131 C CA . VAL A 1 660 ? 23.653 -11.786 -21.142 1.00 85.56 660 VAL A CA 1
ATOM 5132 C C . VAL A 1 660 ? 25.006 -12.319 -21.609 1.00 85.56 660 VAL A C 1
ATOM 5134 O O . VAL A 1 660 ? 25.542 -13.221 -20.965 1.00 85.56 660 VAL A O 1
ATOM 5137 N N . ALA A 1 661 ? 25.588 -11.759 -22.674 1.00 89.62 661 ALA A N 1
ATOM 5138 C CA . ALA A 1 661 ? 26.909 -12.158 -23.162 1.00 89.62 661 ALA A CA 1
ATOM 5139 C C . ALA A 1 661 ? 27.983 -12.013 -22.069 1.00 89.62 661 ALA A C 1
ATOM 5141 O O . ALA A 1 661 ? 28.751 -12.945 -21.817 1.00 89.62 661 ALA A O 1
ATOM 5142 N N . GLN A 1 662 ? 27.966 -10.898 -21.337 1.00 89.12 662 GLN A N 1
ATOM 5143 C CA . GLN A 1 662 ? 28.896 -10.645 -20.243 1.00 89.12 662 GLN A CA 1
ATOM 5144 C C . GLN A 1 662 ? 28.686 -11.618 -19.073 1.00 89.12 662 GLN A C 1
ATOM 5146 O O . GLN A 1 662 ? 29.652 -12.090 -18.470 1.00 89.12 662 GLN A O 1
ATOM 5151 N N . ALA A 1 663 ? 27.435 -11.969 -18.758 1.00 84.38 663 ALA A N 1
ATOM 5152 C CA . ALA A 1 663 ? 27.108 -12.955 -17.731 1.00 84.38 663 ALA A CA 1
ATOM 5153 C C . ALA A 1 663 ? 27.550 -14.379 -18.115 1.00 84.38 663 ALA A C 1
ATOM 5155 O O . ALA A 1 663 ? 28.062 -15.104 -17.258 1.00 84.38 663 ALA A O 1
ATOM 5156 N N . VAL A 1 664 ? 27.401 -14.765 -19.389 1.00 86.94 664 VAL A N 1
ATOM 5157 C CA . VAL A 1 664 ? 27.910 -16.039 -19.928 1.00 86.94 664 VAL A CA 1
ATOM 5158 C C . VAL A 1 664 ? 29.427 -16.114 -19.764 1.00 86.94 664 VAL A C 1
ATOM 5160 O O . VAL A 1 664 ? 29.934 -17.097 -19.225 1.00 86.94 664 VAL A O 1
ATOM 5163 N N . GLN A 1 665 ? 30.148 -15.058 -20.144 1.00 88.94 665 GLN A N 1
ATOM 5164 C CA . GLN A 1 665 ? 31.607 -14.996 -20.017 1.00 88.94 665 GLN A CA 1
ATOM 5165 C C . GLN A 1 665 ? 32.060 -15.021 -18.549 1.00 88.94 665 GLN A C 1
ATOM 5167 O O . GLN A 1 665 ? 32.964 -15.775 -18.202 1.00 88.94 665 GLN A O 1
ATOM 5172 N N . LYS A 1 666 ? 31.380 -14.291 -17.649 1.00 85.19 666 LYS A N 1
ATOM 5173 C CA . LYS A 1 666 ? 31.636 -14.356 -16.194 1.00 85.19 666 LYS A CA 1
ATOM 5174 C C . LYS A 1 666 ? 31.414 -15.764 -15.627 1.00 85.19 666 LYS A C 1
ATOM 5176 O O . LYS A 1 666 ? 32.129 -16.175 -14.717 1.00 85.19 666 LYS A O 1
ATOM 5181 N N . ALA A 1 667 ? 30.421 -16.503 -16.121 1.00 81.81 667 ALA A N 1
ATOM 5182 C CA . ALA A 1 667 ? 30.174 -17.877 -15.686 1.00 81.81 667 ALA A CA 1
ATOM 5183 C C . ALA A 1 667 ? 31.234 -18.856 -16.210 1.00 81.81 667 ALA A C 1
ATOM 5185 O O . ALA A 1 667 ? 31.695 -19.705 -15.449 1.00 81.81 667 ALA A O 1
ATOM 5186 N N . ALA A 1 668 ? 31.667 -18.703 -17.464 1.00 83.06 668 ALA A N 1
ATOM 5187 C CA . ALA A 1 668 ? 32.766 -19.482 -18.033 1.00 83.06 668 ALA A CA 1
ATOM 5188 C C . ALA A 1 668 ? 34.093 -19.233 -17.285 1.00 83.06 668 ALA A C 1
ATOM 5190 O O . ALA A 1 668 ? 34.791 -20.180 -16.919 1.00 83.06 668 ALA A O 1
ATOM 5191 N N . ALA A 1 669 ? 34.373 -17.977 -16.930 1.00 83.62 669 ALA A N 1
ATOM 5192 C CA . ALA A 1 669 ? 35.559 -17.611 -16.164 1.00 83.62 669 ALA A CA 1
ATOM 5193 C C . ALA A 1 669 ? 35.626 -18.290 -14.787 1.00 83.62 669 ALA A C 1
ATOM 5195 O O . ALA A 1 669 ? 36.682 -18.753 -14.357 1.00 83.62 669 ALA A O 1
ATOM 5196 N N . LYS A 1 670 ? 34.481 -18.429 -14.103 1.00 78.62 670 LYS A N 1
ATOM 5197 C CA . LYS A 1 670 ? 34.396 -19.079 -12.781 1.00 78.62 670 LYS A CA 1
ATOM 5198 C C . LYS A 1 670 ? 34.812 -20.550 -12.781 1.00 78.62 670 LYS A C 1
ATOM 5200 O O . LYS A 1 670 ? 35.225 -21.045 -11.737 1.00 78.62 670 LYS A O 1
ATOM 5205 N N . VAL A 1 671 ? 34.705 -21.244 -13.914 1.00 77.38 671 VAL A N 1
ATOM 5206 C CA . VAL A 1 671 ? 35.162 -22.639 -14.057 1.00 77.38 671 VAL A CA 1
ATOM 5207 C C . VAL A 1 671 ? 36.585 -22.741 -14.619 1.00 77.38 671 VAL A C 1
ATOM 5209 O O . VAL A 1 671 ? 37.027 -23.828 -14.980 1.00 77.38 671 VAL A O 1
ATOM 5212 N N . GLY A 1 672 ? 37.310 -21.619 -14.675 1.00 76.56 672 GLY A N 1
ATOM 5213 C CA . GLY A 1 672 ? 38.688 -21.545 -15.156 1.00 76.56 672 GLY A CA 1
ATOM 5214 C C . GLY A 1 672 ? 38.821 -21.432 -16.675 1.00 76.56 672 GLY A C 1
ATOM 5215 O O . GLY A 1 672 ? 39.930 -21.553 -17.185 1.00 76.56 672 GLY A O 1
ATOM 5216 N N . PHE A 1 673 ? 37.720 -21.211 -17.401 1.00 81.38 673 PHE A N 1
ATOM 5217 C CA . PHE A 1 673 ? 37.747 -20.940 -18.837 1.00 81.38 673 PHE A CA 1
ATOM 5218 C C . PHE A 1 673 ? 37.764 -19.423 -19.068 1.00 81.38 673 PHE A C 1
ATOM 5220 O O . PHE A 1 673 ? 36.729 -18.814 -19.344 1.00 81.38 673 PHE A O 1
ATOM 5227 N N . ASP A 1 674 ? 38.938 -18.817 -18.875 1.00 82.19 674 ASP A N 1
ATOM 5228 C CA . ASP A 1 674 ? 39.180 -17.385 -19.078 1.00 82.19 674 ASP A CA 1
ATOM 5229 C C . ASP A 1 674 ? 40.599 -17.116 -19.607 1.00 82.19 674 ASP A C 1
ATOM 5231 O O . ASP A 1 674 ? 41.476 -17.979 -19.525 1.00 82.19 674 ASP A O 1
ATOM 5235 N N . TRP A 1 675 ? 40.824 -15.912 -20.130 1.00 83.12 675 TRP A N 1
ATOM 5236 C CA . TRP A 1 675 ? 42.142 -15.427 -20.548 1.00 83.12 675 TRP A CA 1
ATOM 5237 C C . TRP A 1 675 ? 42.989 -14.979 -19.347 1.00 83.12 675 TRP A C 1
ATOM 5239 O O . TRP A 1 675 ? 42.465 -14.655 -18.280 1.00 83.12 675 TRP A O 1
ATOM 5249 N N . SER A 1 676 ? 44.314 -14.972 -19.519 1.00 75.06 676 SER A N 1
ATOM 5250 C CA . SER A 1 676 ? 45.284 -14.639 -18.467 1.00 75.06 676 SER A CA 1
ATOM 5251 C C . SER A 1 676 ? 45.433 -13.141 -18.211 1.00 75.06 676 SER A C 1
ATOM 5253 O O . SER A 1 676 ? 45.671 -12.748 -17.068 1.00 75.06 676 SER A O 1
ATOM 5255 N N . ASP A 1 677 ? 45.321 -12.316 -19.252 1.00 80.25 677 ASP A N 1
ATOM 5256 C CA . ASP A 1 677 ? 45.485 -10.868 -19.165 1.00 80.25 677 ASP A CA 1
ATOM 5257 C C . ASP A 1 677 ? 44.631 -10.106 -20.200 1.00 80.25 677 ASP A C 1
ATOM 5259 O O . ASP A 1 677 ? 44.021 -10.680 -21.103 1.00 80.25 677 ASP A O 1
ATOM 5263 N N . GLU A 1 678 ? 44.562 -8.781 -20.043 1.00 86.44 678 GLU A N 1
ATOM 5264 C CA . GLU A 1 678 ? 43.825 -7.879 -20.940 1.00 86.44 678 GLU A CA 1
ATOM 5265 C C . GLU A 1 678 ? 44.390 -7.878 -22.374 1.00 86.44 678 GLU A C 1
ATOM 5267 O O . GLU A 1 678 ? 43.642 -7.708 -23.341 1.00 86.44 678 GLU A O 1
ATOM 5272 N N . ALA A 1 679 ? 45.703 -8.079 -22.534 1.00 87.12 679 ALA A N 1
ATOM 5273 C CA . ALA A 1 679 ? 46.372 -8.008 -23.830 1.00 87.12 679 ALA A CA 1
ATOM 5274 C C . ALA A 1 679 ? 45.945 -9.163 -24.748 1.00 87.12 679 ALA A C 1
ATOM 5276 O O . ALA A 1 679 ? 45.734 -8.946 -25.946 1.00 87.12 679 ALA A O 1
ATOM 5277 N N . ASP A 1 680 ? 45.747 -10.353 -24.180 1.00 86.69 680 ASP A N 1
ATOM 5278 C CA . ASP A 1 680 ? 45.214 -11.523 -24.877 1.00 86.69 680 ASP A CA 1
ATOM 5279 C C . ASP A 1 680 ? 43.794 -11.261 -25.412 1.00 86.69 680 ASP A C 1
ATOM 5281 O O . ASP A 1 680 ? 43.475 -11.577 -26.563 1.00 86.69 680 ASP A O 1
ATOM 5285 N N . VAL A 1 681 ? 42.944 -10.610 -24.613 1.00 89.06 681 VAL A N 1
ATOM 5286 C CA . VAL A 1 681 ? 41.570 -10.261 -25.012 1.00 89.06 681 VAL A CA 1
ATOM 5287 C C . VAL A 1 681 ? 41.558 -9.180 -26.086 1.00 89.06 681 VAL A C 1
ATOM 5289 O O . VAL A 1 681 ? 40.821 -9.286 -27.069 1.00 89.06 681 VAL A O 1
ATOM 5292 N N . TRP A 1 682 ? 42.411 -8.164 -25.953 1.00 90.94 682 TRP A N 1
ATOM 5293 C CA . TRP A 1 682 ? 42.586 -7.135 -26.976 1.00 90.94 682 TRP A CA 1
ATOM 5294 C C . TRP A 1 682 ? 43.056 -7.726 -28.309 1.00 90.94 682 TRP A C 1
ATOM 5296 O O . TRP A 1 682 ? 42.606 -7.314 -29.382 1.00 90.94 682 TRP A O 1
ATOM 5306 N N . GLN A 1 683 ? 43.946 -8.719 -28.260 1.00 91.06 683 GLN A N 1
ATOM 5307 C CA . GLN A 1 683 ? 44.391 -9.426 -29.453 1.00 91.06 683 GLN A CA 1
ATOM 5308 C C . GLN A 1 683 ? 43.257 -10.244 -30.082 1.00 91.06 683 GLN A C 1
ATOM 5310 O O . GLN A 1 683 ? 43.134 -10.236 -31.309 1.00 91.06 683 GLN A O 1
ATOM 5315 N N . LYS A 1 684 ? 42.387 -10.858 -29.270 1.00 90.38 684 LYS A N 1
ATOM 5316 C CA . LYS A 1 684 ? 41.201 -11.568 -29.762 1.00 90.38 684 LYS A CA 1
ATOM 5317 C C . LYS A 1 684 ? 40.206 -10.629 -30.447 1.00 90.38 684 LYS A C 1
ATOM 5319 O O . LYS A 1 684 ? 39.736 -10.946 -31.529 1.00 90.38 684 LYS A O 1
ATOM 5324 N N . VAL A 1 685 ? 39.969 -9.424 -29.919 1.00 93.81 685 VAL A N 1
ATOM 5325 C CA . VAL A 1 685 ? 39.138 -8.413 -30.611 1.00 93.81 685 VAL A CA 1
ATOM 5326 C C . VAL A 1 685 ? 39.687 -8.097 -32.009 1.00 93.81 685 VAL A C 1
ATOM 5328 O O . VAL A 1 685 ? 38.925 -8.019 -32.970 1.00 93.81 685 VAL A O 1
ATOM 5331 N N . LYS A 1 686 ? 41.011 -7.951 -32.155 1.00 93.88 686 LYS A N 1
ATOM 5332 C CA . LYS A 1 686 ? 41.632 -7.724 -33.474 1.00 93.88 686 LYS A CA 1
ATOM 5333 C C . LYS A 1 686 ? 41.483 -8.919 -34.412 1.00 93.88 686 LYS A C 1
ATOM 5335 O O . LYS A 1 686 ? 41.362 -8.716 -35.616 1.00 93.88 686 LYS A O 1
ATOM 5340 N N . GLU A 1 687 ? 41.554 -10.135 -33.882 1.00 92.44 687 GLU A N 1
ATOM 5341 C CA . GLU A 1 687 ? 41.340 -11.371 -34.637 1.00 92.44 687 GLU A CA 1
ATOM 5342 C C . GLU A 1 687 ? 39.925 -11.402 -35.224 1.00 92.44 687 GLU A C 1
ATOM 5344 O O . GLU A 1 687 ? 39.803 -11.422 -36.446 1.00 92.44 687 GLU A O 1
ATOM 5349 N N . GLU A 1 688 ? 38.889 -11.231 -34.395 1.00 95.75 688 GLU A N 1
ATOM 5350 C CA . GLU A 1 688 ? 37.487 -11.210 -34.852 1.00 95.75 688 GLU A CA 1
ATOM 5351 C C . GLU A 1 688 ? 37.227 -10.089 -35.875 1.00 95.75 688 GLU A C 1
ATOM 5353 O O . GLU A 1 688 ? 36.532 -10.267 -36.874 1.00 95.75 688 GLU A O 1
ATOM 5358 N N . MET A 1 689 ? 37.838 -8.911 -35.684 1.00 93.81 689 MET A N 1
ATOM 5359 C CA . MET A 1 689 ? 37.743 -7.817 -36.659 1.00 93.81 689 MET A CA 1
ATOM 5360 C C . MET A 1 689 ? 38.366 -8.176 -38.017 1.00 93.81 689 MET A C 1
ATOM 5362 O O . MET A 1 689 ? 37.865 -7.733 -39.055 1.00 93.81 689 MET A O 1
ATOM 5366 N N . ASN A 1 690 ? 39.456 -8.949 -38.027 1.00 93.88 690 ASN A N 1
ATOM 5367 C CA . ASN A 1 690 ? 40.078 -9.418 -39.263 1.00 93.88 690 ASN A CA 1
ATOM 5368 C C . ASN A 1 690 ? 39.223 -10.497 -39.940 1.00 93.88 690 ASN A C 1
ATOM 5370 O O . ASN A 1 690 ? 39.084 -10.461 -41.162 1.00 93.88 690 ASN A O 1
ATOM 5374 N N . GLU A 1 691 ? 38.630 -11.416 -39.175 1.00 91.06 691 GLU A N 1
ATOM 5375 C CA . GLU A 1 691 ? 37.723 -12.451 -39.696 1.00 91.06 691 GLU A CA 1
ATOM 5376 C C . GLU A 1 691 ? 36.476 -11.823 -40.335 1.00 91.06 691 GLU A C 1
ATOM 5378 O O . GLU A 1 691 ? 36.155 -12.104 -41.498 1.00 91.06 691 GLU A O 1
ATOM 5383 N N . LEU A 1 692 ? 35.879 -10.831 -39.664 1.00 93.44 692 LEU A N 1
ATOM 5384 C CA . LEU A 1 692 ? 34.795 -10.026 -40.224 1.00 93.44 692 LEU A CA 1
ATOM 5385 C C . LEU A 1 692 ? 35.209 -9.305 -41.519 1.00 93.44 692 LEU A C 1
ATOM 5387 O O . LEU A 1 692 ? 34.439 -9.272 -42.483 1.00 93.44 692 LEU A O 1
ATOM 5391 N N . ASP A 1 693 ? 36.410 -8.720 -41.582 1.00 92.50 693 ASP A N 1
ATOM 5392 C CA . ASP A 1 693 ? 36.885 -8.031 -42.789 1.00 92.50 693 ASP A CA 1
ATOM 5393 C C . ASP A 1 693 ? 37.154 -8.997 -43.957 1.00 92.50 693 ASP A C 1
ATOM 5395 O O . ASP A 1 693 ? 36.885 -8.646 -45.111 1.00 92.50 693 ASP A O 1
ATOM 5399 N N . ILE A 1 694 ? 37.613 -10.223 -43.681 1.00 91.62 694 ILE A N 1
ATOM 5400 C CA . ILE A 1 694 ? 37.780 -11.279 -44.691 1.00 91.62 694 ILE A CA 1
ATOM 5401 C C . ILE A 1 694 ? 36.425 -11.636 -45.312 1.00 91.62 694 ILE A C 1
ATOM 5403 O O . ILE A 1 694 ? 36.278 -11.565 -46.537 1.00 91.62 694 ILE A O 1
ATOM 5407 N N . GLU A 1 695 ? 35.415 -11.962 -44.499 1.00 90.06 695 GLU A N 1
ATOM 5408 C CA . GLU A 1 695 ? 34.090 -12.336 -45.015 1.00 90.06 695 GLU A CA 1
ATOM 5409 C C . GLU A 1 695 ? 33.360 -11.135 -45.651 1.00 90.06 695 GLU A C 1
ATOM 5411 O O . GLU A 1 695 ? 32.649 -11.293 -46.648 1.00 90.06 695 GLU A O 1
ATOM 5416 N N . ARG A 1 696 ? 33.606 -9.900 -45.182 1.00 92.31 696 ARG A N 1
ATOM 5417 C CA . ARG A 1 696 ? 33.089 -8.664 -45.805 1.00 92.31 696 ARG A CA 1
ATOM 5418 C C . ARG A 1 696 ? 33.581 -8.467 -47.241 1.00 92.31 696 ARG A C 1
ATOM 5420 O O . ARG A 1 696 ? 32.816 -7.947 -48.066 1.00 92.31 696 ARG A O 1
ATOM 5427 N N . ARG A 1 697 ? 34.844 -8.824 -47.514 1.00 91.38 697 ARG A N 1
ATOM 5428 C CA . ARG A 1 697 ? 35.534 -8.685 -48.816 1.00 91.38 697 ARG A CA 1
ATOM 5429 C C . ARG A 1 697 ? 35.347 -9.888 -49.740 1.00 91.38 697 ARG A C 1
ATOM 5431 O O . ARG A 1 697 ? 35.763 -9.838 -50.896 1.00 91.38 697 ARG A O 1
ATOM 5438 N N . ARG A 1 698 ? 34.764 -10.970 -49.235 1.00 88.56 698 ARG A N 1
ATOM 5439 C CA . ARG A 1 698 ? 34.534 -12.195 -49.990 1.00 88.56 698 ARG A CA 1
ATOM 5440 C C . ARG A 1 698 ? 33.469 -11.995 -51.067 1.00 88.56 698 ARG A C 1
ATOM 5442 O O . ARG A 1 698 ? 32.419 -11.404 -50.817 1.00 88.56 698 ARG A O 1
ATOM 5449 N N . GLU A 1 699 ? 33.713 -12.573 -52.241 1.00 85.25 699 GLU A N 1
ATOM 5450 C CA . GLU A 1 699 ? 32.736 -12.655 -53.327 1.00 85.25 699 GLU A CA 1
ATOM 5451 C C . GLU A 1 699 ? 32.565 -14.112 -53.809 1.00 85.25 699 GLU A C 1
ATOM 5453 O O . GLU A 1 699 ? 33.565 -14.767 -54.117 1.00 85.25 699 GLU A O 1
ATOM 5458 N N . PRO A 1 700 ? 31.324 -14.643 -53.883 1.00 85.62 700 PRO A N 1
ATOM 5459 C CA . PRO A 1 700 ? 30.073 -14.012 -53.452 1.00 85.62 700 PRO A CA 1
ATOM 5460 C C . PRO A 1 700 ? 29.991 -13.880 -51.922 1.00 85.62 700 PRO A C 1
ATOM 5462 O O . PRO A 1 700 ? 30.576 -14.672 -51.184 1.00 85.62 700 PRO A O 1
ATOM 5465 N N . ARG A 1 701 ? 29.251 -12.870 -51.455 1.00 87.75 701 ARG A N 1
ATOM 5466 C CA . ARG A 1 701 ? 29.059 -12.604 -50.025 1.00 87.75 701 ARG A CA 1
ATOM 5467 C C . ARG A 1 701 ? 28.150 -13.662 -49.397 1.00 87.75 701 ARG A C 1
ATOM 5469 O O . ARG A 1 701 ? 27.047 -13.898 -49.888 1.00 87.75 701 ARG A O 1
ATOM 5476 N N . ASP A 1 702 ? 28.592 -14.237 -48.285 1.00 89.81 702 ASP A N 1
ATOM 5477 C CA . ASP A 1 702 ? 27.804 -15.158 -47.466 1.00 89.81 702 ASP A CA 1
ATOM 5478 C C . ASP A 1 702 ? 27.209 -14.398 -46.272 1.00 89.81 702 ASP A C 1
ATOM 5480 O O . ASP A 1 702 ? 27.922 -13.996 -45.353 1.00 89.81 702 ASP A O 1
ATOM 5484 N N . ALA A 1 703 ? 25.898 -14.153 -46.305 1.00 86.12 703 ALA A N 1
ATOM 5485 C CA . ALA A 1 703 ? 25.219 -13.372 -45.273 1.00 86.12 703 ALA A CA 1
ATOM 5486 C C . ALA A 1 703 ? 25.220 -14.070 -43.905 1.00 86.12 703 ALA A C 1
ATOM 5488 O O . ALA A 1 703 ? 25.316 -13.388 -42.891 1.00 86.12 703 ALA A O 1
ATOM 5489 N N . ALA A 1 704 ? 25.144 -15.405 -43.867 1.00 82.56 704 ALA A N 1
ATOM 5490 C CA . ALA A 1 704 ? 25.100 -16.144 -42.609 1.00 82.56 704 ALA A CA 1
ATOM 5491 C C . ALA A 1 704 ? 26.447 -16.069 -41.885 1.00 82.56 704 ALA A C 1
ATOM 5493 O O . ALA A 1 704 ? 26.483 -15.795 -40.687 1.00 82.56 704 ALA A O 1
ATOM 5494 N N . LYS A 1 705 ? 27.549 -16.236 -42.629 1.00 84.75 705 LYS A N 1
ATOM 5495 C CA . LYS A 1 705 ? 28.899 -16.060 -42.083 1.00 84.75 705 LYS A CA 1
ATOM 5496 C C . LYS A 1 705 ? 29.151 -14.629 -41.648 1.00 84.75 705 LYS A C 1
ATOM 5498 O O . LYS A 1 705 ? 29.578 -14.412 -40.530 1.00 84.75 705 LYS A O 1
ATOM 5503 N N . LEU A 1 706 ? 28.787 -13.649 -42.476 1.00 88.94 706 LEU A N 1
ATOM 5504 C CA . LEU A 1 706 ? 28.949 -12.241 -42.117 1.00 88.94 706 LEU A CA 1
ATOM 5505 C C . LEU A 1 706 ? 28.199 -11.877 -40.823 1.00 88.94 706 LEU A C 1
ATOM 5507 O O . LEU A 1 706 ? 28.709 -11.103 -40.019 1.00 88.94 706 LEU A O 1
ATOM 5511 N N . THR A 1 707 ? 26.998 -12.428 -40.614 1.00 83.62 707 THR A N 1
ATOM 5512 C CA . THR A 1 707 ? 26.250 -12.259 -39.360 1.00 83.62 707 THR A CA 1
ATOM 5513 C C . THR A 1 707 ? 26.937 -12.941 -38.178 1.00 83.62 707 THR A C 1
ATOM 5515 O O . THR A 1 707 ? 26.942 -12.357 -37.098 1.00 83.62 707 THR A O 1
ATOM 5518 N N . ALA A 1 708 ? 27.513 -14.132 -38.369 1.00 86.56 708 ALA A N 1
ATOM 5519 C CA . ALA A 1 708 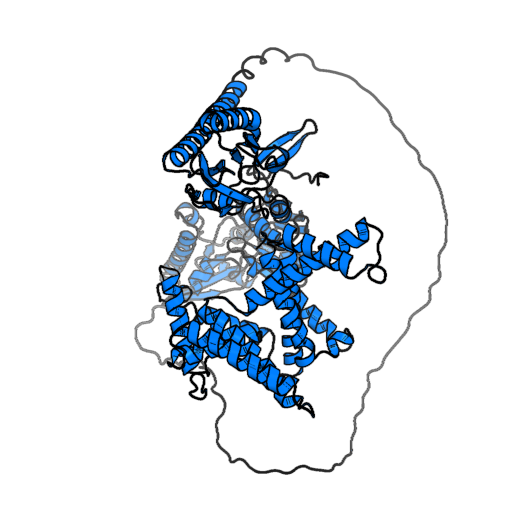? 28.258 -14.836 -37.326 1.00 86.56 708 ALA A CA 1
ATOM 5520 C C . ALA A 1 708 ? 29.496 -14.036 -36.889 1.00 86.56 708 ALA A C 1
ATOM 5522 O O . ALA A 1 708 ? 29.557 -13.634 -35.731 1.00 86.56 708 ALA A O 1
ATOM 5523 N N . GLU A 1 709 ? 30.372 -13.665 -37.830 1.00 91.81 709 GLU A N 1
ATOM 5524 C CA . GLU A 1 709 ? 31.596 -12.901 -37.531 1.00 91.81 709 GLU A CA 1
ATOM 5525 C C . GLU A 1 709 ? 31.280 -11.535 -36.890 1.00 91.81 709 GLU A C 1
ATOM 5527 O O . GLU A 1 709 ? 31.966 -11.065 -35.986 1.00 91.81 709 GLU A O 1
ATOM 5532 N N . ALA A 1 710 ? 30.198 -10.872 -37.321 1.00 90.69 710 ALA A N 1
ATOM 5533 C CA . ALA A 1 710 ? 29.762 -9.620 -36.700 1.00 90.69 710 ALA A CA 1
ATOM 5534 C C . ALA A 1 710 ? 29.292 -9.825 -35.249 1.00 90.69 710 ALA A C 1
ATOM 5536 O O . ALA A 1 710 ? 29.508 -8.956 -34.401 1.00 90.69 710 ALA A O 1
ATOM 5537 N N . GLY A 1 711 ? 28.652 -10.962 -34.964 1.00 91.31 711 GLY A N 1
ATOM 5538 C CA . GLY A 1 711 ? 28.288 -11.370 -33.611 1.00 91.31 711 GLY A CA 1
ATOM 5539 C C . GLY A 1 711 ? 29.515 -11.641 -32.743 1.00 91.31 711 GLY A C 1
ATOM 5540 O O . GLY A 1 711 ? 29.562 -11.163 -31.610 1.00 91.31 711 GLY A O 1
ATOM 5541 N N . ASP A 1 712 ? 30.522 -12.323 -33.287 1.00 93.19 712 ASP A N 1
ATOM 5542 C CA . ASP A 1 712 ? 31.750 -12.672 -32.568 1.00 93.19 712 ASP A CA 1
ATOM 5543 C C . ASP A 1 712 ? 32.600 -11.435 -32.242 1.00 93.19 712 ASP A C 1
ATOM 5545 O O . ASP A 1 712 ? 33.086 -11.305 -31.115 1.00 93.19 712 ASP A O 1
ATOM 5549 N N . VAL A 1 713 ? 32.642 -10.434 -33.132 1.00 94.94 713 VAL A N 1
ATOM 5550 C CA . VAL A 1 713 ? 33.221 -9.112 -32.821 1.00 94.94 713 VAL A CA 1
ATOM 5551 C C . VAL A 1 713 ? 32.526 -8.464 -31.621 1.00 94.94 713 VAL A C 1
ATOM 5553 O O . VAL A 1 713 ? 33.196 -8.010 -30.691 1.00 94.94 713 VAL A O 1
ATOM 5556 N N . LEU A 1 714 ? 31.189 -8.417 -31.607 1.00 94.94 714 LEU A N 1
ATOM 5557 C CA . LEU A 1 714 ? 30.443 -7.839 -30.482 1.00 94.94 714 LEU A CA 1
ATOM 5558 C C . LEU A 1 714 ? 30.689 -8.630 -29.191 1.00 94.94 714 LEU A C 1
ATOM 5560 O O . LEU A 1 714 ? 30.890 -8.035 -28.132 1.00 94.94 714 LEU A O 1
ATOM 5564 N N . PHE A 1 715 ? 30.731 -9.959 -29.276 1.00 94.12 715 PHE A N 1
ATOM 5565 C CA . PHE A 1 715 ? 30.996 -10.833 -28.138 1.00 94.12 715 PHE A CA 1
ATOM 5566 C C . PHE A 1 715 ? 32.410 -10.630 -27.568 1.00 94.12 715 PHE A C 1
ATOM 5568 O O . PHE A 1 715 ? 32.577 -10.542 -26.347 1.00 94.12 715 PHE A O 1
ATOM 5575 N N . ALA A 1 716 ? 33.422 -10.476 -28.427 1.00 93.50 716 ALA A N 1
ATOM 5576 C CA . ALA A 1 716 ? 34.794 -10.176 -28.025 1.00 93.50 716 ALA A CA 1
ATOM 5577 C C . ALA A 1 716 ? 34.922 -8.783 -27.383 1.00 93.50 716 ALA A C 1
ATOM 5579 O O . ALA A 1 716 ? 35.627 -8.632 -26.385 1.00 93.50 716 ALA A O 1
ATOM 5580 N N . VAL A 1 717 ? 34.197 -7.777 -27.885 1.00 95.38 717 VAL A N 1
ATOM 5581 C CA . VAL A 1 717 ? 34.149 -6.436 -27.270 1.00 95.38 717 VAL A CA 1
ATOM 5582 C C . VAL A 1 717 ? 33.507 -6.479 -25.882 1.00 95.38 717 VAL A C 1
ATOM 5584 O O . VAL A 1 717 ? 34.031 -5.866 -24.954 1.00 95.38 717 VAL A O 1
ATOM 5587 N N . VAL A 1 718 ? 32.427 -7.246 -25.692 1.00 94.38 718 VAL A N 1
ATOM 5588 C CA . VAL A 1 718 ? 31.829 -7.459 -24.358 1.00 94.38 718 VAL A CA 1
ATOM 5589 C C . VAL A 1 718 ? 32.837 -8.095 -23.396 1.00 94.38 718 VAL A C 1
ATOM 5591 O O . VAL A 1 718 ? 32.918 -7.704 -22.229 1.00 94.38 718 VAL A O 1
ATOM 5594 N N . ASN A 1 719 ? 33.651 -9.031 -23.892 1.00 92.06 719 ASN A N 1
ATOM 5595 C CA . ASN A 1 719 ? 34.694 -9.662 -23.093 1.00 92.06 719 ASN A CA 1
ATOM 5596 C C . ASN A 1 719 ? 35.787 -8.672 -22.684 1.00 92.06 719 ASN A C 1
ATOM 5598 O O . ASN A 1 719 ? 36.226 -8.679 -21.536 1.00 92.06 719 ASN A O 1
ATOM 5602 N N . LEU A 1 720 ? 36.177 -7.778 -23.593 1.00 92.69 720 LEU A N 1
ATOM 5603 C CA . LEU A 1 720 ? 37.096 -6.690 -23.282 1.00 92.69 720 LEU A CA 1
ATOM 5604 C C . LEU A 1 720 ? 36.514 -5.755 -22.213 1.00 92.69 720 LEU A C 1
ATOM 5606 O O . LEU A 1 720 ? 37.197 -5.465 -21.235 1.00 92.69 720 LEU A O 1
ATOM 5610 N N . CYS A 1 721 ? 35.249 -5.337 -22.344 1.00 92.50 721 CYS A N 1
ATOM 5611 C CA . CYS A 1 721 ? 34.575 -4.537 -21.316 1.00 92.50 721 CYS A CA 1
ATOM 5612 C C . CYS A 1 721 ? 34.630 -5.225 -19.947 1.00 92.50 721 CYS A C 1
ATOM 5614 O O . CYS A 1 721 ? 34.958 -4.583 -18.957 1.00 92.50 721 CYS A O 1
ATOM 5616 N N . ARG A 1 722 ? 34.396 -6.541 -19.887 1.00 91.38 722 ARG A N 1
ATOM 5617 C CA . ARG A 1 722 ? 34.506 -7.316 -18.644 1.00 91.38 722 ARG A CA 1
ATOM 5618 C C . ARG A 1 722 ? 35.913 -7.291 -18.038 1.00 91.38 722 ARG A C 1
ATOM 5620 O O . ARG A 1 722 ? 36.008 -7.195 -16.821 1.00 91.38 722 ARG A O 1
ATOM 5627 N N . PHE A 1 723 ? 36.972 -7.397 -18.843 1.00 89.75 723 PHE A N 1
ATOM 5628 C CA . PHE A 1 723 ? 38.360 -7.317 -18.359 1.00 89.75 723 PHE A CA 1
ATOM 5629 C C . PHE A 1 723 ? 38.737 -5.917 -17.863 1.00 89.75 723 PHE A C 1
ATOM 5631 O O . PHE A 1 723 ? 39.516 -5.795 -16.924 1.00 89.75 723 PHE A O 1
ATOM 5638 N N . LEU A 1 724 ? 38.136 -4.881 -18.449 1.00 88.38 724 LEU A N 1
ATOM 5639 C CA . LEU A 1 724 ? 38.273 -3.486 -18.023 1.00 88.38 724 LEU A CA 1
ATOM 5640 C C . LEU A 1 724 ? 37.368 -3.114 -16.833 1.00 88.38 724 LEU A C 1
ATOM 5642 O O . LEU A 1 724 ? 37.299 -1.944 -16.468 1.00 88.38 724 LEU A O 1
ATOM 5646 N N . ASP A 1 725 ? 36.656 -4.087 -16.256 1.00 85.25 725 ASP A N 1
ATOM 5647 C CA . ASP A 1 725 ? 35.656 -3.903 -15.195 1.00 85.25 725 ASP A CA 1
ATOM 5648 C C . ASP A 1 725 ? 34.530 -2.914 -15.560 1.00 85.25 725 ASP A C 1
ATOM 5650 O O . ASP A 1 725 ? 34.003 -2.169 -14.737 1.00 85.25 725 ASP A O 1
ATOM 5654 N N . LEU A 1 726 ? 34.141 -2.915 -16.837 1.00 83.88 726 LEU A N 1
ATOM 5655 C CA . LEU A 1 726 ? 33.056 -2.109 -17.385 1.00 83.88 726 LEU A CA 1
ATOM 5656 C C . LEU A 1 726 ? 31.812 -2.966 -17.643 1.00 83.88 726 LEU A C 1
ATOM 5658 O O . LEU A 1 726 ? 31.895 -4.081 -18.168 1.00 83.88 726 LEU A O 1
ATOM 5662 N N . ASP A 1 727 ? 30.635 -2.427 -17.337 1.00 85.25 727 ASP A N 1
ATOM 5663 C CA . ASP A 1 727 ? 29.358 -3.028 -17.728 1.00 85.25 727 ASP A CA 1
ATOM 5664 C C . ASP A 1 727 ? 29.047 -2.695 -19.196 1.00 85.25 727 ASP A C 1
ATOM 5666 O O . ASP A 1 727 ? 28.849 -1.534 -19.559 1.00 85.25 727 ASP A O 1
ATOM 5670 N N . ALA A 1 728 ? 29.055 -3.711 -20.063 1.00 87.00 728 ALA A N 1
ATOM 5671 C CA . ALA A 1 728 ? 28.989 -3.514 -21.512 1.00 87.00 728 ALA A CA 1
ATOM 5672 C C . ALA A 1 728 ? 27.659 -2.888 -21.966 1.00 87.00 728 ALA A C 1
ATOM 5674 O O . ALA A 1 728 ? 27.640 -2.071 -22.889 1.00 87.00 728 ALA A O 1
ATOM 5675 N N . GLU A 1 729 ? 26.560 -3.249 -21.300 1.00 84.38 729 GLU A N 1
ATOM 5676 C CA . GLU A 1 729 ? 25.228 -2.707 -21.568 1.00 84.38 729 GLU A CA 1
ATOM 5677 C C . GLU A 1 729 ? 25.178 -1.211 -21.222 1.00 84.38 729 GLU A C 1
ATOM 5679 O O . GLU A 1 729 ? 24.835 -0.380 -2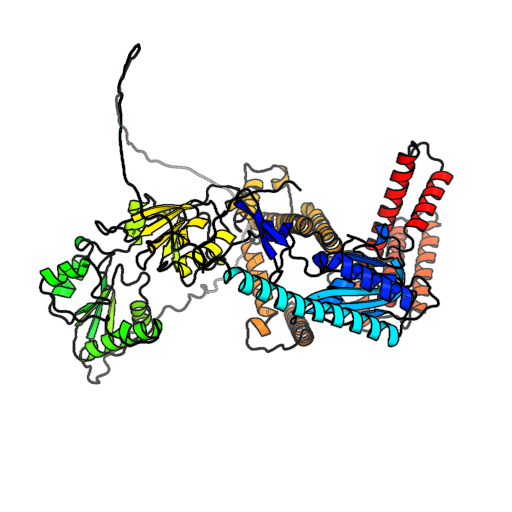2.066 1.00 84.38 729 GLU A O 1
ATOM 5684 N N . THR A 1 730 ? 25.631 -0.858 -20.018 1.00 74.81 730 THR A N 1
ATOM 5685 C CA . THR A 1 730 ? 25.691 0.524 -19.525 1.00 74.81 730 THR A CA 1
ATOM 5686 C C . THR A 1 730 ? 26.584 1.395 -20.405 1.00 74.81 730 THR A C 1
ATOM 5688 O O . THR A 1 730 ? 26.196 2.502 -20.783 1.00 74.81 730 THR A O 1
ATOM 5691 N N . VAL A 1 731 ? 27.765 0.905 -20.794 1.00 84.00 731 VAL A N 1
ATOM 5692 C CA . VAL A 1 731 ? 28.700 1.665 -21.640 1.00 84.00 731 VAL A CA 1
ATOM 5693 C C . VAL A 1 731 ? 28.089 1.991 -23.004 1.00 84.00 731 VAL A C 1
ATOM 5695 O O . VAL A 1 731 ? 28.236 3.121 -23.489 1.00 84.00 731 VAL A O 1
ATOM 5698 N N . LEU A 1 732 ? 27.383 1.041 -23.628 1.00 86.75 732 LEU A N 1
ATOM 5699 C CA . LEU A 1 732 ? 26.709 1.297 -24.900 1.00 86.75 732 LEU A CA 1
ATOM 5700 C C . LEU A 1 732 ? 25.518 2.250 -24.727 1.00 86.75 732 LEU A C 1
ATOM 5702 O O . LEU A 1 732 ? 25.344 3.158 -25.547 1.00 86.75 732 LEU A O 1
ATOM 5706 N N . ALA A 1 733 ? 24.736 2.098 -23.656 1.00 73.38 733 ALA A N 1
ATOM 5707 C CA . ALA A 1 733 ? 23.639 3.008 -23.334 1.00 73.38 733 ALA A CA 1
ATOM 5708 C C . ALA A 1 733 ? 24.144 4.454 -23.170 1.00 73.38 733 ALA A C 1
ATOM 5710 O O . ALA A 1 733 ? 23.648 5.374 -23.825 1.00 73.38 733 ALA A O 1
ATOM 5711 N N . GLN A 1 734 ? 25.218 4.660 -22.402 1.00 75.69 734 GLN A N 1
ATOM 5712 C CA . GLN A 1 734 ? 25.867 5.965 -22.243 1.00 75.69 734 GLN A CA 1
ATOM 5713 C C . GLN A 1 734 ? 26.394 6.526 -23.570 1.00 75.69 734 GLN A C 1
ATOM 5715 O O . GLN A 1 734 ? 26.225 7.714 -23.861 1.00 75.69 734 GLN A O 1
ATOM 5720 N N . ALA A 1 735 ? 27.018 5.692 -24.409 1.00 82.00 735 ALA A N 1
ATOM 5721 C CA . ALA A 1 735 ? 27.482 6.110 -25.731 1.00 82.00 735 ALA A CA 1
ATOM 5722 C C . ALA A 1 735 ? 26.325 6.561 -26.634 1.00 82.00 735 ALA A C 1
ATOM 5724 O O . ALA A 1 735 ? 26.446 7.575 -27.329 1.00 82.00 735 ALA A O 1
ATOM 5725 N N . THR A 1 736 ? 25.198 5.856 -26.568 1.00 80.31 736 THR A N 1
ATOM 5726 C CA . THR A 1 736 ? 23.974 6.177 -27.307 1.00 80.31 736 THR A CA 1
ATOM 5727 C C . THR A 1 736 ? 23.385 7.501 -26.825 1.00 80.31 736 THR A C 1
ATOM 5729 O O . THR A 1 736 ? 23.139 8.392 -27.639 1.00 80.31 736 THR A O 1
ATOM 5732 N N . ARG A 1 737 ? 23.283 7.715 -25.506 1.00 76.00 737 ARG A N 1
ATOM 5733 C CA . ARG A 1 737 ? 22.854 9.000 -24.923 1.00 76.00 737 ARG A CA 1
ATOM 5734 C C . ARG A 1 737 ? 23.771 10.153 -25.344 1.00 76.00 737 ARG A C 1
ATOM 5736 O O . ARG A 1 737 ? 23.282 11.204 -25.755 1.00 76.00 737 ARG A O 1
ATOM 5743 N N . ARG A 1 738 ? 25.100 9.964 -25.338 1.00 82.69 738 ARG A N 1
ATOM 5744 C CA . ARG A 1 738 ? 26.056 10.969 -25.853 1.00 82.69 738 ARG A CA 1
ATOM 5745 C C . ARG A 1 738 ? 25.825 11.284 -27.330 1.00 82.69 738 ARG A C 1
ATOM 5747 O O . ARG A 1 738 ? 25.912 12.451 -27.710 1.00 82.69 738 ARG A O 1
ATOM 5754 N N . PHE A 1 739 ? 25.545 10.277 -28.157 1.00 85.75 739 PHE A N 1
ATOM 5755 C CA . PHE A 1 739 ? 25.213 10.482 -29.566 1.00 85.75 739 PHE A CA 1
ATOM 5756 C C . PHE A 1 739 ? 23.939 11.320 -29.714 1.00 85.75 739 PHE A C 1
ATOM 5758 O O . PHE A 1 739 ? 23.971 12.332 -30.407 1.00 85.75 739 PHE A O 1
ATOM 5765 N N . VAL A 1 740 ? 22.862 10.963 -29.006 1.00 80.94 740 VAL A N 1
ATOM 5766 C CA . VAL A 1 740 ? 21.583 11.694 -29.037 1.00 80.94 740 VAL A CA 1
ATOM 5767 C C . VAL A 1 740 ? 21.761 13.145 -28.590 1.00 80.94 740 VAL A C 1
ATOM 5769 O O . VAL A 1 740 ? 21.303 14.054 -29.280 1.00 80.94 740 VAL A O 1
ATOM 5772 N N . ARG A 1 741 ? 22.486 13.395 -27.489 1.00 82.38 741 ARG A N 1
ATOM 5773 C CA . ARG A 1 741 ? 22.785 14.762 -27.021 1.00 82.38 741 ARG A CA 1
ATOM 5774 C C . ARG A 1 741 ? 23.523 15.584 -28.078 1.00 82.38 741 ARG A C 1
ATOM 5776 O O . ARG A 1 741 ? 23.140 16.719 -28.356 1.00 82.38 741 ARG A O 1
ATOM 5783 N N . ARG A 1 742 ? 24.556 15.006 -28.699 1.00 88.06 742 ARG A N 1
ATOM 5784 C CA . ARG A 1 742 ? 25.321 15.671 -29.768 1.00 88.06 742 ARG A CA 1
ATOM 5785 C C . ARG A 1 742 ? 24.468 15.920 -31.005 1.00 88.06 742 ARG A C 1
ATOM 5787 O O . ARG A 1 742 ? 24.568 16.983 -31.602 1.00 88.06 742 ARG A O 1
ATOM 5794 N N . PHE A 1 743 ? 23.608 14.974 -31.363 1.00 87.62 743 PHE A N 1
ATOM 5795 C CA . PHE A 1 743 ? 22.719 15.106 -32.508 1.00 87.62 743 PHE A CA 1
ATOM 5796 C C . PHE A 1 743 ? 21.686 16.222 -32.294 1.00 87.62 743 PHE A C 1
ATOM 5798 O O . PHE A 1 743 ? 21.552 17.090 -33.152 1.00 87.62 743 PHE A O 1
ATOM 5805 N N . ARG A 1 744 ? 21.055 16.289 -31.112 1.00 87.56 744 ARG A N 1
ATOM 5806 C CA . ARG A 1 744 ? 20.139 17.385 -30.734 1.00 87.56 744 ARG A CA 1
ATOM 5807 C C . ARG A 1 744 ? 20.810 18.759 -30.794 1.00 87.56 744 ARG A C 1
ATOM 5809 O O . ARG A 1 744 ? 20.186 19.741 -31.180 1.00 87.56 744 ARG A O 1
ATOM 5816 N N . TYR A 1 745 ? 22.092 18.840 -30.442 1.00 88.12 745 TYR A N 1
ATOM 5817 C CA . TYR A 1 745 ? 22.859 20.078 -30.585 1.00 88.12 745 TYR A CA 1
ATOM 5818 C C . TYR A 1 745 ? 23.034 20.489 -32.050 1.00 88.12 745 TYR A C 1
ATOM 5820 O O . TYR A 1 745 ? 22.881 21.665 -32.373 1.00 88.12 745 TYR A O 1
ATOM 5828 N N . VAL A 1 746 ? 23.306 19.535 -32.947 1.00 88.81 746 VAL A N 1
ATOM 5829 C CA . VAL A 1 746 ? 23.353 19.806 -34.393 1.00 88.81 746 VAL A CA 1
ATOM 5830 C C . VAL A 1 746 ? 21.988 20.287 -34.900 1.00 88.81 746 VAL A C 1
ATOM 5832 O O . VAL A 1 746 ? 21.934 21.271 -35.634 1.00 88.81 746 VAL A O 1
ATOM 5835 N N . GLU A 1 747 ? 20.885 19.672 -34.457 1.00 88.38 747 GLU A N 1
ATOM 5836 C CA . GLU A 1 747 ? 19.524 20.123 -34.796 1.00 88.38 747 GLU A CA 1
ATOM 5837 C C . GLU A 1 747 ? 19.255 21.563 -34.348 1.00 88.38 747 GLU A C 1
ATOM 5839 O O . GLU A 1 747 ? 18.696 22.360 -35.104 1.00 88.38 747 GLU A O 1
ATOM 5844 N N . GLU A 1 748 ? 19.665 21.915 -33.128 1.00 87.81 748 GLU A N 1
ATOM 5845 C CA . GLU A 1 748 ? 19.521 23.273 -32.605 1.00 87.81 748 GLU A CA 1
ATOM 5846 C C . GLU A 1 748 ? 20.378 24.273 -33.389 1.00 87.81 748 GLU A C 1
ATOM 5848 O O . GLU A 1 748 ? 19.909 25.365 -33.711 1.00 87.81 748 GLU A O 1
ATOM 5853 N N . ARG A 1 749 ? 21.607 23.898 -33.773 1.00 88.56 749 ARG A N 1
ATOM 5854 C CA . ARG A 1 749 ? 22.480 24.742 -34.603 1.00 88.56 749 ARG A CA 1
ATOM 5855 C C . ARG A 1 749 ? 21.878 25.019 -35.973 1.00 88.56 749 ARG A C 1
ATOM 5857 O O . ARG A 1 749 ? 21.785 26.188 -36.350 1.00 88.56 749 ARG A O 1
ATOM 5864 N N . LEU A 1 750 ? 21.399 23.984 -36.661 1.00 88.19 750 LEU A N 1
ATOM 5865 C CA . LEU A 1 750 ? 20.709 24.120 -37.947 1.00 88.19 750 LEU A CA 1
ATOM 5866 C C . LEU A 1 750 ? 19.499 25.053 -37.829 1.00 88.19 750 LEU A C 1
ATOM 5868 O O . LEU A 1 750 ? 19.373 26.010 -38.594 1.00 88.19 750 LEU A O 1
ATOM 5872 N N . ARG A 1 751 ? 18.668 24.853 -36.796 1.00 86.75 751 ARG A N 1
ATOM 5873 C CA . ARG A 1 751 ? 17.508 25.710 -36.516 1.00 86.75 751 ARG A CA 1
ATOM 5874 C C . ARG A 1 751 ? 17.911 27.162 -36.262 1.00 86.75 751 ARG A C 1
ATOM 5876 O O . ARG A 1 751 ? 17.299 28.068 -36.823 1.00 86.75 751 ARG A O 1
ATOM 5883 N N . SER A 1 752 ? 18.940 27.387 -35.445 1.00 86.94 752 SER A N 1
ATOM 5884 C CA . SER A 1 752 ? 19.416 28.729 -35.087 1.00 86.94 752 SER A CA 1
ATOM 5885 C C . SER A 1 752 ? 20.008 29.499 -36.273 1.00 86.94 752 SER A C 1
ATOM 5887 O O . SER A 1 752 ? 19.902 30.724 -36.316 1.00 86.94 752 SER A O 1
ATOM 5889 N N . ASN A 1 753 ? 20.559 28.785 -37.258 1.00 84.56 753 ASN A N 1
ATOM 5890 C CA . ASN A 1 753 ? 21.143 29.361 -38.469 1.00 84.56 753 ASN A CA 1
ATOM 5891 C C . ASN A 1 753 ? 20.157 29.411 -39.651 1.00 84.56 753 ASN A C 1
ATOM 5893 O O . ASN A 1 753 ? 20.501 29.926 -40.713 1.00 84.56 753 ASN A O 1
ATOM 5897 N N . GLY A 1 754 ? 18.920 28.928 -39.472 1.00 84.44 754 GLY A N 1
ATOM 5898 C CA . GLY A 1 754 ? 17.901 28.900 -40.525 1.00 84.44 754 GLY A CA 1
ATOM 5899 C C . GLY A 1 754 ? 18.200 27.901 -41.648 1.00 84.44 754 GLY A C 1
ATOM 5900 O O . GLY A 1 754 ? 17.702 28.067 -42.761 1.00 84.44 754 GLY A O 1
ATOM 5901 N N . GLU A 1 755 ? 19.015 26.885 -41.369 1.00 84.81 755 GLU A N 1
ATOM 5902 C CA . GLU A 1 755 ? 19.418 25.851 -42.319 1.00 84.81 755 GLU A CA 1
ATOM 5903 C C . GLU A 1 755 ? 18.526 24.608 -42.183 1.00 84.81 755 GLU A C 1
ATOM 5905 O O . GLU A 1 755 ? 18.101 24.241 -41.086 1.00 84.81 755 GLU A O 1
ATOM 5910 N N . ALA A 1 756 ? 18.243 23.942 -43.305 1.00 82.62 756 ALA A N 1
ATOM 5911 C CA . ALA A 1 756 ? 17.535 22.662 -43.326 1.00 82.62 756 ALA A CA 1
ATOM 5912 C C . ALA A 1 756 ? 18.517 21.505 -43.550 1.00 82.62 756 ALA A C 1
ATOM 5914 O O . ALA A 1 756 ? 19.502 21.661 -44.278 1.00 82.62 756 ALA A O 1
ATOM 5915 N N . TRP A 1 757 ? 18.217 20.335 -42.976 1.00 84.25 757 TRP A N 1
ATOM 5916 C CA . TRP A 1 757 ? 19.036 19.120 -43.079 1.00 84.25 757 TRP A CA 1
ATOM 5917 C C . TRP A 1 757 ? 19.384 18.747 -44.523 1.00 84.25 757 TRP A C 1
ATOM 5919 O O . TRP A 1 757 ? 20.511 18.360 -44.812 1.00 84.25 757 TRP A O 1
ATOM 5929 N N . GLU A 1 758 ? 18.434 18.905 -45.442 1.00 83.94 758 GLU A N 1
ATOM 5930 C CA . GLU A 1 758 ? 18.571 18.566 -46.861 1.00 83.94 758 GLU A CA 1
ATOM 5931 C C . GLU A 1 758 ? 19.478 19.538 -47.627 1.00 83.94 758 GLU A C 1
ATOM 5933 O O . GLU A 1 758 ? 19.921 19.236 -48.735 1.00 83.94 758 GLU A O 1
ATOM 5938 N N . THR A 1 759 ? 19.723 20.718 -47.056 1.00 81.44 759 THR A N 1
ATOM 5939 C CA . THR A 1 759 ? 20.484 21.810 -47.680 1.00 81.44 759 THR A CA 1
ATOM 5940 C C . THR A 1 759 ? 21.822 22.089 -47.001 1.00 81.44 759 THR A C 1
ATOM 5942 O O . THR A 1 759 ? 22.651 22.794 -47.575 1.00 81.44 759 THR A O 1
ATOM 5945 N N . ALA A 1 760 ? 22.040 21.543 -45.802 1.00 82.75 760 ALA A N 1
ATOM 5946 C CA . ALA A 1 760 ? 23.278 21.696 -45.053 1.00 82.75 760 ALA A CA 1
ATOM 5947 C C . ALA A 1 760 ? 24.417 20.915 -45.725 1.00 82.75 760 ALA A C 1
ATOM 5949 O O . ALA A 1 760 ? 24.245 19.764 -46.136 1.00 82.75 760 ALA A O 1
ATOM 5950 N N . SER A 1 761 ? 25.597 21.533 -45.844 1.00 85.81 761 SER A N 1
ATOM 5951 C CA . SER A 1 761 ? 26.754 20.846 -46.422 1.00 85.81 761 SER A CA 1
ATOM 5952 C C . SER A 1 761 ? 27.330 19.820 -45.432 1.00 85.81 761 SER A C 1
ATOM 5954 O O . SER A 1 761 ? 27.269 20.043 -44.218 1.00 85.81 761 SER A O 1
ATOM 5956 N N . PRO A 1 762 ? 27.924 18.706 -45.904 1.00 84.62 762 PRO A N 1
ATOM 5957 C CA . PRO A 1 762 ? 28.581 17.734 -45.027 1.00 84.62 762 PRO A CA 1
ATOM 5958 C C . PRO A 1 762 ? 29.650 18.365 -44.125 1.00 84.62 762 PRO A C 1
ATOM 5960 O O . PRO A 1 762 ? 29.809 17.958 -42.979 1.00 84.62 762 PRO A O 1
ATOM 5963 N N . GLU A 1 763 ? 30.350 19.388 -44.620 1.00 85.81 763 GLU A N 1
ATOM 5964 C CA . GLU A 1 763 ? 31.364 20.131 -43.869 1.00 85.81 763 GLU A CA 1
ATOM 5965 C C . GLU A 1 763 ? 30.745 20.968 -42.742 1.00 85.81 763 GLU A C 1
ATOM 5967 O O . GLU A 1 763 ? 31.319 21.044 -41.658 1.00 85.81 763 GLU A O 1
ATOM 5972 N N . ALA A 1 764 ? 29.571 21.567 -42.969 1.00 81.50 764 ALA A N 1
ATOM 5973 C CA . ALA A 1 764 ? 28.839 22.313 -41.946 1.00 81.50 764 ALA A CA 1
ATOM 5974 C C . ALA A 1 764 ? 28.292 21.381 -40.852 1.00 81.50 764 ALA A C 1
ATOM 5976 O O . ALA A 1 764 ? 28.436 21.666 -39.663 1.00 81.50 764 ALA A O 1
ATOM 5977 N N . LEU A 1 765 ? 27.740 20.227 -41.240 1.00 87.06 765 LEU A N 1
ATOM 5978 C CA . LEU A 1 765 ? 27.274 19.209 -40.295 1.00 87.06 765 LEU A CA 1
ATOM 5979 C C . LEU A 1 765 ? 28.425 18.632 -39.462 1.00 87.06 765 LEU A C 1
ATOM 5981 O O . LEU A 1 765 ? 28.274 18.470 -38.251 1.00 87.06 765 LEU A O 1
ATOM 5985 N N . ASP A 1 766 ? 29.583 18.366 -40.076 1.00 88.12 766 ASP A N 1
ATOM 5986 C CA . ASP A 1 766 ? 30.768 17.908 -39.343 1.00 88.12 766 ASP A CA 1
ATOM 5987 C C . ASP A 1 766 ? 31.325 19.008 -38.424 1.00 88.12 766 ASP A C 1
ATOM 5989 O O . ASP A 1 766 ? 31.728 18.721 -37.297 1.00 88.12 766 ASP A O 1
ATOM 5993 N N . ALA A 1 767 ? 31.272 20.281 -38.836 1.00 88.50 767 ALA A N 1
ATOM 5994 C CA . ALA A 1 767 ? 31.628 21.407 -37.975 1.00 88.50 767 ALA A CA 1
ATOM 5995 C C . ALA A 1 767 ? 30.719 21.484 -36.736 1.00 88.50 767 ALA A C 1
ATOM 5997 O O . ALA A 1 767 ? 31.233 21.501 -35.617 1.00 88.50 767 ALA A O 1
ATOM 5998 N N . TYR A 1 768 ? 29.392 21.426 -36.899 1.00 89.25 768 TYR A N 1
ATOM 5999 C CA . TYR A 1 768 ? 28.448 21.415 -35.771 1.00 89.25 768 TYR A CA 1
ATOM 6000 C C . TYR A 1 768 ? 28.597 20.172 -34.891 1.00 89.25 768 TYR A C 1
ATOM 6002 O O . TYR A 1 768 ? 28.464 20.247 -33.669 1.00 89.25 768 TYR A O 1
ATOM 6010 N N . TRP A 1 769 ? 28.911 19.023 -35.486 1.00 88.88 769 TRP A N 1
ATOM 6011 C CA . TRP A 1 769 ? 29.185 17.798 -34.745 1.00 88.88 769 TRP A CA 1
ATOM 6012 C C . TRP A 1 769 ? 30.480 17.892 -33.930 1.00 88.88 769 TRP A C 1
ATOM 6014 O O . TRP A 1 769 ? 30.532 17.438 -32.785 1.00 88.88 769 TRP A O 1
ATOM 6024 N N . ASN A 1 770 ? 31.527 18.505 -34.483 1.00 88.44 770 ASN A N 1
ATOM 6025 C CA . ASN A 1 770 ? 32.779 18.752 -33.775 1.00 88.44 770 ASN A CA 1
ATOM 6026 C C . ASN A 1 770 ? 32.607 19.821 -32.684 1.00 88.44 770 ASN A C 1
ATOM 6028 O O . ASN A 1 770 ? 33.142 19.644 -31.590 1.00 88.44 770 ASN A O 1
ATOM 6032 N N . GLU A 1 771 ? 31.786 20.852 -32.911 1.00 88.38 771 GLU A N 1
ATOM 6033 C CA . GLU A 1 771 ? 31.338 21.770 -31.855 1.00 88.38 771 GLU A CA 1
ATOM 6034 C C . GLU A 1 771 ? 30.632 21.010 -30.729 1.00 88.38 771 GLU A C 1
ATOM 6036 O O . GLU A 1 771 ? 30.991 21.179 -29.566 1.00 88.38 771 GLU A O 1
ATOM 6041 N N . ALA A 1 772 ? 29.693 20.116 -31.055 1.00 86.44 772 ALA A N 1
ATOM 6042 C CA . ALA A 1 772 ? 29.006 19.290 -30.067 1.00 86.44 772 ALA A CA 1
ATOM 6043 C C . ALA A 1 772 ? 29.984 18.379 -29.304 1.00 86.44 772 ALA A C 1
ATOM 6045 O O . ALA A 1 772 ? 29.879 18.218 -28.090 1.00 86.44 772 ALA A O 1
ATOM 6046 N N . LYS A 1 773 ? 30.974 17.785 -29.984 1.00 86.12 773 LYS A N 1
ATOM 6047 C CA . LYS A 1 773 ? 32.018 16.989 -29.319 1.00 86.12 773 LYS A CA 1
ATOM 6048 C C . LYS A 1 773 ? 32.810 17.816 -28.316 1.00 86.12 773 LYS A C 1
ATOM 6050 O O . LYS A 1 773 ? 33.074 17.290 -27.246 1.00 86.12 773 LYS A O 1
ATOM 6055 N N . ILE A 1 774 ? 33.167 19.057 -28.648 1.00 85.94 774 ILE A N 1
ATOM 6056 C CA . ILE A 1 774 ? 33.895 19.967 -27.750 1.00 85.94 774 ILE A CA 1
ATOM 6057 C C . ILE A 1 774 ? 32.990 20.409 -26.594 1.00 85.94 774 ILE A C 1
ATOM 6059 O O . ILE A 1 774 ? 33.395 20.350 -25.437 1.00 85.94 774 ILE A O 1
ATOM 6063 N N . ALA A 1 775 ? 31.746 20.791 -26.890 1.00 80.19 775 ALA A N 1
ATOM 6064 C CA . ALA A 1 775 ? 30.773 21.230 -25.894 1.00 80.19 775 ALA A CA 1
ATOM 6065 C C . ALA A 1 775 ? 30.434 20.131 -24.872 1.00 80.19 775 ALA A C 1
ATOM 6067 O O . ALA A 1 775 ? 30.194 20.434 -23.709 1.00 80.19 775 ALA A O 1
ATOM 6068 N N . PHE A 1 776 ? 30.454 18.862 -25.294 1.00 78.88 776 PHE A N 1
ATOM 6069 C CA . PHE A 1 776 ? 30.101 17.704 -24.466 1.00 78.88 776 PHE A CA 1
ATOM 6070 C C . PHE A 1 776 ? 31.271 16.727 -24.243 1.00 78.88 776 PHE A C 1
ATOM 6072 O O . PHE A 1 776 ? 31.036 15.545 -23.985 1.00 78.88 776 PHE A O 1
ATOM 6079 N N . SER A 1 777 ? 32.535 17.155 -24.383 1.00 61.06 777 SER A N 1
ATOM 6080 C CA . SER A 1 777 ? 33.701 16.282 -24.120 1.00 61.06 777 SER A CA 1
ATOM 6081 C C . SER A 1 777 ? 33.975 16.046 -22.631 1.00 61.06 777 SER A C 1
ATOM 6083 O O . SER A 1 777 ? 34.766 15.168 -22.312 1.00 61.06 777 SER A O 1
ATOM 6085 N N . GLN A 1 778 ? 33.332 16.814 -21.746 1.00 45.84 778 GLN A N 1
ATOM 6086 C CA . GLN A 1 778 ? 33.535 16.827 -20.285 1.00 45.84 778 GLN A CA 1
ATOM 6087 C C . GLN A 1 778 ? 32.229 16.575 -19.509 1.00 45.84 778 GLN A C 1
ATOM 6089 O O . GLN A 1 778 ? 32.051 17.018 -18.386 1.00 45.84 778 GLN A O 1
ATOM 6094 N N . SER A 1 779 ? 31.249 15.935 -20.147 1.00 40.78 779 SER A N 1
ATOM 6095 C CA . SER A 1 779 ? 29.965 15.595 -19.522 1.00 40.78 779 SER A CA 1
ATOM 6096 C C . SER A 1 779 ? 29.786 14.087 -19.624 1.00 40.78 779 SER A C 1
ATOM 6098 O O . SER A 1 779 ? 29.100 13.598 -20.535 1.00 40.78 779 SER A O 1
ATOM 6100 N N . ASN A 1 780 ? 30.522 13.361 -18.782 1.00 30.42 780 ASN A N 1
ATOM 6101 C CA . ASN A 1 780 ? 30.360 11.920 -18.619 1.00 30.42 780 ASN A CA 1
ATOM 6102 C C . ASN A 1 780 ? 29.348 11.644 -17.518 1.00 30.42 780 ASN A C 1
ATOM 6104 O O . ASN A 1 780 ? 29.543 12.202 -16.419 1.00 30.42 780 ASN A O 1
#

pLDDT: mean 77.45, std 22.02, range [22.72, 98.06]

Foldseek 3Di:
DPPPQDDDDQFPVRDDDDDPVNCVVLVPDPPFDWDWDADPVRGTDTDGDQLCLVVLVVQQVLQQVLCVVPVWWKWKWFLFATRYIDNDDCVVGHRAGAAPVLNVCQVVQHKDWFFAWDFDGGGYLDTDTFLIKIWHFQDAPRHGGIIMMTTHNDVVGGDDVVVNVVRNVSSPVSRVVSNVVVVVVVVVVVVVVPPPPPPDPPDDPDDDYDDDDDDDDDDDDDDDDDDDDDDDDDDDDDDDDDDDDDDDDDDDYDDDDDDDDDDDDDDDDDDDDDPDPDDDDPDDADAQAEEEEAECALAPLVQGPPVLVVVQVPLAEEEEQAPPGNNVVVCVVVVRDYHYLVVLVVVDPDPVSSLVVVLVVSVVSRVVGNYYYYYYYFALPPPPVSSVVNPVDDDVSYHYHGDGGHHLCVLVCVVVVHDCVQPEAEAELVPDALVRDDLQHKYKYAQQAALVSLVSSLVSVVVQDPQQQWKWKWFSRPHPPGTDIDIGGSVCRSVPPPRHNRIMIIHDRDPDPSSVVPDPVNLLVLLCQQCDPPHPPVLVPDDPVNLVVQLVVLVVQLVVCVVVVPPVSNVVSVVSNVNSVSSHQVNCVVVVNHHPVVVVVVVVVVVLQLPCCVNNDDPDDDPVSSVVSNVVSVVVVVVPDPDPPDLCSPQDPPDDPLQSLLSSQVSCVVVVNDDDALVVLVVQLVVLVVQLVVLVPDPPHDPVSNVVSVVSNSSSVSNSCVRVVHRSVVVVVVVVVLVVQLVVQLVVVCVVVVHDPVGDDPVRSVVSSVVSCVVCVRSD

InterPro domains:
  IPR000878 Tetrapyrrole methylase [PF00590] (290-493)
  IPR004518 NTP pyrophosphohydrolase MazG-like domain [PF03819] (542-615)
  IPR007159 SpoVT-AbrB domain [PF04014] (7-51)
  IPR007159 SpoVT-AbrB domain [PS51740] (5-51)
  IPR007159 SpoVT-AbrB domain [SM00966] (8-52)
  IPR007159 SpoVT-AbrB domain [TIGR01439] (8-49)
  IPR011551 NTP pyrophosphohydrolase MazG [PTHR30522] (511-774)
  IPR011551 NTP pyrophosphohydrolase MazG [TIGR00444] (526-773)
  IPR014213 Sporulation stage V, protein T [TIGR02851] (2-176)
  IPR014777 Tetrapyrrole methylase, subdomain 1 [G3DSA:3.40.1010.10] (286-405)
  IPR029016 GAF-like domain superfamily [G3DSA:3.30.450.40] (56-179)
  IPR035013 YabN, N-terminal [cd11723] (291-509)
  IPR035996 Tetrapyrrole methylase superfamily [SSF53790] (290-544)
  IPR037914 SpoVT-AbrB domain superfamily [SSF89447] (1-51)
  IPR048011 MazG-like, C-terminal domain [cd11529] (672-773)
  IPR048015 MazG-like, N-terminal domain [cd11528] (525-634)